Protein 5ZOV (pdb70)

B-factor: mean 89.58, std 38.2, range [5.89, 286.62]

Sequence (798 aa):
DTTTVIKGTIKTIVGFMIVQAGSGFLVANFKPIIEGLSKYHNLTGAVIDPYTSMQATIQTMADNYAWVGYAVILALFLNILLVVCRRITGIRTIMLTGHIMFQQAGLVAVFYMIIGASMWETVIYTAVLMALYWGISSNIMYKPTQAVTGGAGFSIGHQQQIASWIAVKLAPKLGDKIFHDSISATALVMTVFFGIILLSKTHWFMYIFEMGLKFAVAIQIIVTGVRMFVAELSEAFKGISERVIPNSVLAIDCAAIYAFSPNAMVFGFMWGAIGQFVAVGLLLGFSSPILIIPGFIPMFFSNATIGVFANQFGGWKSVMKICFIMGIIEVLGSAWVIHLLATQGTTFNGWMGMADWALFFPPILQGIVSIPGFFFVLLTLAIVYMVFASKQLRSEEAADTTTVIKGTIKTIVGFMIVQAGSGFLVANFKPIIEGLSKYHNLTGAVIDPYTSMQATIQTMADNYAWVGYAVILALFLNILLVVCRRITGIRTIMLTGHIMFQQAGLVAVFYMIIGASMWETVIYTAVLMALYWGISSNIMYKPTQAVTGGAGFSIGHQQQIASWIAVKLAPKLGDKIFHDSISATALVMTVFFGIILLSKTHWFMYIFEMGLKFAVAIQIIVTGVRMFVAELSEAFKGISERVIPNSVLAIDCAAIYAFSPNAMVFGFMWGAIGQFVAVGLLLGFSSPILIIPGFIPMFFSNATIGVFANQFGGWKSVMKICFIMGIIEVLGSAWVIHLLATQGTTFNGWMGMADWALFFPPILQGIVSIPGFFFVLLTLAIVYMVFASKQLRSEEAA

Radius of gyration: 30.79 Å; Cα contacts (8 Å, |Δi|>4): 1381; chains: 2; bounding box: 61×62×89 Å

Solvent-accessible surface area: 34191 Å² total; per-residue (Å²): 141,104,71,71,92,111,112,6,69,49,67,8,53,0,0,47,12,5,1,81,1,0,18,37,18,9,42,73,45,21,117,84,64,44,106,32,41,59,180,154,126,91,73,18,1,0,14,0,1,4,8,7,0,6,7,11,1,17,91,38,1,64,140,51,12,54,43,0,15,123,0,0,95,60,0,12,105,45,1,13,80,25,6,75,53,96,101,118,13,6,0,85,0,0,4,22,26,6,24,4,0,10,5,0,0,2,2,1,0,0,0,8,62,18,64,61,28,61,80,179,90,0,12,68,59,0,0,31,10,0,1,26,14,3,0,28,4,1,18,30,0,32,122,15,0,46,52,12,6,69,44,51,41,27,0,1,0,14,2,0,2,27,0,1,102,62,0,3,124,83,0,67,173,46,16,108,177,152,104,37,104,20,1,56,18,5,2,114,22,3,27,82,6,27,27,40,66,87,147,108,195,99,149,187,109,102,141,21,54,48,38,0,1,41,9,0,0,0,1,11,12,0,19,36,0,0,106,36,24,7,50,51,69,18,108,50,19,92,28,87,4,116,217,74,16,97,151,23,13,59,2,51,50,0,42,45,0,16,86,95,16,77,128,4,43,81,115,0,46,72,70,0,30,64,0,2,108,52,0,4,32,68,19,72,62,152,82,29,92,10,46,0,22,13,5,37,30,0,8,39,53,0,0,0,0,0,0,1,0,0,58,76,53,0,12,161,75,0,4,61,110,5,0,57,92,8,0,32,55,0,0,66,6,0,7,113,0,2,86,12,0,52,96,38,63,49,89,3,41,0,0,0,0,1,1,0,0,3,38,59,2,2,61,8,4,58,9,15,57,81,99,98,29,64,6,108,68,26,49,81,92,6,90,82,60,22,77,141,16,4,143,101,11,99,54,93,82,104,105,143,97,76,63,90,95,104,9,64,45,70,11,61,0,0,44,8,10,1,80,2,0,24,37,22,15,38,81,43,24,109,86,67,43,92,30,44,56,175,166,139,76,79,27,4,2,23,0,1,5,11,9,1,6,15,8,2,22,103,43,0,69,139,55,14,47,36,0,19,123,0,0,109,52,0,10,120,46,0,17,86,22,6,83,44,85,103,123,13,4,0,67,0,0,4,24,28,5,17,5,0,11,5,0,0,2,2,1,0,0,0,6,60,13,70,58,30,64,79,182,94,0,15,72,51,0,0,34,10,0,2,24,11,5,0,29,2,1,16,40,0,40,122,12,0,46,48,9,8,71,49,57,38,26,0,0,3,12,1,0,2,35,0,1,97,57,0,10,119,81,0,68,165,54,24,114,179,156,88,50,106,23,0,58,22,6,1,107,25,2,19,83,5,35,24,40,60,93,154,99,203,98,147,200,105,97,136,23,59,44,37,0,2,36,9,0,0,0,4,5,10,0,20,57,0,0,104,43,23,6,48,64,72,22,103,50,20,111,28,92,5,107,202,76,14,98,147,24,13,66,1,56,40,0,42,45,0,21,88,93,21,89,118,1,22,81,123,0,43,76,73,0,26,57,0,1,108,47,0,1,36,88,21,59,59,175,85,35,85,14,41,0,26,11,8,35,28,0,13,42,55,0,0,0,0,0,0,0,0,0,50,70,54,0,8,163,104,0,3,57,105,5,0,55,90,7,0,34,57,1,0,64,4,0,8,104,0,6,90,11,0,60,93,40,63,40,105,6,46,2,1,0,0,2,1,0,0,1,34,64,0,1,60,6,2,58,7,20,64,83,90,108,31,50,6,116,72,23,46,80,102,5,95,75,56,19,65,131,13,2,123,90,6,96,64,87,83,99,112

InterPro domains:
  IPR003501 Phosphotransferase system, EIIB component, type 2/3 [PF02302] (530-605)
  IPR004703 Phosphotransferase system, sugar-specific permease component [PF03611] (44-444)
  IPR013011 Phosphotransferase system, EIIB component, type 2 [PS51099] (529-622)
  IPR017180 Phosphotransferase system component IIBC, sugar-specific, predicted [NF007094] (30-623)
  IPR017180 Phosphotransferase system component IIBC, sugar-specific, predicted [PIRSF037343] (17-622)
  IPR036095 PTS system IIB component-like superfamily [SSF52794] (528-620)
  IPR051562 Ascorbate-specific PTS system EIIC component [PTHR33843] (30-491)

Structure (mmCIF, N/CA/C/O backbone):
data_5ZOV
#
_entry.id   5ZOV
#
_cell.length_a   107.336
_cell.length_b   107.336
_cell.length_c   113.288
_cell.angle_alpha   90.00
_cell.angle_beta   90.00
_cell.angle_gamma   120.00
#
_symmetry.space_group_name_H-M   'P 32'
#
loop_
_entity.id
_entity.type
_entity.pdbx_description
1 polymer 'PTS ascorbate-specific subunit IIBC'
2 non-polymer 'ASCORBIC ACID'
3 non-polymer 'CALCIUM ION'
#
loop_
_atom_site.group_PDB
_atom_site.id
_atom_site.type_symbol
_atom_site.label_atom_id
_atom_site.label_alt_id
_atom_site.label_comp_id
_atom_site.label_asym_id
_atom_site.label_entity_id
_atom_site.label_seq_id
_atom_site.pdbx_PDB_ins_code
_atom_site.Cartn_x
_atom_site.Cartn_y
_atom_site.Cartn_z
_atom_site.occupancy
_atom_site.B_iso_or_equiv
_atom_site.auth_seq_id
_atom_site.auth_comp_id
_atom_site.auth_asym_id
_atom_site.auth_atom_id
_atom_site.pdbx_PDB_model_num
ATOM 1 N N . ASP A 1 37 ? 19.662 -25.157 -10.380 1.00 86.21 37 ASP A N 1
ATOM 2 C CA . ASP A 1 37 ? 20.654 -24.166 -9.981 1.00 92.10 37 ASP A CA 1
ATOM 3 C C . ASP A 1 37 ? 20.024 -23.116 -9.070 1.00 96.21 37 ASP A C 1
ATOM 4 O O . ASP A 1 37 ? 20.514 -22.872 -7.969 1.00 99.12 37 ASP A O 1
ATOM 9 N N . THR A 1 38 ? 18.922 -22.526 -9.547 1.00 102.40 38 THR A N 1
ATOM 10 C CA . THR A 1 38 ? 18.131 -21.475 -8.899 1.00 107.23 38 THR A CA 1
ATOM 11 C C . THR A 1 38 ? 18.911 -20.544 -7.966 1.00 107.14 38 THR A C 1
ATOM 12 O O . THR A 1 38 ? 18.857 -19.321 -8.135 1.00 105.99 38 THR A O 1
ATOM 16 N N . THR A 1 39 ? 19.624 -21.092 -6.979 1.00 105.90 39 THR A N 1
ATOM 17 C CA . THR A 1 39 ? 20.362 -20.254 -6.037 1.00 99.85 39 THR A CA 1
ATOM 18 C C . THR A 1 39 ? 21.511 -19.528 -6.727 1.00 93.45 39 THR A C 1
ATOM 19 O O . THR A 1 39 ? 21.679 -18.312 -6.568 1.00 95.19 39 THR A O 1
ATOM 23 N N . THR A 1 40 ? 22.314 -20.260 -7.504 1.00 84.41 40 THR A N 1
ATOM 24 C CA . THR A 1 40 ? 23.422 -19.643 -8.224 1.00 70.45 40 THR A CA 1
ATOM 25 C C . THR A 1 40 ? 22.945 -18.606 -9.233 1.00 62.50 40 THR A C 1
ATOM 26 O O . THR A 1 40 ? 23.743 -17.771 -9.673 1.00 60.31 40 THR A O 1
ATOM 30 N N . VAL A 1 41 ? 21.664 -18.635 -9.604 1.00 63.90 41 VAL A N 1
ATOM 31 C CA . VAL A 1 41 ? 21.129 -17.625 -10.510 1.00 70.73 41 VAL A CA 1
ATOM 32 C C . VAL A 1 41 ? 21.027 -16.278 -9.802 1.00 98.47 41 VAL A C 1
ATOM 33 O O . VAL A 1 41 ? 21.524 -15.260 -10.299 1.00 103.45 41 VAL A O 1
ATOM 37 N N . ILE A 1 42 ? 20.388 -16.251 -8.628 1.00 113.17 42 ILE A N 1
ATOM 38 C CA . ILE A 1 42 ? 20.303 -14.999 -7.881 1.00 111.28 42 ILE A CA 1
ATOM 39 C C . ILE A 1 42 ? 21.680 -14.582 -7.382 1.00 114.89 42 ILE A C 1
ATOM 40 O O . ILE A 1 42 ? 21.974 -13.382 -7.281 1.00 124.06 42 ILE A O 1
ATOM 45 N N . LYS A 1 43 ? 22.550 -15.550 -7.077 1.00 103.33 43 LYS A N 1
ATOM 46 C CA . LYS A 1 43 ? 23.931 -15.220 -6.741 1.00 87.61 43 LYS A CA 1
ATOM 47 C C . LYS A 1 43 ? 24.604 -14.481 -7.890 1.00 89.98 43 LYS A C 1
ATOM 48 O O . LYS A 1 43 ? 25.169 -13.396 -7.702 1.00 91.17 43 LYS A O 1
ATOM 54 N N . GLY A 1 44 ? 24.532 -15.047 -9.097 1.00 87.58 44 GLY A N 1
ATOM 55 C CA . GLY A 1 44 ? 25.149 -14.406 -10.247 1.00 81.17 44 GLY A CA 1
ATOM 56 C C . GLY A 1 44 ? 24.541 -13.054 -10.565 1.00 78.98 44 GLY A C 1
ATOM 57 O O . GLY A 1 44 ? 25.240 -12.138 -11.008 1.00 84.55 44 GLY A O 1
ATOM 58 N N . THR A 1 45 ? 23.231 -12.908 -10.348 1.00 60.34 45 THR A N 1
ATOM 59 C CA . THR A 1 45 ? 22.600 -11.608 -10.555 1.00 54.05 45 THR A CA 1
ATOM 60 C C . THR A 1 45 ? 23.152 -10.577 -9.581 1.00 52.23 45 THR A C 1
ATOM 61 O O . THR A 1 45 ? 23.463 -9.444 -9.972 1.00 44.51 45 THR A O 1
ATOM 65 N N . ILE A 1 46 ? 23.284 -10.955 -8.307 1.00 58.81 46 ILE A N 1
ATOM 66 C CA . ILE A 1 46 ? 23.917 -10.070 -7.333 1.00 61.14 46 ILE A CA 1
ATOM 67 C C . ILE A 1 46 ? 25.334 -9.722 -7.774 1.00 69.94 46 ILE A C 1
ATOM 68 O O . ILE A 1 46 ? 25.784 -8.579 -7.623 1.00 69.09 46 ILE A O 1
ATOM 73 N N . LYS A 1 47 ? 26.050 -10.695 -8.349 1.00 74.44 47 LYS A N 1
ATOM 74 C CA . LYS A 1 47 ? 27.414 -10.445 -8.807 1.00 70.15 47 LYS A CA 1
ATOM 75 C C . LYS A 1 47 ? 27.444 -9.395 -9.911 1.00 67.75 47 LYS A C 1
ATOM 76 O O . LYS A 1 47 ? 28.224 -8.436 -9.852 1.00 71.29 47 LYS A O 1
ATOM 82 N N . THR A 1 48 ? 26.601 -9.563 -10.933 1.00 65.21 48 THR A N 1
ATOM 83 C CA . THR A 1 48 ? 26.579 -8.601 -12.030 1.00 73.75 48 THR A CA 1
ATOM 84 C C . THR A 1 48 ? 26.168 -7.217 -11.542 1.00 80.22 48 THR A C 1
ATOM 85 O O . THR A 1 48 ? 26.747 -6.205 -11.962 1.00 88.00 48 THR A O 1
ATOM 89 N N . ILE A 1 49 ? 25.177 -7.151 -10.648 1.00 73.65 49 ILE A N 1
ATOM 90 C CA . ILE A 1 49 ? 24.765 -5.862 -10.094 1.00 59.70 49 ILE A CA 1
ATOM 91 C C . ILE A 1 49 ? 25.936 -5.192 -9.389 1.00 47.95 49 ILE A C 1
ATOM 92 O O . ILE A 1 49 ? 26.261 -4.028 -9.658 1.00 44.27 49 ILE A O 1
ATOM 97 N N . VAL A 1 50 ? 26.592 -5.925 -8.483 1.00 40.25 50 VAL A N 1
ATOM 98 C CA . VAL 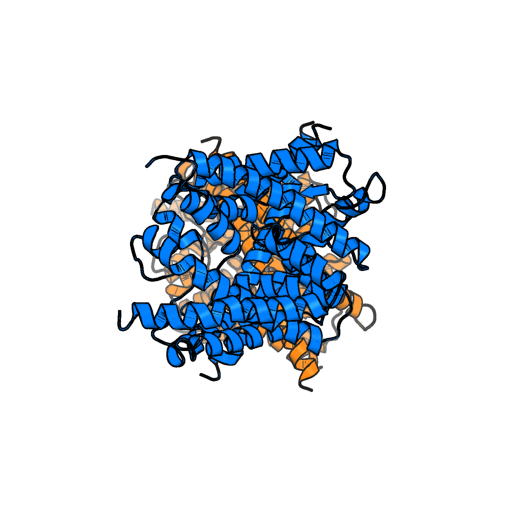A 1 50 ? 27.747 -5.389 -7.762 1.00 39.67 50 VAL A CA 1
ATOM 99 C C . VAL A 1 50 ? 28.787 -4.861 -8.742 1.00 35.62 50 VAL A C 1
ATOM 100 O O . VAL A 1 50 ? 29.300 -3.743 -8.594 1.00 23.89 50 VAL A O 1
ATOM 104 N N . GLY A 1 51 ? 29.107 -5.660 -9.763 1.00 23.40 51 GLY A N 1
ATOM 105 C CA . GLY A 1 51 ? 30.043 -5.205 -10.776 1.00 23.40 51 GLY A CA 1
ATOM 106 C C . GLY A 1 51 ? 29.607 -3.905 -11.418 1.00 32.95 51 GLY A C 1
ATOM 107 O O . GLY A 1 51 ? 30.432 -3.033 -11.708 1.00 31.48 51 GLY A O 1
ATOM 108 N N . PHE A 1 52 ? 28.296 -3.741 -11.615 1.00 39.23 52 PHE A N 1
ATOM 109 C CA . PHE A 1 52 ? 27.798 -2.511 -12.219 1.00 38.97 52 PHE A CA 1
ATOM 110 C C . PHE A 1 52 ? 27.956 -1.319 -11.278 1.00 39.80 52 PHE A C 1
ATOM 111 O O . PHE A 1 52 ? 28.256 -0.207 -11.731 1.00 29.84 52 PHE A O 1
ATOM 119 N N . MET A 1 53 ? 27.762 -1.519 -9.968 1.00 39.36 53 MET A N 1
ATOM 120 C CA . MET A 1 53 ? 28.001 -0.410 -9.046 1.00 38.06 53 MET A CA 1
ATOM 121 C C . MET A 1 53 ? 29.480 -0.070 -8.949 1.00 32.98 53 MET A C 1
ATOM 122 O O . MET A 1 53 ? 29.830 1.088 -8.694 1.00 42.39 53 MET A O 1
ATOM 127 N N . ILE A 1 54 ? 30.362 -1.053 -9.128 1.00 25.86 54 ILE A N 1
ATOM 128 C CA . ILE A 1 54 ? 31.783 -0.731 -9.209 1.00 29.34 54 ILE A CA 1
ATOM 129 C C . ILE A 1 54 ? 32.064 0.087 -10.465 1.00 33.34 54 ILE A C 1
ATOM 130 O O . ILE A 1 54 ? 32.847 1.049 -10.436 1.00 29.80 54 ILE A O 1
ATOM 135 N N . VAL A 1 55 ? 31.410 -0.264 -11.579 1.00 37.98 55 VAL A N 1
ATOM 136 C CA . VAL A 1 55 ? 31.512 0.549 -12.790 1.00 37.94 55 VAL A CA 1
ATOM 137 C C . VAL A 1 55 ? 31.074 1.979 -12.512 1.00 47.33 55 VAL A C 1
ATOM 138 O O . VAL A 1 55 ? 31.725 2.939 -12.942 1.00 55.58 55 VAL A O 1
ATOM 142 N N . GLN A 1 56 ? 29.960 2.146 -11.796 1.00 44.95 56 GLN A N 1
ATOM 143 C CA . GLN A 1 56 ? 29.495 3.488 -11.466 1.00 45.75 56 GLN A CA 1
ATOM 144 C C . GLN A 1 56 ? 30.466 4.207 -10.540 1.00 36.36 56 GLN A C 1
ATOM 145 O O . GLN A 1 56 ? 30.595 5.432 -10.619 1.00 32.22 56 GLN A O 1
ATOM 151 N N . ALA A 1 57 ? 31.156 3.473 -9.665 1.00 39.48 57 ALA A N 1
ATOM 152 C CA . ALA A 1 57 ? 32.142 4.097 -8.790 1.00 35.98 57 ALA A CA 1
ATOM 153 C C . ALA A 1 57 ? 33.316 4.647 -9.592 1.00 40.47 57 ALA A C 1
ATOM 154 O O . ALA A 1 57 ? 33.684 5.822 -9.452 1.00 44.64 57 ALA A O 1
ATOM 156 N N . GLY A 1 58 ? 33.917 3.809 -10.442 1.00 42.13 58 GLY A N 1
ATOM 157 C CA . GLY A 1 58 ? 34.992 4.291 -11.294 1.00 37.37 58 GLY A CA 1
ATOM 158 C C . GLY A 1 58 ? 34.550 5.397 -12.231 1.00 36.99 58 GLY A C 1
ATOM 159 O O . GLY A 1 58 ? 35.331 6.299 -12.548 1.00 35.00 58 GLY A O 1
ATOM 160 N N . SER A 1 59 ? 33.292 5.350 -12.676 1.00 25.84 59 SER A N 1
ATOM 161 C CA . SER A 1 59 ? 32.765 6.391 -13.552 1.00 26.12 59 SER A CA 1
ATOM 162 C C . SER A 1 59 ? 32.635 7.716 -12.811 1.00 47.63 59 SER A C 1
ATOM 163 O O . SER A 1 59 ? 33.052 8.767 -13.315 1.00 45.98 59 SER A O 1
ATOM 166 N N . GLY A 1 60 ? 32.053 7.683 -11.612 1.00 36.41 60 GLY A N 1
ATOM 167 C CA . GLY A 1 60 ? 31.946 8.894 -10.816 1.00 34.01 60 GLY A CA 1
ATOM 168 C C . GLY A 1 60 ? 33.298 9.489 -10.479 1.00 38.19 60 GLY A C 1
ATOM 169 O O . GLY A 1 60 ? 33.487 10.704 -10.557 1.00 48.60 60 GLY A O 1
ATOM 170 N N . PHE A 1 61 ? 34.259 8.642 -10.104 1.00 31.04 61 PHE A N 1
ATOM 171 C CA . PHE A 1 61 ? 35.611 9.133 -9.854 1.00 34.32 61 PHE A CA 1
ATOM 172 C C . PHE A 1 61 ? 36.208 9.756 -11.112 1.00 36.17 61 PHE A C 1
ATOM 173 O O . PHE A 1 61 ? 36.863 10.806 -11.049 1.00 45.41 61 PHE A O 1
ATOM 181 N N . LEU A 1 62 ? 35.962 9.139 -12.270 1.00 38.36 62 LEU A N 1
ATOM 182 C CA . LEU A 1 62 ? 36.543 9.623 -13.518 1.00 46.40 62 LEU A CA 1
ATOM 183 C C . LEU A 1 62 ? 35.974 10.982 -13.906 1.00 43.69 62 LEU A C 1
ATOM 184 O O . LEU A 1 62 ? 36.713 11.965 -14.038 1.00 41.68 62 LEU A O 1
ATOM 189 N N . VAL A 1 63 ? 34.655 11.052 -14.103 1.00 46.93 63 VAL A N 1
ATOM 190 C CA . VAL A 1 63 ? 34.033 12.301 -14.532 1.00 52.55 63 VAL A CA 1
ATOM 191 C C . VAL A 1 63 ? 34.187 13.378 -13.467 1.00 54.79 63 VAL A C 1
ATOM 192 O O . VAL A 1 63 ? 34.371 14.559 -13.788 1.00 38.07 63 VAL A O 1
ATOM 196 N N . ALA A 1 64 ? 34.142 12.994 -12.189 1.00 72.08 64 ALA A N 1
ATOM 197 C CA . ALA A 1 64 ? 34.312 13.973 -11.122 1.00 74.81 64 ALA A CA 1
ATOM 198 C C . ALA A 1 64 ? 35.735 14.510 -11.075 1.00 85.65 64 ALA A C 1
ATOM 199 O O . ALA A 1 64 ? 35.951 15.644 -10.634 1.00 96.65 64 ALA A O 1
ATOM 201 N N . ASN A 1 65 ? 36.713 13.722 -11.522 1.00 82.89 65 ASN A N 1
ATOM 202 C CA . ASN A 1 65 ? 38.099 14.167 -11.495 1.00 77.63 65 ASN A CA 1
ATOM 203 C C . ASN A 1 65 ? 38.550 14.843 -12.783 1.00 79.55 65 ASN A C 1
ATOM 204 O O . ASN A 1 65 ? 39.564 15.551 -12.767 1.00 77.94 65 ASN A O 1
ATOM 209 N N . PHE A 1 66 ? 37.834 14.650 -13.894 1.00 81.55 66 PHE A N 1
ATOM 210 C CA . PHE A 1 66 ? 38.261 15.195 -15.178 1.00 76.86 66 PHE A CA 1
ATOM 211 C C . PHE A 1 66 ? 37.204 16.066 -15.848 1.00 85.23 66 PHE A C 1
ATOM 212 O O . PHE A 1 66 ? 37.364 16.413 -17.024 1.00 84.16 66 PHE A O 1
ATOM 220 N N . LYS A 1 67 ? 36.129 16.426 -15.140 1.00 98.23 67 LYS A N 1
ATOM 221 C CA . LYS A 1 67 ? 35.170 17.374 -15.706 1.00 107.01 67 LYS A CA 1
ATOM 222 C C . LYS A 1 67 ? 35.775 18.763 -15.893 1.00 115.02 67 LYS A C 1
ATOM 223 O O . LYS A 1 67 ? 35.601 19.346 -16.978 1.00 117.43 67 LYS A O 1
ATOM 229 N N . PRO A 1 68 ? 36.484 19.350 -14.917 1.00 116.57 68 PRO A N 1
ATOM 230 C CA . PRO A 1 68 ? 37.010 20.711 -15.121 1.00 117.55 68 PRO A CA 1
ATOM 231 C C . PRO A 1 68 ? 38.131 20.806 -16.145 1.00 117.47 68 PRO A C 1
ATOM 232 O O . PRO A 1 68 ? 38.536 21.928 -16.475 1.00 120.57 68 PRO A O 1
ATOM 236 N N . ILE A 1 69 ? 38.654 19.689 -16.650 1.00 116.37 69 ILE A N 1
ATOM 237 C CA . ILE A 1 69 ? 39.683 19.765 -17.683 1.00 115.65 69 ILE A CA 1
ATOM 238 C C . ILE A 1 69 ? 39.054 20.004 -19.048 1.00 117.19 69 ILE A C 1
ATOM 239 O O . ILE A 1 69 ? 39.500 20.868 -19.811 1.00 119.22 69 ILE A O 1
ATOM 244 N N . ILE A 1 70 ? 38.007 19.246 -19.378 1.00 118.68 70 ILE A N 1
ATOM 245 C CA . ILE A 1 70 ? 37.301 19.474 -20.634 1.00 116.72 70 ILE A CA 1
ATOM 246 C C . ILE A 1 70 ? 36.464 20.744 -20.545 1.00 127.09 70 ILE A C 1
ATOM 247 O O . ILE A 1 70 ? 36.408 21.539 -21.494 1.00 125.26 70 ILE A O 1
ATOM 252 N N . GLU A 1 71 ? 35.804 20.960 -19.403 1.00 139.43 71 GLU A N 1
ATOM 253 C CA . GLU A 1 71 ? 35.145 22.241 -19.173 1.00 153.63 71 GLU A CA 1
ATOM 254 C C . GLU A 1 71 ? 36.145 23.387 -19.232 1.00 155.34 71 GLU A C 1
ATOM 255 O O . GLU A 1 71 ? 35.791 24.504 -19.626 1.00 159.11 71 GLU A O 1
ATOM 261 N N . GLY A 1 72 ? 37.396 23.130 -18.844 1.00 151.49 72 GLY A N 1
ATOM 262 C CA . GLY A 1 72 ? 38.449 24.100 -19.080 1.00 143.31 72 GLY A CA 1
ATOM 263 C C . GLY A 1 72 ? 38.781 24.250 -20.550 1.00 136.99 72 GLY A C 1
ATOM 264 O O . GLY A 1 72 ? 39.174 25.333 -20.992 1.00 139.05 72 GLY A O 1
ATOM 265 N N . LEU A 1 73 ? 38.630 23.173 -21.327 1.00 132.88 73 LEU A N 1
ATOM 266 C CA . LEU A 1 73 ? 38.778 23.283 -22.772 1.00 133.22 73 LEU A CA 1
ATOM 267 C C . LEU A 1 73 ? 37.628 24.057 -23.400 1.00 136.71 73 LEU A C 1
ATOM 268 O O . LEU A 1 73 ? 37.741 24.482 -24.555 1.00 140.26 73 LEU A O 1
ATOM 273 N N . SER A 1 74 ? 36.525 24.242 -22.671 1.00 136.08 74 SER A N 1
ATOM 274 C CA . SER A 1 74 ? 35.480 25.151 -23.132 1.00 131.82 74 SER A CA 1
ATOM 275 C C . SER A 1 74 ? 35.889 26.609 -22.939 1.00 126.77 74 SER A C 1
ATOM 276 O O . SER A 1 74 ? 35.812 27.412 -23.875 1.00 121.29 74 SER A O 1
ATOM 279 N N . LYS A 1 75 ? 36.334 26.963 -21.736 1.00 144.14 75 LYS A N 1
ATOM 280 C CA . LYS A 1 75 ? 36.726 28.336 -21.409 1.00 142.25 75 LYS A CA 1
ATOM 281 C C . LYS A 1 75 ? 38.185 28.609 -21.765 1.00 143.24 75 LYS A C 1
ATOM 282 O O . LYS A 1 75 ? 38.956 29.129 -20.957 1.00 140.10 75 LYS A O 1
ATOM 288 N N . TYR A 1 76 ? 38.573 28.259 -22.991 1.00 147.17 76 TYR A N 1
ATOM 289 C CA . TYR A 1 76 ? 39.927 28.514 -23.465 1.00 154.26 76 TYR A CA 1
ATOM 290 C C . TYR A 1 76 ? 39.985 28.480 -24.987 1.00 160.72 76 TYR A C 1
ATOM 291 O O . TYR A 1 76 ? 39.933 29.527 -25.640 1.00 159.95 76 TYR A O 1
ATOM 300 N N . HIS A 1 77 ? 40.097 27.282 -25.561 1.00 170.14 77 HIS A N 1
ATOM 301 C CA . HIS A 1 77 ? 40.162 27.133 -27.009 1.00 182.36 77 HIS A CA 1
ATOM 302 C C . HIS A 1 77 ? 39.064 26.203 -27.508 1.00 198.43 77 HIS A C 1
ATOM 303 O O . HIS A 1 77 ? 37.955 26.194 -26.963 1.00 199.11 77 HIS A O 1
ATOM 310 N N . ASN A 1 78 ? 39.364 25.420 -28.540 1.00 214.36 78 ASN A N 1
ATOM 311 C CA . ASN A 1 78 ? 38.372 24.518 -29.107 1.00 224.38 78 ASN A CA 1
ATOM 312 C C . ASN A 1 78 ? 38.087 23.362 -28.155 1.00 232.07 78 ASN A C 1
ATOM 313 O O . ASN A 1 78 ? 38.998 22.788 -27.554 1.00 233.62 78 ASN A O 1
ATOM 318 N N . LEU A 1 79 ? 36.807 23.024 -28.026 1.00 233.69 79 LEU A N 1
ATOM 319 C CA . LEU A 1 79 ? 36.381 21.980 -27.109 1.00 232.43 79 LEU A CA 1
ATOM 320 C C . LEU A 1 79 ? 36.749 20.600 -27.654 1.00 221.29 79 LEU A C 1
ATOM 321 O O . LEU A 1 79 ? 37.029 20.427 -28.844 1.00 227.53 79 LEU A O 1
ATOM 326 N N . THR A 1 80 ? 36.752 19.617 -26.753 1.00 187.43 80 THR A N 1
ATOM 327 C CA . THR A 1 80 ? 37.042 18.209 -27.048 1.00 152.81 80 THR A CA 1
ATOM 328 C C . THR A 1 80 ? 38.480 17.990 -27.517 1.00 140.71 80 THR A C 1
ATOM 329 O O . THR A 1 80 ? 38.886 18.489 -28.565 1.00 144.11 80 THR A O 1
ATOM 333 N N . GLY A 1 81 ? 39.250 17.238 -26.734 1.00 121.58 81 GLY A N 1
ATOM 334 C CA . GLY A 1 81 ? 38.770 16.674 -25.484 1.00 109.70 81 GLY A CA 1
ATOM 335 C C . GLY A 1 81 ? 38.079 15.331 -25.630 1.00 99.46 81 GLY A C 1
ATOM 336 O O . GLY A 1 81 ? 36.900 15.194 -25.308 1.00 98.54 81 GLY A O 1
ATOM 337 N N . ALA A 1 82 ? 38.815 14.337 -26.119 1.00 91.50 82 ALA A N 1
ATOM 338 C CA . ALA A 1 82 ? 38.282 12.997 -26.299 1.00 84.33 82 ALA A CA 1
ATOM 339 C C . ALA A 1 82 ? 39.368 11.980 -25.988 1.00 87.39 82 ALA A C 1
ATOM 340 O O . ALA A 1 82 ? 40.556 12.232 -26.203 1.00 86.65 82 ALA A O 1
ATOM 342 N N . VAL A 1 83 ? 38.948 10.823 -25.485 1.00 91.35 83 VAL A N 1
ATOM 343 C CA . VAL A 1 83 ? 39.858 9.795 -24.994 1.00 88.12 83 VAL A CA 1
ATOM 344 C C . VAL A 1 83 ? 39.683 8.552 -25.854 1.00 91.53 83 VAL A C 1
ATOM 345 O O . VAL A 1 83 ? 38.651 7.874 -25.778 1.00 86.09 83 VAL A O 1
ATOM 349 N N . ILE A 1 84 ? 40.693 8.246 -26.668 1.00 99.60 84 ILE A N 1
ATOM 350 C CA . ILE A 1 84 ? 40.730 6.992 -27.412 1.00 101.40 84 ILE A CA 1
ATOM 351 C C . ILE A 1 84 ? 41.030 5.862 -26.433 1.00 103.16 84 ILE A C 1
ATOM 352 O O . ILE A 1 84 ? 42.178 5.674 -26.012 1.00 109.20 84 ILE A O 1
ATOM 357 N N . ASP A 1 85 ? 39.989 5.114 -26.054 1.00 88.49 85 ASP A N 1
ATOM 358 C CA . ASP A 1 85 ? 40.063 4.066 -25.041 1.00 70.69 85 ASP A CA 1
ATOM 359 C C . ASP A 1 85 ? 38.716 3.358 -24.940 1.00 69.58 85 ASP A C 1
ATOM 360 O O . ASP A 1 85 ? 37.670 4.018 -24.899 1.00 76.14 85 ASP A O 1
ATOM 365 N N . PRO A 1 86 ? 38.696 2.022 -24.895 1.00 49.69 86 PRO A N 1
ATOM 366 C CA . PRO A 1 86 ? 37.401 1.319 -24.889 1.00 49.84 86 PRO A CA 1
ATOM 367 C C . PRO A 1 86 ? 36.611 1.502 -23.605 1.00 49.81 86 PRO A C 1
ATOM 368 O O . PRO A 1 86 ? 35.389 1.697 -23.658 1.00 49.96 86 PRO A O 1
ATOM 372 N N . TYR A 1 87 ? 37.270 1.443 -22.447 1.00 49.63 87 TYR A N 1
ATOM 373 C CA . TYR A 1 87 ? 36.542 1.545 -21.186 1.00 53.24 87 TYR A CA 1
ATOM 374 C C . TYR A 1 87 ? 36.024 2.955 -20.937 1.00 57.67 87 TYR A C 1
ATOM 375 O O . TYR A 1 87 ? 34.949 3.121 -20.349 1.00 57.48 87 TYR A O 1
ATOM 384 N N . THR A 1 88 ? 36.765 3.980 -21.366 1.00 62.60 88 THR A N 1
ATOM 385 C CA . THR A 1 88 ? 36.264 5.344 -21.228 1.00 61.48 88 THR A CA 1
ATOM 386 C C . THR A 1 88 ? 35.067 5.578 -22.139 1.00 60.05 88 THR A C 1
ATOM 387 O O . THR A 1 88 ? 34.116 6.270 -21.759 1.00 61.67 88 THR A O 1
ATOM 391 N N . SER A 1 89 ? 35.098 5.009 -23.347 1.00 49.98 89 SER A N 1
ATOM 392 C CA . SER A 1 89 ? 33.940 5.090 -24.229 1.00 50.20 89 SER A CA 1
ATOM 393 C C . SER A 1 89 ? 32.762 4.304 -23.672 1.00 50.28 89 SER A C 1
ATOM 394 O O . SER A 1 89 ? 31.605 4.652 -23.935 1.00 50.44 89 SER A O 1
ATOM 397 N N . MET A 1 90 ? 33.029 3.247 -22.903 1.00 50.17 90 MET A N 1
ATOM 398 C CA . MET A 1 90 ? 31.940 2.533 -22.246 1.00 50.24 90 MET A CA 1
ATOM 399 C C . MET A 1 90 ? 31.362 3.355 -21.101 1.00 50.21 90 MET A C 1
ATOM 400 O O . MET A 1 90 ? 30.148 3.338 -20.864 1.00 50.33 90 MET A O 1
ATOM 405 N N . GLN A 1 91 ? 32.220 4.085 -20.384 1.00 56.62 91 GLN A N 1
ATOM 406 C CA . GLN A 1 91 ? 31.747 4.968 -19.322 1.00 58.11 91 GLN A CA 1
ATOM 407 C C . GLN A 1 91 ? 30.893 6.094 -19.893 1.00 57.09 91 GLN A C 1
ATOM 408 O O . GLN A 1 91 ? 29.809 6.393 -19.377 1.00 54.96 91 GLN A O 1
ATOM 414 N N . ALA A 1 92 ? 31.369 6.729 -20.967 1.00 57.73 92 ALA A N 1
ATOM 415 C CA . ALA A 1 92 ? 30.584 7.766 -21.626 1.00 57.23 92 ALA A CA 1
ATOM 416 C C . ALA A 1 92 ? 29.307 7.200 -22.232 1.00 63.08 92 ALA A C 1
ATOM 417 O O . ALA A 1 92 ? 28.299 7.910 -22.323 1.00 62.48 92 ALA A O 1
ATOM 419 N N . THR A 1 93 ? 29.329 5.934 -22.655 1.00 67.74 93 THR A N 1
ATOM 420 C CA . THR A 1 93 ? 28.112 5.291 -23.141 1.00 65.60 93 THR A CA 1
ATOM 421 C C . THR A 1 93 ? 27.089 5.147 -22.021 1.00 67.87 93 THR A C 1
ATOM 422 O O . THR A 1 93 ? 25.912 5.492 -22.190 1.00 76.76 93 THR A O 1
ATOM 426 N N . ILE A 1 94 ? 27.524 4.640 -20.864 1.00 67.55 94 ILE A N 1
ATOM 427 C CA . ILE A 1 94 ? 26.636 4.540 -19.710 1.00 60.60 94 ILE A CA 1
ATOM 428 C C . ILE A 1 94 ? 26.144 5.917 -19.287 1.00 66.10 94 ILE A C 1
ATOM 429 O O . ILE A 1 94 ? 25.019 6.060 -18.789 1.00 67.77 94 ILE A O 1
ATOM 434 N N . GLN A 1 95 ? 26.959 6.953 -19.494 1.00 71.04 95 GLN A N 1
ATOM 435 C CA . GLN A 1 95 ? 26.539 8.308 -19.151 1.00 70.57 95 GLN A CA 1
ATOM 436 C C . GLN A 1 95 ? 25.439 8.791 -20.091 1.00 65.07 95 GLN A C 1
ATOM 437 O O . GLN A 1 95 ? 24.315 9.076 -19.659 1.00 52.30 95 GLN A O 1
ATOM 443 N N . THR A 1 96 ? 25.738 8.867 -21.392 1.00 74.41 96 THR A N 1
ATOM 444 C CA . THR A 1 96 ? 24.775 9.316 -22.399 1.00 83.34 96 THR A CA 1
ATOM 445 C C . THR A 1 96 ? 23.693 8.295 -22.686 1.00 78.10 96 THR A C 1
ATOM 446 O O . THR A 1 96 ? 22.945 8.469 -23.654 1.00 83.01 96 THR A O 1
ATOM 450 N N . MET A 1 97 ? 23.577 7.226 -21.900 1.00 76.06 97 MET A N 1
ATOM 451 C CA . MET A 1 97 ? 22.450 6.315 -22.009 1.00 81.86 97 MET A CA 1
ATOM 452 C C . MET A 1 97 ? 21.650 6.184 -20.723 1.00 90.98 97 MET A C 1
ATOM 453 O O . MET A 1 97 ? 20.473 5.812 -20.790 1.00 89.40 97 MET A O 1
ATOM 458 N N . ALA A 1 98 ? 22.251 6.477 -19.566 1.00 96.51 98 ALA A N 1
ATOM 459 C CA . ALA A 1 98 ? 21.569 6.516 -18.275 1.00 102.69 98 ALA A CA 1
ATOM 460 C C . ALA A 1 98 ? 20.806 5.231 -17.978 1.00 102.77 98 ALA A C 1
ATOM 461 O O . ALA A 1 98 ? 21.400 4.152 -17.884 1.00 106.30 98 ALA A O 1
ATOM 463 N N . ASP A 1 99 ? 19.490 5.346 -17.819 1.00 97.17 99 ASP A N 1
ATOM 464 C CA . ASP A 1 99 ? 18.640 4.200 -17.526 1.00 93.33 99 ASP A CA 1
ATOM 465 C C . ASP A 1 99 ? 18.255 3.413 -18.770 1.00 101.26 99 ASP A C 1
ATOM 466 O O . ASP A 1 99 ? 17.480 2.457 -18.662 1.00 101.62 99 ASP A O 1
ATOM 471 N N . ASN A 1 100 ? 18.770 3.788 -19.940 1.00 107.54 100 ASN A N 1
ATOM 472 C CA . ASN A 1 100 ? 18.507 3.068 -21.177 1.00 110.79 100 ASN A CA 1
ATOM 473 C C . ASN A 1 100 ? 19.679 2.200 -21.611 1.00 107.41 100 ASN A C 1
ATOM 474 O O . ASN A 1 100 ? 19.716 1.760 -22.764 1.00 106.97 100 ASN A O 1
ATOM 479 N N . TYR A 1 101 ? 20.636 1.942 -20.716 1.00 102.58 101 TYR A N 1
ATOM 480 C CA . TYR A 1 101 ? 21.737 1.045 -21.036 1.00 87.19 101 TYR A CA 1
ATOM 481 C C . TYR A 1 101 ? 21.301 -0.412 -21.091 1.00 87.57 101 TYR A C 1
ATOM 482 O O . TYR A 1 101 ? 22.055 -1.249 -21.598 1.00 91.40 101 TYR A O 1
ATOM 491 N N . ALA A 1 102 ? 20.106 -0.734 -20.588 1.00 86.39 102 ALA A N 1
ATOM 492 C CA . ALA A 1 102 ? 19.595 -2.094 -20.714 1.00 93.32 102 ALA A CA 1
ATOM 493 C C . ALA A 1 102 ? 19.381 -2.473 -22.173 1.00 99.06 102 ALA A C 1
ATOM 494 O O . ALA A 1 102 ? 19.413 -3.661 -22.518 1.00 103.67 102 ALA A O 1
ATOM 496 N N . TRP A 1 103 ? 19.162 -1.479 -23.040 1.00 97.98 103 TRP A N 1
ATOM 497 C CA . TRP A 1 103 ? 19.067 -1.747 -24.470 1.00 95.82 103 TRP A CA 1
ATOM 498 C C . TRP A 1 103 ? 20.343 -2.392 -24.996 1.00 88.25 103 TRP A C 1
ATOM 499 O O . TRP A 1 103 ? 20.289 -3.211 -25.922 1.00 88.98 103 TRP A O 1
ATOM 510 N N . VAL A 1 104 ? 21.494 -2.039 -24.418 1.00 81.15 104 VAL A N 1
ATOM 511 C CA . VAL A 1 104 ? 22.749 -2.682 -24.799 1.00 68.44 104 VAL A CA 1
ATOM 512 C C . VAL A 1 104 ? 22.715 -4.162 -24.441 1.00 59.03 104 VAL A C 1
ATOM 513 O O . VAL A 1 104 ? 23.192 -5.009 -25.204 1.00 60.66 104 VAL A O 1
ATOM 517 N N . GLY A 1 105 ? 22.150 -4.497 -23.279 1.00 54.69 105 GLY A N 1
ATOM 518 C CA . GLY A 1 105 ? 22.016 -5.899 -22.915 1.00 55.93 105 GLY A CA 1
ATOM 519 C C . GLY A 1 105 ? 21.061 -6.646 -23.826 1.00 62.34 105 GLY A C 1
ATOM 520 O O . GLY A 1 105 ? 21.336 -7.779 -24.236 1.00 58.28 105 GLY A O 1
ATOM 521 N N . TYR A 1 106 ? 19.927 -6.022 -24.158 1.00 75.36 106 TYR A N 1
ATOM 522 C CA . TYR A 1 106 ? 18.989 -6.631 -25.095 1.00 81.77 106 TYR A CA 1
ATOM 523 C C . TYR A 1 106 ? 19.657 -6.903 -26.437 1.00 76.21 106 TYR A C 1
ATOM 524 O O . TYR A 1 106 ? 19.529 -7.997 -27.000 1.00 81.18 106 TYR A O 1
ATOM 533 N N . ALA A 1 107 ? 20.387 -5.916 -26.962 1.00 67.44 107 ALA A N 1
ATOM 534 C CA . ALA A 1 107 ? 21.047 -6.096 -28.250 1.00 64.14 107 ALA A CA 1
ATOM 535 C C . ALA A 1 107 ? 22.176 -7.116 -28.170 1.00 63.89 107 ALA A C 1
ATOM 536 O O . ALA A 1 107 ? 22.453 -7.805 -29.157 1.00 59.97 107 ALA A O 1
ATOM 538 N N . VAL A 1 108 ? 22.836 -7.227 -27.015 1.00 70.20 108 VAL A N 1
ATOM 539 C CA . VAL A 1 108 ? 23.885 -8.231 -26.852 1.00 70.41 108 VAL A CA 1
ATOM 540 C C . VAL A 1 108 ? 23.286 -9.631 -26.886 1.00 75.13 108 VAL A C 1
ATOM 541 O O . VAL A 1 108 ? 23.795 -10.525 -27.573 1.00 74.07 108 VAL A O 1
ATOM 545 N N . ILE A 1 109 ? 22.191 -9.840 -26.152 1.00 81.29 109 ILE A N 1
ATOM 546 C CA . ILE A 1 109 ? 21.575 -11.163 -26.116 1.00 79.40 109 ILE A CA 1
ATOM 547 C C . ILE A 1 109 ? 20.985 -11.518 -27.477 1.00 72.78 109 ILE A C 1
ATOM 548 O O . ILE A 1 109 ? 21.147 -12.645 -27.964 1.00 69.56 109 ILE A O 1
ATOM 553 N N . LEU A 1 110 ? 20.304 -10.566 -28.118 1.00 67.81 110 LEU A N 1
ATOM 554 C CA . LEU A 1 110 ? 19.704 -10.844 -29.419 1.00 74.63 110 LEU A CA 1
ATOM 555 C C . LEU A 1 110 ? 20.771 -11.099 -30.478 1.00 81.26 110 LEU A C 1
ATOM 556 O O . LEU A 1 110 ? 20.634 -12.018 -31.294 1.00 90.88 110 LEU A O 1
ATOM 561 N N . ALA A 1 111 ? 21.841 -10.300 -30.478 1.00 81.50 111 ALA A N 1
ATOM 562 C CA . ALA A 1 111 ? 22.943 -10.539 -31.404 1.00 79.24 111 ALA A CA 1
ATOM 563 C C . ALA A 1 111 ? 23.581 -11.899 -31.154 1.00 69.32 111 ALA A C 1
ATOM 564 O O . ALA A 1 111 ? 23.958 -12.601 -32.100 1.00 53.78 111 ALA A O 1
ATOM 566 N N . LEU A 1 112 ? 23.712 -12.284 -29.883 1.00 78.80 112 LEU A N 1
ATOM 567 C CA . LEU A 1 112 ? 24.205 -13.617 -29.557 1.00 78.24 112 LEU A CA 1
ATOM 568 C C . LEU A 1 112 ? 23.316 -14.689 -30.171 1.00 85.57 112 LEU A C 1
ATOM 569 O O . LEU A 1 112 ? 23.806 -15.650 -30.775 1.00 91.21 112 LEU A O 1
ATOM 574 N N . PHE A 1 113 ? 21.998 -14.536 -30.025 1.00 89.07 113 PHE A N 1
ATOM 575 C CA . PHE A 1 113 ? 21.067 -15.497 -30.609 1.00 88.34 113 PHE A CA 1
ATOM 576 C C . PHE A 1 113 ? 21.214 -15.562 -32.125 1.00 79.96 113 PHE A C 1
ATOM 577 O O . PHE A 1 113 ? 21.161 -16.647 -32.716 1.00 77.16 113 PHE A O 1
ATOM 585 N N . LEU A 1 114 ? 21.408 -14.409 -32.772 1.00 74.35 114 LEU A N 1
ATOM 586 C CA . LEU A 1 114 ? 21.572 -14.402 -34.222 1.00 66.05 114 LEU A CA 1
ATOM 587 C C . LEU A 1 114 ? 22.858 -15.108 -34.637 1.00 63.72 114 LEU A C 1
ATOM 588 O O . LEU A 1 114 ? 22.872 -15.849 -35.627 1.00 62.68 114 LEU A O 1
ATOM 593 N N . ASN A 1 115 ? 23.949 -14.893 -33.897 1.00 68.71 115 ASN A N 1
ATOM 594 C CA . ASN A 1 115 ? 25.186 -15.610 -34.190 1.00 71.31 115 ASN A CA 1
ATOM 595 C C . ASN A 1 115 ? 25.002 -17.110 -33.995 1.00 76.86 115 ASN A C 1
ATOM 596 O O . ASN A 1 115 ? 25.511 -17.915 -34.785 1.00 89.57 115 ASN A O 1
ATOM 601 N N . ILE A 1 116 ? 24.266 -17.502 -32.953 1.00 74.63 116 ILE A N 1
ATOM 602 C CA . ILE A 1 116 ? 23.975 -18.916 -32.734 1.00 71.57 116 ILE A CA 1
ATOM 603 C C . ILE A 1 116 ? 23.191 -19.485 -33.910 1.00 84.13 116 ILE A C 1
ATOM 604 O O . ILE A 1 116 ? 23.421 -20.624 -34.333 1.00 88.67 116 ILE A O 1
ATOM 609 N N . LEU A 1 117 ? 22.260 -18.702 -34.463 1.00 91.33 117 LEU A N 1
ATOM 610 C CA . LEU A 1 117 ? 21.542 -19.150 -35.652 1.00 94.26 117 LEU A CA 1
ATOM 611 C C . LEU A 1 117 ? 22.483 -19.297 -36.841 1.00 87.06 117 LEU A C 1
ATOM 612 O O . LEU A 1 117 ? 22.392 -20.271 -37.598 1.00 88.10 117 LEU A O 1
ATOM 617 N N . LEU A 1 118 ? 23.394 -18.338 -37.020 1.00 75.98 118 LEU A N 1
ATOM 618 C CA . LEU A 1 118 ? 24.322 -18.392 -38.143 1.00 70.01 118 LEU A CA 1
ATOM 619 C C . LEU A 1 118 ? 25.260 -19.588 -38.048 1.00 65.91 118 LEU A C 1
ATOM 620 O O . LEU A 1 118 ? 25.668 -20.136 -39.078 1.00 55.92 118 LEU A O 1
ATOM 625 N N . VAL A 1 119 ? 25.616 -20.008 -36.833 1.00 76.25 119 VAL A N 1
ATOM 626 C CA . VAL A 1 119 ? 26.466 -21.187 -36.704 1.00 85.70 119 VAL A CA 1
ATOM 627 C C . VAL A 1 119 ? 25.642 -22.465 -36.824 1.00 91.68 119 VAL A C 1
ATOM 628 O O . VAL A 1 119 ? 26.127 -23.471 -37.354 1.00 98.70 119 VAL A O 1
ATOM 632 N N . VAL A 1 120 ? 24.396 -22.453 -36.344 1.00 88.84 120 VAL A N 1
ATOM 633 C CA . VAL A 1 120 ? 23.523 -23.610 -36.521 1.00 82.26 120 VAL A CA 1
ATOM 634 C C . VAL A 1 120 ? 23.287 -23.870 -38.002 1.00 93.56 120 VAL A C 1
ATOM 635 O O . VAL A 1 120 ? 23.313 -25.019 -38.461 1.00 100.69 120 VAL A O 1
ATOM 639 N N . CYS A 1 121 ? 23.073 -22.812 -38.774 1.00 100.31 121 CYS A N 1
ATOM 640 C CA . CYS A 1 121 ? 22.951 -22.906 -40.230 1.00 107.60 121 CYS A CA 1
ATOM 641 C C . CYS A 1 121 ? 24.286 -22.631 -40.910 1.00 119.26 121 CYS A C 1
ATOM 642 O O . CYS A 1 121 ? 24.379 -21.837 -41.845 1.00 118.72 121 CYS A O 1
ATOM 645 N N . ARG A 1 122 ? 25.344 -23.294 -40.436 1.00 130.93 122 ARG A N 1
ATOM 646 C CA . ARG A 1 122 ? 26.675 -23.082 -40.994 1.00 133.80 122 ARG A CA 1
ATOM 647 C C . ARG A 1 122 ? 26.799 -23.613 -42.416 1.00 130.47 122 ARG A C 1
ATOM 648 O O . ARG A 1 122 ? 27.698 -23.184 -43.147 1.00 134.81 122 ARG A O 1
ATOM 656 N N . ARG A 1 123 ? 25.920 -24.532 -42.822 1.00 120.96 123 ARG A N 1
ATOM 657 C CA . ARG A 1 123 ? 26.018 -25.110 -44.157 1.00 110.16 123 ARG A CA 1
ATOM 658 C C . ARG A 1 123 ? 25.573 -24.128 -45.233 1.00 108.22 123 ARG A C 1
ATOM 659 O O . ARG A 1 123 ? 26.133 -24.123 -46.334 1.00 116.25 123 ARG A O 1
ATOM 667 N N . ILE A 1 124 ? 24.580 -23.288 -44.936 1.00 101.26 124 ILE A N 1
ATOM 668 C CA . ILE A 1 124 ? 24.053 -22.336 -45.906 1.00 88.47 124 ILE A CA 1
ATOM 669 C C . ILE A 1 124 ? 24.541 -20.916 -45.638 1.00 82.46 124 ILE A C 1
ATOM 670 O O . ILE A 1 124 ? 24.083 -19.975 -46.293 1.00 84.05 124 ILE A O 1
ATOM 675 N N . THR A 1 125 ? 25.462 -20.736 -44.692 1.00 78.27 125 THR A N 1
ATOM 676 C CA . THR A 1 125 ? 26.000 -19.413 -44.396 1.00 74.61 125 THR A CA 1
ATOM 677 C C . THR A 1 125 ? 27.523 -19.426 -44.430 1.00 62.68 125 THR A C 1
ATOM 678 O O . THR A 1 125 ? 28.154 -18.396 -44.690 1.00 47.16 125 THR A O 1
ATOM 682 N N . GLY A 1 126 ? 28.118 -20.584 -44.169 1.00 71.38 126 GLY A N 1
ATOM 683 C CA . GLY A 1 126 ? 29.565 -20.679 -44.106 1.00 74.74 126 GLY A CA 1
ATOM 684 C C . GLY A 1 126 ? 30.160 -19.961 -42.915 1.00 76.42 126 GLY A C 1
ATOM 685 O O . GLY A 1 126 ? 31.253 -19.390 -43.022 1.00 79.33 126 GLY A O 1
ATOM 686 N N . ILE A 1 127 ? 29.466 -19.972 -41.782 1.00 78.06 127 ILE A N 1
ATOM 687 C CA . ILE A 1 127 ? 29.903 -19.278 -40.577 1.00 80.99 127 ILE A CA 1
ATOM 688 C C . ILE A 1 127 ? 30.227 -20.332 -39.528 1.00 75.65 127 ILE A C 1
ATOM 689 O O . ILE A 1 127 ? 29.326 -20.989 -38.990 1.00 71.39 127 ILE A O 1
ATOM 694 N N . ARG A 1 128 ? 31.518 -20.499 -39.241 1.00 72.11 128 ARG A N 1
ATOM 695 C CA . ARG A 1 128 ? 31.999 -21.436 -38.233 1.00 71.14 128 ARG A CA 1
ATOM 696 C C . ARG A 1 128 ? 32.243 -20.783 -36.881 1.00 70.67 128 ARG A C 1
ATOM 697 O O . ARG A 1 128 ? 31.991 -21.403 -35.844 1.00 72.02 128 ARG A O 1
ATOM 705 N N . THR A 1 129 ? 32.723 -19.543 -36.871 1.00 70.33 129 THR A N 1
ATOM 706 C CA . THR A 1 129 ? 33.144 -18.897 -35.639 1.00 62.69 129 THR A CA 1
ATOM 707 C C . THR A 1 129 ? 31.952 -18.356 -34.859 1.00 57.62 129 THR A C 1
ATOM 708 O O . THR A 1 129 ? 30.896 -18.050 -35.420 1.00 48.78 129 THR A O 1
ATOM 712 N N . ILE A 1 130 ? 32.138 -18.240 -33.545 1.00 54.57 130 ILE A N 1
ATOM 713 C CA . ILE A 1 130 ? 31.142 -17.661 -32.651 1.00 55.48 130 ILE A CA 1
ATOM 714 C C . ILE A 1 130 ? 31.862 -16.813 -31.611 1.00 60.55 130 ILE A C 1
ATOM 715 O O . ILE A 1 130 ? 32.781 -17.289 -30.937 1.00 38.70 130 ILE A O 1
ATOM 720 N N . MET A 1 131 ? 31.452 -15.552 -31.494 1.00 57.33 131 MET A N 1
ATOM 721 C CA . MET A 1 131 ? 32.016 -14.650 -30.501 1.00 44.99 131 MET A CA 1
ATOM 722 C C . MET A 1 131 ? 31.412 -14.938 -29.134 1.00 46.07 131 MET A C 1
ATOM 723 O O . MET A 1 131 ? 30.188 -15.001 -28.987 1.00 51.20 131 MET A O 1
ATOM 728 N N . LEU A 1 132 ? 32.274 -15.119 -28.132 1.00 56.58 132 LEU A N 1
ATOM 729 C CA . LEU A 1 132 ? 31.824 -15.333 -26.765 1.00 59.98 132 LEU A CA 1
ATOM 730 C C . LEU A 1 132 ? 32.477 -14.406 -25.751 1.00 53.25 132 LEU A C 1
ATOM 731 O O . LEU A 1 132 ? 32.062 -14.414 -24.586 1.00 59.00 132 LEU A O 1
ATOM 736 N N . THR A 1 133 ? 33.474 -13.616 -26.145 1.00 48.89 133 THR A N 1
ATOM 737 C CA . THR A 1 133 ? 34.084 -12.645 -25.246 1.00 50.09 133 THR A CA 1
ATOM 738 C C . THR A 1 133 ? 33.054 -11.587 -24.867 1.00 49.70 133 THR A C 1
ATOM 739 O O . THR A 1 133 ? 32.767 -10.683 -25.657 1.00 52.99 133 THR A O 1
ATOM 743 N N . GLY A 1 134 ? 32.505 -11.690 -23.656 1.00 55.36 134 GLY A N 1
ATOM 744 C CA . GLY A 1 134 ? 31.315 -10.922 -23.322 1.00 39.15 134 GLY A CA 1
ATOM 745 C C . GLY A 1 134 ? 31.551 -9.425 -23.232 1.00 39.46 134 GLY A C 1
ATOM 746 O O . GLY A 1 134 ? 30.698 -8.631 -23.641 1.00 39.73 134 GLY A O 1
ATOM 747 N N . HIS A 1 135 ? 32.696 -9.013 -22.678 1.00 39.44 135 HIS A N 1
ATOM 748 C CA . HIS A 1 135 ? 32.923 -7.585 -22.474 1.00 39.74 135 HIS A CA 1
ATOM 749 C C . HIS A 1 135 ? 33.162 -6.862 -23.793 1.00 51.11 135 HIS A C 1
ATOM 750 O O . HIS A 1 135 ? 32.785 -5.693 -23.935 1.00 60.35 135 HIS A O 1
ATOM 757 N N . ILE A 1 136 ? 33.765 -7.540 -24.773 1.00 39.99 136 ILE A N 1
ATOM 758 C CA . ILE A 1 136 ? 33.856 -6.977 -26.116 1.00 40.29 136 ILE A CA 1
ATOM 759 C C . ILE A 1 136 ? 32.464 -6.833 -26.719 1.00 56.61 136 ILE A C 1
ATOM 760 O O . ILE A 1 136 ? 32.162 -5.843 -27.397 1.00 52.72 136 ILE A O 1
ATOM 765 N N . MET A 1 137 ? 31.592 -7.811 -26.468 1.00 40.21 137 MET A N 1
ATOM 766 C CA . MET A 1 137 ? 30.216 -7.726 -26.946 1.00 40.35 137 MET A CA 1
ATOM 767 C C . MET A 1 137 ? 29.506 -6.513 -26.357 1.00 44.15 137 MET A C 1
ATOM 768 O O . MET A 1 137 ? 28.866 -5.740 -27.081 1.00 52.88 137 MET A O 1
ATOM 773 N N . PHE A 1 138 ? 29.621 -6.321 -25.040 1.00 45.66 138 PHE A N 1
ATOM 774 C CA . PHE A 1 138 ? 28.953 -5.194 -24.397 1.00 51.70 138 PHE A CA 1
ATOM 775 C C . PHE A 1 138 ? 29.543 -3.856 -24.827 1.00 56.82 138 PHE A C 1
ATOM 776 O O . PHE A 1 138 ? 28.812 -2.864 -24.922 1.00 74.24 138 PHE A O 1
ATOM 784 N N . GLN A 1 139 ? 30.852 -3.802 -25.083 1.00 51.16 139 GLN A N 1
ATOM 785 C CA . GLN A 1 139 ? 31.458 -2.557 -25.549 1.00 49.87 139 GLN A CA 1
ATOM 786 C C . GLN A 1 139 ? 31.002 -2.219 -26.965 1.00 54.07 139 GLN A C 1
ATOM 787 O O . GLN A 1 139 ? 30.583 -1.087 -27.242 1.00 59.84 139 GLN A O 1
ATOM 793 N N . GLN A 1 140 ? 31.075 -3.193 -27.874 1.00 56.26 140 GLN A N 1
ATOM 794 C CA . GLN A 1 140 ? 30.719 -2.946 -29.269 1.00 50.41 140 GLN A CA 1
ATOM 795 C C . GLN A 1 140 ? 29.235 -2.629 -29.411 1.00 50.08 140 GLN A C 1
ATOM 796 O O . GLN A 1 140 ? 28.861 -1.599 -29.989 1.00 55.13 140 GLN A O 1
ATOM 802 N N . ALA A 1 141 ? 28.371 -3.503 -28.885 1.00 51.10 141 ALA A N 1
ATOM 803 C CA . ALA A 1 141 ? 26.939 -3.227 -28.919 1.00 52.35 141 ALA A CA 1
ATOM 804 C C . ALA A 1 141 ? 26.597 -1.966 -28.137 1.00 59.48 141 ALA A C 1
ATOM 805 O O . ALA A 1 141 ? 25.594 -1.306 -28.430 1.00 69.55 141 ALA A O 1
ATOM 807 N N . GLY A 1 142 ? 27.418 -1.615 -27.147 1.00 47.11 142 GLY A N 1
ATOM 808 C CA . GLY A 1 142 ? 27.195 -0.378 -26.420 1.00 43.09 142 GLY A CA 1
ATOM 809 C C . GLY A 1 142 ? 27.439 0.855 -27.269 1.00 45.89 142 GLY A C 1
ATOM 810 O O . GLY A 1 142 ? 26.649 1.803 -27.243 1.00 52.45 142 GLY A O 1
ATOM 811 N N . LEU A 1 143 ? 28.531 0.863 -28.038 1.00 47.37 143 LEU A N 1
ATOM 812 C CA . LEU A 1 143 ? 28.823 2.033 -28.861 1.00 52.49 143 LEU A CA 1
ATOM 813 C C . LEU A 1 143 ? 27.899 2.111 -30.070 1.00 65.46 143 LEU A C 1
ATOM 814 O O . LEU A 1 143 ? 27.462 3.204 -30.452 1.00 67.68 143 LEU A O 1
ATOM 819 N N . VAL A 1 144 ? 27.594 0.968 -30.689 1.00 74.53 144 VAL A N 1
ATOM 820 C CA . VAL A 1 144 ? 26.654 0.980 -31.807 1.00 79.00 144 VAL A CA 1
ATOM 821 C C . VAL A 1 144 ? 25.271 1.405 -31.332 1.00 84.66 144 VAL A C 1
ATOM 822 O O . VAL A 1 144 ? 24.599 2.223 -31.974 1.00 87.14 144 VAL A O 1
ATOM 826 N N . ALA A 1 145 ? 24.830 0.874 -30.189 1.00 66.64 145 ALA A N 1
ATOM 827 C CA . ALA A 1 145 ? 23.520 1.246 -29.666 1.00 62.17 145 ALA A CA 1
ATOM 828 C C . ALA A 1 145 ? 23.477 2.719 -29.279 1.00 58.63 145 ALA A C 1
ATOM 829 O O . ALA A 1 145 ? 22.477 3.402 -29.525 1.00 82.17 145 ALA A O 1
ATOM 831 N N . VAL A 1 146 ? 24.555 3.233 -28.678 1.00 65.71 146 VAL A N 1
ATOM 832 C CA . VAL A 1 146 ? 24.566 4.640 -28.294 1.00 68.88 146 VAL A CA 1
ATOM 833 C C . VAL A 1 146 ? 24.665 5.547 -29.514 1.00 77.94 146 VAL A C 1
ATOM 834 O O . VAL A 1 146 ? 24.248 6.709 -29.450 1.00 80.60 146 VAL A O 1
ATOM 838 N N . PHE A 1 147 ? 25.201 5.046 -30.633 1.00 84.43 147 PHE A N 1
ATOM 839 C CA . PHE A 1 147 ? 25.125 5.806 -31.877 1.00 88.26 147 PHE A CA 1
ATOM 840 C C . PHE A 1 147 ? 23.707 5.802 -32.431 1.00 87.78 147 PHE A C 1
ATOM 841 O O . PHE A 1 147 ? 23.220 6.831 -32.916 1.00 82.24 147 PHE A O 1
ATOM 849 N N . TYR A 1 148 ? 23.032 4.652 -32.374 1.00 87.02 148 TYR A N 1
ATOM 850 C CA . TYR A 1 148 ? 21.651 4.571 -32.832 1.00 82.80 148 TYR A CA 1
ATOM 851 C C . TYR A 1 148 ? 20.675 5.262 -31.889 1.00 82.57 148 TYR A C 1
ATOM 852 O O . TYR A 1 148 ? 19.502 5.407 -32.243 1.00 86.41 148 TYR A O 1
ATOM 861 N N . MET A 1 149 ? 21.122 5.682 -30.706 1.00 83.56 149 MET A N 1
ATOM 862 C CA . MET A 1 149 ? 20.323 6.534 -29.833 1.00 76.58 149 MET A CA 1
ATOM 863 C C . MET A 1 149 ? 20.639 8.011 -30.009 1.00 79.67 149 MET A C 1
ATOM 864 O O . MET A 1 149 ? 19.719 8.834 -30.065 1.00 80.58 149 MET A O 1
ATOM 869 N N . ILE A 1 150 ? 21.925 8.362 -30.097 1.00 84.42 150 ILE A N 1
ATOM 870 C CA . ILE A 1 150 ? 22.319 9.750 -30.324 1.00 86.11 150 ILE A CA 1
ATOM 871 C C . ILE A 1 150 ? 21.726 10.277 -31.624 1.00 97.72 150 ILE A C 1
ATOM 872 O O . ILE A 1 150 ? 21.366 11.458 -31.720 1.00 99.87 150 ILE A O 1
ATOM 877 N N . ILE A 1 151 ? 21.589 9.415 -32.634 1.00 107.52 151 ILE A N 1
ATOM 878 C CA . ILE A 1 151 ? 20.959 9.838 -33.876 1.00 112.24 151 ILE A CA 1
ATOM 879 C C . ILE A 1 151 ? 19.454 10.015 -33.707 1.00 116.62 151 ILE A C 1
ATOM 880 O O . ILE A 1 151 ? 18.828 10.737 -34.491 1.00 122.28 151 ILE A O 1
ATOM 885 N N . GLY A 1 152 ? 18.854 9.381 -32.701 1.00 106.01 152 GLY A N 1
ATOM 886 C CA . GLY A 1 152 ? 17.461 9.599 -32.373 1.00 104.52 152 GLY A CA 1
ATOM 887 C C . GLY A 1 152 ? 16.503 8.460 -32.667 1.00 102.77 152 GLY A C 1
ATOM 888 O O . GLY A 1 152 ? 15.287 8.676 -32.609 1.00 114.21 152 GLY A O 1
ATOM 889 N N . ALA A 1 153 ? 16.996 7.262 -32.973 1.00 106.54 153 ALA A N 1
ATOM 890 C CA . ALA A 1 153 ? 16.097 6.153 -33.253 1.00 103.14 153 ALA A CA 1
ATOM 891 C C . ALA A 1 153 ? 15.419 5.675 -31.968 1.00 106.35 153 ALA A C 1
ATOM 892 O O . ALA A 1 153 ? 15.783 6.061 -30.853 1.00 96.99 153 ALA A O 1
ATOM 894 N N . SER A 1 154 ? 14.418 4.818 -32.139 1.00 115.33 154 SER A N 1
ATOM 895 C CA . SER A 1 154 ? 13.622 4.332 -31.020 1.00 124.93 154 SER A CA 1
ATOM 896 C C . SER A 1 154 ? 14.366 3.209 -30.300 1.00 125.90 154 SER A C 1
ATOM 897 O O . SER A 1 154 ? 15.533 2.919 -30.577 1.00 129.34 154 SER A O 1
ATOM 900 N N . MET A 1 155 ? 13.683 2.559 -29.357 1.00 120.85 155 MET A N 1
ATOM 901 C CA . MET A 1 155 ? 14.285 1.437 -28.645 1.00 110.72 155 MET A CA 1
ATOM 902 C C . MET A 1 155 ? 14.400 0.216 -29.548 1.00 105.40 155 MET A C 1
ATOM 903 O O . MET A 1 155 ? 15.477 -0.381 -29.668 1.00 113.04 155 MET A O 1
ATOM 908 N N . TRP A 1 156 ? 13.299 -0.168 -30.198 1.00 90.35 156 TRP A N 1
ATOM 909 C CA . TRP A 1 156 ? 13.310 -1.380 -31.009 1.00 93.60 156 TRP A CA 1
ATOM 910 C C . TRP A 1 156 ? 14.206 -1.230 -32.233 1.00 93.66 156 TRP A C 1
ATOM 911 O O . TRP A 1 156 ? 14.847 -2.198 -32.658 1.00 96.23 156 TRP A O 1
ATOM 922 N N . GLU A 1 157 ? 14.268 -0.029 -32.812 1.00 89.71 157 GLU A N 1
ATOM 923 C CA . GLU A 1 157 ? 15.143 0.176 -33.963 1.00 96.84 157 GLU A CA 1
ATOM 924 C C . GLU A 1 157 ? 16.610 0.059 -33.566 1.00 100.59 157 GLU A C 1
ATOM 925 O O . GLU A 1 157 ? 17.400 -0.588 -34.265 1.00 102.21 157 GLU A O 1
ATOM 931 N N . THR A 1 158 ? 16.986 0.671 -32.441 1.00 98.59 158 THR A N 1
ATOM 932 C CA . THR A 1 158 ? 18.363 0.586 -31.967 1.00 87.97 158 THR A CA 1
ATOM 933 C C . THR A 1 158 ? 18.732 -0.844 -31.590 1.00 84.64 158 THR A C 1
ATOM 934 O O . THR A 1 158 ? 19.824 -1.319 -31.925 1.00 85.61 158 THR A O 1
ATOM 938 N N . VAL A 1 159 ? 17.831 -1.552 -30.906 1.00 86.37 159 VAL A N 1
ATOM 939 C CA . VAL A 1 159 ? 18.120 -2.921 -30.489 1.00 94.15 159 VAL A CA 1
ATOM 940 C C . VAL A 1 159 ? 18.249 -3.836 -31.702 1.00 108.17 159 VAL A C 1
ATOM 941 O O . VAL A 1 159 ? 19.181 -4.645 -31.794 1.00 111.44 159 VAL A O 1
ATOM 945 N N . ILE A 1 160 ? 17.324 -3.715 -32.657 1.00 115.47 160 ILE A N 1
ATOM 946 C CA . ILE A 1 160 ? 17.340 -4.592 -33.825 1.00 119.29 160 ILE A CA 1
ATOM 947 C C . ILE A 1 160 ? 18.564 -4.313 -34.690 1.00 125.04 160 ILE A C 1
ATOM 948 O O . ILE A 1 160 ? 19.315 -5.230 -35.044 1.00 122.15 160 ILE A O 1
ATOM 953 N N . TYR A 1 161 ? 18.787 -3.042 -35.041 1.00 134.70 161 TYR A N 1
ATOM 954 C CA . TYR A 1 161 ? 19.910 -2.709 -35.914 1.00 139.94 161 TYR A CA 1
ATOM 955 C C . TYR A 1 161 ? 21.245 -3.015 -35.243 1.00 133.26 161 TYR A C 1
ATOM 956 O O . TYR A 1 161 ? 22.176 -3.508 -35.894 1.00 134.91 161 TYR A O 1
ATOM 965 N N . THR A 1 162 ? 21.356 -2.736 -33.941 1.00 124.22 162 THR A N 1
ATOM 966 C CA . THR A 1 162 ? 22.591 -3.039 -33.222 1.00 108.30 162 THR A CA 1
ATOM 967 C C . THR A 1 162 ? 22.838 -4.542 -33.156 1.00 95.02 162 THR A C 1
ATOM 968 O O . THR A 1 162 ? 23.972 -4.997 -33.349 1.00 94.58 162 THR A O 1
ATOM 972 N N . ALA A 1 163 ? 21.791 -5.328 -32.893 1.00 90.04 163 ALA A N 1
ATOM 973 C CA . ALA A 1 163 ? 21.955 -6.777 -32.830 1.00 82.71 163 ALA A CA 1
ATOM 974 C C . ALA A 1 163 ? 22.331 -7.354 -34.190 1.00 84.96 163 ALA A C 1
ATOM 975 O O . ALA A 1 163 ? 23.143 -8.284 -34.274 1.00 77.85 163 ALA A O 1
ATOM 977 N N . VAL A 1 164 ? 21.756 -6.815 -35.267 1.00 89.47 164 VAL A N 1
ATOM 978 C CA . VAL A 1 164 ? 22.075 -7.313 -36.602 1.00 89.16 164 VAL A CA 1
ATOM 979 C C . VAL A 1 164 ? 23.512 -6.963 -36.972 1.00 88.66 164 VAL A C 1
ATOM 980 O O . VAL A 1 164 ? 24.288 -7.829 -37.396 1.00 89.24 164 VAL A O 1
ATOM 984 N N . LEU A 1 165 ? 23.892 -5.692 -36.809 1.00 83.45 165 LEU A N 1
ATOM 985 C CA . LEU A 1 165 ? 25.249 -5.279 -37.158 1.00 77.18 165 LEU A CA 1
ATOM 986 C C . LEU A 1 165 ? 26.290 -5.997 -36.306 1.00 75.45 165 LEU A C 1
ATOM 987 O O . LEU A 1 165 ? 27.370 -6.348 -36.798 1.00 80.40 165 LEU A O 1
ATOM 992 N N . MET A 1 166 ? 25.988 -6.223 -35.026 1.00 65.34 166 MET A N 1
ATOM 993 C CA . MET A 1 166 ? 26.929 -6.933 -34.166 1.00 57.20 166 MET A CA 1
ATOM 994 C C . MET A 1 166 ? 27.024 -8.405 -34.543 1.00 64.65 166 MET A C 1
ATOM 995 O O . MET A 1 166 ? 28.118 -8.981 -34.537 1.00 64.27 166 MET A O 1
ATOM 1000 N N . ALA A 1 167 ? 25.895 -9.030 -34.880 1.00 70.92 167 ALA A N 1
ATOM 1001 C CA . ALA A 1 167 ? 25.919 -10.435 -35.274 1.00 74.34 167 ALA A CA 1
ATOM 1002 C C . ALA A 1 167 ? 26.702 -10.629 -36.566 1.00 71.05 167 ALA A C 1
ATOM 1003 O O . ALA A 1 167 ? 27.526 -11.546 -36.679 1.00 56.71 167 ALA A O 1
ATOM 1005 N N . LEU A 1 168 ? 26.459 -9.765 -37.555 1.00 85.69 168 LEU A N 1
ATOM 1006 C CA . LEU A 1 168 ? 27.154 -9.888 -38.832 1.00 89.12 168 LEU A CA 1
ATOM 1007 C C . LEU A 1 168 ? 28.629 -9.529 -38.698 1.00 86.84 168 LEU A C 1
ATOM 1008 O O . LEU A 1 168 ? 29.483 -10.142 -39.351 1.00 94.18 168 LEU A O 1
ATOM 1013 N N . TYR A 1 169 ? 28.953 -8.543 -37.858 1.00 70.07 169 TYR A N 1
ATOM 1014 C CA . TYR A 1 169 ? 30.352 -8.168 -37.679 1.00 47.87 169 TYR A CA 1
ATOM 1015 C C . TYR A 1 169 ? 31.127 -9.249 -36.939 1.00 44.67 169 TYR A C 1
ATOM 1016 O O . TYR A 1 169 ? 32.263 -9.566 -37.306 1.00 41.13 169 TYR A O 1
ATOM 1025 N N . TRP A 1 170 ? 30.537 -9.819 -35.888 1.00 56.56 170 TRP A N 1
ATOM 1026 C CA . TRP A 1 170 ? 31.222 -10.870 -35.144 1.00 67.44 170 TRP A CA 1
ATOM 1027 C C . TRP A 1 170 ? 31.365 -12.132 -35.984 1.00 68.72 170 TRP A C 1
ATOM 1028 O O . TRP A 1 170 ? 32.466 -12.675 -36.123 1.00 69.00 170 TRP A O 1
ATOM 1039 N N . GLY A 1 171 ? 30.259 -12.608 -36.562 1.00 75.94 171 GLY A N 1
ATOM 1040 C CA . GLY A 1 171 ? 30.313 -13.848 -37.319 1.00 74.35 171 GLY A CA 1
ATOM 1041 C C . GLY A 1 171 ? 31.132 -13.733 -38.590 1.00 71.12 171 GLY A C 1
ATOM 1042 O O . GLY A 1 171 ? 31.932 -14.620 -38.907 1.00 73.40 171 GLY A O 1
ATOM 1043 N N . ILE A 1 172 ? 30.951 -12.643 -39.335 1.00 60.66 172 ILE A N 1
ATOM 1044 C CA . ILE A 1 172 ? 31.656 -12.484 -40.602 1.00 52.79 172 ILE A CA 1
ATOM 1045 C C . ILE A 1 172 ? 33.110 -12.096 -40.367 1.00 50.86 172 ILE A C 1
ATOM 1046 O O . ILE A 1 172 ? 34.022 -12.660 -40.979 1.00 58.45 172 ILE A O 1
ATOM 1051 N N . SER A 1 173 ? 33.352 -11.132 -39.477 1.00 52.01 173 SER A N 1
ATOM 1052 C CA . SER A 1 173 ? 34.722 -10.689 -39.240 1.00 57.74 173 SER A CA 1
ATOM 1053 C C . SER A 1 173 ? 35.547 -11.777 -38.561 1.00 66.40 173 SER A C 1
ATOM 1054 O O . SER A 1 173 ? 36.728 -11.956 -38.879 1.00 57.48 173 SER A O 1
ATOM 1057 N N . SER A 1 174 ? 34.947 -12.513 -37.622 1.00 83.76 174 SER A N 1
ATOM 1058 C CA . SER A 1 174 ? 35.684 -13.593 -36.975 1.00 88.45 174 SER A CA 1
ATOM 1059 C C . SER A 1 174 ? 35.817 -14.800 -37.893 1.00 94.77 174 SER A C 1
ATOM 1060 O O . SER A 1 174 ? 36.835 -15.500 -37.851 1.00 99.49 174 SER A O 1
ATOM 1063 N N . ASN A 1 175 ? 34.807 -15.055 -38.730 1.00 91.69 175 ASN A N 1
ATOM 1064 C CA . ASN A 1 175 ? 34.895 -16.140 -39.700 1.00 91.48 175 ASN A CA 1
ATOM 1065 C C . ASN A 1 175 ? 35.908 -15.847 -40.800 1.00 85.87 175 ASN A C 1
ATOM 1066 O O . ASN A 1 175 ? 36.432 -16.784 -41.412 1.00 85.01 175 ASN A O 1
ATOM 1071 N N . ILE A 1 176 ? 36.195 -14.570 -41.060 1.00 85.77 176 ILE A N 1
ATOM 1072 C CA . ILE A 1 176 ? 37.197 -14.217 -42.060 1.00 89.21 176 ILE A CA 1
ATOM 1073 C C . ILE A 1 176 ? 38.596 -14.566 -41.565 1.00 99.40 176 ILE A C 1
ATOM 1074 O O . ILE A 1 176 ? 39.420 -15.102 -42.317 1.00 103.45 176 ILE A O 1
ATOM 1079 N N . MET A 1 177 ? 38.882 -14.288 -40.292 1.00 97.47 177 MET A N 1
ATOM 1080 C CA . MET A 1 177 ? 40.213 -14.457 -39.727 1.00 89.07 177 MET A CA 1
ATOM 1081 C C . MET A 1 177 ? 40.456 -15.855 -39.170 1.00 84.11 177 MET A C 1
ATOM 1082 O O . MET A 1 177 ? 41.378 -16.032 -38.367 1.00 88.73 177 MET A O 1
ATOM 1087 N N . TYR A 1 178 ? 39.660 -16.847 -39.569 1.00 78.35 178 TYR A N 1
ATOM 1088 C CA . TYR A 1 178 ? 39.854 -18.199 -39.053 1.00 76.10 178 TYR A CA 1
ATOM 1089 C C . TYR A 1 178 ? 41.134 -18.817 -39.607 1.00 78.70 178 TYR A C 1
ATOM 1090 O O . TYR A 1 178 ? 42.056 -19.150 -38.852 1.00 80.07 178 TYR A O 1
ATOM 1099 N N . LYS A 1 179 ? 41.205 -18.982 -40.929 1.00 77.34 179 LYS A N 1
ATOM 1100 C CA . LYS A 1 179 ? 42.368 -19.629 -41.534 1.00 79.50 179 LYS A CA 1
ATOM 1101 C C . LYS A 1 179 ? 43.672 -18.891 -41.255 1.00 73.30 179 LYS A C 1
ATOM 1102 O O . LYS A 1 179 ? 44.655 -19.551 -40.873 1.00 72.34 179 LYS A O 1
ATOM 1108 N N . PRO A 1 180 ? 43.770 -17.564 -41.416 1.00 68.38 180 PRO A N 1
ATOM 1109 C CA . PRO A 1 180 ? 45.032 -16.897 -41.054 1.00 71.89 180 PRO A CA 1
ATOM 1110 C C . PRO A 1 180 ? 45.398 -17.060 -39.589 1.00 79.69 180 PRO A C 1
ATOM 1111 O O . PRO A 1 180 ? 46.591 -17.108 -39.261 1.00 80.31 180 PRO A O 1
ATOM 1115 N N . THR A 1 181 ? 44.411 -17.155 -38.695 1.00 82.01 181 THR A N 1
ATOM 1116 C CA . THR A 1 181 ? 44.716 -17.454 -37.300 1.00 82.38 181 THR A CA 1
ATOM 1117 C C . THR A 1 181 ? 45.274 -18.864 -37.157 1.00 88.66 181 THR A C 1
ATOM 1118 O O . THR A 1 181 ? 46.180 -19.101 -36.350 1.00 95.72 181 THR A O 1
ATOM 1122 N N . GLN A 1 182 ? 44.749 -19.811 -37.939 1.00 82.50 182 GLN A N 1
ATOM 1123 C CA . GLN A 1 182 ? 45.306 -21.159 -37.934 1.00 71.81 182 GLN A CA 1
ATOM 1124 C C . GLN A 1 182 ? 46.732 -21.176 -38.468 1.00 76.92 182 GLN A C 1
ATOM 1125 O O . GLN A 1 182 ? 47.544 -22.008 -38.046 1.00 70.93 182 GLN A O 1
ATOM 1131 N N . ALA A 1 183 ? 47.060 -20.265 -39.388 1.00 88.33 183 ALA A N 1
ATOM 1132 C CA . ALA A 1 183 ? 48.430 -20.186 -39.887 1.00 90.05 183 ALA A CA 1
ATOM 1133 C C . ALA A 1 183 ? 49.355 -19.542 -38.862 1.00 90.50 183 ALA A C 1
ATOM 1134 O O . ALA A 1 183 ? 50.514 -19.949 -38.722 1.00 86.54 183 ALA A O 1
ATOM 1136 N N . VAL A 1 184 ? 48.861 -18.538 -38.134 1.00 97.89 184 VAL A N 1
ATOM 1137 C CA . VAL A 1 184 ? 49.682 -17.876 -37.124 1.00 100.05 184 VAL A CA 1
ATOM 1138 C C . VAL A 1 184 ? 49.881 -18.785 -35.917 1.00 103.87 184 VAL A C 1
ATOM 1139 O O . VAL A 1 184 ? 51.000 -18.946 -35.416 1.00 100.44 184 VAL A O 1
ATOM 1143 N N . THR A 1 185 ? 48.799 -19.387 -35.428 1.00 108.99 185 THR A N 1
ATOM 1144 C CA . THR A 1 185 ? 48.843 -20.244 -34.251 1.00 109.91 185 THR A CA 1
ATOM 1145 C C . THR A 1 185 ? 49.215 -21.683 -34.577 1.00 113.05 185 THR A C 1
ATOM 1146 O O . THR A 1 185 ? 49.138 -22.544 -33.694 1.00 116.41 185 THR A O 1
ATOM 1150 N N . GLY A 1 186 ? 49.612 -21.964 -35.814 1.00 108.32 186 GLY A N 1
ATOM 1151 C CA . GLY A 1 186 ? 49.942 -23.324 -36.196 1.00 106.29 186 GLY A CA 1
ATOM 1152 C C . GLY A 1 186 ? 48.778 -24.287 -36.136 1.00 102.29 186 GLY A C 1
ATOM 1153 O O . GLY A 1 186 ? 48.976 -25.465 -35.828 1.00 99.89 186 GLY A O 1
ATOM 1154 N N . GLY A 1 187 ? 47.567 -23.815 -36.413 1.00 93.70 187 GLY A N 1
ATOM 1155 C CA . GLY A 1 187 ? 46.397 -24.673 -36.372 1.00 94.19 187 GLY A CA 1
ATOM 1156 C C . GLY A 1 187 ? 45.923 -25.000 -34.973 1.00 90.84 187 GLY A C 1
ATOM 1157 O O . GLY A 1 187 ? 45.561 -26.151 -34.698 1.00 97.98 187 GLY A O 1
ATOM 1158 N N . ALA A 1 188 ? 45.907 -24.010 -34.078 1.00 88.04 188 ALA A N 1
ATOM 1159 C CA . ALA A 1 188 ? 45.495 -24.248 -32.701 1.00 71.78 188 ALA A CA 1
ATOM 1160 C C . ALA A 1 188 ? 43.993 -24.447 -32.561 1.00 74.43 188 ALA A C 1
ATOM 1161 O O . ALA A 1 188 ? 43.529 -24.777 -31.465 1.00 78.83 188 ALA A O 1
ATOM 1163 N N . GLY A 1 189 ? 43.229 -24.250 -33.632 1.00 68.07 189 GLY A N 1
ATOM 1164 C CA . GLY A 1 189 ? 41.819 -24.571 -33.627 1.00 65.37 189 GLY A CA 1
ATOM 1165 C C . GLY A 1 189 ? 40.894 -23.473 -33.160 1.00 63.67 189 GLY A C 1
ATOM 1166 O O . GLY A 1 189 ? 39.770 -23.773 -32.742 1.00 70.87 189 GLY A O 1
ATOM 1167 N N . PHE A 1 190 ? 41.320 -22.214 -33.216 1.00 58.06 190 PHE A N 1
ATOM 1168 C CA . PHE A 1 190 ? 40.471 -21.104 -32.814 1.00 58.84 190 PHE A CA 1
ATOM 1169 C C . PHE A 1 190 ? 40.682 -19.936 -33.764 1.00 59.67 190 PHE A C 1
ATOM 1170 O O . PHE A 1 190 ? 41.650 -19.891 -34.529 1.00 66.26 190 PHE A O 1
ATOM 1178 N N . SER A 1 191 ? 39.756 -18.984 -33.708 1.00 52.18 191 SER A N 1
ATOM 1179 C CA . SER A 1 191 ? 39.845 -17.735 -34.444 1.00 46.04 191 SER A CA 1
ATOM 1180 C C . SER A 1 191 ? 39.996 -16.580 -33.457 1.00 40.48 191 SER A C 1
ATOM 1181 O O . SER A 1 191 ? 40.206 -16.782 -32.256 1.00 51.04 191 SER A O 1
ATOM 1184 N N . ILE A 1 192 ? 39.879 -15.359 -33.966 1.00 37.13 192 ILE A N 1
ATOM 1185 C CA . ILE A 1 192 ? 40.044 -14.153 -33.167 1.00 41.12 192 ILE A CA 1
ATOM 1186 C C . ILE A 1 192 ? 38.717 -13.412 -33.126 1.00 48.22 192 ILE A C 1
ATOM 1187 O O . ILE A 1 192 ? 38.111 -13.149 -34.171 1.00 57.20 192 ILE A O 1
ATOM 1192 N N . GLY A 1 193 ? 38.262 -13.094 -31.920 1.00 47.65 193 GLY A N 1
ATOM 1193 C CA . GLY A 1 193 ? 37.079 -12.280 -31.739 1.00 49.00 193 GLY A CA 1
ATOM 1194 C C . GLY A 1 193 ? 37.383 -11.084 -30.865 1.00 47.84 193 GLY A C 1
ATOM 1195 O O . GLY A 1 193 ? 37.258 -11.154 -29.638 1.00 39.63 193 GLY A O 1
ATOM 1196 N N . HIS A 1 194 ? 37.796 -9.981 -31.484 1.00 48.14 194 HIS A N 1
ATOM 1197 C CA . HIS A 1 194 ? 38.195 -8.807 -30.721 1.00 42.82 194 HIS A CA 1
ATOM 1198 C C . HIS A 1 194 ? 37.748 -7.521 -31.406 1.00 38.42 194 HIS A C 1
ATOM 1199 O O . HIS A 1 194 ? 36.552 -7.327 -31.644 1.00 33.29 194 HIS A O 1
ATOM 1206 N N . GLN A 1 195 ? 38.695 -6.632 -31.725 1.00 33.05 195 GLN A N 1
ATOM 1207 C CA . GLN A 1 195 ? 38.357 -5.300 -32.214 1.00 41.74 195 GLN A CA 1
ATOM 1208 C C . GLN A 1 195 ? 39.122 -4.898 -33.471 1.00 61.35 195 GLN A C 1
ATOM 1209 O O . GLN A 1 195 ? 39.124 -3.712 -33.821 1.00 73.90 195 GLN A O 1
ATOM 1215 N N . GLN A 1 196 ? 39.779 -5.841 -34.160 1.00 63.95 196 GLN A N 1
ATOM 1216 C CA . GLN A 1 196 ? 40.575 -5.479 -35.329 1.00 59.03 196 GLN A CA 1
ATOM 1217 C C . GLN A 1 196 ? 40.561 -6.569 -36.396 1.00 66.25 196 GLN A C 1
ATOM 1218 O O . GLN A 1 196 ? 41.523 -6.693 -37.162 1.00 68.50 196 GLN A O 1
ATOM 1224 N N . GLN A 1 197 ? 39.481 -7.353 -36.470 1.00 65.99 197 GLN A N 1
ATOM 1225 C CA . GLN A 1 197 ? 39.424 -8.455 -37.426 1.00 62.37 197 GLN A CA 1
ATOM 1226 C C . GLN A 1 197 ? 39.510 -7.955 -38.862 1.00 60.71 197 GLN A C 1
ATOM 1227 O O . GLN A 1 197 ? 40.205 -8.550 -39.694 1.00 57.59 197 GLN A O 1
ATOM 1233 N N . ILE A 1 198 ? 38.805 -6.867 -39.173 1.00 61.94 198 ILE A N 1
ATOM 1234 C CA . ILE A 1 198 ? 38.833 -6.339 -40.532 1.00 51.71 198 ILE A CA 1
ATOM 1235 C C . ILE A 1 198 ? 40.199 -5.744 -40.843 1.00 56.46 198 ILE A C 1
ATOM 1236 O O . ILE A 1 198 ? 40.770 -5.991 -41.912 1.00 60.98 198 ILE A O 1
ATOM 1241 N N . ALA A 1 199 ? 40.754 -4.967 -39.909 1.00 56.64 199 ALA A N 1
ATOM 1242 C CA . ALA A 1 199 ? 42.112 -4.469 -40.092 1.00 67.07 199 ALA A CA 1
ATOM 1243 C C . ALA A 1 199 ? 43.117 -5.611 -40.149 1.00 80.96 199 ALA A C 1
ATOM 1244 O O . ALA A 1 199 ? 44.149 -5.499 -40.823 1.00 81.15 199 ALA A O 1
ATOM 1246 N N . SER A 1 200 ? 42.833 -6.717 -39.456 1.00 89.82 200 SER A N 1
ATOM 1247 C CA . SER A 1 200 ? 43.687 -7.895 -39.569 1.00 81.15 200 SER A CA 1
ATOM 1248 C C . SER A 1 200 ? 43.553 -8.552 -40.936 1.00 79.70 200 SER A C 1
ATOM 1249 O O . SER A 1 200 ? 44.498 -9.192 -41.406 1.00 87.82 200 SER A O 1
ATOM 1252 N N . TRP A 1 201 ? 42.393 -8.414 -41.584 1.00 67.39 201 TRP A N 1
ATOM 1253 C CA . TRP A 1 201 ? 42.234 -8.945 -42.934 1.00 60.78 201 TRP A CA 1
ATOM 1254 C C . TRP A 1 201 ? 42.972 -8.079 -43.947 1.00 63.15 201 TRP A C 1
ATOM 1255 O O . TRP A 1 201 ? 43.675 -8.591 -44.828 1.00 67.86 201 TRP A O 1
ATOM 1266 N N . ILE A 1 202 ? 42.825 -6.756 -43.832 1.00 59.00 202 ILE A N 1
ATOM 1267 C CA . ILE A 1 202 ? 43.559 -5.841 -44.701 1.00 51.61 202 ILE A CA 1
ATOM 1268 C C . ILE A 1 202 ? 45.057 -5.978 -44.475 1.00 59.06 202 ILE A C 1
ATOM 1269 O O . ILE A 1 202 ? 45.857 -5.739 -45.387 1.00 69.26 202 ILE A O 1
ATOM 1274 N N . ALA A 1 203 ? 45.465 -6.363 -43.264 1.00 60.51 203 ALA A N 1
ATOM 1275 C CA . ALA A 1 203 ? 46.878 -6.612 -43.006 1.00 67.07 203 ALA A CA 1
ATOM 1276 C C . ALA A 1 203 ? 47.322 -7.951 -43.583 1.00 62.81 203 ALA A C 1
ATOM 1277 O O . ALA A 1 203 ? 48.438 -8.067 -44.104 1.00 56.52 203 ALA A O 1
ATOM 1279 N N . VAL A 1 204 ? 46.459 -8.966 -43.504 1.00 65.29 204 VAL A N 1
ATOM 1280 C CA . VAL A 1 204 ? 46.797 -10.285 -44.032 1.00 62.64 204 VAL A CA 1
ATOM 1281 C C . VAL A 1 204 ? 46.958 -10.233 -45.546 1.00 70.84 204 VAL A C 1
ATOM 1282 O O . VAL A 1 204 ? 47.883 -10.834 -46.104 1.00 76.53 204 VAL A O 1
ATOM 1286 N N . LYS A 1 205 ? 46.072 -9.509 -46.235 1.00 65.26 205 LYS A N 1
ATOM 1287 C CA . LYS A 1 205 ? 46.170 -9.425 -47.688 1.00 56.94 205 LYS A CA 1
ATOM 1288 C C . LYS A 1 205 ? 47.144 -8.344 -48.140 1.00 60.89 205 LYS A C 1
ATOM 1289 O O . LYS A 1 205 ? 47.747 -8.467 -49.212 1.00 62.28 205 LYS A O 1
ATOM 1295 N N . LEU A 1 206 ? 47.313 -7.288 -47.346 1.00 63.57 206 LEU A N 1
ATOM 1296 C CA . LEU A 1 206 ? 48.236 -6.211 -47.675 1.00 68.90 206 LEU A CA 1
ATOM 1297 C C . LEU A 1 206 ? 49.679 -6.542 -47.321 1.00 79.46 206 LEU A C 1
ATOM 1298 O O . LEU A 1 206 ? 50.587 -5.824 -47.752 1.00 78.97 206 LEU A O 1
ATOM 1303 N N . ALA A 1 207 ? 49.911 -7.609 -46.565 1.00 94.72 207 ALA A N 1
ATOM 1304 C CA . ALA A 1 207 ? 51.227 -7.911 -46.015 1.00 110.36 207 ALA A CA 1
ATOM 1305 C C . ALA A 1 207 ? 52.173 -8.629 -46.980 1.00 123.55 207 ALA A C 1
ATOM 1306 O O . ALA A 1 207 ? 53.349 -8.251 -47.051 1.00 120.65 207 ALA A O 1
ATOM 1308 N N . PRO A 1 208 ? 51.739 -9.662 -47.720 1.00 140.40 208 PRO A N 1
ATOM 1309 C CA . PRO A 1 208 ? 52.702 -10.405 -48.554 1.00 145.06 208 PRO A CA 1
ATOM 1310 C C . PRO A 1 208 ? 53.398 -9.556 -49.601 1.00 151.29 208 PRO A C 1
ATOM 1311 O O . PRO A 1 208 ? 54.471 -9.944 -50.077 1.00 152.33 208 PRO A O 1
ATOM 1315 N N . LYS A 1 209 ? 52.824 -8.411 -49.975 1.00 139.30 209 LYS A N 1
ATOM 1316 C CA . LYS A 1 209 ? 53.434 -7.505 -50.939 1.00 127.41 209 LYS A CA 1
ATOM 1317 C C . LYS A 1 209 ? 54.339 -6.471 -50.278 1.00 132.86 209 LYS A C 1
ATOM 1318 O O . LYS A 1 209 ? 54.489 -5.360 -50.803 1.00 135.59 209 LYS A O 1
ATOM 1324 N N . LEU A 1 210 ? 54.948 -6.803 -49.137 1.00 138.72 210 LEU A N 1
ATOM 1325 C CA . LEU A 1 210 ? 55.739 -5.815 -48.413 1.00 143.11 210 LEU A CA 1
ATOM 1326 C C . LEU A 1 210 ? 56.929 -6.385 -47.653 1.00 144.26 210 LEU A C 1
ATOM 1327 O O . LEU A 1 210 ? 57.689 -5.598 -47.083 1.00 146.53 210 LEU A O 1
ATOM 1332 N N . GLY A 1 211 ? 57.130 -7.700 -47.614 1.00 144.11 211 GLY A N 1
ATOM 1333 C CA . GLY A 1 211 ? 58.231 -8.240 -46.839 1.00 140.03 211 GLY A CA 1
ATOM 1334 C C . GLY A 1 211 ? 58.566 -9.662 -47.219 1.00 135.29 211 GLY A C 1
ATOM 1335 O O . GLY A 1 211 ? 57.784 -10.358 -47.873 1.00 131.60 211 GLY A O 1
ATOM 1336 N N . ASP A 1 212 ? 59.753 -10.087 -46.793 1.00 134.91 212 ASP A N 1
ATOM 1337 C CA . ASP A 1 212 ? 60.248 -11.437 -47.003 1.00 141.91 212 ASP A CA 1
ATOM 1338 C C . ASP A 1 212 ? 60.226 -12.203 -45.685 1.00 146.30 212 ASP A C 1
ATOM 1339 O O . ASP A 1 212 ? 60.155 -11.619 -44.600 1.00 146.10 212 ASP A O 1
ATOM 1344 N N . LYS A 1 213 ? 60.290 -13.526 -45.794 1.00 149.38 213 LYS A N 1
ATOM 1345 C CA . LYS A 1 213 ? 60.196 -14.398 -44.629 1.00 145.94 213 LYS A CA 1
ATOM 1346 C C . LYS A 1 213 ? 61.559 -14.594 -43.972 1.00 136.46 213 LYS A C 1
ATOM 1347 O O . LYS A 1 213 ? 62.413 -13.709 -44.015 1.00 130.24 213 LYS A O 1
ATOM 1353 N N . ILE A 1 228 ? 46.826 -7.456 -13.251 1.00 126.22 228 ILE A N 1
ATOM 1354 C CA . ILE A 1 228 ? 47.155 -6.385 -14.182 1.00 127.29 228 ILE A CA 1
ATOM 1355 C C . ILE A 1 228 ? 46.784 -5.035 -13.571 1.00 128.47 228 ILE A C 1
ATOM 1356 O O . ILE A 1 228 ? 46.320 -4.132 -14.267 1.00 124.05 228 ILE A O 1
ATOM 1361 N N . PHE A 1 229 ? 46.990 -4.903 -12.260 1.00 132.40 229 PHE A N 1
ATOM 1362 C CA . PHE A 1 229 ? 46.686 -3.659 -11.562 1.00 133.09 229 PHE A CA 1
ATOM 1363 C C . PHE A 1 229 ? 47.691 -2.569 -11.915 1.00 138.71 229 PHE A C 1
ATOM 1364 O O . PHE A 1 229 ? 47.363 -1.631 -12.649 1.00 141.76 229 PHE A O 1
ATOM 1372 N N . HIS A 1 230 ? 48.918 -2.681 -11.403 1.00 141.15 230 HIS A N 1
ATOM 1373 C CA . HIS A 1 230 ? 49.927 -1.658 -11.648 1.00 136.46 230 HIS A CA 1
ATOM 1374 C C . HIS A 1 230 ? 50.664 -1.840 -12.967 1.00 134.52 230 HIS A C 1
ATOM 1375 O O . HIS A 1 230 ? 51.457 -0.967 -13.337 1.00 138.53 230 HIS A O 1
ATOM 1382 N N . ASP A 1 231 ? 50.434 -2.942 -13.680 1.00 129.19 231 ASP A N 1
ATOM 1383 C CA . ASP A 1 231 ? 50.926 -3.035 -15.048 1.00 124.45 231 ASP A CA 1
ATOM 1384 C C . ASP A 1 231 ? 50.090 -2.156 -15.972 1.00 133.91 231 ASP A C 1
ATOM 1385 O O . ASP A 1 231 ? 50.631 -1.361 -16.751 1.00 142.83 231 ASP A O 1
ATOM 1390 N N . SER A 1 232 ? 48.762 -2.271 -15.878 1.00 131.75 232 SER A N 1
ATOM 1391 C CA . SER A 1 232 ? 47.881 -1.397 -16.647 1.00 122.40 232 SER A CA 1
ATOM 1392 C C . SER A 1 232 ? 47.933 0.035 -16.130 1.00 105.61 232 SER A C 1
ATOM 1393 O O . SER A 1 232 ? 47.957 0.983 -16.922 1.00 107.32 232 SER A O 1
ATOM 1396 N N . ILE A 1 233 ? 47.942 0.213 -14.807 1.00 88.26 233 ILE A N 1
ATOM 1397 C CA . ILE A 1 233 ? 48.014 1.558 -14.239 1.00 77.58 233 ILE A CA 1
ATOM 1398 C C . ILE A 1 233 ? 49.334 2.221 -14.606 1.00 82.10 233 ILE A C 1
ATOM 1399 O O . ILE A 1 233 ? 49.377 3.409 -14.950 1.00 89.18 233 ILE A O 1
ATOM 1404 N N . SER A 1 234 ? 50.431 1.465 -14.545 1.00 79.71 234 SER A N 1
ATOM 1405 C CA . SER A 1 234 ? 51.723 2.013 -14.941 1.00 84.08 234 SER A CA 1
ATOM 1406 C C . SER A 1 234 ? 51.747 2.345 -16.428 1.00 88.50 234 SER A C 1
ATOM 1407 O O . SER A 1 234 ? 52.245 3.406 -16.825 1.00 100.06 234 SER A O 1
ATOM 1410 N N . ALA A 1 235 ? 51.204 1.456 -17.263 1.00 80.22 235 ALA A N 1
ATOM 1411 C CA . ALA A 1 235 ? 51.195 1.698 -18.703 1.00 70.24 235 ALA A CA 1
ATOM 1412 C C . ALA A 1 235 ? 50.388 2.944 -19.046 1.00 63.83 235 ALA A C 1
ATOM 1413 O O . ALA A 1 235 ? 50.919 3.909 -19.608 1.00 67.46 235 ALA A O 1
ATOM 1415 N N . THR A 1 236 ? 49.096 2.944 -18.707 1.00 59.19 236 THR A N 1
ATOM 1416 C CA . THR A 1 236 ? 48.240 4.075 -19.053 1.00 68.14 236 THR A CA 1
ATOM 1417 C C . THR A 1 236 ? 48.705 5.363 -18.383 1.00 81.28 236 THR A C 1
ATOM 1418 O O . THR A 1 236 ? 48.539 6.449 -18.950 1.00 92.04 236 THR A O 1
ATOM 1422 N N . ALA A 1 237 ? 49.294 5.267 -17.188 1.00 77.27 237 ALA A N 1
ATOM 1423 C CA . ALA A 1 237 ? 49.835 6.456 -16.535 1.00 73.37 237 ALA A CA 1
ATOM 1424 C C . ALA A 1 237 ? 51.010 7.020 -17.323 1.00 61.69 237 ALA A C 1
ATOM 1425 O O . ALA A 1 237 ? 51.104 8.235 -17.544 1.00 60.86 237 ALA A O 1
ATOM 1427 N N . LEU A 1 238 ? 51.917 6.144 -17.759 1.00 61.57 238 LEU A N 1
ATOM 1428 C CA . LEU A 1 238 ? 53.028 6.588 -18.592 1.00 67.12 238 LEU A CA 1
ATOM 1429 C C . LEU A 1 238 ? 52.526 7.204 -19.892 1.00 69.00 238 LEU A C 1
ATOM 1430 O O . LEU A 1 238 ? 53.057 8.222 -20.351 1.00 70.63 238 LEU A O 1
ATOM 1435 N N . VAL A 1 239 ? 51.488 6.612 -20.488 1.00 70.44 239 VAL A N 1
ATOM 1436 C CA . VAL A 1 239 ? 50.955 7.134 -21.743 1.00 73.85 239 VAL A CA 1
ATOM 1437 C C . VAL A 1 239 ? 50.334 8.510 -21.535 1.00 76.38 239 VAL A C 1
ATOM 1438 O O . VAL A 1 239 ? 50.489 9.409 -22.371 1.00 81.13 239 VAL A O 1
ATOM 1442 N N . MET A 1 240 ? 49.627 8.704 -20.419 1.00 82.71 240 MET A N 1
ATOM 1443 C CA . MET A 1 240 ? 49.049 10.015 -20.140 1.00 95.88 240 MET A CA 1
ATOM 1444 C C . MET A 1 240 ? 50.133 11.052 -19.880 1.00 111.25 240 MET A C 1
ATOM 1445 O O . MET A 1 240 ? 49.994 12.215 -20.278 1.00 114.55 240 MET A O 1
ATOM 1450 N N . THR A 1 241 ? 51.222 10.654 -19.215 1.00 120.79 241 THR A N 1
ATOM 1451 C CA . THR A 1 241 ? 52.324 11.588 -19.012 1.00 122.90 241 THR A CA 1
ATOM 1452 C C . THR A 1 241 ? 53.013 11.938 -20.324 1.00 109.62 241 THR A C 1
ATOM 1453 O O . THR A 1 241 ? 53.473 13.073 -20.497 1.00 112.95 241 THR A O 1
ATOM 1457 N N . VAL A 1 242 ? 53.094 10.987 -21.257 1.00 95.83 242 VAL A N 1
ATOM 1458 C CA . VAL A 1 242 ? 53.713 11.268 -22.549 1.00 82.35 242 VAL A CA 1
ATOM 1459 C C . VAL A 1 242 ? 52.830 12.199 -23.371 1.00 85.14 242 VAL A C 1
ATOM 1460 O O . VAL A 1 242 ? 53.304 13.193 -23.933 1.00 92.23 242 VAL A O 1
ATOM 1464 N N . PHE A 1 243 ? 51.533 11.890 -23.456 1.00 80.44 243 PHE A N 1
ATOM 1465 C CA . PHE A 1 243 ? 50.612 12.748 -24.196 1.00 85.89 243 PHE A CA 1
ATOM 1466 C C . PHE A 1 243 ? 50.573 14.153 -23.608 1.00 90.09 243 PHE A C 1
ATOM 1467 O O . PHE A 1 243 ? 50.551 15.145 -24.349 1.00 91.32 243 PHE A O 1
ATOM 1475 N N . PHE A 1 244 ? 50.559 14.258 -22.277 1.00 92.89 244 PHE A N 1
ATOM 1476 C CA . PHE A 1 244 ? 50.634 15.571 -21.647 1.00 95.96 244 PHE A CA 1
ATOM 1477 C C . PHE A 1 244 ? 51.963 16.253 -21.941 1.00 104.83 244 PHE A C 1
ATOM 1478 O O . PHE A 1 244 ? 52.017 17.483 -22.054 1.00 108.96 244 PHE A O 1
ATOM 1486 N N . GLY A 1 245 ? 53.042 15.477 -22.069 1.00 112.52 245 GLY A N 1
ATOM 1487 C CA . GLY A 1 245 ? 54.314 16.053 -22.467 1.00 116.10 245 GLY A CA 1
ATOM 1488 C C . GLY A 1 245 ? 54.304 16.581 -23.887 1.00 120.13 245 GLY A C 1
ATOM 1489 O O . GLY A 1 245 ? 55.010 17.544 -24.200 1.00 116.75 245 GLY A O 1
ATOM 1490 N N . ILE A 1 246 ? 53.511 15.962 -24.763 1.00 126.47 246 ILE A N 1
ATOM 1491 C CA . ILE A 1 246 ? 53.366 16.470 -26.122 1.00 132.97 246 ILE A CA 1
ATOM 1492 C C . ILE A 1 246 ? 52.457 17.695 -26.144 1.00 139.78 246 ILE A C 1
ATOM 1493 O O . ILE A 1 246 ? 52.628 18.582 -26.989 1.00 142.65 246 ILE A O 1
ATOM 1498 N N . ILE A 1 247 ? 51.486 17.771 -25.229 1.00 143.63 247 ILE A N 1
ATOM 1499 C CA . ILE A 1 247 ? 50.700 18.995 -25.085 1.00 143.96 247 ILE A CA 1
ATOM 1500 C C . ILE A 1 247 ? 51.599 20.153 -24.668 1.00 154.00 247 ILE A C 1
ATOM 1501 O O . ILE A 1 247 ? 51.444 21.285 -25.143 1.00 152.46 247 ILE A O 1
ATOM 1506 N N . LEU A 1 248 ? 52.567 19.884 -23.786 1.00 162.46 248 LEU A N 1
ATOM 1507 C CA . LEU A 1 248 ? 53.535 20.906 -23.404 1.00 165.94 248 LEU A CA 1
ATOM 1508 C C . LEU A 1 248 ? 54.415 21.329 -24.573 1.00 164.53 248 LEU A C 1
ATOM 1509 O O . LEU A 1 248 ? 55.049 22.387 -24.506 1.00 164.87 248 LEU A O 1
ATOM 1514 N N . LEU A 1 249 ? 54.467 20.529 -25.638 1.00 163.25 249 LEU A N 1
ATOM 1515 C CA . LEU A 1 249 ? 55.214 20.886 -26.838 1.00 158.75 249 LEU A CA 1
ATOM 1516 C C . LEU A 1 249 ? 54.369 21.784 -27.733 1.00 153.69 249 LEU A C 1
ATOM 1517 O O . LEU A 1 249 ? 54.307 21.579 -28.950 1.00 150.55 249 LEU A O 1
ATOM 1522 N N . SER A 1 250 ? 53.712 22.775 -27.139 1.00 152.05 250 SER A N 1
ATOM 1523 C CA . SER A 1 250 ? 52.851 23.685 -27.883 1.00 147.93 250 SER A CA 1
ATOM 1524 C C . SER A 1 250 ? 52.822 25.061 -27.227 1.00 146.65 250 SER A C 1
ATOM 1525 O O . SER A 1 250 ? 53.734 25.866 -27.414 1.00 146.75 250 SER A O 1
ATOM 1528 N N . LYS A 1 262 ? 58.524 24.005 -12.251 1.00 164.02 262 LYS A N 1
ATOM 1529 C CA . LYS A 1 262 ? 58.212 23.013 -13.273 1.00 163.69 262 LYS A CA 1
ATOM 1530 C C . LYS A 1 262 ? 57.901 21.654 -12.655 1.00 170.35 262 LYS A C 1
ATOM 1531 O O . LYS A 1 262 ? 57.084 20.899 -13.182 1.00 172.37 262 LYS A O 1
ATOM 1537 N N . THR A 1 263 ? 58.561 21.349 -11.534 1.00 164.83 263 THR A N 1
ATOM 1538 C CA . THR A 1 263 ? 58.361 20.055 -10.888 1.00 164.40 263 THR A CA 1
ATOM 1539 C C . THR A 1 263 ? 56.926 19.879 -10.412 1.00 163.35 263 THR A C 1
ATOM 1540 O O . THR A 1 263 ? 56.409 18.756 -10.408 1.00 170.71 263 THR A O 1
ATOM 1544 N N . HIS A 1 264 ? 56.268 20.967 -10.007 1.00 161.26 264 HIS A N 1
ATOM 1545 C CA . HIS A 1 264 ? 54.863 20.873 -9.624 1.00 156.17 264 HIS A CA 1
ATOM 1546 C C . HIS A 1 264 ? 53.988 20.546 -10.828 1.00 164.82 264 HIS A C 1
ATOM 1547 O O . HIS A 1 264 ? 53.032 19.769 -10.716 1.00 169.97 264 HIS A O 1
ATOM 1554 N N . TRP A 1 265 ? 54.309 21.119 -11.990 1.00 168.59 265 TRP A N 1
ATOM 1555 C CA . TRP A 1 265 ? 53.512 20.869 -13.187 1.00 174.29 265 TRP A CA 1
ATOM 1556 C C . TRP A 1 265 ? 53.648 19.423 -13.653 1.00 179.21 265 TRP A C 1
ATOM 1557 O O . TRP A 1 265 ? 52.650 18.775 -13.985 1.00 182.29 265 TRP A O 1
ATOM 1568 N N . PHE A 1 266 ? 54.876 18.898 -13.683 1.00 181.78 266 PHE A N 1
ATOM 1569 C CA . PHE A 1 266 ? 55.071 17.516 -14.109 1.00 171.51 266 PHE A CA 1
ATOM 1570 C C . PHE A 1 266 ? 54.570 16.527 -13.065 1.00 160.72 266 PHE A C 1
ATOM 1571 O O . PHE A 1 266 ? 54.065 15.456 -13.421 1.00 159.25 266 PHE A O 1
ATOM 1579 N N . MET A 1 267 ? 54.698 16.861 -11.778 1.00 157.39 267 MET A N 1
ATOM 1580 C CA . MET A 1 267 ? 54.150 15.994 -10.742 1.00 154.53 267 MET A CA 1
ATOM 1581 C C . MET A 1 267 ? 52.628 15.963 -10.785 1.00 163.27 267 MET A C 1
ATOM 1582 O O . MET A 1 267 ? 52.025 14.928 -10.484 1.00 165.31 267 MET A O 1
ATOM 1587 N N . TYR A 1 268 ? 51.990 17.077 -11.153 1.00 168.91 268 TYR A N 1
ATOM 1588 C CA . TYR A 1 268 ? 50.545 17.057 -11.347 1.00 172.38 268 TYR A CA 1
ATOM 1589 C C . TYR A 1 268 ? 50.146 16.406 -12.663 1.00 162.24 268 TYR A C 1
ATOM 1590 O O . TYR A 1 268 ? 49.021 15.912 -12.775 1.00 162.59 268 TYR A O 1
ATOM 1599 N N . ILE A 1 269 ? 51.034 16.399 -13.658 1.00 147.62 269 ILE A N 1
ATOM 1600 C CA . ILE A 1 269 ? 50.810 15.576 -14.844 1.00 133.93 269 ILE A CA 1
ATOM 1601 C C . ILE A 1 269 ? 50.778 14.105 -14.454 1.00 125.69 269 ILE A C 1
ATOM 1602 O O . ILE A 1 269 ? 49.864 13.358 -14.827 1.00 130.82 269 ILE A O 1
ATOM 1607 N N . PHE A 1 270 ? 51.776 13.674 -13.678 1.00 112.48 270 PHE A N 1
ATOM 1608 C CA . PHE A 1 270 ? 51.830 12.289 -13.225 1.00 91.52 270 PHE A CA 1
ATOM 1609 C C . PHE A 1 270 ? 50.659 11.954 -12.309 1.00 79.49 270 PHE A C 1
ATOM 1610 O O . PHE A 1 270 ? 50.154 10.825 -12.337 1.00 78.39 270 PHE A O 1
ATOM 1618 N N . GLU A 1 271 ? 50.204 12.920 -11.506 1.00 77.03 271 GLU A N 1
ATOM 1619 C CA . GLU A 1 271 ? 49.090 12.657 -10.600 1.00 84.24 271 GLU A CA 1
ATOM 1620 C C . GLU A 1 271 ? 47.762 12.592 -11.343 1.00 81.82 271 GLU A C 1
ATOM 1621 O O . GLU A 1 271 ? 46.912 11.758 -11.018 1.00 77.24 271 GLU A O 1
ATOM 1627 N N . MET A 1 272 ? 47.553 13.463 -12.333 1.00 85.81 272 MET A N 1
ATOM 1628 C CA . MET A 1 272 ? 46.331 13.369 -13.126 1.00 87.19 272 MET A CA 1
ATOM 1629 C C . MET A 1 272 ? 46.317 12.090 -13.952 1.00 86.88 272 MET A C 1
ATOM 1630 O O . MET A 1 272 ? 45.270 11.442 -14.086 1.00 92.20 272 MET A O 1
ATOM 1635 N N . GLY A 1 273 ? 47.471 11.704 -14.500 1.00 83.74 273 GLY A N 1
ATOM 1636 C CA . GLY A 1 273 ? 47.551 10.438 -15.209 1.00 81.87 273 GLY A CA 1
ATOM 1637 C C . GLY A 1 273 ? 47.300 9.247 -14.303 1.00 80.85 273 GLY A C 1
ATOM 1638 O O . GLY A 1 273 ? 46.703 8.251 -14.720 1.00 81.94 273 GLY A O 1
ATOM 1639 N N . LEU A 1 274 ? 47.748 9.334 -13.047 1.00 71.45 274 LEU A N 1
ATOM 1640 C CA . LEU A 1 274 ? 47.502 8.246 -12.106 1.00 58.37 274 LEU A CA 1
ATOM 1641 C C . LEU A 1 274 ? 46.039 8.193 -11.684 1.00 59.23 274 LEU A C 1
ATOM 1642 O O . LEU A 1 274 ? 45.486 7.106 -11.495 1.00 67.16 274 LEU A O 1
ATOM 1647 N N . LYS A 1 275 ? 45.399 9.353 -11.514 1.00 51.08 275 LYS A N 1
ATOM 1648 C CA . LYS A 1 275 ? 43.978 9.371 -11.183 1.00 41.60 275 LYS A CA 1
ATOM 1649 C C . LYS A 1 275 ? 43.152 8.792 -12.323 1.00 39.57 275 LYS A C 1
ATOM 1650 O O . LYS A 1 275 ? 42.271 7.950 -12.104 1.00 52.05 275 LYS A O 1
ATOM 1656 N N . PHE A 1 276 ? 43.427 9.237 -13.551 1.00 37.15 276 PHE A N 1
ATOM 1657 C CA . PHE A 1 276 ? 42.756 8.675 -14.718 1.00 43.18 276 PHE A CA 1
ATOM 1658 C C . PHE A 1 276 ? 43.002 7.174 -14.824 1.00 48.12 276 PHE A C 1
ATOM 1659 O O . PHE A 1 276 ? 42.089 6.408 -15.161 1.00 53.27 276 PHE A O 1
ATOM 1667 N N . ALA A 1 277 ? 44.227 6.734 -14.525 1.00 51.49 277 ALA A N 1
ATOM 1668 C CA . ALA A 1 277 ? 44.538 5.309 -14.583 1.00 50.32 277 ALA A CA 1
ATOM 1669 C C . ALA A 1 277 ? 43.757 4.527 -13.534 1.00 45.05 277 ALA A C 1
ATOM 1670 O O . ALA A 1 277 ? 43.264 3.427 -13.812 1.00 50.43 277 ALA A O 1
ATOM 1672 N N . VAL A 1 278 ? 43.636 5.080 -12.326 1.00 36.18 278 VAL A N 1
ATOM 1673 C CA . VAL A 1 278 ? 42.900 4.411 -11.257 1.00 32.89 278 VAL A CA 1
ATOM 1674 C C . VAL A 1 278 ? 41.425 4.298 -11.618 1.00 36.54 278 VAL A C 1
ATOM 1675 O O . VAL A 1 278 ? 40.815 3.229 -11.484 1.00 39.90 278 VAL A O 1
ATOM 1679 N N . ALA A 1 279 ? 40.829 5.402 -12.074 1.00 32.51 279 ALA A N 1
ATOM 1680 C CA . ALA A 1 279 ? 39.438 5.360 -12.510 1.00 31.68 279 ALA A CA 1
ATOM 1681 C C . ALA A 1 279 ? 39.243 4.313 -13.597 1.00 41.24 279 ALA A C 1
ATOM 1682 O O . ALA A 1 279 ? 38.328 3.483 -13.524 1.00 49.25 279 ALA A O 1
ATOM 1684 N N . ILE A 1 280 ? 40.118 4.322 -14.606 1.00 38.16 280 ILE A N 1
ATOM 1685 C CA . ILE A 1 280 ? 39.991 3.367 -15.700 1.00 33.14 280 ILE A CA 1
ATOM 1686 C C . ILE A 1 280 ? 40.137 1.938 -15.194 1.00 29.92 280 ILE A C 1
ATOM 1687 O O . ILE A 1 280 ? 39.489 1.023 -15.714 1.00 29.51 280 ILE A O 1
ATOM 1692 N N . GLN A 1 281 ? 40.953 1.723 -14.157 1.00 20.05 281 GLN A N 1
ATOM 1693 C CA . GLN A 1 281 ? 41.169 0.366 -13.662 1.00 15.63 281 GLN A CA 1
ATOM 1694 C C . GLN A 1 281 ? 39.977 -0.128 -12.853 1.00 16.38 281 GLN A C 1
ATOM 1695 O O . GLN A 1 281 ? 39.612 -1.310 -12.929 1.00 7.27 281 GLN A O 1
ATOM 1701 N N . ILE A 1 282 ? 39.371 0.758 -12.061 1.00 16.76 282 ILE A N 1
ATOM 1702 C CA . ILE A 1 282 ? 38.128 0.405 -11.384 1.00 26.56 282 ILE A CA 1
ATOM 1703 C C . ILE A 1 282 ? 37.046 0.089 -12.408 1.00 37.34 282 ILE A C 1
ATOM 1704 O O . ILE A 1 282 ? 36.273 -0.865 -12.246 1.00 41.18 282 ILE A O 1
ATOM 1709 N N . ILE A 1 283 ? 36.984 0.875 -13.488 1.00 30.51 283 ILE A N 1
ATOM 1710 C CA . ILE A 1 283 ? 36.039 0.580 -14.561 1.00 32.39 283 ILE A CA 1
ATOM 1711 C C . ILE A 1 283 ? 36.337 -0.784 -15.171 1.00 28.30 283 ILE A C 1
ATOM 1712 O O . ILE A 1 283 ? 35.420 -1.549 -15.494 1.00 34.78 283 ILE A O 1
ATOM 1717 N N . VAL A 1 284 ? 37.621 -1.122 -15.317 1.00 23.07 284 VAL A N 1
ATOM 1718 C CA . VAL A 1 284 ? 37.993 -2.412 -15.895 1.00 24.77 284 VAL A CA 1
ATOM 1719 C C . VAL A 1 284 ? 37.492 -3.554 -15.018 1.00 20.15 284 VAL A C 1
ATOM 1720 O O . VAL A 1 284 ? 36.802 -4.466 -15.491 1.00 17.80 284 VAL A O 1
ATOM 1724 N N . THR A 1 285 ? 37.825 -3.517 -13.724 1.00 20.03 285 THR A N 1
ATOM 1725 C CA . THR A 1 285 ? 37.381 -4.583 -12.828 1.00 24.22 285 THR A CA 1
ATOM 1726 C C . THR A 1 285 ? 35.860 -4.678 -12.795 1.00 28.80 285 THR A C 1
ATOM 1727 O O . THR A 1 285 ? 35.297 -5.781 -12.811 1.00 29.20 285 THR A O 1
ATOM 1731 N N . GLY A 1 286 ? 35.179 -3.530 -12.771 1.00 35.19 286 GLY A N 1
ATOM 1732 C CA . GLY A 1 286 ? 33.725 -3.547 -12.737 1.00 28.35 286 GLY A CA 1
ATOM 1733 C C . GLY A 1 286 ? 33.118 -4.155 -13.986 1.00 20.63 286 GLY A C 1
ATOM 1734 O O . GLY A 1 286 ? 32.126 -4.884 -13.914 1.00 24.68 286 GLY A O 1
ATOM 1735 N N . VAL A 1 287 ? 33.699 -3.855 -15.148 1.00 19.92 287 VAL A N 1
ATOM 1736 C CA . VAL A 1 287 ? 33.221 -4.441 -16.398 1.00 22.21 287 VAL A CA 1
ATOM 1737 C C . VAL A 1 287 ? 33.449 -5.948 -16.407 1.00 19.37 287 VAL A C 1
ATOM 1738 O O . VAL A 1 287 ? 32.551 -6.722 -16.755 1.00 14.61 287 VAL A O 1
ATOM 1742 N N . ARG A 1 288 ? 34.656 -6.388 -16.037 1.00 17.36 288 ARG A N 1
ATOM 1743 C CA . ARG A 1 288 ? 34.951 -7.816 -16.082 1.00 16.58 288 ARG A CA 1
ATOM 1744 C C . ARG A 1 288 ? 34.039 -8.593 -15.143 1.00 15.04 288 ARG A C 1
ATOM 1745 O O . ARG A 1 288 ? 33.523 -9.658 -15.504 1.00 24.45 288 ARG A O 1
ATOM 1753 N N . MET A 1 289 ? 33.830 -8.078 -13.931 1.00 15.00 289 MET A N 1
ATOM 1754 C CA . MET A 1 289 ? 32.938 -8.750 -12.992 1.00 25.22 289 MET A CA 1
ATOM 1755 C C . MET A 1 289 ? 31.495 -8.716 -13.480 1.00 22.43 289 MET A C 1
ATOM 1756 O O . MET A 1 289 ? 30.789 -9.729 -13.424 1.00 8.25 289 MET A O 1
ATOM 1761 N N . PHE A 1 290 ? 31.043 -7.559 -13.965 1.00 32.30 290 PHE A N 1
ATOM 1762 C CA . PHE A 1 290 ? 29.659 -7.425 -14.407 1.00 36.07 290 PHE A CA 1
ATOM 1763 C C . PHE A 1 290 ? 29.363 -8.330 -15.592 1.00 33.49 290 PHE A C 1
ATOM 1764 O O . PHE A 1 290 ? 28.239 -8.823 -15.731 1.00 41.61 290 PHE A O 1
ATOM 1772 N N . VAL A 1 291 ? 30.357 -8.578 -16.437 1.00 38.93 291 VAL A N 1
ATOM 1773 C CA . VAL A 1 291 ? 30.141 -9.383 -17.631 1.00 35.17 291 VAL A CA 1
ATOM 1774 C C . VAL A 1 291 ? 30.362 -10.876 -17.375 1.00 29.47 291 VAL A C 1
ATOM 1775 O O . VAL A 1 291 ? 29.695 -11.708 -17.999 1.00 18.33 291 VAL A O 1
ATOM 1779 N N . ALA A 1 292 ? 31.244 -11.226 -16.431 1.00 37.26 292 ALA A N 1
ATOM 1780 C CA . ALA A 1 292 ? 31.718 -12.604 -16.288 1.00 48.67 292 ALA A CA 1
ATOM 1781 C C . ALA A 1 292 ? 30.575 -13.615 -16.227 1.00 62.11 292 ALA A C 1
ATOM 1782 O O . ALA A 1 292 ? 30.606 -14.646 -16.909 1.00 64.98 292 ALA A O 1
ATOM 1784 N N . GLU A 1 293 ? 29.549 -13.333 -15.421 1.00 73.56 293 GLU A N 1
ATOM 1785 C CA . GLU A 1 293 ? 28.493 -14.320 -15.205 1.00 77.06 293 GLU A CA 1
ATOM 1786 C C . GLU A 1 293 ? 27.626 -14.497 -16.447 1.00 76.45 293 GLU A C 1
ATOM 1787 O O . GLU A 1 293 ? 27.423 -15.622 -16.919 1.00 76.76 293 GLU A O 1
ATOM 1793 N N . LEU A 1 294 ? 27.100 -13.395 -16.987 1.00 77.96 294 LEU A N 1
ATOM 1794 C CA . LEU A 1 294 ? 26.222 -13.493 -18.150 1.00 78.39 294 LEU A CA 1
ATOM 1795 C C . LEU A 1 294 ? 26.960 -14.069 -19.352 1.00 78.03 294 LEU A C 1
ATOM 1796 O O . LEU A 1 294 ? 26.401 -14.876 -20.106 1.00 88.69 294 LEU A O 1
ATOM 1801 N N . SER A 1 295 ? 28.219 -13.670 -19.548 1.00 70.19 295 SER A N 1
ATOM 1802 C CA . SER A 1 295 ? 29.010 -14.261 -20.622 1.00 56.00 295 SER A CA 1
ATOM 1803 C C . SER A 1 295 ? 29.234 -15.746 -20.376 1.00 51.48 295 SER A C 1
ATOM 1804 O O . SER A 1 295 ? 29.258 -16.544 -21.322 1.00 44.17 295 SER A O 1
ATOM 1807 N N . GLU A 1 296 ? 29.396 -16.138 -19.109 1.00 49.65 296 GLU A N 1
ATOM 1808 C CA . GLU A 1 296 ? 29.500 -17.556 -18.786 1.00 49.35 296 GLU A CA 1
ATOM 1809 C C . GLU A 1 296 ? 28.214 -18.295 -19.127 1.00 41.20 296 GLU A C 1
ATOM 1810 O O . GLU A 1 296 ? 28.252 -19.479 -19.483 1.00 39.17 296 GLU A O 1
ATOM 1816 N N . ALA A 1 297 ? 27.069 -17.615 -19.025 1.00 39.43 297 ALA A N 1
ATOM 1817 C CA . ALA A 1 297 ? 25.810 -18.215 -19.455 1.00 36.78 297 ALA A CA 1
ATOM 1818 C C . ALA A 1 297 ? 25.754 -18.346 -20.971 1.00 38.62 297 ALA A C 1
ATOM 1819 O O . ALA A 1 297 ? 25.261 -19.352 -21.496 1.00 43.15 297 ALA A O 1
ATOM 1821 N N . PHE A 1 298 ? 26.246 -17.332 -21.690 1.00 43.98 298 PHE A N 1
ATOM 1822 C CA . PHE A 1 298 ? 26.351 -17.436 -23.142 1.00 45.53 298 PHE A CA 1
ATOM 1823 C C . PHE A 1 298 ? 27.182 -18.651 -23.535 1.00 50.64 298 PHE A C 1
ATOM 1824 O O . PHE A 1 298 ? 26.775 -19.453 -24.383 1.00 48.70 298 PHE A O 1
ATOM 1832 N N . LYS A 1 299 ? 28.354 -18.802 -22.913 1.00 57.26 299 LYS A N 1
ATOM 1833 C CA . LYS A 1 299 ? 29.187 -19.975 -23.152 1.00 54.88 299 LYS A CA 1
ATOM 1834 C C . LYS A 1 299 ? 28.455 -21.259 -22.785 1.00 57.30 299 LYS A C 1
ATOM 1835 O O . LYS A 1 299 ? 28.621 -22.283 -23.457 1.00 57.05 299 LYS A O 1
ATOM 1841 N N . GLY A 1 300 ? 27.637 -21.221 -21.731 1.00 63.35 300 GLY A N 1
ATOM 1842 C CA . GLY A 1 300 ? 26.867 -22.396 -21.358 1.00 61.13 300 GLY A CA 1
ATOM 1843 C C . GLY A 1 300 ? 25.842 -22.789 -22.403 1.00 54.81 300 GLY A C 1
ATOM 1844 O O . GLY A 1 300 ? 25.581 -23.977 -22.608 1.00 54.76 300 GLY A O 1
ATOM 1845 N N . ILE A 1 301 ? 25.244 -21.804 -23.077 1.00 48.38 301 ILE A N 1
ATOM 1846 C CA . ILE A 1 301 ? 24.294 -22.117 -24.140 1.00 46.18 301 ILE A CA 1
ATOM 1847 C C . ILE A 1 301 ? 25.028 -22.609 -25.382 1.00 57.68 301 ILE A C 1
ATOM 1848 O O . ILE A 1 301 ? 24.621 -23.594 -26.013 1.00 61.94 301 ILE A O 1
ATOM 1853 N N . SER A 1 302 ? 26.128 -21.944 -25.744 1.00 64.75 302 SER A N 1
ATOM 1854 C CA . SER A 1 302 ? 26.905 -22.369 -26.901 1.00 63.06 302 SER A CA 1
ATOM 1855 C C . SER A 1 302 ? 27.533 -23.740 -26.701 1.00 65.54 302 SER A C 1
ATOM 1856 O O . SER A 1 302 ? 27.877 -24.402 -27.686 1.00 57.02 302 SER A O 1
ATOM 1859 N N . GLU A 1 303 ? 27.697 -24.174 -25.449 1.00 79.03 303 GLU A N 1
ATOM 1860 C CA . GLU A 1 303 ? 28.216 -25.513 -25.189 1.00 86.74 303 GLU A CA 1
ATOM 1861 C C . GLU A 1 303 ? 27.261 -26.585 -25.696 1.00 83.11 303 GLU A C 1
ATOM 1862 O O . GLU A 1 303 ? 27.695 -27.611 -26.234 1.00 83.97 303 GLU A O 1
ATOM 1868 N N . ARG A 1 304 ? 25.957 -26.370 -25.534 1.00 70.29 304 ARG A N 1
ATOM 1869 C CA . ARG A 1 304 ? 24.972 -27.389 -25.868 1.00 65.19 304 ARG A CA 1
ATOM 1870 C C . ARG A 1 304 ? 24.323 -27.189 -27.228 1.00 74.59 304 ARG A C 1
ATOM 1871 O O . ARG A 1 304 ? 23.937 -28.174 -27.864 1.00 84.19 304 ARG A O 1
ATOM 1879 N N . VAL A 1 305 ? 24.190 -25.948 -27.696 1.00 71.40 305 VAL A N 1
ATOM 1880 C CA . VAL A 1 305 ? 23.559 -25.736 -28.995 1.00 73.69 305 VAL A CA 1
ATOM 1881 C C . VAL A 1 305 ? 24.530 -26.046 -30.128 1.00 71.17 305 VAL A C 1
ATOM 1882 O O . VAL A 1 305 ? 24.158 -26.679 -31.122 1.00 70.52 305 VAL A O 1
ATOM 1886 N N . ILE A 1 306 ? 25.780 -25.612 -30.001 1.00 69.80 306 ILE A N 1
ATOM 1887 C CA . ILE A 1 306 ? 26.785 -25.831 -31.038 1.00 61.37 306 ILE A CA 1
ATOM 1888 C C . ILE A 1 306 ? 28.093 -26.264 -30.388 1.00 65.05 306 ILE A C 1
ATOM 1889 O O . ILE A 1 306 ? 29.022 -25.454 -30.255 1.00 67.84 306 ILE A O 1
ATOM 1894 N N . PRO A 1 307 ? 28.216 -27.528 -29.978 1.00 67.91 307 PRO A N 1
ATOM 1895 C CA . PRO A 1 307 ? 29.448 -27.950 -29.293 1.00 70.55 307 PRO A CA 1
ATOM 1896 C C . PRO A 1 307 ? 30.663 -27.994 -30.202 1.00 65.53 307 PRO A C 1
ATOM 1897 O O . PRO A 1 307 ? 31.771 -27.689 -29.744 1.00 68.53 307 PRO A O 1
ATOM 1901 N N . ASN A 1 308 ? 30.494 -28.359 -31.472 1.00 70.13 308 ASN A N 1
ATOM 1902 C CA . ASN A 1 308 ? 31.603 -28.485 -32.406 1.00 72.71 308 ASN A CA 1
ATOM 1903 C C . ASN A 1 308 ? 31.903 -27.186 -33.149 1.00 78.64 308 ASN A C 1
ATOM 1904 O O . ASN A 1 308 ? 32.470 -27.228 -34.246 1.00 77.53 308 ASN A O 1
ATOM 1909 N N . SER A 1 309 ? 31.544 -26.042 -32.575 1.00 90.72 309 SER A N 1
ATOM 1910 C CA . SER A 1 309 ? 31.762 -24.767 -33.238 1.00 93.80 309 SER A CA 1
ATOM 1911 C C . SER A 1 309 ? 33.200 -24.293 -33.040 1.00 88.13 309 SER A C 1
ATOM 1912 O O . SER A 1 309 ? 33.963 -24.836 -32.236 1.00 93.02 309 SER A O 1
ATOM 1915 N N . VAL A 1 310 ? 33.567 -23.261 -33.796 1.00 76.48 310 VAL A N 1
ATOM 1916 C CA . VAL A 1 310 ? 34.877 -22.627 -33.695 1.00 63.49 310 VAL A CA 1
ATOM 1917 C C . VAL A 1 310 ? 34.746 -21.400 -32.807 1.00 59.26 310 VAL A C 1
ATOM 1918 O O . VAL A 1 310 ? 33.880 -20.547 -33.035 1.00 56.33 310 VAL A O 1
ATOM 1922 N N . LEU A 1 311 ? 35.605 -21.305 -31.797 1.00 55.63 311 LEU A N 1
ATOM 1923 C CA . LEU A 1 311 ? 35.538 -20.220 -30.829 1.00 60.76 311 LEU A CA 1
ATOM 1924 C C . LEU A 1 311 ? 36.392 -19.045 -31.288 1.00 66.08 311 LEU A C 1
ATOM 1925 O O . LEU A 1 311 ? 37.562 -19.219 -31.647 1.00 70.56 311 LEU A O 1
ATOM 1930 N N . ALA A 1 312 ? 35.801 -17.851 -31.280 1.00 58.18 312 ALA A N 1
ATOM 1931 C CA . ALA A 1 312 ? 36.518 -16.607 -31.550 1.00 50.27 312 ALA A CA 1
ATOM 1932 C C . ALA A 1 312 ? 36.883 -15.996 -30.202 1.00 53.31 312 ALA A C 1
ATOM 1933 O O . ALA A 1 312 ? 36.043 -15.388 -29.535 1.00 59.75 312 ALA A O 1
ATOM 1935 N N . ILE A 1 313 ? 38.145 -16.158 -29.805 1.00 51.25 313 ILE A N 1
ATOM 1936 C CA . ILE A 1 313 ? 38.585 -15.781 -28.466 1.00 49.29 313 ILE A CA 1
ATOM 1937 C C . ILE A 1 313 ? 39.360 -14.471 -28.500 1.00 44.44 313 ILE A C 1
ATOM 1938 O O . ILE A 1 313 ? 39.465 -13.822 -29.546 1.00 42.66 313 ILE A O 1
ATOM 1943 N N . ASP A 1 314 ? 39.908 -14.081 -27.351 1.00 45.03 314 ASP A N 1
ATOM 1944 C CA . ASP A 1 314 ? 40.622 -12.818 -27.246 1.00 49.96 314 ASP A CA 1
ATOM 1945 C C . ASP A 1 314 ? 41.880 -12.842 -28.105 1.00 48.97 314 ASP A C 1
ATOM 1946 O O . ASP A 1 314 ? 42.471 -13.896 -28.354 1.00 54.45 314 ASP A O 1
ATOM 1951 N N . CYS A 1 315 ? 42.283 -11.655 -28.564 1.00 48.24 315 CYS A N 1
ATOM 1952 C CA . CYS A 1 315 ? 43.413 -11.566 -29.483 1.00 50.14 315 CYS A CA 1
ATOM 1953 C C . CYS A 1 315 ? 44.724 -11.908 -28.787 1.00 51.63 315 CYS A C 1
ATOM 1954 O O . CYS A 1 315 ? 45.596 -12.555 -29.380 1.00 58.76 315 CYS A O 1
ATOM 1957 N N . ALA A 1 316 ? 44.873 -11.502 -27.523 1.00 52.73 316 ALA A N 1
ATOM 1958 C CA . ALA A 1 316 ? 46.123 -11.728 -26.806 1.00 46.73 316 ALA A CA 1
ATOM 1959 C C . ALA A 1 316 ? 46.512 -13.200 -26.760 1.00 67.53 316 ALA A C 1
ATOM 1960 O O . ALA A 1 316 ? 47.692 -13.512 -26.567 1.00 72.93 316 ALA A O 1
ATOM 1962 N N . ALA A 1 317 ? 45.555 -14.110 -26.957 1.00 67.88 317 ALA A N 1
ATOM 1963 C CA . ALA A 1 317 ? 45.844 -15.539 -26.947 1.00 70.36 317 ALA A CA 1
ATOM 1964 C C . ALA A 1 317 ? 46.710 -15.982 -28.119 1.00 76.33 317 ALA A C 1
ATOM 1965 O O . ALA A 1 317 ? 47.082 -17.159 -28.177 1.00 82.75 317 ALA A O 1
ATOM 1967 N N . ILE A 1 318 ? 47.029 -15.087 -29.054 1.00 69.74 318 ILE A N 1
ATOM 1968 C CA . ILE A 1 318 ? 47.999 -15.385 -30.102 1.00 63.44 318 ILE A CA 1
ATOM 1969 C C . ILE A 1 318 ? 49.330 -14.692 -29.877 1.00 69.77 318 ILE A C 1
ATOM 1970 O O . ILE A 1 318 ? 50.295 -14.992 -30.601 1.00 77.91 318 ILE A O 1
ATOM 1975 N N . TYR A 1 319 ? 49.423 -13.786 -28.899 1.00 70.03 319 TYR A N 1
ATOM 1976 C CA . TYR A 1 319 ? 50.684 -13.093 -28.655 1.00 77.41 319 TYR A CA 1
ATOM 1977 C C . TYR A 1 319 ? 51.789 -14.066 -28.268 1.00 93.07 319 TYR A C 1
ATOM 1978 O O . TYR A 1 319 ? 52.961 -13.832 -28.588 1.00 99.22 319 TYR A O 1
ATOM 1987 N N . ALA A 1 320 ? 51.437 -15.160 -27.587 1.00 96.75 320 ALA A N 1
ATOM 1988 C CA . ALA A 1 320 ? 52.433 -16.166 -27.238 1.00 96.30 320 ALA A CA 1
ATOM 1989 C C . ALA A 1 320 ? 53.039 -16.805 -28.480 1.00 92.55 320 ALA A C 1
ATOM 1990 O O . ALA A 1 320 ? 54.197 -17.236 -28.454 1.00 101.57 320 ALA A O 1
ATOM 1992 N N . PHE A 1 321 ? 52.279 -16.872 -29.575 1.00 81.87 321 PHE A N 1
ATOM 1993 C CA . PHE A 1 321 ? 52.811 -17.383 -30.831 1.00 78.46 321 PHE A CA 1
ATOM 1994 C C . PHE A 1 321 ? 53.729 -16.390 -31.530 1.00 84.63 321 PHE A C 1
ATOM 1995 O O . PHE A 1 321 ? 54.312 -16.735 -32.564 1.00 86.20 321 PHE A O 1
ATOM 2003 N N . SER A 1 322 ? 53.866 -15.176 -31.000 1.00 90.83 322 SER A N 1
ATOM 2004 C CA . SER A 1 322 ? 54.744 -14.164 -31.573 1.00 102.20 322 SER A CA 1
ATOM 2005 C C . SER A 1 322 ? 55.023 -13.058 -30.562 1.00 102.07 322 SER A C 1
ATOM 2006 O O . SER A 1 322 ? 54.513 -11.940 -30.713 1.00 99.74 322 SER A O 1
ATOM 2009 N N . PRO A 1 323 ? 55.823 -13.322 -29.523 1.00 99.38 323 PRO A N 1
ATOM 2010 C CA . PRO A 1 323 ? 56.127 -12.270 -28.536 1.00 94.63 323 PRO A CA 1
ATOM 2011 C C . PRO A 1 323 ? 57.028 -11.167 -29.066 1.00 91.37 323 PRO A C 1
ATOM 2012 O O . PRO A 1 323 ? 57.239 -10.174 -28.357 1.00 86.27 323 PRO A O 1
ATOM 2016 N N . ASN A 1 324 ? 57.566 -11.305 -30.276 1.00 94.93 324 ASN A N 1
ATOM 2017 C CA . ASN A 1 324 ? 58.452 -10.309 -30.870 1.00 107.43 324 ASN A CA 1
ATOM 2018 C C . ASN A 1 324 ? 57.691 -9.174 -31.546 1.00 112.58 324 ASN A C 1
ATOM 2019 O O . ASN A 1 324 ? 58.120 -8.018 -31.471 1.00 112.76 324 ASN A O 1
ATOM 2024 N N . ALA A 1 325 ? 56.571 -9.476 -32.204 1.00 122.39 325 ALA A N 1
ATOM 2025 C CA . ALA A 1 325 ? 55.795 -8.446 -32.884 1.00 126.42 325 ALA A CA 1
ATOM 2026 C C . ALA A 1 325 ? 55.006 -7.561 -31.928 1.00 132.20 325 ALA A C 1
ATOM 2027 O O . ALA A 1 325 ? 54.436 -6.558 -32.372 1.00 139.21 325 ALA A O 1
ATOM 2029 N N . MET A 1 326 ? 54.966 -7.897 -30.638 1.00 126.34 326 MET A N 1
ATOM 2030 C CA . MET A 1 326 ? 54.159 -7.131 -29.693 1.00 120.32 326 MET A CA 1
ATOM 2031 C C . MET A 1 326 ? 54.728 -5.732 -29.488 1.00 116.59 326 MET A C 1
ATOM 2032 O O . MET A 1 326 ? 54.060 -4.729 -29.761 1.00 107.14 326 MET A O 1
ATOM 2037 N N . VAL A 1 327 ? 55.968 -5.646 -29.002 1.00 122.39 327 VAL A N 1
ATOM 2038 C CA . VAL A 1 327 ? 56.547 -4.355 -28.658 1.00 130.73 327 VAL A CA 1
ATOM 2039 C C . VAL A 1 327 ? 56.908 -3.542 -29.895 1.00 134.75 327 VAL A C 1
ATOM 2040 O O . VAL A 1 327 ? 57.003 -2.312 -29.818 1.00 137.83 327 VAL A O 1
ATOM 2044 N N . PHE A 1 328 ? 57.117 -4.190 -31.039 1.00 134.48 328 PHE A N 1
ATOM 2045 C CA . PHE A 1 328 ? 57.433 -3.432 -32.243 1.00 132.88 328 PHE A CA 1
ATOM 2046 C C . PHE A 1 328 ? 56.168 -2.951 -32.940 1.00 120.98 328 PHE A C 1
ATOM 2047 O O . PHE A 1 328 ? 56.100 -1.798 -33.384 1.00 118.36 328 PHE A O 1
ATOM 2055 N N . GLY A 1 329 ? 55.156 -3.816 -33.044 1.00 112.85 329 GLY A N 1
ATOM 2056 C CA . GLY A 1 329 ? 53.874 -3.372 -33.566 1.00 104.56 329 GLY A CA 1
ATOM 2057 C C . GLY A 1 329 ? 53.251 -2.290 -32.706 1.00 96.91 329 GLY A C 1
ATOM 2058 O O . GLY A 1 329 ? 52.722 -1.302 -33.218 1.00 99.50 329 GLY A O 1
ATOM 2059 N N . PHE A 1 330 ? 53.313 -2.460 -31.384 1.00 87.18 330 PHE A N 1
ATOM 2060 C CA . PHE A 1 330 ? 52.885 -1.406 -30.473 1.00 74.40 330 PHE A CA 1
ATOM 2061 C C . PHE A 1 330 ? 53.807 -0.197 -30.551 1.00 79.87 330 PHE A C 1
ATOM 2062 O O . PHE A 1 330 ? 53.365 0.935 -30.320 1.00 86.41 330 PHE A O 1
ATOM 2070 N N . MET A 1 331 ? 55.081 -0.413 -30.888 1.00 85.28 3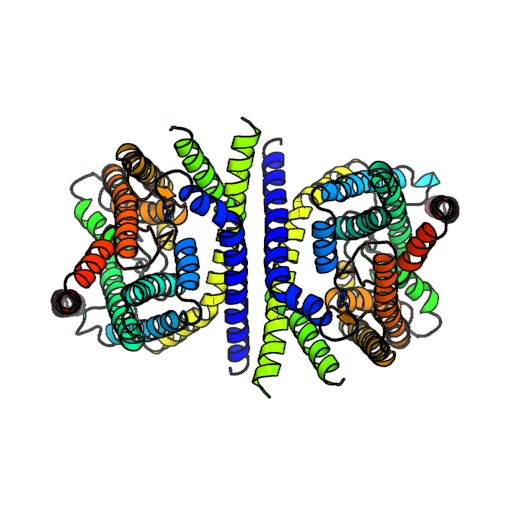31 MET A N 1
ATOM 2071 C CA . MET A 1 331 ? 56.016 0.696 -31.046 1.00 95.87 331 MET A CA 1
ATOM 2072 C C . MET A 1 331 ? 55.590 1.611 -32.189 1.00 101.31 331 MET A C 1
ATOM 2073 O O . MET A 1 331 ? 55.307 2.799 -31.986 1.00 96.92 331 MET A O 1
ATOM 2078 N N . TRP A 1 332 ? 55.527 1.065 -33.407 1.00 108.54 332 TRP A N 1
ATOM 2079 C CA . TRP A 1 332 ? 55.118 1.858 -34.561 1.00 117.53 332 TRP A CA 1
ATOM 2080 C C . TRP A 1 332 ? 53.651 2.259 -34.499 1.00 120.20 332 TRP A C 1
ATOM 2081 O O . TRP A 1 332 ? 53.253 3.215 -35.174 1.00 119.16 332 TRP A O 1
ATOM 2092 N N . GLY A 1 333 ? 52.840 1.554 -33.708 1.00 123.74 333 GLY A N 1
ATOM 2093 C CA . GLY A 1 333 ? 51.470 1.991 -33.502 1.00 122.57 333 GLY A CA 1
ATOM 2094 C C . GLY A 1 333 ? 51.393 3.246 -32.653 1.00 124.15 333 GLY A C 1
ATOM 2095 O O . GLY A 1 333 ? 50.664 4.188 -32.978 1.00 125.27 333 GLY A O 1
ATOM 2096 N N . ALA A 1 334 ? 52.145 3.274 -31.548 1.00 128.42 334 ALA A N 1
ATOM 2097 C CA . ALA A 1 334 ? 52.232 4.492 -30.751 1.00 125.69 334 ALA A CA 1
ATOM 2098 C C . ALA A 1 334 ? 52.895 5.616 -31.533 1.00 132.18 334 ALA A C 1
ATOM 2099 O O . ALA A 1 334 ? 52.576 6.793 -31.322 1.00 129.84 334 ALA A O 1
ATOM 2101 N N . ILE A 1 335 ? 53.816 5.275 -32.438 1.00 140.50 335 ILE A N 1
ATOM 2102 C CA . ILE A 1 335 ? 54.399 6.281 -33.322 1.00 146.04 335 ILE A CA 1
ATOM 2103 C C . ILE A 1 335 ? 53.328 6.861 -34.238 1.00 143.67 335 ILE A C 1
ATOM 2104 O O . ILE A 1 335 ? 53.235 8.081 -34.419 1.00 144.05 335 ILE A O 1
ATOM 2109 N N . GLY A 1 336 ? 52.498 5.993 -34.822 1.00 137.58 336 GLY A N 1
ATOM 2110 C CA . GLY A 1 336 ? 51.420 6.473 -35.672 1.00 133.91 336 GLY A CA 1
ATOM 2111 C C . GLY A 1 336 ? 50.424 7.336 -34.921 1.00 129.54 336 GLY A C 1
ATOM 2112 O O . GLY A 1 336 ? 49.946 8.347 -35.442 1.00 131.69 336 GLY A O 1
ATOM 2113 N N . GLN A 1 337 ? 50.098 6.949 -33.686 1.00 121.17 337 GLN A N 1
ATOM 2114 C CA . GLN A 1 337 ? 49.227 7.778 -32.860 1.00 110.82 337 GLN A CA 1
ATOM 2115 C C . GLN A 1 337 ? 49.868 9.129 -32.575 1.00 122.13 337 GLN A C 1
ATOM 2116 O O . GLN A 1 337 ? 49.188 10.162 -32.583 1.00 120.32 337 GLN A O 1
ATOM 2122 N N . PHE A 1 338 ? 51.179 9.141 -32.323 1.00 142.80 338 PHE A N 1
ATOM 2123 C CA . PHE A 1 338 ? 51.871 10.402 -32.076 1.00 159.64 338 PHE A CA 1
ATOM 2124 C C . PHE A 1 338 ? 51.846 11.296 -33.310 1.00 158.86 338 PHE A C 1
ATOM 2125 O O . PHE A 1 338 ? 51.665 12.515 -33.200 1.00 164.97 338 PHE A O 1
ATOM 2133 N N . VAL A 1 339 ? 52.012 10.706 -34.495 1.00 138.99 339 VAL A N 1
ATOM 2134 C CA . VAL A 1 339 ? 52.005 11.494 -35.723 1.00 123.68 339 VAL A CA 1
ATOM 2135 C C . VAL A 1 339 ? 50.611 12.041 -36.003 1.00 114.84 339 VAL A C 1
ATOM 2136 O O . VAL A 1 339 ? 50.451 13.217 -36.348 1.00 110.06 339 VAL A O 1
ATOM 2140 N N . ALA A 1 340 ? 49.582 11.203 -35.855 1.00 116.47 340 ALA A N 1
ATOM 2141 C CA . ALA A 1 340 ? 48.223 11.649 -36.152 1.00 114.44 340 ALA A CA 1
ATOM 2142 C C . ALA A 1 340 ? 47.750 12.701 -35.155 1.00 116.18 340 ALA A C 1
ATOM 2143 O O . ALA A 1 340 ? 47.100 13.680 -35.543 1.00 110.56 340 ALA A O 1
ATOM 2145 N N . VAL A 1 341 ? 48.058 12.516 -33.868 1.00 126.01 341 VAL A N 1
ATOM 2146 C CA . VAL A 1 341 ? 47.726 13.538 -32.878 1.00 131.05 341 VAL A CA 1
ATOM 2147 C C . VAL A 1 341 ? 48.500 14.818 -33.163 1.00 132.86 341 VAL A C 1
ATOM 2148 O O . VAL A 1 341 ? 47.969 15.929 -33.028 1.00 142.45 341 VAL A O 1
ATOM 2152 N N . GLY A 1 342 ? 49.764 14.684 -33.572 1.00 123.79 342 GLY A N 1
ATOM 2153 C CA . GLY A 1 342 ? 50.517 15.848 -34.006 1.00 122.51 342 GLY A CA 1
ATOM 2154 C C . GLY A 1 342 ? 49.876 16.555 -35.183 1.00 120.83 342 GLY A C 1
ATOM 2155 O O . GLY A 1 342 ? 49.993 17.777 -35.318 1.00 122.19 342 GLY A O 1
ATOM 2156 N N . LEU A 1 343 ? 49.188 15.804 -36.047 1.00 112.19 343 LEU A N 1
ATOM 2157 C CA . LEU A 1 343 ? 48.452 16.426 -37.142 1.00 96.61 343 LEU A CA 1
ATOM 2158 C C . LEU A 1 343 ? 47.207 17.139 -36.631 1.00 97.17 343 LEU A C 1
ATOM 2159 O O . LEU A 1 343 ? 46.892 18.246 -37.081 1.00 104.08 343 LEU A O 1
ATOM 2164 N N . LEU A 1 344 ? 46.486 16.522 -35.690 1.00 98.42 344 LEU A N 1
ATOM 2165 C CA . LEU A 1 344 ? 45.313 17.170 -35.115 1.00 104.33 344 LEU A CA 1
ATOM 2166 C C . LEU A 1 344 ? 45.674 18.416 -34.316 1.00 125.00 344 LEU A C 1
ATOM 2167 O O . LEU A 1 344 ? 44.811 19.277 -34.113 1.00 125.21 344 LEU A O 1
ATOM 2172 N N . LEU A 1 345 ? 46.919 18.529 -33.854 1.00 143.39 345 LEU A N 1
ATOM 2173 C CA . LEU A 1 345 ? 47.371 19.752 -33.203 1.00 151.12 345 LEU A CA 1
ATOM 2174 C C . LEU A 1 345 ? 47.921 20.765 -34.197 1.00 154.74 345 LEU A C 1
ATOM 2175 O O . LEU A 1 345 ? 47.759 21.974 -33.994 1.00 159.76 345 LEU A O 1
ATOM 2180 N N . GLY A 1 346 ? 48.560 20.299 -35.272 1.00 148.74 346 GLY A N 1
ATOM 2181 C CA . GLY A 1 346 ? 49.077 21.222 -36.270 1.00 147.16 346 GLY A CA 1
ATOM 2182 C C . GLY A 1 346 ? 47.987 21.820 -37.139 1.00 145.92 346 GLY A C 1
ATOM 2183 O O . GLY A 1 346 ? 48.050 22.997 -37.506 1.00 143.53 346 GLY A O 1
ATOM 2184 N N . PHE A 1 347 ? 46.977 21.022 -37.484 1.00 147.93 347 PHE A N 1
ATOM 2185 C CA . PHE A 1 347 ? 45.855 21.497 -38.285 1.00 156.53 347 PHE A CA 1
ATOM 2186 C C . PHE A 1 347 ? 44.839 22.290 -37.475 1.00 183.81 347 PHE A C 1
ATOM 2187 O O . PHE A 1 347 ? 43.864 22.782 -38.056 1.00 185.07 347 PHE A O 1
ATOM 2195 N N . SER A 1 348 ? 45.042 22.430 -36.165 1.00 212.90 348 SER A N 1
ATOM 2196 C CA . SER A 1 348 ? 44.071 23.062 -35.272 1.00 220.94 348 SER A CA 1
ATOM 2197 C C . SER A 1 348 ? 42.698 22.410 -35.427 1.00 208.50 348 SER A C 1
ATOM 2198 O O . SER A 1 348 ? 41.681 23.078 -35.624 1.00 211.09 348 SER A O 1
ATOM 2201 N N . SER A 1 349 ? 42.684 21.084 -35.345 1.00 173.80 349 SER A N 1
ATOM 2202 C CA . SER A 1 349 ? 41.448 20.341 -35.524 1.00 140.97 349 SER A CA 1
ATOM 2203 C C . SER A 1 349 ? 40.456 20.699 -34.419 1.00 119.57 349 SER A C 1
ATOM 2204 O O . SER A 1 349 ? 40.860 20.967 -33.281 1.00 120.55 349 SER A O 1
ATOM 2207 N N . PRO A 1 350 ? 39.152 20.722 -34.716 1.00 102.25 350 PRO A N 1
ATOM 2208 C CA . PRO A 1 350 ? 38.166 21.050 -33.677 1.00 100.23 350 PRO A CA 1
ATOM 2209 C C . PRO A 1 350 ? 38.027 19.987 -32.601 1.00 103.28 350 PRO A C 1
ATOM 2210 O O . PRO A 1 350 ? 37.197 20.154 -31.702 1.00 105.13 350 PRO A O 1
ATOM 2214 N N . ILE A 1 351 ? 38.804 18.905 -32.657 1.00 96.84 351 ILE A N 1
ATOM 2215 C CA . ILE A 1 351 ? 38.702 17.815 -31.692 1.00 86.44 351 ILE A CA 1
ATOM 2216 C C . ILE A 1 351 ? 40.107 17.380 -31.302 1.00 92.40 351 ILE A C 1
ATOM 2217 O O . ILE A 1 351 ? 40.875 16.921 -32.154 1.00 91.60 351 ILE A O 1
ATOM 2222 N N . LEU A 1 352 ? 40.442 17.525 -30.024 1.00 96.63 352 LEU A N 1
ATOM 2223 C CA . LEU A 1 352 ? 41.674 16.964 -29.494 1.00 86.65 352 LEU A CA 1
ATOM 2224 C C . LEU A 1 352 ? 41.469 15.493 -29.154 1.00 92.45 352 LEU A C 1
ATOM 2225 O O . LEU A 1 352 ? 40.376 15.068 -28.769 1.00 88.74 352 LEU A O 1
ATOM 2230 N N . ILE A 1 353 ? 42.536 14.712 -29.299 1.00 101.59 353 ILE A N 1
ATOM 2231 C CA . ILE A 1 353 ? 42.494 13.269 -29.097 1.00 106.12 353 ILE A CA 1
ATOM 2232 C C . ILE A 1 353 ? 43.523 12.890 -28.042 1.00 108.09 353 ILE A C 1
ATOM 2233 O O . ILE A 1 353 ? 44.693 13.275 -28.141 1.00 104.95 353 ILE A O 1
ATOM 2238 N N . ILE A 1 354 ? 43.082 12.139 -27.039 1.00 112.66 354 ILE A N 1
ATOM 2239 C CA . ILE A 1 354 ? 43.936 11.611 -25.980 1.00 113.97 354 ILE A CA 1
ATOM 2240 C C . ILE A 1 354 ? 44.083 10.110 -26.213 1.00 113.33 354 ILE A C 1
ATOM 2241 O O . ILE A 1 354 ? 43.099 9.365 -26.082 1.00 115.43 354 ILE A O 1
ATOM 2246 N N . PRO A 1 355 ? 45.269 9.620 -26.565 1.00 113.37 355 PRO A N 1
ATOM 2247 C CA . PRO A 1 355 ? 45.429 8.187 -26.831 1.00 110.65 355 PRO A CA 1
ATOM 2248 C C . PRO A 1 355 ? 45.318 7.356 -25.561 1.00 110.48 355 PRO A C 1
ATOM 2249 O O . PRO A 1 355 ? 45.473 7.847 -24.441 1.00 111.27 355 PRO A O 1
ATOM 2253 N N . GLY A 1 356 ? 45.046 6.069 -25.759 1.00 111.74 356 GLY A N 1
ATOM 2254 C CA . GLY A 1 356 ? 44.996 5.122 -24.662 1.00 111.72 356 GLY A CA 1
ATOM 2255 C C . GLY A 1 356 ? 45.935 3.953 -24.875 1.00 109.58 356 GLY A C 1
ATOM 2256 O O . GLY A 1 356 ? 46.292 3.642 -26.014 1.00 116.59 356 GLY A O 1
ATOM 2257 N N . PHE A 1 357 ? 46.341 3.293 -23.789 1.00 128.74 357 PHE A N 1
ATOM 2258 C CA . PHE A 1 357 ? 47.296 2.196 -23.914 1.00 106.00 357 PHE A CA 1
ATOM 2259 C C . PHE A 1 357 ? 46.654 0.963 -24.538 1.00 95.79 357 PHE A C 1
ATOM 2260 O O . PHE A 1 357 ? 47.284 0.272 -25.349 1.00 95.62 357 PHE A O 1
ATOM 2268 N N . ILE A 1 358 ? 45.401 0.674 -24.174 1.00 86.73 358 ILE A N 1
ATOM 2269 C CA . ILE A 1 358 ? 44.731 -0.518 -24.697 1.00 80.63 358 ILE A CA 1
ATOM 2270 C C . ILE A 1 358 ? 44.651 -0.506 -26.221 1.00 80.99 358 ILE A C 1
ATOM 2271 O O . ILE A 1 358 ? 45.099 -1.482 -26.848 1.00 88.63 358 ILE A O 1
ATOM 2276 N N . PRO A 1 359 ? 44.123 0.541 -26.878 1.00 71.06 359 PRO A N 1
ATOM 2277 C CA . PRO A 1 359 ? 44.021 0.483 -28.350 1.00 70.36 359 PRO A CA 1
ATOM 2278 C C . PRO A 1 359 ? 45.366 0.373 -29.047 1.00 69.21 359 PRO A C 1
ATOM 2279 O O . PRO A 1 359 ? 45.527 -0.462 -29.949 1.00 78.96 359 PRO A O 1
ATOM 2283 N N . MET A 1 360 ? 46.338 1.198 -28.651 1.00 63.69 360 MET A N 1
ATOM 2284 C CA . MET A 1 360 ? 47.672 1.125 -29.238 1.00 68.04 360 MET A CA 1
ATOM 2285 C C . MET A 1 360 ? 48.256 -0.272 -29.089 1.00 71.28 360 MET A C 1
ATOM 2286 O O . MET A 1 360 ? 48.492 -0.976 -30.080 1.00 70.53 360 MET A O 1
ATOM 2291 N N . PHE A 1 361 ? 48.472 -0.696 -27.841 1.00 70.51 361 PHE A N 1
ATOM 2292 C CA . PHE A 1 361 ? 49.206 -1.930 -27.589 1.00 65.35 361 PHE A CA 1
ATOM 2293 C C . PHE A 1 361 ? 48.492 -3.136 -28.184 1.00 72.02 361 PHE A C 1
ATOM 2294 O O . PHE A 1 361 ? 49.114 -3.972 -28.848 1.00 73.13 361 PHE A O 1
ATOM 2302 N N . PHE A 1 362 ? 47.181 -3.243 -27.963 1.00 77.79 362 PHE A N 1
ATOM 2303 C CA . PHE A 1 362 ? 46.497 -4.470 -28.355 1.00 77.66 362 PHE A CA 1
ATOM 2304 C C . PHE A 1 362 ? 46.133 -4.470 -29.836 1.00 70.65 362 PHE A C 1
ATOM 2305 O O . PHE A 1 362 ? 46.362 -5.465 -30.534 1.00 72.32 362 PHE A O 1
ATOM 2313 N N . SER A 1 363 ? 45.574 -3.367 -30.338 1.00 63.25 363 SER A N 1
ATOM 2314 C CA . SER A 1 363 ? 45.274 -3.291 -31.764 1.00 64.89 363 SER A CA 1
ATOM 2315 C C . SER A 1 363 ? 46.545 -3.439 -32.590 1.00 70.84 363 SER A C 1
ATOM 2316 O O . SER A 1 363 ? 46.671 -4.358 -33.409 1.00 72.97 363 SER A O 1
ATOM 2319 N N . ASN A 1 364 ? 47.515 -2.551 -32.364 1.00 78.26 364 ASN A N 1
ATOM 2320 C CA . ASN A 1 364 ? 48.749 -2.607 -33.134 1.00 94.45 364 ASN A CA 1
ATOM 2321 C C . ASN A 1 364 ? 49.568 -3.853 -32.820 1.00 93.73 364 ASN A C 1
ATOM 2322 O O . ASN A 1 364 ? 50.438 -4.224 -33.616 1.00 100.62 364 ASN A O 1
ATOM 2327 N N . ALA A 1 365 ? 49.302 -4.512 -31.690 1.00 94.01 365 ALA A N 1
ATOM 2328 C CA . ALA A 1 365 ? 49.987 -5.760 -31.376 1.00 84.72 365 ALA A CA 1
ATOM 2329 C C . ALA A 1 365 ? 49.436 -6.914 -32.204 1.00 74.70 365 ALA A C 1
ATOM 2330 O O . ALA A 1 365 ? 50.203 -7.696 -32.777 1.00 69.41 365 ALA A O 1
ATOM 2332 N N . THR A 1 366 ? 48.109 -7.037 -32.279 1.00 70.79 366 THR A N 1
ATOM 2333 C CA . THR A 1 366 ? 47.510 -8.079 -33.108 1.00 70.24 366 THR A CA 1
ATOM 2334 C C . THR A 1 366 ? 47.818 -7.845 -34.584 1.00 75.37 366 THR A C 1
ATOM 2335 O O . THR A 1 366 ? 48.221 -8.769 -35.306 1.00 74.17 366 THR A O 1
ATOM 2339 N N . ILE A 1 367 ? 47.636 -6.604 -35.046 1.00 81.47 367 ILE A N 1
ATOM 2340 C CA . ILE A 1 367 ? 47.976 -6.264 -36.424 1.00 79.53 367 ILE A CA 1
ATOM 2341 C C . ILE A 1 367 ? 49.458 -6.495 -36.683 1.00 87.47 367 ILE A C 1
ATOM 2342 O O . ILE A 1 367 ? 49.852 -6.883 -37.789 1.00 83.74 367 ILE A O 1
ATOM 2347 N N . GLY A 1 368 ? 50.301 -6.276 -35.671 1.00 96.73 368 GLY A N 1
ATOM 2348 C CA . GLY A 1 368 ? 51.714 -6.575 -35.820 1.00 98.82 368 GLY A CA 1
ATOM 2349 C C . GLY A 1 368 ? 52.007 -8.060 -35.897 1.00 96.64 368 GLY A C 1
ATOM 2350 O O . GLY A 1 368 ? 52.969 -8.472 -36.552 1.00 103.75 368 GLY A O 1
ATOM 2351 N N . VAL A 1 369 ? 51.192 -8.883 -35.235 1.00 87.40 369 VAL A N 1
ATOM 2352 C CA . VAL A 1 369 ? 51.405 -10.327 -35.273 1.00 78.16 369 VAL A CA 1
ATOM 2353 C C . VAL A 1 369 ? 50.994 -10.891 -36.627 1.00 82.81 369 VAL A C 1
ATOM 2354 O O . VAL A 1 369 ? 51.745 -11.647 -37.257 1.00 84.81 369 VAL A O 1
ATOM 2358 N N . PHE A 1 370 ? 49.793 -10.539 -37.096 1.00 85.35 370 PHE A N 1
ATOM 2359 C CA . PHE A 1 370 ? 49.347 -11.036 -38.395 1.00 81.85 370 PHE A CA 1
ATOM 2360 C C . PHE A 1 370 ? 50.191 -10.455 -39.525 1.00 87.00 370 PHE A C 1
ATOM 2361 O O . PHE A 1 370 ? 50.682 -11.192 -40.392 1.00 86.04 370 PHE A O 1
ATOM 2369 N N . ALA A 1 371 ? 50.378 -9.133 -39.526 1.00 85.89 371 ALA A N 1
ATOM 2370 C CA . ALA A 1 371 ? 51.222 -8.493 -40.527 1.00 83.77 371 ALA A CA 1
ATOM 2371 C C . ALA A 1 371 ? 52.673 -8.943 -40.425 1.00 79.05 371 ALA A C 1
ATOM 2372 O O . ALA A 1 371 ? 53.425 -8.795 -41.394 1.00 78.76 371 ALA A O 1
ATOM 2374 N N . ASN A 1 372 ? 53.085 -9.478 -39.275 1.00 82.17 372 ASN A N 1
ATOM 2375 C CA . ASN A 1 372 ? 54.412 -10.071 -39.162 1.00 83.90 372 ASN A CA 1
ATOM 2376 C C . ASN A 1 372 ? 54.454 -11.442 -39.823 1.00 89.33 372 ASN A C 1
ATOM 2377 O O . ASN A 1 372 ? 55.374 -11.743 -40.593 1.00 82.36 372 ASN A O 1
ATOM 2382 N N . GLN A 1 373 ? 53.454 -12.280 -39.534 1.00 98.89 373 GLN A N 1
ATOM 2383 C CA . GLN A 1 373 ? 53.390 -13.612 -40.128 1.00 98.90 373 GLN A CA 1
ATOM 2384 C C . GLN A 1 373 ? 53.300 -13.543 -41.646 1.00 99.86 373 GLN A C 1
ATOM 2385 O O . GLN A 1 373 ? 53.885 -14.376 -42.349 1.00 105.55 373 GLN A O 1
ATOM 2391 N N . PHE A 1 374 ? 52.573 -12.560 -42.174 1.00 96.00 374 PHE A N 1
ATOM 2392 C CA . PHE A 1 374 ? 52.339 -12.487 -43.609 1.00 94.68 374 PHE A CA 1
ATOM 2393 C C . PHE A 1 374 ? 53.234 -11.484 -44.328 1.00 99.79 374 PHE A C 1
ATOM 2394 O O . PHE A 1 374 ? 53.323 -11.538 -45.559 1.00 97.54 374 PHE A O 1
ATOM 2402 N N . GLY A 1 375 ? 53.907 -10.586 -43.609 1.00 107.33 375 GLY A N 1
ATOM 2403 C CA . GLY A 1 375 ? 54.691 -9.557 -44.269 1.00 113.06 375 GLY A CA 1
ATOM 2404 C C . GLY A 1 375 ? 55.851 -8.990 -43.473 1.00 117.21 375 GLY A C 1
ATOM 2405 O O . GLY A 1 375 ? 56.291 -7.862 -43.729 1.00 115.93 375 GLY A O 1
ATOM 2406 N N . GLY A 1 376 ? 56.345 -9.755 -42.500 1.00 123.75 376 GLY A N 1
ATOM 2407 C CA . GLY A 1 376 ? 57.547 -9.398 -41.766 1.00 128.80 376 GLY A CA 1
ATOM 2408 C C . GLY A 1 376 ? 57.503 -8.047 -41.055 1.00 135.26 376 GLY A C 1
ATOM 2409 O O . GLY A 1 376 ? 56.480 -7.367 -40.967 1.00 138.91 376 GLY A O 1
ATOM 2410 N N . TRP A 1 377 ? 58.681 -7.670 -40.549 1.00 139.19 377 TRP A N 1
ATOM 2411 C CA . TRP A 1 377 ? 58.804 -6.427 -39.795 1.00 147.30 377 TRP A CA 1
ATOM 2412 C C . TRP A 1 377 ? 58.523 -5.207 -40.663 1.00 155.95 377 TRP A C 1
ATOM 2413 O O . TRP A 1 377 ? 58.112 -4.162 -40.146 1.00 161.05 377 TRP A O 1
ATOM 2424 N N . LYS A 1 378 ? 58.740 -5.315 -41.975 1.00 158.83 378 LYS A N 1
ATOM 2425 C CA . LYS A 1 378 ? 58.432 -4.206 -42.872 1.00 159.38 378 LYS A CA 1
ATOM 2426 C C . LYS A 1 378 ? 56.932 -3.935 -42.905 1.00 164.17 378 LYS A C 1
ATOM 2427 O O . LYS A 1 378 ? 56.482 -2.806 -42.655 1.00 163.33 378 LYS A O 1
ATOM 2433 N N . SER A 1 379 ? 56.139 -4.969 -43.206 1.00 169.72 379 SER A N 1
ATOM 2434 C CA . SER A 1 379 ? 54.690 -4.812 -43.192 1.00 167.40 379 SER A CA 1
ATOM 2435 C C . SER A 1 379 ? 54.183 -4.467 -41.799 1.00 158.68 379 SER A C 1
ATOM 2436 O O . SER A 1 379 ? 53.151 -3.798 -41.662 1.00 163.80 379 SER A O 1
ATOM 2439 N N . VAL A 1 380 ? 54.891 -4.911 -40.756 1.00 135.10 380 VAL A N 1
ATOM 2440 C CA . VAL A 1 380 ? 54.552 -4.494 -39.397 1.00 120.24 380 VAL A CA 1
ATOM 2441 C C . VAL A 1 380 ? 54.686 -2.983 -39.259 1.00 119.81 380 VAL A C 1
ATOM 2442 O O . VAL A 1 380 ? 53.775 -2.301 -38.773 1.00 123.00 380 VAL A O 1
ATOM 2446 N N . MET A 1 381 ? 55.827 -2.438 -39.688 1.00 116.59 381 MET A N 1
ATOM 2447 C CA . MET A 1 381 ? 56.059 -1.001 -39.588 1.00 120.00 381 MET A CA 1
ATOM 2448 C C . MET A 1 381 ? 55.005 -0.220 -40.363 1.00 121.23 381 MET A C 1
ATOM 2449 O O . MET A 1 381 ? 54.326 0.656 -39.810 1.00 123.88 381 MET A O 1
ATOM 2454 N N . LYS A 1 382 ? 54.849 -0.533 -41.651 1.00 119.42 382 LYS A N 1
ATOM 2455 C CA . LYS A 1 382 ? 53.948 0.248 -42.493 1.00 117.42 382 LYS A CA 1
ATOM 2456 C C . LYS A 1 382 ? 52.498 0.101 -42.041 1.00 105.88 382 LYS A C 1
ATOM 2457 O O . LYS A 1 382 ? 51.826 1.093 -41.729 1.00 107.55 382 LYS A O 1
ATOM 2463 N N . ILE A 1 383 ? 52.003 -1.139 -41.983 1.00 96.72 383 ILE A N 1
ATOM 2464 C CA . ILE A 1 383 ? 50.592 -1.358 -41.677 1.00 89.71 383 ILE A CA 1
ATOM 2465 C C . ILE A 1 383 ? 50.259 -0.915 -40.258 1.00 94.58 383 ILE A C 1
ATOM 2466 O O . ILE A 1 383 ? 49.159 -0.412 -40.001 1.00 89.77 383 ILE A O 1
ATOM 2471 N N . CYS A 1 384 ? 51.190 -1.075 -39.316 1.00 104.73 384 CYS A N 1
ATOM 2472 C CA . CYS A 1 384 ? 50.913 -0.648 -37.948 1.00 109.38 384 CYS A CA 1
ATOM 2473 C C . CYS A 1 384 ? 50.918 0.870 -37.827 1.00 114.94 384 CYS A C 1
ATOM 2474 O O . CYS A 1 384 ? 50.074 1.443 -37.128 1.00 119.22 384 CYS A O 1
ATOM 2477 N N . PHE A 1 385 ? 51.857 1.540 -38.498 1.00 116.92 385 PHE A N 1
ATOM 2478 C CA . PHE A 1 385 ? 51.896 2.999 -38.464 1.00 109.86 385 PHE A CA 1
ATOM 2479 C C . PHE A 1 385 ? 50.634 3.593 -39.081 1.00 100.84 385 PHE A C 1
ATOM 2480 O O . PHE A 1 385 ? 49.918 4.383 -38.445 1.00 104.50 385 PHE A O 1
ATOM 2488 N N . ILE A 1 386 ? 50.343 3.210 -40.329 1.00 93.87 386 ILE A N 1
ATOM 2489 C CA . ILE A 1 386 ? 49.132 3.682 -40.995 1.00 88.23 386 ILE A CA 1
ATOM 2490 C C . ILE A 1 386 ? 47.899 3.318 -40.178 1.00 93.16 386 ILE A C 1
ATOM 2491 O O . ILE A 1 386 ? 46.933 4.087 -40.105 1.00 93.77 386 ILE A O 1
ATOM 2496 N N . MET A 1 387 ? 47.922 2.149 -39.533 1.00 87.83 387 MET A N 1
ATOM 2497 C CA . MET A 1 387 ? 46.787 1.732 -38.717 1.00 79.42 387 MET A CA 1
ATOM 2498 C C . MET A 1 387 ? 46.601 2.645 -37.513 1.00 82.39 387 MET A C 1
ATOM 2499 O O . MET A 1 387 ? 45.467 2.959 -37.141 1.00 87.79 387 MET A O 1
ATOM 2504 N N . GLY A 1 388 ? 47.698 3.083 -36.892 1.00 88.91 388 GLY A N 1
ATOM 2505 C CA . GLY A 1 388 ? 47.580 4.012 -35.780 1.00 91.02 388 GLY A CA 1
ATOM 2506 C C . GLY A 1 388 ? 47.059 5.370 -36.210 1.00 92.70 388 GLY A C 1
ATOM 2507 O O . GLY A 1 388 ? 46.184 5.951 -35.550 1.00 93.26 388 GLY A O 1
ATOM 2508 N N . ILE A 1 389 ? 47.581 5.895 -37.324 1.00 94.49 389 ILE A N 1
ATOM 2509 C CA . ILE A 1 389 ? 47.078 7.167 -37.840 1.00 96.95 389 ILE A CA 1
ATOM 2510 C C . ILE A 1 389 ? 45.585 7.066 -38.138 1.00 95.76 389 ILE A C 1
ATOM 2511 O O . ILE A 1 389 ? 44.798 7.952 -37.777 1.00 95.58 389 ILE A O 1
ATOM 2516 N N . ILE A 1 390 ? 45.171 5.973 -38.784 1.00 91.55 390 ILE A N 1
ATOM 2517 C CA . ILE A 1 390 ? 43.753 5.764 -39.065 1.00 92.14 390 ILE A CA 1
ATOM 2518 C C . ILE A 1 390 ? 42.961 5.621 -37.771 1.00 90.78 390 ILE A C 1
ATOM 2519 O O . ILE A 1 390 ? 41.783 5.994 -37.709 1.00 95.99 390 ILE A O 1
ATOM 2524 N N . GLU A 1 391 ? 43.591 5.101 -36.716 1.00 86.17 391 GLU A N 1
ATOM 2525 C CA . GLU A 1 391 ? 42.921 5.004 -35.423 1.00 80.54 391 GLU A CA 1
ATOM 2526 C C . GLU A 1 391 ? 42.584 6.389 -34.883 1.00 79.12 391 GLU A C 1
ATOM 2527 O O . GLU A 1 391 ? 41.420 6.689 -34.582 1.00 84.83 391 GLU A O 1
ATOM 2533 N N . VAL A 1 392 ? 43.593 7.258 -34.774 1.00 78.04 392 VAL A N 1
ATOM 2534 C CA . VAL A 1 392 ? 43.355 8.587 -34.209 1.00 78.45 392 VAL A CA 1
ATOM 2535 C C . VAL A 1 392 ? 42.409 9.390 -35.099 1.00 89.33 392 VAL A C 1
ATOM 2536 O O . VAL A 1 392 ? 41.376 9.898 -34.639 1.00 92.71 392 VAL A O 1
ATOM 2540 N N . LEU A 1 393 ? 42.743 9.508 -36.388 1.00 89.43 393 LEU A N 1
ATOM 2541 C CA . LEU A 1 393 ? 41.954 10.356 -37.278 1.00 73.80 393 LEU A CA 1
ATOM 2542 C C . LEU A 1 393 ? 40.530 9.834 -37.431 1.00 54.56 393 LEU A C 1
ATOM 2543 O O . LEU A 1 393 ? 39.574 10.617 -37.447 1.00 54.65 393 LEU A O 1
ATOM 2548 N N . GLY A 1 394 ? 40.366 8.514 -37.536 1.00 59.04 394 GLY A N 1
ATOM 2549 C CA . GLY A 1 394 ? 39.033 7.951 -37.685 1.00 54.03 394 GLY A CA 1
ATOM 2550 C C . GLY A 1 394 ? 38.188 8.088 -36.432 1.00 69.97 394 GLY A C 1
ATOM 2551 O O . GLY A 1 394 ? 36.987 8.374 -36.509 1.00 53.85 394 GLY A O 1
ATOM 2552 N N . SER A 1 395 ? 38.794 7.882 -35.260 1.00 67.43 395 SER A N 1
ATOM 2553 C CA . SER A 1 395 ? 38.050 8.069 -34.018 1.00 67.85 395 SER A CA 1
ATOM 2554 C C . SER A 1 395 ? 37.609 9.520 -33.862 1.00 69.48 395 SER A C 1
ATOM 2555 O O . SER A 1 395 ? 36.447 9.797 -33.537 1.00 64.96 395 SER A O 1
ATOM 2558 N N . ALA A 1 396 ? 38.525 10.466 -34.108 1.00 70.88 396 ALA A N 1
ATOM 2559 C CA . ALA A 1 396 ? 38.156 11.880 -34.067 1.00 72.62 396 ALA A CA 1
ATOM 2560 C C . ALA A 1 396 ? 37.072 12.201 -35.090 1.00 81.20 396 ALA A C 1
ATOM 2561 O O . ALA A 1 396 ? 36.212 13.057 -34.845 1.00 86.34 396 ALA A O 1
ATOM 2563 N N . TRP A 1 397 ? 37.106 11.528 -36.241 1.00 81.25 397 TRP A N 1
ATOM 2564 C CA . TRP A 1 397 ? 36.036 11.638 -37.229 1.00 75.38 397 TRP A CA 1
ATOM 2565 C C . TRP A 1 397 ? 34.696 11.245 -36.620 1.00 71.10 397 TRP A C 1
ATOM 2566 O O . TRP A 1 397 ? 33.705 11.981 -36.735 1.00 64.73 397 TRP A O 1
ATOM 2577 N N . VAL A 1 398 ? 34.644 10.084 -35.962 1.00 78.03 398 VAL A N 1
ATOM 2578 C CA . VAL A 1 398 ? 33.395 9.651 -35.338 1.00 78.47 398 VAL A CA 1
ATOM 2579 C C . VAL A 1 398 ? 32.949 10.651 -34.282 1.00 72.72 398 VAL A C 1
ATOM 2580 O O . VAL A 1 398 ? 31.749 10.884 -34.097 1.00 63.95 398 VAL A O 1
ATOM 2584 N N . ILE A 1 399 ? 33.902 11.260 -33.574 1.00 81.29 399 ILE A N 1
ATOM 2585 C CA . ILE A 1 399 ? 33.542 12.256 -32.571 1.00 80.33 399 ILE A CA 1
ATOM 2586 C C . ILE A 1 399 ? 32.969 13.506 -33.231 1.00 84.42 399 ILE A C 1
ATOM 2587 O O . ILE A 1 399 ? 32.076 14.158 -32.674 1.00 88.01 399 ILE A O 1
ATOM 2592 N N . HIS A 1 400 ? 33.448 13.850 -34.428 1.00 86.08 400 HIS A N 1
ATOM 2593 C CA . HIS A 1 400 ? 32.876 14.976 -35.161 1.00 87.60 400 HIS A CA 1
ATOM 2594 C C . HIS A 1 400 ? 31.448 14.677 -35.599 1.00 80.05 400 HIS A C 1
ATOM 2595 O O . HIS A 1 400 ? 30.543 15.498 -35.402 1.00 74.24 400 HIS A O 1
ATOM 2602 N N . LEU A 1 401 ? 31.227 13.505 -36.199 1.00 83.80 401 LEU A N 1
ATOM 2603 C CA . LEU A 1 401 ? 29.881 13.150 -36.639 1.00 84.52 401 LEU A CA 1
ATOM 2604 C C . LEU A 1 401 ? 28.918 13.086 -35.460 1.00 82.53 401 LEU A C 1
ATOM 2605 O O . LEU A 1 401 ? 27.820 13.651 -35.509 1.00 76.76 401 LEU A O 1
ATOM 2610 N N . LEU A 1 402 ? 29.318 12.406 -34.382 1.00 99.60 402 LEU A N 1
ATOM 2611 C CA . LEU A 1 402 ? 28.480 12.358 -33.188 1.00 103.79 402 LEU A CA 1
ATOM 2612 C C . LEU A 1 402 ? 28.273 13.744 -32.595 1.00 102.38 402 LEU A C 1
ATOM 2613 O O . LEU A 1 402 ? 27.260 13.990 -31.930 1.00 101.22 402 LEU A O 1
ATOM 2618 N N . ALA A 1 403 ? 29.216 14.660 -32.824 1.00 101.33 403 ALA A N 1
ATOM 2619 C CA . ALA A 1 403 ? 29.036 16.031 -32.361 1.00 99.49 403 ALA A CA 1
ATOM 2620 C C . ALA A 1 403 ? 27.962 16.748 -33.168 1.00 91.29 403 ALA A C 1
ATOM 2621 O O . ALA A 1 403 ? 27.108 17.438 -32.599 1.00 89.55 403 ALA A O 1
ATOM 2623 N N . THR A 1 404 ? 27.982 16.593 -34.495 1.00 91.03 404 THR A N 1
ATOM 2624 C CA . THR A 1 404 ? 26.978 17.257 -35.322 1.00 87.72 404 THR A CA 1
ATOM 2625 C C . THR A 1 404 ? 25.611 16.597 -35.193 1.00 93.18 404 THR A C 1
ATOM 2626 O O . THR A 1 404 ? 24.586 17.256 -35.400 1.00 96.60 404 THR A O 1
ATOM 2630 N N . GLN A 1 405 ? 25.570 15.308 -34.850 1.00 84.89 405 GLN A N 1
ATOM 2631 C CA . GLN A 1 405 ? 24.297 14.604 -34.749 1.00 101.14 405 GLN A CA 1
ATOM 2632 C C . GLN A 1 405 ? 23.457 15.058 -33.562 1.00 109.22 405 GLN A C 1
ATOM 2633 O O . GLN A 1 405 ? 22.261 14.749 -33.521 1.00 113.36 405 GLN A O 1
ATOM 2639 N N . GLY A 1 406 ? 24.039 15.777 -32.603 1.00 113.07 406 GLY A N 1
ATOM 2640 C CA . GLY A 1 406 ? 23.246 16.382 -31.550 1.00 120.24 406 GLY A CA 1
ATOM 2641 C C . GLY A 1 406 ? 23.639 16.027 -30.130 1.00 129.87 406 GLY A C 1
ATOM 2642 O O . GLY A 1 406 ? 22.824 16.164 -29.213 1.00 131.25 406 GLY A O 1
ATOM 2643 N N . THR A 1 407 ? 24.872 15.570 -29.925 1.00 138.01 407 THR A N 1
ATOM 2644 C CA . THR A 1 407 ? 25.343 15.243 -28.586 1.00 145.17 407 THR A CA 1
ATOM 2645 C C . THR A 1 407 ? 26.854 15.424 -28.533 1.00 151.07 407 THR A C 1
ATOM 2646 O O . THR A 1 407 ? 27.514 15.637 -29.552 1.00 148.71 407 THR A O 1
ATOM 2650 N N . THR A 1 408 ? 27.397 15.342 -27.320 1.00 161.83 408 THR A N 1
ATOM 2651 C CA . THR A 1 408 ? 28.832 15.397 -27.084 1.00 164.36 408 THR A CA 1
ATOM 2652 C C . THR A 1 408 ? 29.317 14.038 -26.598 1.00 162.75 408 THR A C 1
ATOM 2653 O O . THR A 1 408 ? 28.680 13.411 -25.744 1.00 170.33 408 THR A O 1
ATOM 2657 N N . PHE A 1 409 ? 30.445 13.583 -27.144 1.00 138.57 409 PHE A N 1
ATOM 2658 C CA . PHE A 1 409 ? 30.996 12.266 -26.820 1.00 111.47 409 PHE A CA 1
ATOM 2659 C C . PHE A 1 409 ? 32.512 12.410 -26.702 1.00 104.53 409 PHE A C 1
ATOM 2660 O O . PHE A 1 409 ? 33.213 12.506 -27.714 1.00 105.04 409 PHE A O 1
ATOM 2668 N N . ASN A 1 410 ? 33.010 12.417 -25.468 1.00 92.18 410 ASN A N 1
ATOM 2669 C CA . ASN A 1 410 ? 34.424 12.680 -25.190 1.00 78.52 410 ASN A CA 1
ATOM 2670 C C . ASN A 1 410 ? 35.236 11.393 -25.083 1.00 71.50 410 ASN A C 1
ATOM 2671 O O . ASN A 1 410 ? 35.951 11.167 -24.108 1.00 72.80 410 ASN A O 1
ATOM 2676 N N . GLY A 1 411 ? 35.141 10.539 -26.097 1.00 64.38 411 GLY A N 1
ATOM 2677 C CA . GLY A 1 411 ? 35.878 9.292 -26.082 1.00 64.97 411 GLY A CA 1
ATOM 2678 C C . GLY A 1 411 ? 35.295 8.244 -27.003 1.00 68.62 411 GLY A C 1
ATOM 2679 O O . GLY A 1 411 ? 34.073 8.111 -27.108 1.00 76.26 411 GLY A O 1
ATOM 2680 N N . TRP A 1 412 ? 36.158 7.488 -27.675 1.00 63.72 412 TRP A N 1
ATOM 2681 C CA . TRP A 1 412 ? 35.724 6.485 -28.632 1.00 66.91 412 TRP A CA 1
ATOM 2682 C C . TRP A 1 412 ? 36.487 5.188 -28.393 1.00 66.92 412 TRP A C 1
ATOM 2683 O O . TRP A 1 412 ? 37.508 5.163 -27.701 1.00 72.57 412 TRP A O 1
ATOM 2694 N N . MET A 1 413 ? 35.955 4.103 -28.966 1.00 59.96 413 MET A N 1
ATOM 2695 C CA . MET A 1 413 ? 36.593 2.793 -28.866 1.00 50.51 413 MET A CA 1
ATOM 2696 C C . MET A 1 413 ? 38.051 2.849 -29.299 1.00 52.16 413 MET A C 1
ATOM 2697 O O . MET A 1 413 ? 38.915 2.205 -28.692 1.00 51.65 413 MET A O 1
ATOM 2702 N N . GLY A 1 414 ? 38.340 3.603 -30.356 1.00 62.74 414 GLY A N 1
ATOM 2703 C CA . GLY A 1 414 ? 39.701 3.866 -30.770 1.00 67.74 414 GLY A CA 1
ATOM 2704 C C . GLY A 1 414 ? 40.497 2.668 -31.230 1.00 68.45 414 GLY A C 1
ATOM 2705 O O . GLY A 1 414 ? 41.694 2.814 -31.504 1.00 73.65 414 GLY A O 1
ATOM 2706 N N . MET A 1 415 ? 39.888 1.494 -31.326 1.00 68.36 415 MET A N 1
ATOM 2707 C CA . MET A 1 415 ? 40.592 0.332 -31.845 1.00 69.39 415 MET A CA 1
ATOM 2708 C C . MET A 1 415 ? 40.744 0.472 -33.360 1.00 70.53 415 MET A C 1
ATOM 2709 O O . MET A 1 415 ? 40.408 1.496 -33.961 1.00 77.69 415 MET A O 1
ATOM 2714 N N . ALA A 1 416 ? 41.260 -0.578 -33.997 1.00 69.51 416 ALA A N 1
ATOM 2715 C CA . ALA A 1 416 ? 41.509 -0.515 -35.432 1.00 76.03 416 ALA A CA 1
ATOM 2716 C C . ALA A 1 416 ? 40.204 -0.486 -36.219 1.00 81.50 416 ALA A C 1
ATOM 2717 O O . ALA A 1 416 ? 39.973 0.425 -37.023 1.00 93.37 416 ALA A O 1
ATOM 2719 N N . ASP A 1 417 ? 39.332 -1.473 -35.998 1.00 76.78 417 ASP A N 1
ATOM 2720 C CA . ASP A 1 417 ? 38.072 -1.534 -36.730 1.00 69.14 417 ASP A CA 1
ATOM 2721 C C . ASP A 1 417 ? 37.105 -0.430 -36.326 1.00 62.46 417 ASP A C 1
ATOM 2722 O O . ASP A 1 417 ? 36.157 -0.154 -37.069 1.00 55.41 417 ASP A O 1
ATOM 2727 N N . TRP A 1 418 ? 37.313 0.200 -35.172 1.00 63.21 418 TRP A N 1
ATOM 2728 C CA . TRP A 1 418 ? 36.455 1.284 -34.699 1.00 62.47 418 TRP A CA 1
ATOM 2729 C C . TRP A 1 418 ? 37.053 2.648 -34.999 1.00 90.53 418 TRP A C 1
ATOM 2730 O O . TRP A 1 418 ? 36.924 3.588 -34.210 1.00 86.43 418 TRP A O 1
ATOM 2741 N N . ALA A 1 419 ? 37.715 2.769 -36.147 1.00 126.41 419 ALA A N 1
ATOM 2742 C CA . ALA A 1 419 ? 38.298 4.025 -36.596 1.00 134.17 419 ALA A CA 1
ATOM 2743 C C . ALA A 1 419 ? 38.689 3.904 -38.062 1.00 136.13 419 ALA A C 1
ATOM 2744 O O . ALA A 1 419 ? 39.236 4.841 -38.652 1.00 146.29 419 ALA A O 1
ATOM 2746 N N . LEU A 1 420 ? 38.410 2.752 -38.645 1.00 105.22 420 LEU A N 1
ATOM 2747 C CA . LEU A 1 420 ? 38.693 2.436 -40.039 1.00 78.61 420 LEU A CA 1
ATOM 2748 C C . LEU A 1 420 ? 37.477 1.899 -40.774 1.00 66.64 420 LEU A C 1
ATOM 2749 O O . LEU A 1 420 ? 37.276 2.231 -41.944 1.00 73.00 420 LEU A O 1
ATOM 2754 N N . PHE A 1 421 ? 36.657 1.085 -40.113 1.00 50.76 421 PHE A N 1
ATOM 2755 C CA . PHE A 1 421 ? 35.511 0.433 -40.733 1.00 45.72 421 PHE A CA 1
ATOM 2756 C C . PHE A 1 421 ? 34.172 0.960 -40.243 1.00 45.72 421 PHE A C 1
ATOM 2757 O O . PHE A 1 421 ? 33.223 1.021 -41.026 1.00 53.09 421 PHE A O 1
ATOM 2765 N N . PHE A 1 422 ? 34.074 1.346 -38.977 1.00 48.18 422 PHE A N 1
ATOM 2766 C CA . PHE A 1 422 ? 32.824 1.842 -38.413 1.00 63.84 422 PHE A CA 1
ATOM 2767 C C . PHE A 1 422 ? 32.575 3.331 -38.659 1.00 72.92 422 PHE A C 1
ATOM 2768 O O . PHE A 1 422 ? 31.408 3.735 -38.704 1.00 80.59 422 PHE A O 1
ATOM 2776 N N . PRO A 1 423 ? 33.594 4.183 -38.788 1.00 76.62 423 PRO A N 1
ATOM 2777 C CA . PRO A 1 423 ? 33.334 5.575 -39.202 1.00 84.01 423 PRO A CA 1
ATOM 2778 C C . PRO A 1 423 ? 32.569 5.649 -40.515 1.00 85.35 423 PRO A C 1
ATOM 2779 O O . PRO A 1 423 ? 31.569 6.382 -40.600 1.00 84.06 423 PRO A O 1
ATOM 2783 N N . PRO A 1 424 ? 32.977 4.916 -41.566 1.00 73.63 424 PRO A N 1
ATOM 2784 C CA . PRO A 1 424 ? 32.176 4.958 -42.801 1.00 57.15 424 PRO A CA 1
ATOM 2785 C C . PRO A 1 424 ? 30.808 4.319 -42.653 1.00 55.43 424 PRO A C 1
ATOM 2786 O O . PRO A 1 424 ? 29.883 4.697 -43.382 1.00 66.94 424 PRO A O 1
ATOM 2790 N N . ILE A 1 425 ? 30.649 3.356 -41.744 1.00 50.65 425 ILE A N 1
ATOM 2791 C CA . ILE A 1 425 ? 29.332 2.772 -41.512 1.00 61.42 425 ILE A CA 1
ATOM 2792 C C . ILE A 1 425 ? 28.403 3.798 -40.874 1.00 55.68 425 ILE A C 1
ATOM 2793 O O . ILE A 1 425 ? 27.256 3.971 -41.302 1.00 49.43 425 ILE A O 1
ATOM 2798 N N . LEU A 1 426 ? 28.884 4.497 -39.844 1.00 58.52 426 LEU A N 1
ATOM 2799 C CA . LEU A 1 426 ? 28.049 5.494 -39.185 1.00 60.75 426 LEU A CA 1
ATOM 2800 C C . LEU A 1 426 ? 27.763 6.663 -40.117 1.00 59.39 426 LEU A C 1
ATOM 2801 O O . LEU A 1 426 ? 26.660 7.223 -40.100 1.00 64.66 426 LEU A O 1
ATOM 2806 N N . GLN A 1 427 ? 28.740 7.036 -40.946 1.00 58.14 427 GLN A N 1
ATOM 2807 C CA . GLN A 1 427 ? 28.510 8.088 -41.931 1.00 62.73 427 GLN A CA 1
ATOM 2808 C C . GLN A 1 427 ? 27.468 7.660 -42.959 1.00 72.59 427 GLN A C 1
ATOM 2809 O O . GLN A 1 427 ? 26.588 8.448 -43.330 1.00 75.74 427 GLN A O 1
ATOM 2815 N N . GLY A 1 428 ? 27.551 6.413 -43.427 1.00 77.05 428 GLY A N 1
ATOM 2816 C CA . GLY A 1 428 ? 26.584 5.930 -44.398 1.00 82.28 428 GLY A CA 1
ATOM 2817 C C . GLY A 1 428 ? 25.184 5.822 -43.825 1.00 89.01 428 GLY A C 1
ATOM 2818 O O . GLY A 1 428 ? 24.201 6.127 -44.504 1.00 95.74 428 GLY A O 1
ATOM 2819 N N . ILE A 1 429 ? 25.074 5.383 -42.570 1.00 96.30 429 ILE A N 1
ATOM 2820 C CA . ILE A 1 429 ? 23.773 5.345 -41.911 1.00 98.53 429 ILE A CA 1
ATOM 2821 C C . ILE A 1 429 ? 23.234 6.759 -41.715 1.00 102.87 429 ILE A C 1
ATOM 2822 O O . ILE A 1 429 ? 22.024 6.996 -41.817 1.00 101.22 429 ILE A O 1
ATOM 2827 N N . VAL A 1 430 ? 24.121 7.724 -41.459 1.00 110.95 430 VAL A N 1
ATOM 2828 C CA . VAL A 1 430 ? 23.691 9.114 -41.316 1.00 118.50 430 VAL A CA 1
ATOM 2829 C C . VAL A 1 430 ? 23.133 9.637 -42.635 1.00 125.14 430 VAL A C 1
ATOM 2830 O O . VAL A 1 430 ? 22.074 10.276 -42.673 1.00 121.72 430 VAL A O 1
ATOM 2834 N N . SER A 1 431 ? 23.837 9.371 -43.736 1.00 135.63 431 SER A N 1
ATOM 2835 C CA . SER A 1 431 ? 23.407 9.828 -45.053 1.00 146.18 431 SER A CA 1
ATOM 2836 C C . SER A 1 431 ? 22.055 9.236 -45.438 1.00 155.93 431 SER A C 1
ATOM 2837 O O . SER A 1 431 ? 21.062 9.965 -45.546 1.00 151.30 431 SER A O 1
ATOM 2840 N N . ILE A 1 432 ? 22.004 7.924 -45.653 1.00 173.82 432 ILE A N 1
ATOM 2841 C CA . ILE A 1 432 ? 20.755 7.243 -45.988 1.00 191.05 432 ILE A CA 1
ATOM 2842 C C . ILE A 1 432 ? 20.583 6.028 -45.083 1.00 239.40 432 ILE A C 1
ATOM 2843 O O . ILE A 1 432 ? 21.559 5.314 -44.809 1.00 238.51 432 ILE A O 1
ATOM 2848 N N . PRO A 1 433 ? 19.372 5.758 -44.588 1.00 275.53 433 PRO A N 1
ATOM 2849 C CA . PRO A 1 433 ? 19.174 4.540 -43.788 1.00 277.76 433 PRO A CA 1
ATOM 2850 C C . PRO A 1 433 ? 19.235 3.270 -44.616 1.00 268.41 433 PRO A C 1
ATOM 2851 O O . PRO A 1 433 ? 19.664 2.231 -44.098 1.00 269.22 433 PRO A O 1
ATOM 2855 N N . GLY A 1 434 ? 18.825 3.328 -45.887 1.00 236.89 434 GLY A N 1
ATOM 2856 C CA . GLY A 1 434 ? 18.940 2.188 -46.781 1.00 204.29 434 GLY A CA 1
ATOM 2857 C C . GLY A 1 434 ? 20.341 1.625 -46.884 1.00 173.78 434 GLY A C 1
ATOM 2858 O O . GLY A 1 434 ? 20.495 0.438 -47.197 1.00 168.24 434 GLY A O 1
ATOM 2859 N N . PHE A 1 435 ? 21.365 2.452 -46.632 1.00 150.65 435 PHE A N 1
ATOM 2860 C CA . PHE A 1 435 ? 22.737 1.956 -46.550 1.00 131.33 435 PHE A CA 1
ATOM 2861 C C . PHE A 1 435 ? 22.824 0.726 -45.658 1.00 124.10 435 PHE A C 1
ATOM 2862 O O . PHE A 1 435 ? 23.514 -0.245 -45.992 1.00 124.80 435 PHE A O 1
ATOM 2870 N N . PHE A 1 436 ? 22.128 0.753 -44.517 1.00 115.87 436 PHE A N 1
ATOM 2871 C CA . PHE A 1 436 ? 22.078 -0.410 -43.638 1.00 108.88 436 PHE A CA 1
ATOM 2872 C C . PHE A 1 436 ? 21.647 -1.652 -44.406 1.00 110.73 436 PHE A C 1
ATOM 2873 O O . PHE A 1 436 ? 22.349 -2.670 -44.412 1.00 110.51 436 PHE A O 1
ATOM 2881 N N . PHE A 1 437 ? 20.498 -1.571 -45.086 1.00 111.75 437 PHE A N 1
ATOM 2882 C CA . PHE A 1 437 ? 20.042 -2.685 -45.911 1.00 112.89 437 PHE A CA 1
ATOM 2883 C C . PHE A 1 437 ? 21.109 -3.092 -46.917 1.00 123.22 437 PHE A C 1
ATOM 2884 O O . PHE A 1 437 ? 21.304 -4.286 -47.177 1.00 124.76 437 PHE A O 1
ATOM 2892 N N . VAL A 1 438 ? 21.825 -2.109 -47.472 1.00 132.77 438 VAL A N 1
ATOM 2893 C CA . VAL A 1 438 ? 22.931 -2.402 -48.382 1.00 138.39 438 VAL A CA 1
ATOM 2894 C C . VAL A 1 438 ? 23.894 -3.389 -47.736 1.00 134.93 438 VAL A C 1
ATOM 2895 O O . VAL A 1 438 ? 24.193 -4.452 -48.298 1.00 140.27 438 VAL A O 1
ATOM 2899 N N . LEU A 1 439 ? 24.365 -3.063 -46.527 1.00 124.39 439 LEU A N 1
ATOM 2900 C CA . LEU A 1 439 ? 25.259 -3.966 -45.809 1.00 113.65 439 LEU A CA 1
ATOM 2901 C C . LEU A 1 439 ? 24.660 -5.360 -45.711 1.00 109.86 439 LEU A C 1
ATOM 2902 O O . LEU A 1 439 ? 25.353 -6.361 -45.933 1.00 107.84 439 LEU A O 1
ATOM 2907 N N . LEU A 1 440 ? 23.359 -5.439 -45.413 1.00 107.11 440 LEU A N 1
ATOM 2908 C CA . LEU A 1 440 ? 22.686 -6.731 -45.337 1.00 102.88 440 LEU A CA 1
ATOM 2909 C C . LEU A 1 440 ? 22.881 -7.516 -46.626 1.00 100.27 440 LEU A C 1
ATOM 2910 O O . LEU A 1 440 ? 23.320 -8.673 -46.604 1.00 97.17 440 LEU A O 1
ATOM 2915 N N . THR A 1 441 ? 22.595 -6.883 -47.769 1.00 96.60 441 THR A N 1
ATOM 2916 C CA . THR A 1 441 ? 22.814 -7.549 -49.047 1.00 90.73 441 THR A CA 1
ATOM 2917 C C . THR A 1 441 ? 24.271 -7.960 -49.197 1.00 86.61 441 THR A C 1
ATOM 2918 O O . THR A 1 441 ? 24.566 -9.073 -49.653 1.00 87.79 441 THR A O 1
ATOM 2922 N N . LEU A 1 442 ? 25.194 -7.085 -48.786 1.00 84.90 442 LEU A N 1
ATOM 2923 C CA . LEU A 1 442 ? 26.611 -7.426 -48.830 1.00 77.17 442 LEU A CA 1
ATOM 2924 C C . LEU A 1 442 ? 26.884 -8.713 -48.066 1.00 75.18 442 LEU A C 1
ATOM 2925 O O . LEU A 1 442 ? 27.647 -9.571 -48.531 1.00 67.09 442 LEU A O 1
ATOM 2930 N N . ALA A 1 443 ? 26.239 -8.880 -46.906 1.00 78.21 443 ALA A N 1
ATOM 2931 C CA . ALA A 1 443 ? 26.405 -10.107 -46.136 1.00 82.74 443 ALA A CA 1
ATOM 2932 C C . ALA A 1 443 ? 26.059 -11.327 -46.976 1.00 89.74 443 ALA A C 1
ATOM 2933 O O . ALA A 1 443 ? 26.797 -12.322 -46.973 1.00 95.96 443 ALA A O 1
ATOM 2935 N N . ILE A 1 444 ? 24.955 -11.260 -47.724 1.00 86.82 444 ILE A N 1
ATOM 2936 C CA . ILE A 1 444 ? 24.595 -12.364 -48.609 1.00 80.54 444 ILE A CA 1
ATOM 2937 C C . ILE A 1 444 ? 25.710 -12.608 -49.616 1.00 86.12 444 ILE A C 1
ATOM 2938 O O . ILE A 1 444 ? 26.153 -13.748 -49.813 1.00 84.38 444 ILE A O 1
ATOM 2943 N N . VAL A 1 445 ? 26.222 -11.528 -50.223 1.00 91.06 445 VAL A N 1
ATOM 2944 C CA . VAL A 1 445 ? 27.317 -11.643 -51.184 1.00 96.42 445 VAL A CA 1
ATOM 2945 C C . VAL A 1 445 ? 28.476 -12.411 -50.572 1.00 99.29 445 VAL A C 1
ATOM 2946 O O . VAL A 1 445 ? 29.207 -13.122 -51.272 1.00 101.15 445 VAL A O 1
ATOM 2950 N N . TYR A 1 446 ? 28.649 -12.302 -49.255 1.00 99.63 446 TYR A N 1
ATOM 2951 C CA . TYR A 1 446 ? 29.583 -13.173 -48.555 1.00 91.09 446 TYR A CA 1
ATOM 2952 C C . TYR A 1 446 ? 28.947 -14.534 -48.295 1.00 86.57 446 TYR A C 1
ATOM 2953 O O . TYR A 1 446 ? 29.402 -15.556 -48.825 1.00 89.22 446 TYR A O 1
ATOM 2962 N N . MET A 1 447 ? 27.852 -14.544 -47.528 1.00 81.87 447 MET A N 1
ATOM 2963 C CA . MET A 1 447 ? 27.327 -15.779 -46.952 1.00 87.76 447 MET A CA 1
ATOM 2964 C C . MET A 1 447 ? 27.125 -16.851 -48.013 1.00 91.92 447 MET A C 1
ATOM 2965 O O . MET A 1 447 ? 27.738 -17.924 -47.951 1.00 96.73 447 MET A O 1
ATOM 2970 N N . VAL A 1 448 ? 26.282 -16.561 -49.006 1.00 91.49 448 VAL A N 1
ATOM 2971 C CA . VAL A 1 448 ? 26.036 -17.456 -50.133 1.00 92.11 448 VAL A CA 1
ATOM 2972 C C . VAL A 1 448 ? 27.360 -18.020 -50.625 1.00 97.73 448 VAL A C 1
ATOM 2973 O O . VAL A 1 448 ? 27.582 -19.237 -50.575 1.00 104.50 448 VAL A O 1
ATOM 2977 N N . PHE A 1 449 ? 28.263 -17.134 -51.057 1.00 93.95 449 PHE A N 1
ATOM 2978 C CA . PHE A 1 449 ? 29.572 -17.577 -51.521 1.00 92.33 449 PHE A CA 1
ATOM 2979 C C . PHE A 1 449 ? 30.236 -18.456 -50.471 1.00 86.87 449 PHE A C 1
ATOM 2980 O O . PHE A 1 449 ? 30.560 -19.624 -50.727 1.00 88.16 449 PHE A O 1
ATOM 2988 N N . ALA A 1 450 ? 30.385 -17.916 -49.255 1.00 82.05 450 ALA A N 1
ATOM 2989 C CA . ALA A 1 450 ? 31.016 -18.662 -48.173 1.00 80.01 450 ALA A CA 1
ATOM 2990 C C . ALA A 1 450 ? 30.364 -20.023 -47.996 1.00 82.45 450 ALA A C 1
ATOM 2991 O O . ALA A 1 450 ? 31.056 -21.029 -47.785 1.00 80.87 450 ALA A O 1
ATOM 2993 N N . SER A 1 451 ? 29.034 -20.078 -48.125 1.00 87.44 451 SER A N 1
ATOM 2994 C CA . SER A 1 451 ? 28.317 -21.344 -48.027 1.00 87.38 451 SER A CA 1
ATOM 2995 C C . SER A 1 451 ? 28.979 -22.402 -48.899 1.00 94.77 451 SER A C 1
ATOM 2996 O O . SER A 1 451 ? 29.473 -23.421 -48.398 1.00 90.34 451 SER A O 1
ATOM 2999 N N . LYS A 1 452 ? 29.051 -22.137 -50.208 1.00 102.84 452 LYS A N 1
ATOM 3000 C CA . LYS A 1 452 ? 29.651 -23.103 -51.122 1.00 105.24 452 LYS A CA 1
ATOM 3001 C C . LYS A 1 452 ? 31.054 -23.476 -50.673 1.00 106.70 452 LYS A C 1
ATOM 3002 O O . LYS A 1 452 ? 31.417 -24.660 -50.660 1.00 112.02 452 LYS A O 1
ATOM 3008 N N . GLN A 1 453 ? 31.840 -22.479 -50.253 1.00 105.71 453 GLN A N 1
ATOM 3009 C CA . GLN A 1 453 ? 33.211 -22.741 -49.836 1.00 105.66 453 GLN A CA 1
ATOM 3010 C C . GLN A 1 453 ? 33.247 -23.812 -48.755 1.00 101.85 453 GLN A C 1
ATOM 3011 O O . GLN A 1 453 ? 34.029 -24.769 -48.837 1.00 101.65 453 GLN A O 1
ATOM 3017 N N . LEU A 1 454 ? 32.361 -23.693 -47.760 1.00 99.79 454 LEU A N 1
ATOM 3018 C CA . LEU A 1 454 ? 32.318 -24.683 -46.689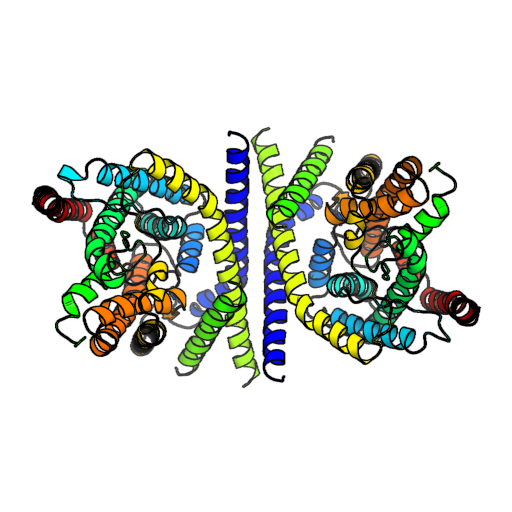 1.00 92.79 454 LEU A CA 1
ATOM 3019 C C . LEU A 1 454 ? 32.134 -26.081 -47.261 1.00 97.18 454 LEU A C 1
ATOM 3020 O O . LEU A 1 454 ? 32.886 -27.006 -46.930 1.00 96.95 454 LEU A O 1
ATOM 3025 N N . ARG A 1 455 ? 31.162 -26.242 -48.163 1.00 101.10 455 ARG A N 1
ATOM 3026 C CA . ARG A 1 455 ? 30.974 -27.534 -48.809 1.00 107.11 455 ARG A CA 1
ATOM 3027 C C . ARG A 1 455 ? 32.234 -27.945 -49.557 1.00 120.28 455 ARG A C 1
ATOM 3028 O O . ARG A 1 455 ? 32.733 -29.066 -49.390 1.00 123.09 455 ARG A O 1
ATOM 3036 N N . SER A 1 456 ? 32.806 -27.021 -50.334 1.00 132.66 456 SER A N 1
ATOM 3037 C CA . SER A 1 456 ? 34.013 -27.337 -51.088 1.00 131.14 456 SER A CA 1
ATOM 3038 C C . SER A 1 456 ? 35.213 -27.589 -50.191 1.00 126.01 456 SER A C 1
ATOM 3039 O O . SER A 1 456 ? 36.301 -27.868 -50.708 1.00 129.08 456 SER A O 1
ATOM 3042 N N . GLU A 1 457 ? 35.050 -27.498 -48.870 1.00 118.86 457 GLU A N 1
ATOM 3043 C CA . GLU A 1 457 ? 36.114 -27.837 -47.943 1.00 112.47 457 GLU A CA 1
ATOM 3044 C C . GLU A 1 457 ? 35.731 -28.956 -46.986 1.00 113.81 457 GLU A C 1
ATOM 3045 O O . GLU A 1 457 ? 36.564 -29.359 -46.167 1.00 114.30 457 GLU A O 1
ATOM 3051 N N . GLU A 1 458 ? 34.503 -29.472 -47.065 1.00 115.52 458 GLU A N 1
ATOM 3052 C CA . GLU A 1 458 ? 34.108 -30.633 -46.274 1.00 125.03 458 GLU A CA 1
ATOM 3053 C C . GLU A 1 458 ? 34.124 -31.916 -47.094 1.00 133.88 458 GLU A C 1
ATOM 3054 O O . GLU A 1 458 ? 34.765 -32.896 -46.703 1.00 134.19 458 GLU A O 1
ATOM 3060 N N . ALA A 1 459 ? 33.430 -31.929 -48.229 1.00 143.12 459 ALA A N 1
ATOM 3061 C CA . ALA A 1 459 ? 33.503 -33.033 -49.173 1.00 152.98 459 ALA A CA 1
ATOM 3062 C C . ALA A 1 459 ? 34.660 -32.886 -50.151 1.00 170.41 459 ALA A C 1
ATOM 3063 O O . ALA A 1 459 ? 34.894 -33.795 -50.954 1.00 173.14 459 ALA A O 1
ATOM 3065 N N . ALA A 1 460 ? 35.383 -31.771 -50.102 1.00 183.98 460 ALA A N 1
ATOM 3066 C CA . ALA A 1 460 ? 36.516 -31.537 -50.988 1.00 190.71 460 ALA A CA 1
ATOM 3067 C C . ALA A 1 460 ? 37.587 -30.708 -50.284 1.00 196.74 460 ALA A C 1
ATOM 3068 O O . ALA A 1 460 ? 38.644 -30.428 -50.851 1.00 199.80 460 ALA A O 1
ATOM 3070 N N . ASP B 1 37 ? 68.785 -0.103 -4.117 1.00 142.92 37 ASP B N 1
ATOM 3071 C CA . ASP B 1 37 ? 67.341 -0.274 -4.228 1.00 147.58 37 ASP B CA 1
ATOM 3072 C C . ASP B 1 37 ? 66.714 0.856 -5.039 1.00 141.06 37 ASP B C 1
ATOM 3073 O O . ASP B 1 37 ? 66.199 0.628 -6.133 1.00 144.32 37 ASP B O 1
ATOM 3078 N N . THR B 1 38 ? 66.794 2.073 -4.488 1.00 134.73 38 THR B N 1
ATOM 3079 C CA . THR B 1 38 ? 66.259 3.323 -5.037 1.00 126.24 38 THR B CA 1
ATOM 3080 C C . THR B 1 38 ? 65.017 3.178 -5.919 1.00 112.27 38 THR B C 1
ATOM 3081 O O . THR B 1 38 ? 63.985 3.792 -5.632 1.00 108.43 38 THR B O 1
ATOM 3085 N N . THR B 1 39 ? 65.100 2.388 -6.993 1.00 105.30 39 THR B N 1
ATOM 3086 C CA . THR B 1 39 ? 63.986 2.283 -7.933 1.00 100.82 39 THR B CA 1
ATOM 3087 C C . THR B 1 39 ? 62.756 1.669 -7.271 1.00 94.90 39 THR B C 1
ATOM 3088 O O . THR B 1 39 ? 61.637 2.175 -7.423 1.00 97.55 39 THR B O 1
ATOM 3092 N N . THR B 1 40 ? 62.946 0.574 -6.527 1.00 87.90 40 THR B N 1
ATOM 3093 C CA . THR B 1 40 ? 61.824 -0.060 -5.839 1.00 80.98 40 THR B CA 1
ATOM 3094 C C . THR B 1 40 ? 61.189 0.868 -4.810 1.00 74.08 40 THR B C 1
ATOM 3095 O O . THR B 1 40 ? 60.006 0.716 -4.489 1.00 70.74 40 THR B O 1
ATOM 3099 N N . VAL B 1 41 ? 61.955 1.823 -4.278 1.00 75.95 41 VAL B N 1
ATOM 3100 C CA . VAL B 1 41 ? 61.372 2.838 -3.408 1.00 84.50 41 VAL B CA 1
ATOM 3101 C C . VAL B 1 41 ? 60.402 3.712 -4.194 1.00 83.33 41 VAL B C 1
ATOM 3102 O O . VAL B 1 41 ? 59.302 4.026 -3.721 1.00 81.71 41 VAL B O 1
ATOM 3106 N N . ILE B 1 42 ? 60.795 4.120 -5.404 1.00 83.81 42 ILE B N 1
ATOM 3107 C CA . ILE B 1 42 ? 59.900 4.890 -6.263 1.00 79.89 42 ILE B CA 1
ATOM 3108 C C . ILE B 1 42 ? 58.650 4.081 -6.583 1.00 73.41 42 ILE B C 1
ATOM 3109 O O . ILE B 1 42 ? 57.525 4.600 -6.544 1.00 77.20 42 ILE B O 1
ATOM 3114 N N . LYS B 1 43 ? 58.829 2.795 -6.900 1.00 64.06 43 LYS B N 1
ATOM 3115 C CA . LYS B 1 43 ? 57.685 1.928 -7.161 1.00 57.02 43 LYS B CA 1
ATOM 3116 C C . LYS B 1 43 ? 56.748 1.887 -5.962 1.00 55.57 43 LYS B C 1
ATOM 3117 O O . LYS B 1 43 ? 55.525 1.996 -6.109 1.00 56.16 43 LYS B O 1
ATOM 3123 N N . GLY B 1 44 ? 57.310 1.749 -4.759 1.00 55.59 44 GLY B N 1
ATOM 3124 C CA . GLY B 1 44 ? 56.480 1.728 -3.565 1.00 55.73 44 GLY B CA 1
ATOM 3125 C C . GLY B 1 44 ? 55.723 3.025 -3.353 1.00 58.39 44 GLY B C 1
ATOM 3126 O O . GLY B 1 44 ? 54.546 3.013 -2.980 1.00 61.87 44 GLY B O 1
ATOM 3127 N N . THR B 1 45 ? 56.383 4.161 -3.593 1.00 61.18 45 THR B N 1
ATOM 3128 C CA . THR B 1 45 ? 55.716 5.450 -3.431 1.00 61.79 45 THR B CA 1
ATOM 3129 C C . THR B 1 45 ? 54.551 5.590 -4.402 1.00 66.57 45 THR B C 1
ATOM 3130 O O . THR B 1 45 ? 53.437 5.954 -4.006 1.00 59.89 45 THR B O 1
ATOM 3134 N N . ILE B 1 46 ? 54.790 5.299 -5.684 1.00 76.12 46 ILE B N 1
ATOM 3135 C CA . ILE B 1 46 ? 53.724 5.398 -6.679 1.00 77.20 46 ILE B CA 1
ATOM 3136 C C . ILE B 1 46 ? 52.573 4.463 -6.326 1.00 79.69 46 ILE B C 1
ATOM 3137 O O . ILE B 1 46 ? 51.397 4.831 -6.437 1.00 81.84 46 ILE B O 1
ATOM 3142 N N . LYS B 1 47 ? 52.893 3.243 -5.883 1.00 77.18 47 LYS B N 1
ATOM 3143 C CA . LYS B 1 47 ? 51.847 2.285 -5.536 1.00 68.91 47 LYS B CA 1
ATOM 3144 C C . LYS B 1 47 ? 51.023 2.765 -4.347 1.00 60.08 47 LYS B C 1
ATOM 3145 O O . LYS B 1 47 ? 49.796 2.612 -4.336 1.00 55.93 47 LYS B O 1
ATOM 3151 N N . THR B 1 48 ? 51.675 3.355 -3.341 1.00 54.52 48 THR B N 1
ATOM 3152 C CA . THR B 1 48 ? 50.936 3.880 -2.195 1.00 51.80 48 THR B CA 1
ATOM 3153 C C . THR B 1 48 ? 50.061 5.062 -2.596 1.00 37.79 48 THR B C 1
ATOM 3154 O O . THR B 1 48 ? 48.928 5.197 -2.114 1.00 29.41 48 THR B O 1
ATOM 3158 N N . ILE B 1 49 ? 50.569 5.927 -3.475 1.00 42.90 49 ILE B N 1
ATOM 3159 C CA . ILE B 1 49 ? 49.758 7.030 -3.981 1.00 45.16 49 ILE B CA 1
ATOM 3160 C C . ILE B 1 49 ? 48.526 6.495 -4.698 1.00 45.30 49 ILE B C 1
ATOM 3161 O O . ILE B 1 49 ? 47.411 6.999 -4.512 1.00 43.44 49 ILE B O 1
ATOM 3166 N N . VAL B 1 50 ? 48.706 5.459 -5.522 1.00 39.62 50 VAL B N 1
ATOM 3167 C CA . VAL B 1 50 ? 47.569 4.826 -6.184 1.00 27.01 50 VAL B CA 1
ATOM 3168 C C . VAL B 1 50 ? 46.596 4.272 -5.153 1.00 25.61 50 VAL B C 1
ATOM 3169 O O . VAL B 1 50 ? 45.372 4.365 -5.316 1.00 40.28 50 VAL B O 1
ATOM 3173 N N . GLY B 1 51 ? 47.124 3.702 -4.067 1.00 12.62 51 GLY B N 1
ATOM 3174 C CA . GLY B 1 51 ? 46.259 3.222 -3.001 1.00 21.40 51 GLY B CA 1
ATOM 3175 C C . GLY B 1 51 ? 45.387 4.320 -2.423 1.00 30.38 51 GLY B C 1
ATOM 3176 O O . GLY B 1 51 ? 44.165 4.174 -2.327 1.00 33.47 51 GLY B O 1
ATOM 3177 N N . PHE B 1 52 ? 46.003 5.444 -2.042 1.00 35.03 52 PHE B N 1
ATOM 3178 C CA . PHE B 1 52 ? 45.221 6.554 -1.506 1.00 33.32 52 PHE B CA 1
ATOM 3179 C C . PHE B 1 52 ? 44.240 7.097 -2.538 1.00 33.45 52 PHE B C 1
ATOM 3180 O O . PHE B 1 52 ? 43.173 7.610 -2.174 1.00 38.75 52 PHE B O 1
ATOM 3188 N N . MET B 1 53 ? 44.579 6.991 -3.825 1.00 36.39 53 MET B N 1
ATOM 3189 C CA . MET B 1 53 ? 43.647 7.401 -4.871 1.00 42.19 53 MET B CA 1
ATOM 3190 C C . MET B 1 53 ? 42.422 6.495 -4.909 1.00 38.67 53 MET B C 1
ATOM 3191 O O . MET B 1 53 ? 41.294 6.975 -5.075 1.00 39.91 53 MET B O 1
ATOM 3196 N N . ILE B 1 54 ? 42.623 5.183 -4.761 1.00 29.90 54 ILE B N 1
ATOM 3197 C CA . ILE B 1 54 ? 41.485 4.273 -4.683 1.00 20.80 54 ILE B CA 1
ATOM 3198 C C . ILE B 1 54 ? 40.660 4.558 -3.432 1.00 19.76 54 ILE B C 1
ATOM 3199 O O . ILE B 1 54 ? 39.423 4.523 -3.470 1.00 13.73 54 ILE B O 1
ATOM 3204 N N . VAL B 1 55 ? 41.325 4.857 -2.310 1.00 21.09 55 VAL B N 1
ATOM 3205 C CA . VAL B 1 55 ? 40.595 5.264 -1.110 1.00 23.82 55 VAL B CA 1
ATOM 3206 C C . VAL B 1 55 ? 39.706 6.462 -1.414 1.00 27.55 55 VAL B C 1
ATOM 3207 O O . VAL B 1 55 ? 38.539 6.509 -1.008 1.00 17.65 55 VAL B O 1
ATOM 3211 N N . GLN B 1 56 ? 40.240 7.442 -2.146 1.00 40.53 56 GLN B N 1
ATOM 3212 C CA . GLN B 1 56 ? 39.447 8.615 -2.501 1.00 50.81 56 GLN B CA 1
ATOM 3213 C C . GLN B 1 56 ? 38.295 8.263 -3.437 1.00 47.12 56 GLN B C 1
ATOM 3214 O O . GLN B 1 56 ? 37.214 8.853 -3.331 1.00 48.91 56 GLN B O 1
ATOM 3220 N N . ALA B 1 57 ? 38.496 7.312 -4.350 1.00 42.16 57 ALA B N 1
ATOM 3221 C CA . ALA B 1 57 ? 37.405 6.913 -5.236 1.00 33.56 57 ALA B CA 1
ATOM 3222 C C . ALA B 1 57 ? 36.279 6.251 -4.451 1.00 35.57 57 ALA B C 1
ATOM 3223 O O . ALA B 1 57 ? 35.099 6.577 -4.640 1.00 34.74 57 ALA B O 1
ATOM 3225 N N . GLY B 1 58 ? 36.624 5.317 -3.561 1.00 43.35 58 GLY B N 1
ATOM 3226 C CA . GLY B 1 58 ? 35.611 4.693 -2.728 1.00 45.37 58 GLY B CA 1
ATOM 3227 C C . GLY B 1 58 ? 34.929 5.678 -1.802 1.00 53.43 58 GLY B C 1
ATOM 3228 O O . GLY B 1 58 ? 33.739 5.538 -1.505 1.00 45.35 58 GLY B O 1
ATOM 3229 N N . SER B 1 59 ? 35.668 6.690 -1.343 1.00 74.09 59 SER B N 1
ATOM 3230 C CA . SER B 1 59 ? 35.076 7.731 -0.510 1.00 88.72 59 SER B CA 1
ATOM 3231 C C . SER B 1 59 ? 34.085 8.572 -1.303 1.00 90.41 59 SER B C 1
ATOM 3232 O O . SER B 1 59 ? 33.029 8.951 -0.785 1.00 95.44 59 SER B O 1
ATOM 3235 N N . GLY B 1 60 ? 34.412 8.883 -2.558 1.00 82.49 60 GLY B N 1
ATOM 3236 C CA . GLY B 1 60 ? 33.483 9.635 -3.385 1.00 75.39 60 GLY B CA 1
ATOM 3237 C C . GLY B 1 60 ? 32.225 8.848 -3.698 1.00 66.89 60 GLY B C 1
ATOM 3238 O O . GLY B 1 60 ? 31.108 9.348 -3.538 1.00 68.10 60 GLY B O 1
ATOM 3239 N N . PHE B 1 61 ? 32.390 7.599 -4.145 1.00 58.91 61 PHE B N 1
ATOM 3240 C CA . PHE B 1 61 ? 31.228 6.759 -4.421 1.00 50.62 61 PHE B CA 1
ATOM 3241 C C . PHE B 1 61 ? 30.399 6.525 -3.165 1.00 46.78 61 PHE B C 1
ATOM 3242 O O . PHE B 1 61 ? 29.181 6.327 -3.253 1.00 44.06 61 PHE B O 1
ATOM 3250 N N . LEU B 1 62 ? 31.034 6.552 -1.990 1.00 52.57 62 LEU B N 1
ATOM 3251 C CA . LEU B 1 62 ? 30.288 6.412 -0.743 1.00 54.36 62 LEU B CA 1
ATOM 3252 C C . LEU B 1 62 ? 29.520 7.685 -0.409 1.00 57.63 62 LEU B C 1
ATOM 3253 O O . LEU B 1 62 ? 28.364 7.625 0.028 1.00 58.02 62 LEU B O 1
ATOM 3258 N N . VAL B 1 63 ? 30.149 8.845 -0.609 1.00 56.99 63 VAL B N 1
ATOM 3259 C CA . VAL B 1 63 ? 29.522 10.114 -0.255 1.00 49.69 63 VAL B CA 1
ATOM 3260 C C . VAL B 1 63 ? 28.348 10.414 -1.179 1.00 55.12 63 VAL B C 1
ATOM 3261 O O . VAL B 1 63 ? 27.266 10.803 -0.722 1.00 54.36 63 VAL B O 1
ATOM 3265 N N . ALA B 1 64 ? 28.532 10.221 -2.488 1.00 54.52 64 ALA B N 1
ATOM 3266 C CA . ALA B 1 64 ? 27.498 10.569 -3.457 1.00 46.37 64 ALA B CA 1
ATOM 3267 C C . ALA B 1 64 ? 26.222 9.754 -3.291 1.00 46.53 64 ALA B C 1
ATOM 3268 O O . ALA B 1 64 ? 25.222 10.066 -3.946 1.00 51.54 64 ALA B O 1
ATOM 3270 N N . ASN B 1 65 ? 26.224 8.729 -2.443 1.00 50.99 65 ASN B N 1
ATOM 3271 C CA . ASN B 1 65 ? 25.050 7.897 -2.238 1.00 69.80 65 ASN B CA 1
ATOM 3272 C C . ASN B 1 65 ? 24.537 7.923 -0.806 1.00 83.06 65 ASN B C 1
ATOM 3273 O O . ASN B 1 65 ? 23.585 7.198 -0.494 1.00 87.64 65 ASN B O 1
ATOM 3278 N N . PHE B 1 66 ? 25.128 8.735 0.073 1.00 80.36 66 PHE B N 1
ATOM 3279 C CA . PHE B 1 66 ? 24.721 8.737 1.474 1.00 81.26 66 PHE B CA 1
ATOM 3280 C C . PHE B 1 66 ? 24.649 10.111 2.123 1.00 88.57 66 PHE B C 1
ATOM 3281 O O . PHE B 1 66 ? 24.136 10.200 3.243 1.00 92.89 66 PHE B O 1
ATOM 3289 N N . LYS B 1 67 ? 25.130 11.176 1.485 1.00 89.64 67 LYS B N 1
ATOM 3290 C CA . LYS B 1 67 ? 24.998 12.502 2.081 1.00 87.34 67 LYS B CA 1
ATOM 3291 C C . LYS B 1 67 ? 23.540 12.955 2.142 1.00 94.92 67 LYS B C 1
ATOM 3292 O O . LYS B 1 67 ? 23.129 13.513 3.168 1.00 96.98 67 LYS B O 1
ATOM 3298 N N . PRO B 1 68 ? 22.720 12.752 1.102 1.00 103.98 68 PRO B N 1
ATOM 3299 C CA . PRO B 1 68 ? 21.288 13.059 1.247 1.00 110.74 68 PRO B CA 1
ATOM 3300 C C . PRO B 1 68 ? 20.548 12.136 2.203 1.00 115.03 68 PRO B C 1
ATOM 3301 O O . PRO B 1 68 ? 19.350 12.345 2.429 1.00 123.81 68 PRO B O 1
ATOM 3305 N N . ILE B 1 69 ? 21.209 11.131 2.772 1.00 106.55 69 ILE B N 1
ATOM 3306 C CA . ILE B 1 69 ? 20.569 10.257 3.750 1.00 93.38 69 ILE B CA 1
ATOM 3307 C C . ILE B 1 69 ? 20.756 10.783 5.168 1.00 88.81 69 ILE B C 1
ATOM 3308 O O . ILE B 1 69 ? 19.826 10.746 5.976 1.00 79.31 69 ILE B O 1
ATOM 3313 N N . ILE B 1 70 ? 21.953 11.273 5.490 1.00 96.67 70 ILE B N 1
ATOM 3314 C CA . ILE B 1 70 ? 22.172 11.928 6.776 1.00 103.39 70 ILE B CA 1
ATOM 3315 C C . ILE B 1 70 ? 21.601 13.340 6.754 1.00 95.30 70 ILE B C 1
ATOM 3316 O O . ILE B 1 70 ? 20.799 13.723 7.615 1.00 94.03 70 ILE B O 1
ATOM 3321 N N . GLU B 1 71 ? 22.003 14.134 5.758 1.00 85.99 71 GLU B N 1
ATOM 3322 C CA . GLU B 1 71 ? 21.323 15.397 5.499 1.00 89.07 71 GLU B CA 1
ATOM 3323 C C . GLU B 1 71 ? 19.831 15.178 5.281 1.00 94.96 71 GLU B C 1
ATOM 3324 O O . GLU B 1 71 ? 19.026 16.085 5.522 1.00 100.28 71 GLU B O 1
ATOM 3330 N N . GLY B 1 72 ? 19.443 13.982 4.831 1.00 93.76 72 GLY B N 1
ATOM 3331 C CA . GLY B 1 72 ? 18.039 13.615 4.839 1.00 90.73 72 GLY B CA 1
ATOM 3332 C C . GLY B 1 72 ? 17.495 13.405 6.238 1.00 92.98 72 GLY B C 1
ATOM 3333 O O . GLY B 1 72 ? 16.312 13.654 6.490 1.00 100.13 72 GLY B O 1
ATOM 3334 N N . LEU B 1 73 ? 18.340 12.940 7.164 1.00 96.72 73 LEU B N 1
ATOM 3335 C CA . LEU B 1 73 ? 17.936 12.864 8.564 1.00 102.95 73 LEU B CA 1
ATOM 3336 C C . LEU B 1 73 ? 17.825 14.243 9.199 1.00 119.82 73 LEU B C 1
ATOM 3337 O O . LEU B 1 73 ? 17.141 14.388 10.218 1.00 121.56 73 LEU B O 1
ATOM 3342 N N . SER B 1 74 ? 18.487 15.253 8.628 1.00 128.81 74 SER B N 1
ATOM 3343 C CA . SER B 1 74 ? 18.299 16.621 9.105 1.00 135.22 74 SER B CA 1
ATOM 3344 C C . SER B 1 74 ? 16.856 17.076 8.912 1.00 133.43 74 SER B C 1
ATOM 3345 O O . SER B 1 74 ? 16.217 17.568 9.849 1.00 129.45 74 SER B O 1
ATOM 3348 N N . LYS B 1 75 ? 16.323 16.916 7.699 1.00 140.34 75 LYS B N 1
ATOM 3349 C CA . LYS B 1 75 ? 14.935 17.270 7.419 1.00 135.27 75 LYS B CA 1
ATOM 3350 C C . LYS B 1 75 ? 13.996 16.136 7.812 1.00 131.75 75 LYS B C 1
ATOM 3351 O O . LYS B 1 75 ? 13.129 15.739 7.027 1.00 127.88 75 LYS B O 1
ATOM 3357 N N . TYR B 1 76 ? 14.163 15.605 9.023 1.00 136.05 76 TYR B N 1
ATOM 3358 C CA . TYR B 1 76 ? 13.307 14.531 9.510 1.00 137.48 76 TYR B CA 1
ATOM 3359 C C . TYR B 1 76 ? 13.194 14.590 11.027 1.00 147.43 76 TYR B C 1
ATOM 3360 O O . TYR B 1 76 ? 12.206 15.104 11.562 1.00 149.40 76 TYR B O 1
ATOM 3369 N N . HIS B 1 77 ? 14.200 14.069 11.730 1.00 155.07 77 HIS B N 1
ATOM 3370 C CA . HIS B 1 77 ? 14.207 14.105 13.187 1.00 164.10 77 HIS B CA 1
ATOM 3371 C C . HIS B 1 77 ? 15.616 14.334 13.719 1.00 163.70 77 HIS B C 1
ATOM 3372 O O . HIS B 1 77 ? 16.322 15.235 13.254 1.00 164.91 77 HIS B O 1
ATOM 3379 N N . ASN B 1 78 ? 16.033 13.525 14.691 1.00 166.14 78 ASN B N 1
ATOM 3380 C CA . ASN B 1 78 ? 17.346 13.690 15.302 1.00 164.94 78 ASN B CA 1
ATOM 3381 C C . ASN B 1 78 ? 18.438 13.336 14.298 1.00 172.27 78 ASN B C 1
ATOM 3382 O O . ASN B 1 78 ? 18.484 12.212 13.785 1.00 165.98 78 ASN B O 1
ATOM 3387 N N . LEU B 1 79 ? 19.315 14.298 14.025 1.00 184.35 79 LEU B N 1
ATOM 3388 C CA . LEU B 1 79 ? 20.338 14.137 13.002 1.00 185.04 79 LEU B CA 1
ATOM 3389 C C . LEU B 1 79 ? 21.441 13.192 13.472 1.00 171.89 79 LEU B C 1
ATOM 3390 O O . LEU B 1 79 ? 21.788 13.147 14.655 1.00 177.55 79 LEU B O 1
ATOM 3395 N N . THR B 1 80 ? 21.988 12.436 12.519 1.00 152.51 80 THR B N 1
ATOM 3396 C CA . THR B 1 80 ? 23.081 11.478 12.728 1.00 132.86 80 THR B CA 1
ATOM 3397 C C . THR B 1 80 ? 22.691 10.320 13.647 1.00 120.71 80 THR B C 1
ATOM 3398 O O . THR B 1 80 ? 22.243 10.529 14.771 1.00 111.32 80 THR B O 1
ATOM 3402 N N . GLY B 1 81 ? 22.868 9.095 13.159 1.00 114.43 81 GLY B N 1
ATOM 3403 C CA . GLY B 1 81 ? 23.381 8.861 11.821 1.00 104.66 81 GLY B CA 1
ATOM 3404 C C . GLY B 1 81 ? 24.874 8.599 11.773 1.00 100.11 81 GLY B C 1
ATOM 3405 O O . GLY B 1 81 ? 25.656 9.475 11.405 1.00 98.42 81 GLY B O 1
ATOM 3406 N N . ALA B 1 82 ? 25.271 7.384 12.145 1.00 96.66 82 ALA B N 1
ATOM 3407 C CA . ALA B 1 82 ? 26.675 7.004 12.143 1.00 87.93 82 ALA B CA 1
ATOM 3408 C C . ALA B 1 82 ? 26.787 5.507 11.901 1.00 83.40 82 ALA B C 1
ATOM 3409 O O . ALA B 1 82 ? 25.883 4.739 12.243 1.00 85.72 82 ALA B O 1
ATOM 3411 N N . VAL B 1 83 ? 27.909 5.099 11.313 1.00 76.04 83 VAL B N 1
ATOM 3412 C CA . VAL B 1 83 ? 28.144 3.711 10.930 1.00 62.53 83 VAL B CA 1
ATOM 3413 C C . VAL B 1 83 ? 29.347 3.191 11.707 1.00 55.92 83 VAL B C 1
ATOM 3414 O O . VAL B 1 83 ? 30.448 3.746 11.601 1.00 52.51 83 VAL B O 1
ATOM 3418 N N . ILE B 1 84 ? 29.136 2.131 12.482 1.00 60.78 84 ILE B N 1
ATOM 3419 C CA . ILE B 1 84 ? 30.221 1.451 13.183 1.00 75.95 84 ILE B CA 1
ATOM 3420 C C . ILE B 1 84 ? 30.992 0.620 12.158 1.00 86.34 84 ILE B C 1
ATOM 3421 O O . ILE B 1 84 ? 30.484 -0.383 11.649 1.00 84.75 84 ILE B O 1
ATOM 3426 N N . ASP B 1 85 ? 32.219 1.047 11.848 1.00 89.40 85 ASP B N 1
ATOM 3427 C CA . ASP B 1 85 ? 33.077 0.399 10.862 1.00 86.74 85 ASP B CA 1
ATOM 3428 C C . ASP B 1 85 ? 34.437 1.086 10.838 1.00 77.83 85 ASP B C 1
ATOM 3429 O O . ASP B 1 85 ? 34.507 2.322 10.835 1.00 81.67 85 ASP B O 1
ATOM 3434 N N . PRO B 1 86 ? 35.538 0.328 10.820 1.00 61.94 86 PRO B N 1
ATOM 3435 C CA . PRO B 1 86 ? 36.860 0.978 10.824 1.00 55.11 86 PRO B CA 1
ATOM 3436 C C . PRO B 1 86 ? 37.180 1.709 9.532 1.00 56.61 86 PRO B C 1
ATOM 3437 O O . PRO B 1 86 ? 37.801 2.780 9.568 1.00 62.35 86 PRO B O 1
ATOM 3441 N N . TYR B 1 87 ? 36.772 1.165 8.385 1.00 55.99 87 TYR B N 1
ATOM 3442 C CA . TYR B 1 87 ? 37.103 1.803 7.115 1.00 56.53 87 TYR B CA 1
ATOM 3443 C C . TYR B 1 87 ? 36.284 3.069 6.897 1.00 54.37 87 TYR B C 1
AT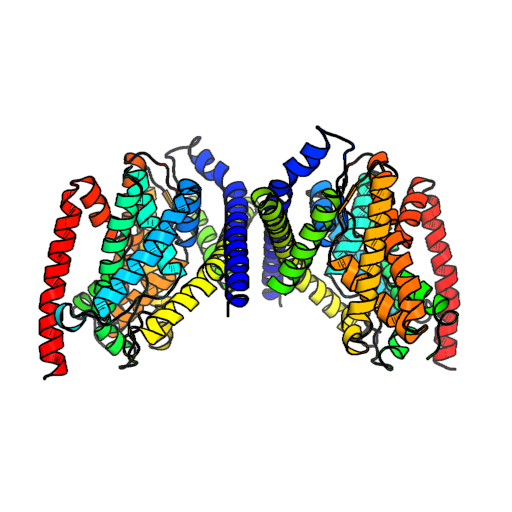OM 3444 O O . TYR B 1 87 ? 36.791 4.053 6.346 1.00 51.32 87 TYR B O 1
ATOM 3453 N N . THR B 1 88 ? 35.016 3.067 7.318 1.00 51.58 88 THR B N 1
ATOM 3454 C CA . THR B 1 88 ? 34.221 4.287 7.230 1.00 44.22 88 THR B CA 1
ATOM 3455 C C . THR B 1 88 ? 34.780 5.366 8.145 1.00 37.93 88 THR B C 1
ATOM 3456 O O . THR B 1 88 ? 34.792 6.548 7.786 1.00 39.17 88 THR B O 1
ATOM 3460 N N . SER B 1 89 ? 35.240 4.976 9.335 1.00 23.55 89 SER B N 1
ATOM 3461 C CA . SER B 1 89 ? 35.910 5.929 10.212 1.00 34.87 89 SER B CA 1
ATOM 3462 C C . SER B 1 89 ? 37.206 6.436 9.595 1.00 40.57 89 SER B C 1
ATOM 3463 O O . SER B 1 89 ? 37.598 7.583 9.838 1.00 53.31 89 SER B O 1
ATOM 3466 N N . MET B 1 90 ? 37.885 5.604 8.801 1.00 33.62 90 MET B N 1
ATOM 3467 C CA . MET B 1 90 ? 39.074 6.074 8.097 1.00 37.81 90 MET B CA 1
ATOM 3468 C C . MET B 1 90 ? 38.703 7.065 7.002 1.00 37.20 90 MET B C 1
ATOM 3469 O O . MET B 1 90 ? 39.433 8.034 6.755 1.00 37.90 90 MET B O 1
ATOM 3474 N N . GLN B 1 91 ? 37.565 6.840 6.343 1.00 44.18 91 GLN B N 1
ATOM 3475 C CA . GLN B 1 91 ? 37.092 7.772 5.326 1.00 44.88 91 GLN B CA 1
ATOM 3476 C C . GLN B 1 91 ? 36.732 9.115 5.946 1.00 53.72 91 GLN B C 1
ATOM 3477 O O . GLN B 1 91 ? 37.201 10.169 5.498 1.00 56.45 91 GLN B O 1
ATOM 3483 N N . ALA B 1 92 ? 35.891 9.093 6.984 1.00 50.41 92 ALA B N 1
ATOM 3484 C CA . ALA B 1 92 ? 35.534 10.320 7.684 1.00 39.72 92 ALA B CA 1
ATOM 3485 C C . ALA B 1 92 ? 36.762 11.017 8.254 1.00 42.75 92 ALA B C 1
ATOM 3486 O O . ALA B 1 92 ? 36.827 12.251 8.260 1.00 53.37 92 ALA B O 1
ATOM 3488 N N . THR B 1 93 ? 37.746 10.249 8.727 1.00 41.41 93 THR B N 1
ATOM 3489 C CA . THR B 1 93 ? 38.978 10.851 9.227 1.00 44.56 93 THR B CA 1
ATOM 3490 C C . THR B 1 93 ? 39.729 11.572 8.115 1.00 57.03 93 THR B C 1
ATOM 3491 O O . THR B 1 93 ? 40.223 12.689 8.312 1.00 75.42 93 THR B O 1
ATOM 3495 N N . ILE B 1 94 ? 39.826 10.952 6.937 1.00 53.83 94 ILE B N 1
ATOM 3496 C CA . ILE B 1 94 ? 40.515 11.600 5.824 1.00 57.29 94 ILE B CA 1
ATOM 3497 C C . ILE B 1 94 ? 39.782 12.873 5.416 1.00 61.16 94 ILE B C 1
ATOM 3498 O O . ILE B 1 94 ? 40.393 13.937 5.247 1.00 59.29 94 ILE B O 1
ATOM 3503 N N . GLN B 1 95 ? 38.456 12.786 5.269 1.00 70.54 95 GLN B N 1
ATOM 3504 C CA . GLN B 1 95 ? 37.693 13.932 4.780 1.00 79.91 95 GLN B CA 1
ATOM 3505 C C . GLN B 1 95 ? 37.717 15.084 5.779 1.00 79.76 95 GLN B C 1
ATOM 3506 O O . GLN B 1 95 ? 37.878 16.246 5.389 1.00 81.66 95 GLN B O 1
ATOM 3512 N N . THR B 1 96 ? 37.566 14.786 7.070 1.00 69.74 96 THR B N 1
ATOM 3513 C CA . THR B 1 96 ? 37.698 15.804 8.106 1.00 59.61 96 THR B CA 1
ATOM 3514 C C . THR B 1 96 ? 39.144 16.030 8.523 1.00 53.22 96 THR B C 1
ATOM 3515 O O . THR B 1 96 ? 39.385 16.639 9.570 1.00 59.30 96 THR B O 1
ATOM 3519 N N . MET B 1 97 ? 40.105 15.546 7.739 1.00 51.15 97 MET B N 1
ATOM 3520 C CA . MET B 1 97 ? 41.515 15.749 8.022 1.00 63.72 97 MET B CA 1
ATOM 3521 C C . MET B 1 97 ? 42.270 16.416 6.881 1.00 72.81 97 MET B C 1
ATOM 3522 O O . MET B 1 97 ? 43.434 16.790 7.073 1.00 74.73 97 MET B O 1
ATOM 3527 N N . ALA B 1 98 ? 41.652 16.550 5.702 1.00 79.93 98 ALA B N 1
ATOM 3528 C CA . ALA B 1 98 ? 42.195 17.300 4.572 1.00 86.50 98 ALA B CA 1
ATOM 3529 C C . ALA B 1 98 ? 43.643 16.940 4.266 1.00 93.69 98 ALA B C 1
ATOM 3530 O O . ALA B 1 98 ? 44.038 15.774 4.375 1.00 96.33 98 ALA B O 1
ATOM 3532 N N . ASP B 1 99 ? 44.441 17.937 3.875 1.00 99.95 99 ASP B N 1
ATOM 3533 C CA . ASP B 1 99 ? 45.871 17.730 3.692 1.00 110.70 99 ASP B CA 1
ATOM 3534 C C . ASP B 1 99 ? 46.608 17.565 5.012 1.00 118.81 99 ASP B C 1
ATOM 3535 O O . ASP B 1 99 ? 47.773 17.153 5.003 1.00 115.49 99 ASP B O 1
ATOM 3540 N N . ASN B 1 100 ? 45.963 17.878 6.137 1.00 133.45 100 ASN B N 1
ATOM 3541 C CA . ASN B 1 100 ? 46.521 17.584 7.451 1.00 134.53 100 ASN B CA 1
ATOM 3542 C C . ASN B 1 100 ? 46.437 16.105 7.803 1.00 126.59 100 ASN B C 1
ATOM 3543 O O . ASN B 1 100 ? 46.817 15.730 8.918 1.00 128.16 100 ASN B O 1
ATOM 3548 N N . TYR B 1 101 ? 45.942 15.263 6.892 1.00 113.55 101 TYR B N 1
ATOM 3549 C CA . TYR B 1 101 ? 45.959 13.821 7.113 1.00 96.40 101 TYR B CA 1
ATOM 3550 C C . TYR B 1 101 ? 47.374 13.255 7.160 1.00 94.33 101 TYR B C 1
ATOM 3551 O O . TYR B 1 101 ? 47.567 12.150 7.679 1.00 100.99 101 TYR B O 1
ATOM 3560 N N . ALA B 1 102 ? 48.365 13.983 6.635 1.00 86.60 102 ALA B N 1
ATOM 3561 C CA . ALA B 1 102 ? 49.751 13.541 6.744 1.00 86.57 102 ALA B CA 1
ATOM 3562 C C . ALA B 1 102 ? 50.205 13.437 8.194 1.00 91.03 102 ALA B C 1
ATOM 3563 O O . ALA B 1 102 ? 51.171 12.718 8.484 1.00 98.34 102 ALA B O 1
ATOM 3565 N N . TRP B 1 103 ? 49.529 14.138 9.108 1.00 84.15 103 TRP B N 1
ATOM 3566 C CA . TRP B 1 103 ? 49.830 13.995 10.527 1.00 81.27 103 TRP B CA 1
ATOM 3567 C C . TRP B 1 103 ? 49.627 12.559 10.990 1.00 74.79 103 TRP B C 1
ATOM 3568 O O . TRP B 1 103 ? 50.255 12.125 11.961 1.00 84.12 103 TRP B O 1
ATOM 3579 N N . VAL B 1 104 ? 48.755 11.809 10.313 1.00 64.50 104 VAL B N 1
ATOM 3580 C CA . VAL B 1 104 ? 48.570 10.404 10.656 1.00 64.61 104 VAL B CA 1
ATOM 3581 C C . VAL B 1 104 ? 49.792 9.591 10.244 1.00 60.93 104 VAL B C 1
ATOM 3582 O O . VAL B 1 104 ? 50.183 8.642 10.933 1.00 59.72 104 VAL B O 1
ATOM 3586 N N . GLY B 1 105 ? 50.416 9.950 9.122 1.00 60.74 105 GLY B N 1
ATOM 3587 C CA . GLY B 1 105 ? 51.646 9.278 8.732 1.00 64.44 105 GLY B CA 1
ATOM 3588 C C . GLY B 1 105 ? 52.800 9.620 9.655 1.00 68.22 105 GLY B C 1
ATOM 3589 O O . GLY B 1 105 ? 53.556 8.739 10.083 1.00 73.17 105 GLY B O 1
ATOM 3590 N N . TYR B 1 106 ? 52.948 10.908 9.978 1.00 70.21 106 TYR B N 1
ATOM 3591 C CA . TYR B 1 106 ? 53.961 11.316 10.946 1.00 81.03 106 TYR B CA 1
ATOM 3592 C C . TYR B 1 106 ? 53.767 10.599 12.277 1.00 74.75 106 TYR B C 1
ATOM 3593 O O . TYR B 1 106 ? 54.734 10.122 12.883 1.00 73.77 106 TYR B O 1
ATOM 3602 N N . ALA B 1 107 ? 52.519 10.503 12.741 1.00 62.69 107 ALA B N 1
ATOM 3603 C CA . ALA B 1 107 ? 52.256 9.881 14.033 1.00 56.02 107 ALA B CA 1
ATOM 3604 C C . ALA B 1 107 ? 52.431 8.370 13.980 1.00 60.15 107 ALA B C 1
ATOM 3605 O O . ALA B 1 107 ? 52.779 7.753 14.993 1.00 68.03 107 ALA B O 1
ATOM 3607 N N . VAL B 1 108 ? 52.191 7.756 12.821 1.00 52.77 108 VAL B N 1
ATOM 3608 C CA . VAL B 1 108 ? 52.404 6.318 12.685 1.00 44.50 108 VAL B CA 1
ATOM 3609 C C . VAL B 1 108 ? 53.893 5.999 12.716 1.00 47.62 108 VAL B C 1
ATOM 3610 O O . VAL B 1 108 ? 54.337 5.104 13.444 1.00 37.64 108 VAL B O 1
ATOM 3614 N N . ILE B 1 109 ? 54.688 6.732 11.930 1.00 51.58 109 ILE B N 1
ATOM 3615 C CA . ILE B 1 109 ? 56.130 6.501 11.925 1.00 54.65 109 ILE B CA 1
ATOM 3616 C C . ILE B 1 109 ? 56.727 6.803 13.296 1.00 61.40 109 ILE B C 1
ATOM 3617 O O . ILE B 1 109 ? 57.532 6.026 13.826 1.00 64.05 109 ILE B O 1
ATOM 3622 N N . LEU B 1 110 ? 56.327 7.924 13.902 1.00 67.48 110 LEU B N 1
ATOM 3623 C CA . LEU B 1 110 ? 56.890 8.302 15.194 1.00 71.50 110 LEU B CA 1
ATOM 3624 C C . LEU B 1 110 ? 56.476 7.327 16.290 1.00 71.39 110 LEU B C 1
ATOM 3625 O O . LEU B 1 110 ? 57.302 6.934 17.124 1.00 65.45 110 LEU B O 1
ATOM 3630 N N . ALA B 1 111 ? 55.203 6.923 16.304 1.00 71.81 111 ALA B N 1
ATOM 3631 C CA . ALA B 1 111 ? 54.739 5.961 17.299 1.00 77.29 111 ALA B CA 1
ATOM 3632 C C . ALA B 1 111 ? 55.421 4.611 17.121 1.00 78.97 111 ALA B C 1
ATOM 3633 O O . ALA B 1 111 ? 55.742 3.934 18.105 1.00 82.08 111 ALA B O 1
ATOM 3635 N N . LEU B 1 112 ? 55.642 4.200 15.869 1.00 71.64 112 LEU B N 1
ATOM 3636 C CA . LEU B 1 112 ? 56.394 2.977 15.612 1.00 58.92 112 LEU B CA 1
ATOM 3637 C C . LEU B 1 112 ? 57.815 3.087 16.148 1.00 60.59 112 LEU B C 1
ATOM 3638 O O . LEU B 1 112 ? 58.346 2.131 16.727 1.00 56.38 112 LEU B O 1
ATOM 3643 N N . PHE B 1 113 ? 58.444 4.251 15.964 1.00 64.59 113 PHE B N 1
ATOM 3644 C CA . PHE B 1 113 ? 59.776 4.475 16.515 1.00 64.19 113 PHE B CA 1
ATOM 3645 C C . PHE B 1 113 ? 59.769 4.375 18.035 1.00 56.40 113 PHE B C 1
ATOM 3646 O O . PHE B 1 113 ? 60.687 3.798 18.632 1.00 42.38 113 PHE B O 1
ATOM 3654 N N . LEU B 1 114 ? 58.743 4.937 18.681 1.00 65.62 114 LEU B N 1
ATOM 3655 C CA . LEU B 1 114 ? 58.645 4.845 20.134 1.00 61.39 114 LEU B CA 1
ATOM 3656 C C . LEU B 1 114 ? 58.427 3.411 20.592 1.00 58.80 114 LEU B C 1
ATOM 3657 O O . LEU B 1 114 ? 58.928 3.019 21.652 1.00 54.00 114 LEU B O 1
ATOM 3662 N N . ASN B 1 115 ? 57.684 2.618 19.817 1.00 66.46 115 ASN B N 1
ATOM 3663 C CA . ASN B 1 115 ? 57.501 1.214 20.167 1.00 61.71 115 ASN B CA 1
ATOM 3664 C C . ASN B 1 115 ? 58.808 0.441 20.027 1.00 63.01 115 ASN B C 1
ATOM 3665 O O . ASN B 1 115 ? 59.149 -0.377 20.892 1.00 73.16 115 ASN B O 1
ATOM 3670 N N . ILE B 1 116 ? 59.554 0.690 18.947 1.00 61.01 116 ILE B N 1
ATOM 3671 C CA . ILE B 1 116 ? 60.884 0.101 18.816 1.00 58.45 116 ILE B CA 1
ATOM 3672 C C . ILE B 1 116 ? 61.756 0.504 19.997 1.00 65.80 116 ILE B C 1
ATOM 3673 O O . ILE B 1 116 ? 62.545 -0.299 20.510 1.00 66.52 116 ILE B O 1
ATOM 3678 N N . LEU B 1 117 ? 61.612 1.748 20.461 1.00 63.72 117 LEU B N 1
ATOM 3679 C CA . LEU B 1 117 ? 62.321 2.175 21.662 1.00 61.18 117 LEU B CA 1
ATOM 3680 C C . LEU B 1 117 ? 61.885 1.364 22.875 1.00 65.71 117 LEU B C 1
ATOM 3681 O O . LEU B 1 117 ? 62.709 1.016 23.728 1.00 73.98 117 LEU B O 1
ATOM 3686 N N . LEU B 1 118 ? 60.591 1.048 22.967 1.00 68.56 118 LEU B N 1
ATOM 3687 C CA . LEU B 1 118 ? 60.092 0.254 24.082 1.00 64.48 118 LEU B CA 1
ATOM 3688 C C . LEU B 1 118 ? 60.534 -1.201 24.005 1.00 72.07 118 LEU B C 1
ATOM 3689 O O . LEU B 1 118 ? 60.499 -1.898 25.024 1.00 78.71 118 LEU B O 1
ATOM 3694 N N . VAL B 1 119 ? 60.942 -1.678 22.831 1.00 79.05 119 VAL B N 1
ATOM 3695 C CA . VAL B 1 119 ? 61.407 -3.058 22.711 1.00 80.35 119 VAL B CA 1
ATOM 3696 C C . VAL B 1 119 ? 62.917 -3.159 22.899 1.00 70.11 119 VAL B C 1
ATOM 3697 O O . VAL B 1 119 ? 63.408 -4.116 23.501 1.00 68.60 119 VAL B O 1
ATOM 3701 N N . VAL B 1 120 ? 63.675 -2.185 22.389 1.00 67.01 120 VAL B N 1
ATOM 3702 C CA . VAL B 1 120 ? 65.125 -2.201 22.574 1.00 60.71 120 VAL B CA 1
ATOM 3703 C C . VAL B 1 120 ? 65.470 -2.100 24.055 1.00 64.95 120 VAL B C 1
ATOM 3704 O O . VAL B 1 120 ? 66.420 -2.733 24.534 1.00 72.11 120 VAL B O 1
ATOM 3708 N N . CYS B 1 121 ? 64.699 -1.323 24.804 1.00 61.66 121 CYS B N 1
ATOM 3709 C CA . CYS B 1 121 ? 64.859 -1.222 26.255 1.00 62.10 121 CYS B CA 1
ATOM 3710 C C . CYS B 1 121 ? 63.873 -2.130 26.977 1.00 61.58 121 CYS B C 1
ATOM 3711 O O . CYS B 1 121 ? 63.201 -1.724 27.923 1.00 65.73 121 CYS B O 1
ATOM 3714 N N . ARG B 1 122 ? 63.780 -3.384 26.528 1.00 65.89 122 ARG B N 1
ATOM 3715 C CA . ARG B 1 122 ? 62.832 -4.321 27.118 1.00 71.74 122 ARG B CA 1
ATOM 3716 C C . ARG B 1 122 ? 63.208 -4.705 28.542 1.00 73.54 122 ARG B C 1
ATOM 3717 O O . ARG B 1 122 ? 62.343 -5.166 29.294 1.00 73.54 122 ARG B O 1
ATOM 3725 N N . ARG B 1 123 ? 64.473 -4.525 28.928 1.00 77.24 123 ARG B N 1
ATOM 3726 C CA . ARG B 1 123 ? 64.900 -4.895 30.273 1.00 79.47 123 ARG B CA 1
ATOM 3727 C C . ARG B 1 123 ? 64.268 -3.986 31.319 1.00 83.14 123 ARG B C 1
ATOM 3728 O O . ARG B 1 123 ? 63.747 -4.460 32.336 1.00 83.92 123 ARG B O 1
ATOM 3736 N N . ILE B 1 124 ? 64.301 -2.669 31.085 1.00 80.01 124 ILE B N 1
ATOM 3737 C CA . ILE B 1 124 ? 63.751 -1.712 32.039 1.00 77.36 124 ILE B CA 1
ATOM 3738 C C . ILE B 1 124 ? 62.311 -1.333 31.727 1.00 84.87 124 ILE B C 1
ATOM 3739 O O . ILE B 1 124 ? 61.697 -0.587 32.502 1.00 82.34 124 ILE B O 1
ATOM 3744 N N . THR B 1 125 ? 61.747 -1.827 30.622 1.00 84.65 125 THR B N 1
ATOM 3745 C CA . THR B 1 125 ? 60.363 -1.549 30.268 1.00 84.85 125 THR B CA 1
ATOM 3746 C C . THR B 1 125 ? 59.470 -2.779 30.248 1.00 82.93 125 THR B C 1
ATOM 3747 O O . THR B 1 125 ? 58.249 -2.630 30.369 1.00 70.78 125 THR B O 1
ATOM 3751 N N . GLY B 1 126 ? 60.030 -3.977 30.097 1.00 94.20 126 GLY B N 1
ATOM 3752 C CA . GLY B 1 126 ? 59.224 -5.181 30.082 1.00 103.40 126 GLY B CA 1
ATOM 3753 C C . GLY B 1 126 ? 58.336 -5.344 28.872 1.00 110.36 126 GLY B C 1
ATOM 3754 O O . GLY B 1 126 ? 57.429 -6.181 28.898 1.00 111.18 126 GLY B O 1
ATOM 3755 N N . ILE B 1 127 ? 58.566 -4.573 27.813 1.00 103.77 127 ILE B N 1
ATOM 3756 C CA . ILE B 1 127 ? 57.761 -4.632 26.599 1.00 103.31 127 ILE B CA 1
ATOM 3757 C C . ILE B 1 127 ? 58.552 -5.382 25.537 1.00 100.12 127 ILE B C 1
ATOM 3758 O O . ILE B 1 127 ? 59.640 -4.948 25.137 1.00 98.31 127 ILE B O 1
ATOM 3763 N N . ARG B 1 128 ? 58.005 -6.505 25.079 1.00 104.92 128 ARG B N 1
ATOM 3764 C CA . ARG B 1 128 ? 58.632 -7.347 24.067 1.00 109.96 128 ARG B CA 1
ATOM 3765 C C . ARG B 1 128 ? 57.981 -7.236 22.699 1.00 103.81 128 ARG B C 1
ATOM 3766 O O . ARG B 1 128 ? 58.685 -7.186 21.688 1.00 107.92 128 ARG B O 1
ATOM 3774 N N . THR B 1 129 ? 56.652 -7.200 22.642 1.00 90.55 129 THR B N 1
ATOM 3775 C CA . THR B 1 129 ? 55.945 -7.219 21.372 1.00 81.00 129 THR B CA 1
ATOM 3776 C C . THR B 1 129 ? 56.142 -5.908 20.616 1.00 86.78 129 THR B C 1
ATOM 3777 O O . THR B 1 129 ? 56.482 -4.869 21.189 1.00 89.57 129 THR B O 1
ATOM 3781 N N . ILE B 1 130 ? 55.921 -5.970 19.304 1.00 86.93 130 ILE B N 1
ATOM 3782 C CA . ILE B 1 130 ? 55.969 -4.793 18.445 1.00 84.84 130 ILE B CA 1
ATOM 3783 C C . ILE B 1 130 ? 54.789 -4.837 17.484 1.00 77.02 130 ILE B C 1
ATOM 3784 O O . ILE B 1 130 ? 54.447 -5.896 16.946 1.00 70.69 130 ILE B O 1
ATOM 3789 N N . MET B 1 131 ? 54.162 -3.681 17.281 1.00 70.09 131 MET B N 1
ATOM 3790 C CA . MET B 1 131 ? 53.047 -3.540 16.356 1.00 59.98 131 MET B CA 1
ATOM 3791 C C . MET B 1 131 ? 53.578 -3.282 14.952 1.00 52.06 131 MET B C 1
ATOM 3792 O O . MET B 1 131 ? 54.470 -2.449 14.763 1.00 51.04 131 MET B O 1
ATOM 3797 N N . LEU B 1 132 ? 53.029 -3.999 13.971 1.00 46.40 132 LEU B N 1
ATOM 3798 C CA . LEU B 1 132 ? 53.494 -3.865 12.595 1.00 47.70 132 LEU B CA 1
ATOM 3799 C C . LEU B 1 132 ? 52.391 -3.873 11.547 1.00 43.28 132 LEU B C 1
ATOM 3800 O O . LEU B 1 132 ? 52.694 -3.611 10.379 1.00 43.36 132 LEU B O 1
ATOM 3805 N N . THR B 1 133 ? 51.141 -4.160 11.901 1.00 43.70 133 THR B N 1
ATOM 3806 C CA . THR B 1 133 ? 50.073 -4.206 10.909 1.00 51.53 133 THR B CA 1
ATOM 3807 C C . THR B 1 133 ? 49.713 -2.788 10.476 1.00 58.07 133 THR B C 1
ATOM 38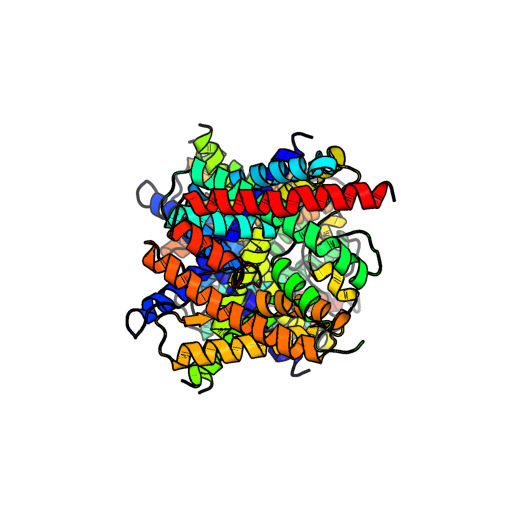08 O O . THR B 1 133 ? 49.221 -1.993 11.282 1.00 67.37 133 THR B O 1
ATOM 3812 N N . GLY B 1 134 ? 49.938 -2.485 9.196 1.00 50.83 134 GLY B N 1
ATOM 3813 C CA . GLY B 1 134 ? 49.891 -1.101 8.747 1.00 38.61 134 GLY B CA 1
ATOM 3814 C C . GLY B 1 134 ? 48.514 -0.470 8.850 1.00 28.79 134 GLY B C 1
ATOM 3815 O O . GLY B 1 134 ? 48.362 0.622 9.404 1.00 35.71 134 GLY B O 1
ATOM 3816 N N . HIS B 1 135 ? 47.492 -1.140 8.307 1.00 19.45 135 HIS B N 1
ATOM 3817 C CA . HIS B 1 135 ? 46.173 -0.515 8.232 1.00 25.53 135 HIS B CA 1
ATOM 3818 C C . HIS B 1 135 ? 45.556 -0.322 9.611 1.00 29.90 135 HIS B C 1
ATOM 3819 O O . HIS B 1 135 ? 44.804 0.637 9.821 1.00 39.41 135 HIS B O 1
ATOM 3826 N N . ILE B 1 136 ? 45.863 -1.206 10.561 1.00 19.09 136 ILE B N 1
ATOM 3827 C CA . ILE B 1 136 ? 45.378 -1.014 11.923 1.00 24.97 136 ILE B CA 1
ATOM 3828 C C . ILE B 1 136 ? 46.049 0.197 12.557 1.00 49.39 136 ILE B C 1
ATOM 3829 O O . ILE B 1 136 ? 45.402 0.993 13.250 1.00 105.16 136 ILE B O 1
ATOM 3834 N N . MET B 1 137 ? 47.353 0.360 12.323 1.00 46.82 137 MET B N 1
ATOM 3835 C CA . MET B 1 137 ? 48.060 1.533 12.824 1.00 41.47 137 MET B CA 1
ATOM 3836 C C . MET B 1 137 ? 47.488 2.817 12.236 1.00 43.34 137 MET B C 1
ATOM 3837 O O . MET B 1 137 ? 47.274 3.797 12.958 1.00 48.66 137 MET B O 1
ATOM 3842 N N . PHE B 1 138 ? 47.225 2.830 10.926 1.00 40.33 138 PHE B N 1
ATOM 3843 C CA . PHE B 1 138 ? 46.700 4.040 10.301 1.00 38.18 138 PHE B CA 1
ATOM 3844 C C . PHE B 1 138 ? 45.270 4.328 10.732 1.00 45.36 138 PHE B C 1
ATOM 3845 O O . PHE B 1 138 ? 44.883 5.497 10.839 1.00 55.63 138 PHE B O 1
ATOM 3853 N N . GLN B 1 139 ? 44.472 3.289 10.979 1.00 49.61 139 GLN B N 1
ATOM 3854 C CA . GLN B 1 139 ? 43.118 3.509 11.477 1.00 60.44 139 GLN B CA 1
ATOM 3855 C C . GLN B 1 139 ? 43.142 4.074 12.893 1.00 71.27 139 GLN B C 1
ATOM 3856 O O . GLN B 1 139 ? 42.498 5.093 13.180 1.00 79.21 139 GLN B O 1
ATOM 3862 N N . GLN B 1 140 ? 43.890 3.427 13.789 1.00 62.45 140 GLN B N 1
ATOM 3863 C CA . GLN B 1 140 ? 43.938 3.861 15.182 1.00 50.61 140 GLN B CA 1
ATOM 3864 C C . GLN B 1 140 ? 44.536 5.259 15.304 1.00 52.52 140 GLN B C 1
ATOM 3865 O O . GLN B 1 140 ? 43.910 6.176 15.852 1.00 59.18 140 GLN B O 1
ATOM 3871 N N . ALA B 1 141 ? 45.758 5.439 14.792 1.00 49.55 141 ALA B N 1
ATOM 3872 C CA . ALA B 1 141 ? 46.397 6.749 14.842 1.00 44.02 141 ALA B CA 1
ATOM 3873 C C . ALA B 1 141 ? 45.585 7.794 14.091 1.00 46.92 141 ALA B C 1
ATOM 3874 O O . ALA B 1 141 ? 45.612 8.977 14.450 1.00 54.70 141 ALA B O 1
ATOM 3876 N N . GLY B 1 142 ? 44.857 7.379 13.053 1.00 47.75 142 GLY B N 1
ATOM 3877 C CA . GLY B 1 142 ? 43.977 8.306 12.364 1.00 49.00 142 GLY B CA 1
ATOM 3878 C C . GLY B 1 142 ? 42.849 8.808 13.246 1.00 44.51 142 GLY B C 1
ATOM 3879 O O . GLY B 1 142 ? 42.552 10.006 13.264 1.00 39.02 142 GLY B O 1
ATOM 3880 N N . LEU B 1 143 ? 42.207 7.906 13.993 1.00 45.56 143 LEU B N 1
ATOM 3881 C CA . LEU B 1 143 ? 41.102 8.334 14.849 1.00 48.15 143 LEU B CA 1
ATOM 3882 C C . LEU B 1 143 ? 41.598 9.143 16.041 1.00 62.81 143 LEU B C 1
ATOM 3883 O O . LEU B 1 143 ? 40.937 10.100 16.465 1.00 57.88 143 LEU B O 1
ATOM 3888 N N . VAL B 1 144 ? 42.756 8.781 16.600 1.00 88.69 144 VAL B N 1
ATOM 3889 C CA . VAL B 1 144 ? 43.317 9.578 17.690 1.00 92.59 144 VAL B CA 1
ATOM 3890 C C . VAL B 1 144 ? 43.680 10.972 17.191 1.00 88.18 144 VAL B C 1
ATOM 3891 O O . VAL B 1 144 ? 43.368 11.984 17.832 1.00 99.20 144 VAL B O 1
ATOM 3895 N N . ALA B 1 145 ? 44.330 11.046 16.027 1.00 63.35 145 ALA B N 1
ATOM 3896 C CA . ALA B 1 145 ? 44.729 12.343 15.493 1.00 54.91 145 ALA B CA 1
ATOM 3897 C C . ALA B 1 145 ? 43.515 13.200 15.154 1.00 58.76 145 ALA B C 1
ATOM 3898 O O . ALA B 1 145 ? 43.519 14.412 15.397 1.00 60.28 145 ALA B O 1
ATOM 3900 N N . VAL B 1 146 ? 42.462 12.593 14.601 1.00 64.25 146 VAL B N 1
ATOM 3901 C CA . VAL B 1 146 ? 41.264 13.371 14.297 1.00 63.09 146 VAL B CA 1
ATOM 3902 C C . VAL B 1 146 ? 40.550 13.775 15.580 1.00 72.12 146 VAL B C 1
ATOM 3903 O O . VAL B 1 146 ? 39.829 14.778 15.604 1.00 70.51 146 VAL B O 1
ATOM 3907 N N . PHE B 1 147 ? 40.738 13.019 16.666 1.00 92.00 147 PHE B N 1
ATOM 3908 C CA . PHE B 1 147 ? 40.218 13.456 17.958 1.00 101.98 147 PHE B CA 1
ATOM 3909 C C . PHE B 1 147 ? 40.962 14.688 18.453 1.00 105.05 147 PHE B C 1
ATOM 3910 O O . PHE B 1 147 ? 40.345 15.678 18.865 1.00 110.22 147 PHE B O 1
ATOM 3918 N N . TYR B 1 148 ? 42.295 14.639 18.429 1.00 97.88 148 TYR B N 1
ATOM 3919 C CA . TYR B 1 148 ? 43.098 15.783 18.841 1.00 91.03 148 TYR B CA 1
ATOM 3920 C C . TYR B 1 148 ? 42.970 16.965 17.890 1.00 80.23 148 TYR B C 1
ATOM 3921 O O . TYR B 1 148 ? 43.377 18.074 18.254 1.00 78.43 148 TYR B O 1
ATOM 3930 N N . MET B 1 149 ? 42.419 16.764 16.693 1.00 73.12 149 MET B N 1
ATOM 3931 C CA . MET B 1 149 ? 42.140 17.875 15.793 1.00 74.20 149 MET B CA 1
ATOM 3932 C C . MET B 1 149 ? 40.749 18.455 16.013 1.00 79.21 149 MET B C 1
ATOM 3933 O O . MET B 1 149 ? 40.569 19.675 15.927 1.00 80.25 149 MET B O 1
ATOM 3938 N N . ILE B 1 150 ? 39.760 17.602 16.291 1.00 84.70 150 ILE B N 1
ATOM 3939 C CA . ILE B 1 150 ? 38.418 18.093 16.594 1.00 89.67 150 ILE B CA 1
ATOM 3940 C C . ILE B 1 150 ? 38.439 18.949 17.854 1.00 90.29 150 ILE B C 1
ATOM 3941 O O . ILE B 1 150 ? 37.745 19.970 17.943 1.00 87.38 150 ILE B O 1
ATOM 3946 N N . ILE B 1 151 ? 39.240 18.554 18.846 1.00 95.73 151 ILE B N 1
ATOM 3947 C CA . ILE B 1 151 ? 39.409 19.384 20.035 1.00 98.33 151 ILE B CA 1
ATOM 3948 C C . ILE B 1 151 ? 40.076 20.703 19.667 1.00 111.41 151 ILE B C 1
ATOM 3949 O O . ILE B 1 151 ? 39.711 21.768 20.182 1.00 116.81 151 ILE B O 1
ATOM 3954 N N . GLY B 1 152 ? 41.046 20.658 18.767 1.00 118.45 152 GLY B N 1
ATOM 3955 C CA . GLY B 1 152 ? 41.676 21.846 18.248 1.00 120.56 152 GLY B CA 1
ATOM 3956 C C . GLY B 1 152 ? 43.128 22.064 18.632 1.00 124.32 152 GLY B C 1
ATOM 3957 O O . GLY B 1 152 ? 43.585 23.213 18.601 1.00 129.94 152 GLY B O 1
ATOM 3958 N N . ALA B 1 153 ? 43.860 21.013 18.991 1.00 119.88 153 ALA B N 1
ATOM 3959 C CA . ALA B 1 153 ? 45.263 21.170 19.335 1.00 114.36 153 ALA B CA 1
ATOM 3960 C C . ALA B 1 153 ? 46.087 21.469 18.084 1.00 109.26 153 ALA B C 1
ATOM 3961 O O . ALA B 1 153 ? 45.621 21.344 16.948 1.00 105.88 153 ALA B O 1
ATOM 3963 N N . SER B 1 154 ? 47.335 21.875 18.307 1.00 106.09 154 SER B N 1
ATOM 3964 C CA . SER B 1 154 ? 48.237 22.179 17.207 1.00 105.89 154 SER B CA 1
ATOM 3965 C C . SER B 1 154 ? 48.684 20.889 16.521 1.00 106.37 154 SER B C 1
ATOM 3966 O O . SER B 1 154 ? 48.252 19.784 16.860 1.00 115.72 154 SER B O 1
ATOM 3969 N N . MET B 1 155 ? 49.573 21.034 15.537 1.00 108.15 155 MET B N 1
ATOM 3970 C CA . MET B 1 155 ? 50.057 19.868 14.804 1.00 110.25 155 MET B CA 1
ATOM 3971 C C . MET B 1 155 ? 50.988 19.022 15.664 1.00 116.45 155 MET B C 1
ATOM 3972 O O . MET B 1 155 ? 50.791 17.809 15.801 1.00 119.62 155 MET B O 1
ATOM 3977 N N . TRP B 1 156 ? 52.011 19.646 16.251 1.00 115.54 156 TRP B N 1
ATOM 3978 C CA . TRP B 1 156 ? 52.998 18.890 17.015 1.00 118.23 156 TRP B CA 1
ATOM 3979 C C . TRP B 1 156 ? 52.399 18.276 18.273 1.00 122.21 156 TRP B C 1
ATOM 3980 O O . TRP B 1 156 ? 52.844 17.208 18.707 1.00 127.31 156 TRP B O 1
ATOM 3991 N N . GLU B 1 157 ? 51.399 18.926 18.873 1.00 125.21 157 GLU B N 1
ATOM 3992 C CA . GLU B 1 157 ? 50.713 18.317 20.009 1.00 124.93 157 GLU B CA 1
ATOM 3993 C C . GLU B 1 157 ? 49.963 17.061 19.582 1.00 117.41 157 GLU B C 1
ATOM 3994 O O . GLU B 1 157 ? 49.957 16.055 20.304 1.00 118.27 157 GLU B O 1
ATOM 4000 N N . THR B 1 158 ? 49.337 17.098 18.403 1.00 104.95 158 THR B N 1
ATOM 4001 C CA . THR B 1 158 ? 48.631 15.927 17.893 1.00 86.37 158 THR B CA 1
ATOM 4002 C C . THR B 1 158 ? 49.599 14.800 17.552 1.00 88.24 158 THR B C 1
ATOM 4003 O O . THR B 1 158 ? 49.332 13.632 17.858 1.00 102.13 158 THR B O 1
ATOM 4007 N N . VAL B 1 159 ? 50.733 15.129 16.931 1.00 79.27 159 VAL B N 1
ATOM 4008 C CA . VAL B 1 159 ? 51.678 14.092 16.525 1.00 69.82 159 VAL B CA 1
ATOM 4009 C C . VAL B 1 159 ? 52.369 13.482 17.740 1.00 72.75 159 VAL B C 1
ATOM 4010 O O . VAL B 1 159 ? 52.561 12.262 17.812 1.00 74.06 159 VAL B O 1
ATOM 4014 N N . ILE B 1 160 ? 52.749 14.310 18.715 1.00 73.18 160 ILE B N 1
ATOM 4015 C CA . ILE B 1 160 ? 53.461 13.796 19.882 1.00 77.51 160 ILE B CA 1
ATOM 4016 C C . ILE B 1 160 ? 52.510 13.033 20.798 1.00 84.92 160 ILE B C 1
ATOM 4017 O O . ILE B 1 160 ? 52.804 11.909 21.224 1.00 96.12 160 ILE B O 1
ATOM 4022 N N . TYR B 1 161 ? 51.357 13.629 21.118 1.00 86.10 161 TYR B N 1
ATOM 4023 C CA . TYR B 1 161 ? 50.390 12.943 21.972 1.00 91.75 161 TYR B CA 1
ATOM 4024 C C . TYR B 1 161 ? 49.888 11.663 21.317 1.00 91.76 161 TYR B C 1
ATOM 4025 O O . TYR B 1 161 ? 49.766 10.622 21.977 1.00 93.78 161 TYR B O 1
ATOM 4034 N N . THR B 1 162 ? 49.591 11.722 20.017 1.00 90.45 162 THR B N 1
ATOM 4035 C CA . THR B 1 162 ? 49.151 10.531 19.298 1.00 88.40 162 THR B CA 1
ATOM 4036 C C . THR B 1 162 ? 50.243 9.469 19.275 1.00 82.93 162 THR B C 1
ATOM 4037 O O . THR B 1 162 ? 49.963 8.276 19.436 1.00 89.20 162 THR B O 1
ATOM 4041 N N . ALA B 1 163 ? 51.497 9.885 19.086 1.00 81.45 163 ALA B N 1
ATOM 4042 C CA . ALA B 1 163 ? 52.596 8.926 19.034 1.00 83.06 163 ALA B CA 1
ATOM 4043 C C . ALA B 1 163 ? 52.786 8.229 20.375 1.00 90.98 163 ALA B C 1
ATOM 4044 O O . ALA B 1 163 ? 52.934 7.002 20.433 1.00 94.50 163 ALA B O 1
ATOM 4046 N N . VAL B 1 164 ? 52.782 8.994 21.469 1.00 91.91 164 VAL B N 1
ATOM 4047 C CA . VAL B 1 164 ? 52.996 8.400 22.786 1.00 91.53 164 VAL B CA 1
ATOM 4048 C C . VAL B 1 164 ? 51.819 7.510 23.168 1.00 84.16 164 VAL B C 1
ATOM 4049 O O . VAL B 1 164 ? 52.000 6.356 23.576 1.00 89.01 164 VAL B O 1
ATOM 4053 N N . LEU B 1 165 ? 50.595 8.032 23.041 1.00 70.17 165 LEU B N 1
ATOM 4054 C CA . LEU B 1 165 ? 49.418 7.251 23.412 1.00 61.47 165 LEU B CA 1
ATOM 4055 C C . LEU B 1 165 ? 49.316 5.978 22.580 1.00 64.92 165 LEU B C 1
ATOM 4056 O O . LEU B 1 165 ? 49.018 4.900 23.110 1.00 63.66 165 LEU B O 1
ATOM 4061 N N . MET B 1 166 ? 49.578 6.080 21.276 1.00 64.83 166 MET B N 1
ATOM 4062 C CA . MET B 1 166 ? 49.464 4.914 20.409 1.00 58.84 166 MET B CA 1
ATOM 4063 C C . MET B 1 166 ? 50.564 3.900 20.695 1.00 52.27 166 MET B C 1
ATOM 4064 O O . MET B 1 166 ? 50.304 2.692 20.733 1.00 43.53 166 MET B O 1
ATOM 4069 N N . ALA B 1 167 ? 51.797 4.370 20.903 1.00 56.66 167 ALA B N 1
ATOM 4070 C CA . ALA B 1 167 ? 52.901 3.458 21.193 1.00 55.67 167 ALA B CA 1
ATOM 4071 C C . ALA B 1 167 ? 52.676 2.721 22.507 1.00 50.21 167 ALA B C 1
ATOM 4072 O O . ALA B 1 167 ? 52.873 1.502 22.594 1.00 49.41 167 ALA B O 1
ATOM 4074 N N . LEU B 1 168 ? 52.266 3.450 23.548 1.00 49.63 168 LEU B N 1
ATOM 4075 C CA . LEU B 1 168 ? 51.975 2.807 24.824 1.00 49.28 168 LEU B CA 1
ATOM 4076 C C . LEU B 1 168 ? 50.811 1.835 24.692 1.00 59.25 168 LEU B C 1
ATOM 4077 O O . LEU B 1 168 ? 50.825 0.754 25.292 1.00 63.95 168 LEU B O 1
ATOM 4082 N N . TYR B 1 169 ? 49.797 2.198 23.902 1.00 64.91 169 TYR B N 1
ATOM 4083 C CA . TYR B 1 169 ? 48.662 1.301 23.703 1.00 66.16 169 TYR B CA 1
ATOM 4084 C C . TYR B 1 169 ? 49.084 0.020 22.994 1.00 60.16 169 TYR B C 1
ATOM 4085 O O . TYR B 1 169 ? 48.609 -1.071 23.332 1.00 59.80 169 TYR B O 1
ATOM 4094 N N . TRP B 1 170 ? 49.976 0.131 22.009 1.00 55.12 170 TRP B N 1
ATOM 4095 C CA . TRP B 1 170 ? 50.411 -1.041 21.257 1.00 49.86 170 TRP B CA 1
ATOM 4096 C C . TRP B 1 170 ? 51.295 -1.944 22.106 1.00 51.95 170 TRP B C 1
ATOM 4097 O O . TRP B 1 170 ? 51.004 -3.133 22.282 1.00 63.14 170 TRP B O 1
ATOM 4108 N N . GLY B 1 171 ? 52.389 -1.395 22.639 1.00 47.64 171 GLY B N 1
ATOM 4109 C CA . GLY B 1 171 ? 53.303 -2.212 23.422 1.00 48.85 171 GLY B CA 1
ATOM 4110 C C . GLY B 1 171 ? 52.661 -2.777 24.674 1.00 53.83 171 GLY B C 1
ATOM 4111 O O . GLY B 1 171 ? 52.857 -3.948 25.011 1.00 59.06 171 GLY B O 1
ATOM 4112 N N . ILE B 1 172 ? 51.876 -1.958 25.376 1.00 47.99 172 ILE B N 1
ATOM 4113 C CA . ILE B 1 172 ? 51.257 -2.413 26.615 1.00 40.27 172 ILE B CA 1
ATOM 4114 C C . ILE B 1 172 ? 50.102 -3.363 26.323 1.00 41.09 172 ILE B C 1
ATOM 4115 O O . ILE B 1 172 ? 49.889 -4.340 27.049 1.00 51.22 172 ILE B O 1
ATOM 4120 N N . SER B 1 173 ? 49.348 -3.108 25.254 1.00 39.13 173 SER B N 1
ATOM 4121 C CA . SER B 1 173 ? 48.218 -3.973 24.928 1.00 49.43 173 SER B CA 1
ATOM 4122 C C . SER B 1 173 ? 48.697 -5.345 24.465 1.00 51.07 173 SER B C 1
ATOM 4123 O O . SER B 1 173 ? 48.313 -6.376 25.032 1.00 51.52 173 SER B O 1
ATOM 4126 N N . SER B 1 174 ? 49.547 -5.378 23.437 1.00 52.56 174 SER B N 1
ATOM 4127 C CA . SER B 1 174 ? 50.030 -6.656 22.923 1.00 55.94 174 SER B CA 1
ATOM 4128 C C . SER B 1 174 ? 50.907 -7.370 23.945 1.00 62.86 174 SER B C 1
ATOM 4129 O O . SER B 1 174 ? 50.771 -8.584 24.147 1.00 72.23 174 SER B O 1
ATOM 4132 N N . ASN B 1 175 ? 51.806 -6.634 24.606 1.00 64.45 175 ASN B N 1
ATOM 4133 C CA . ASN B 1 175 ? 52.638 -7.242 25.640 1.00 72.09 175 ASN B CA 1
ATOM 4134 C C . ASN B 1 175 ? 51.797 -7.745 26.805 1.00 69.93 175 ASN B C 1
ATOM 4135 O O . ASN B 1 175 ? 52.196 -8.687 27.502 1.00 61.86 175 ASN B O 1
ATOM 4140 N N . ILE B 1 176 ? 50.635 -7.130 27.031 1.00 72.53 176 ILE B N 1
ATOM 4141 C CA . ILE B 1 176 ? 49.701 -7.627 28.035 1.00 74.48 176 ILE B CA 1
ATOM 4142 C C . ILE B 1 176 ? 49.041 -8.915 27.557 1.00 77.69 176 ILE B C 1
ATOM 4143 O O . ILE B 1 176 ? 48.825 -9.847 28.342 1.00 79.43 176 ILE B O 1
ATOM 4148 N N . MET B 1 177 ? 48.730 -9.001 26.265 1.00 75.70 177 MET B N 1
ATOM 4149 C CA . MET B 1 177 ? 48.028 -10.155 25.723 1.00 70.15 177 MET B CA 1
ATOM 4150 C C . MET B 1 177 ? 48.963 -11.248 25.222 1.00 74.11 177 MET B C 1
ATOM 4151 O O . MET B 1 177 ? 48.490 -12.202 24.598 1.00 74.08 177 MET B O 1
ATOM 4156 N N . TYR B 1 178 ? 50.268 -11.142 25.483 1.00 79.52 178 TYR B N 1
ATOM 4157 C CA . TYR B 1 178 ? 51.200 -12.151 24.984 1.00 86.95 178 TYR B CA 1
ATOM 4158 C C . TYR B 1 178 ? 50.943 -13.512 25.626 1.00 91.61 178 TYR B C 1
ATOM 4159 O O . TYR B 1 178 ? 50.784 -14.519 24.926 1.00 94.48 178 TYR B O 1
ATOM 4168 N N . LYS B 1 179 ? 50.906 -13.563 26.959 1.00 88.89 179 LYS B N 1
ATOM 4169 C CA . LYS B 1 179 ? 50.743 -14.845 27.645 1.00 84.35 179 LYS B CA 1
ATOM 4170 C C . LYS B 1 179 ? 49.438 -15.550 27.288 1.00 75.62 179 LYS B C 1
ATOM 4171 O O . LYS B 1 179 ? 49.493 -16.730 26.896 1.00 72.63 179 LYS B O 1
ATOM 4177 N N . PRO B 1 180 ? 48.257 -14.925 27.387 1.00 72.36 180 PRO B N 1
ATOM 4178 C CA . PRO B 1 180 ? 47.036 -15.650 26.995 1.00 73.14 180 PRO B CA 1
ATOM 4179 C C . PRO B 1 180 ? 47.002 -16.004 25.521 1.00 81.19 180 PRO B C 1
ATOM 4180 O O . PRO B 1 180 ? 46.375 -17.003 25.147 1.00 87.29 180 PRO B O 1
ATOM 4184 N N . THR B 1 181 ? 47.657 -15.213 24.667 1.00 79.17 181 THR B N 1
ATOM 4185 C CA . THR B 1 181 ? 47.801 -15.609 23.271 1.00 72.83 181 THR B CA 1
ATOM 4186 C C . THR B 1 181 ? 48.650 -16.868 23.153 1.00 73.50 181 THR B C 1
ATOM 4187 O O . THR B 1 181 ? 48.374 -17.735 22.316 1.00 78.57 181 THR B O 1
ATOM 4191 N N . GLN B 1 182 ? 49.683 -16.991 23.990 1.00 62.15 182 GLN B N 1
ATOM 4192 C CA . GLN B 1 182 ? 50.441 -18.235 24.034 1.00 56.77 182 GLN B CA 1
ATOM 4193 C C . GLN B 1 182 ? 49.583 -19.388 24.534 1.00 62.94 182 GLN B C 1
ATOM 4194 O O . GLN B 1 182 ? 49.773 -20.532 24.105 1.00 66.84 182 GLN B O 1
ATOM 4200 N N . ALA B 1 183 ? 48.629 -19.109 25.427 1.00 71.76 183 ALA B N 1
ATOM 4201 C CA . ALA B 1 183 ? 47.736 -20.162 25.902 1.00 78.56 183 ALA B CA 1
ATOM 4202 C C . ALA B 1 183 ? 46.773 -20.611 24.808 1.00 83.12 183 ALA B C 1
ATOM 4203 O O . ALA B 1 183 ? 46.474 -21.804 24.688 1.00 81.01 183 ALA B O 1
ATOM 4205 N N . VAL B 1 184 ? 46.278 -19.671 24.000 1.00 91.81 184 VAL B N 1
ATOM 4206 C CA . VAL B 1 184 ? 45.332 -20.025 22.946 1.00 93.77 184 VAL B CA 1
ATOM 4207 C C . VAL B 1 184 ? 46.046 -20.724 21.795 1.00 95.21 184 VAL B C 1
ATOM 4208 O O . VAL B 1 184 ? 45.562 -21.733 21.267 1.00 96.18 184 VAL B O 1
ATOM 4212 N N . THR B 1 185 ? 47.202 -20.207 21.391 1.00 98.62 185 THR B N 1
ATOM 4213 C CA . THR B 1 185 ? 47.948 -20.751 20.265 1.00 101.05 185 THR B CA 1
ATOM 4214 C C . THR B 1 185 ? 48.851 -21.915 20.649 1.00 99.60 185 THR B C 1
ATOM 4215 O O . THR B 1 185 ? 49.546 -22.453 19.780 1.00 102.32 185 THR B O 1
ATOM 4219 N N . GLY B 1 186 ? 48.855 -22.320 21.916 1.00 104.33 186 GLY B N 1
ATOM 4220 C CA . GLY B 1 186 ? 49.717 -23.406 22.347 1.00 102.48 186 GLY B CA 1
ATOM 4221 C C . GLY B 1 186 ? 51.192 -23.081 22.308 1.00 99.34 186 GLY B C 1
ATOM 4222 O O . GLY B 1 186 ? 52.004 -23.959 22.003 1.00 100.59 186 GLY B O 1
ATOM 4223 N N . GLY B 1 187 ? 51.561 -21.838 22.602 1.00 88.54 187 GLY B N 1
ATOM 4224 C CA . GLY B 1 187 ? 52.959 -21.452 22.614 1.00 97.53 187 GLY B CA 1
ATOM 4225 C C . GLY B 1 187 ? 53.553 -21.191 21.249 1.00 103.53 187 GLY B C 1
ATOM 4226 O O . GLY B 1 187 ? 54.720 -21.527 21.010 1.00 100.66 187 GLY B O 1
ATOM 4227 N N . ALA B 1 188 ? 52.784 -20.589 20.339 1.00 115.09 188 ALA B N 1
ATOM 4228 C CA . ALA B 1 188 ? 53.280 -20.349 18.990 1.00 116.85 188 ALA B CA 1
ATOM 4229 C C . ALA B 1 188 ? 54.342 -19.260 18.944 1.00 120.23 188 ALA B C 1
ATOM 4230 O O . ALA B 1 188 ? 55.111 -19.203 17.979 1.00 129.19 188 ALA B O 1
ATOM 4232 N N . GLY B 1 189 ? 54.403 -18.398 19.955 1.00 104.02 189 GLY B N 1
ATOM 4233 C CA . GLY B 1 189 ? 55.438 -17.388 20.017 1.00 95.75 189 GLY B CA 1
ATOM 4234 C C . GLY B 1 189 ? 55.080 -16.049 19.415 1.00 90.86 189 GLY B C 1
ATOM 4235 O O . GLY B 1 189 ? 55.980 -15.318 18.985 1.00 95.66 189 GLY B O 1
ATOM 4236 N N . PHE B 1 190 ? 53.797 -15.701 19.364 1.00 80.09 190 PHE B N 1
ATOM 4237 C CA . PHE B 1 190 ? 53.377 -14.399 18.868 1.00 69.06 190 PHE B CA 1
ATOM 4238 C C . PHE B 1 190 ? 52.226 -13.885 19.720 1.00 64.27 190 PHE B C 1
ATOM 4239 O O . PHE B 1 190 ? 51.592 -14.636 20.465 1.00 58.72 190 PHE B O 1
ATOM 4247 N N . SER B 1 191 ? 51.963 -12.590 19.596 1.00 66.78 191 SER B N 1
ATOM 4248 C CA . SER B 1 191 ? 50.931 -11.913 20.364 1.00 64.72 191 SER B CA 1
ATOM 4249 C C . SER B 1 191 ? 49.887 -11.329 19.416 1.00 63.21 191 SER B C 1
ATOM 4250 O O . SER B 1 191 ? 50.022 -11.386 18.192 1.00 64.63 191 SER B O 1
ATOM 4253 N N . ILE B 1 192 ? 48.834 -10.766 20.001 1.00 59.18 192 ILE B N 1
ATOM 4254 C CA . ILE B 1 192 ? 47.721 -10.197 19.252 1.00 49.30 192 ILE B CA 1
ATOM 4255 C C . ILE B 1 192 ? 47.930 -8.693 19.153 1.00 44.40 192 ILE B C 1
ATOM 4256 O O . ILE B 1 192 ? 48.106 -8.012 20.170 1.00 48.68 192 ILE B O 1
ATOM 4261 N N . GLY B 1 193 ? 47.919 -8.178 17.928 1.00 46.79 193 GLY B N 1
ATOM 4262 C CA . GLY B 1 193 ? 48.020 -6.751 17.703 1.00 49.25 193 GLY B CA 1
ATOM 4263 C C . GLY B 1 193 ? 46.882 -6.239 16.847 1.00 48.19 193 GLY B C 1
ATOM 4264 O O . GLY B 1 193 ? 47.039 -6.056 15.635 1.00 36.24 193 GLY B O 1
ATOM 4265 N N . HIS B 1 194 ? 45.725 -6.014 17.467 1.00 54.03 194 HIS B N 1
ATOM 4266 C CA . HIS B 1 194 ? 44.550 -5.570 16.730 1.00 50.70 194 HIS B CA 1
ATOM 4267 C C . HIS B 1 194 ? 43.843 -4.434 17.458 1.00 45.82 194 HIS B C 1
ATOM 4268 O O . HIS B 1 194 ? 44.467 -3.419 17.783 1.00 51.49 194 HIS B O 1
ATOM 4275 N N . GLN B 1 195 ? 42.539 -4.584 17.712 1.00 39.56 195 GLN B N 1
ATOM 4276 C CA . GLN B 1 195 ? 41.753 -3.505 18.302 1.00 46.07 195 GLN B CA 1
ATOM 4277 C C . GLN B 1 195 ? 40.856 -4.005 19.431 1.00 57.16 195 GLN B C 1
ATOM 4278 O O . GLN B 1 195 ? 39.770 -3.461 19.651 1.00 62.56 195 GLN B O 1
ATOM 4284 N N . GLN B 1 196 ? 41.295 -5.036 20.165 1.00 53.41 196 GLN B N 1
ATOM 4285 C CA . GLN B 1 196 ? 40.505 -5.535 21.287 1.00 43.66 196 GLN B CA 1
ATOM 4286 C C . GLN B 1 196 ? 41.375 -6.193 22.353 1.00 43.69 196 GLN B C 1
ATOM 4287 O O . GLN B 1 196 ? 40.910 -7.098 23.055 1.00 47.30 196 GLN B O 1
ATOM 4293 N N . GLN B 1 197 ? 42.625 -5.746 22.499 1.00 44.18 197 GLN B N 1
ATOM 4294 C CA . GLN B 1 197 ? 43.539 -6.390 23.439 1.00 51.91 197 GLN B CA 1
ATOM 4295 C C . GLN B 1 197 ? 43.092 -6.189 24.881 1.00 56.66 197 GLN B C 1
ATOM 4296 O O . GLN B 1 197 ? 43.194 -7.106 25.704 1.00 43.27 197 GLN B O 1
ATOM 4302 N N . ILE B 1 198 ? 42.603 -4.994 25.207 1.00 77.76 198 ILE B N 1
ATOM 4303 C CA . ILE B 1 198 ? 42.158 -4.717 26.567 1.00 83.02 198 ILE B CA 1
ATOM 4304 C C . ILE B 1 198 ? 40.827 -5.403 26.851 1.00 77.69 198 ILE B C 1
ATOM 4305 O O . ILE B 1 198 ? 40.610 -5.933 27.948 1.00 75.00 198 ILE B O 1
ATOM 4310 N N . ALA B 1 199 ? 39.921 -5.421 25.871 1.00 65.13 199 ALA B N 1
ATOM 4311 C CA . ALA B 1 199 ? 38.674 -6.157 26.044 1.00 49.68 199 ALA B CA 1
ATOM 4312 C C . ALA B 1 199 ? 38.933 -7.652 26.155 1.00 48.32 199 ALA B C 1
ATOM 4313 O O . ALA B 1 199 ? 38.306 -8.339 26.971 1.00 56.02 199 ALA B O 1
ATOM 4315 N N . SER B 1 200 ? 39.856 -8.174 25.347 1.00 48.08 200 SER B N 1
ATOM 4316 C CA . SER B 1 200 ? 40.239 -9.572 25.482 1.00 56.34 200 SER B CA 1
ATOM 4317 C C . SER B 1 200 ? 40.949 -9.846 26.800 1.00 66.18 200 SER B C 1
ATOM 4318 O O . SER B 1 200 ? 40.918 -10.983 27.279 1.00 67.42 200 SER B O 1
ATOM 4321 N N . TRP B 1 201 ? 41.582 -8.833 27.399 1.00 74.42 201 TRP B N 1
ATOM 4322 C CA . TRP B 1 201 ? 42.160 -9.004 28.727 1.00 78.91 201 TRP B CA 1
ATOM 4323 C C . TRP B 1 201 ? 41.088 -9.003 29.808 1.00 74.32 201 TRP B C 1
ATOM 4324 O O . TRP B 1 201 ? 41.238 -9.687 30.826 1.00 79.40 201 TRP B O 1
ATOM 4335 N N . ILE B 1 202 ? 40.012 -8.238 29.607 1.00 73.94 202 ILE B N 1
ATOM 4336 C CA . ILE B 1 202 ? 38.845 -8.357 30.473 1.00 70.57 202 ILE B CA 1
ATOM 4337 C C . ILE B 1 202 ? 38.219 -9.736 30.326 1.00 76.46 202 ILE B C 1
ATOM 4338 O O . ILE B 1 202 ? 37.710 -10.304 31.300 1.00 73.19 202 ILE B O 1
ATOM 4343 N N . ALA B 1 203 ? 38.256 -10.304 29.118 1.00 83.64 203 ALA B N 1
ATOM 4344 C CA . ALA B 1 203 ? 37.755 -11.661 28.928 1.00 83.99 203 ALA B CA 1
ATOM 4345 C C . ALA B 1 203 ? 38.674 -12.694 29.570 1.00 84.51 203 ALA B C 1
ATOM 4346 O O . ALA B 1 203 ? 38.200 -13.731 30.048 1.00 86.77 203 ALA B O 1
ATOM 4348 N N . VAL B 1 204 ? 39.982 -12.430 29.595 1.00 79.98 204 VAL B N 1
ATOM 4349 C CA . VAL B 1 204 ? 40.925 -13.377 30.181 1.00 75.53 204 VAL B CA 1
ATOM 4350 C C . VAL B 1 204 ? 40.847 -13.341 31.701 1.00 86.76 204 VAL B C 1
ATOM 4351 O O . VAL B 1 204 ? 40.916 -14.382 32.365 1.00 92.27 204 VAL B O 1
ATOM 4355 N N . LYS B 1 205 ? 40.699 -12.149 32.279 1.00 92.10 205 LYS B N 1
ATOM 4356 C CA . LYS B 1 205 ? 40.635 -12.027 33.729 1.00 98.00 205 LYS B CA 1
ATOM 4357 C C . LYS B 1 205 ? 39.233 -12.250 34.282 1.00 107.94 205 LYS B C 1
ATOM 4358 O O . LYS B 1 205 ? 39.089 -12.501 35.483 1.00 110.28 205 LYS B O 1
ATOM 4364 N N . LEU B 1 206 ? 38.205 -12.174 33.438 1.00 117.58 206 LEU B N 1
ATOM 4365 C CA . LEU B 1 206 ? 36.823 -12.333 33.871 1.00 129.52 206 LEU B CA 1
ATOM 4366 C C . LEU B 1 206 ? 36.231 -13.687 33.507 1.00 139.80 206 LEU B C 1
ATOM 4367 O O . LEU B 1 206 ? 35.264 -14.116 34.146 1.00 141.46 206 LEU B O 1
ATOM 4372 N N . ALA B 1 207 ? 36.789 -14.366 32.510 1.00 149.28 207 ALA B N 1
ATOM 4373 C CA . ALA B 1 207 ? 36.245 -15.616 31.989 1.00 159.01 207 ALA B CA 1
ATOM 4374 C C . ALA B 1 207 ? 36.353 -16.800 32.953 1.00 165.44 207 ALA B C 1
ATOM 4375 O O . ALA B 1 207 ? 35.396 -17.579 33.050 1.00 167.44 207 ALA B O 1
ATOM 4377 N N . PRO B 1 208 ? 37.471 -16.998 33.668 1.00 171.75 208 PRO B N 1
ATOM 4378 C CA . PRO B 1 208 ? 37.555 -18.158 34.577 1.00 170.77 208 PRO B CA 1
ATOM 4379 C C . PRO B 1 208 ? 36.491 -18.181 35.664 1.00 169.09 208 PRO B C 1
ATOM 4380 O O . PRO B 1 208 ? 36.317 -19.225 36.307 1.00 170.20 208 PRO B O 1
ATOM 4384 N N . LYS B 1 209 ? 35.778 -17.078 35.891 1.00 164.09 209 LYS B N 1
ATOM 4385 C CA . LYS B 1 209 ? 34.722 -17.010 36.892 1.00 154.97 209 LYS B CA 1
ATOM 4386 C C . LYS B 1 209 ? 33.330 -17.098 36.271 1.00 165.74 209 LYS B C 1
ATOM 4387 O O . LYS B 1 209 ? 32.378 -16.518 36.803 1.00 166.55 209 LYS B O 1
ATOM 4393 N N . LEU B 1 210 ? 33.191 -17.817 35.154 1.00 173.47 210 LEU B N 1
ATOM 4394 C CA . LEU B 1 210 ? 31.910 -17.881 34.458 1.00 173.27 210 LEU B CA 1
ATOM 4395 C C . LEU B 1 210 ? 31.745 -19.143 33.616 1.00 175.20 210 LEU B C 1
ATOM 4396 O O . LEU B 1 210 ? 30.659 -19.385 33.077 1.00 177.19 210 LEU B O 1
ATOM 4401 N N . GLY B 1 211 ? 32.794 -19.955 33.488 1.00 161.03 211 GLY B N 1
ATOM 4402 C CA . GLY B 1 211 ? 32.704 -21.102 32.610 1.00 144.15 211 GLY B CA 1
ATOM 4403 C C . GLY B 1 211 ? 33.626 -22.235 33.007 1.00 127.17 211 GLY B C 1
ATOM 4404 O O . GLY B 1 211 ? 34.413 -22.134 33.951 1.00 121.57 211 GLY B O 1
ATOM 4405 N N . ASP B 1 212 ? 33.511 -23.330 32.256 1.00 118.10 212 ASP B N 1
ATOM 4406 C CA . ASP B 1 212 ? 34.310 -24.528 32.450 1.00 110.72 212 ASP B CA 1
ATOM 4407 C C . ASP B 1 212 ? 34.919 -24.942 31.117 1.00 110.21 212 ASP B C 1
ATOM 4408 O O . ASP B 1 212 ? 34.354 -24.682 30.051 1.00 108.19 212 ASP B O 1
ATOM 4413 N N . LYS B 1 213 ? 36.080 -25.586 31.189 1.00 110.91 213 LYS B N 1
ATOM 4414 C CA . LYS B 1 213 ? 36.813 -25.997 29.997 1.00 109.86 213 LYS B CA 1
ATOM 4415 C C . LYS B 1 213 ? 36.039 -27.048 29.207 1.00 101.50 213 LYS B C 1
ATOM 4416 O O . LYS B 1 213 ? 35.553 -28.028 29.771 1.00 92.46 213 LYS B O 1
ATOM 4422 N N . ILE B 1 228 ? 39.191 -10.809 -1.265 1.00 131.49 228 ILE B N 1
ATOM 4423 C CA . ILE B 1 228 ? 37.910 -10.887 -0.576 1.00 128.87 228 ILE B CA 1
ATOM 4424 C C . ILE B 1 228 ? 36.932 -9.887 -1.185 1.00 131.77 228 ILE B C 1
ATOM 4425 O O . ILE B 1 228 ? 36.817 -8.754 -0.717 1.00 134.12 228 ILE B O 1
ATOM 4430 N N . PHE B 1 229 ? 36.229 -10.313 -2.235 1.00 133.91 229 PHE B N 1
ATOM 4431 C CA . PHE B 1 229 ? 35.267 -9.448 -2.908 1.00 130.96 229 PHE B CA 1
ATOM 4432 C C . PHE B 1 229 ? 33.848 -9.705 -2.417 1.00 135.85 229 PHE B C 1
ATOM 4433 O O . PHE B 1 229 ? 33.309 -8.920 -1.632 1.00 141.07 229 PHE B O 1
ATOM 4441 N N . HIS B 1 230 ? 33.235 -10.803 -2.866 1.00 138.79 230 HIS B N 1
ATOM 4442 C CA . HIS B 1 230 ? 31.833 -11.066 -2.561 1.00 129.47 230 HIS B CA 1
ATOM 4443 C C . HIS B 1 230 ? 31.603 -11.595 -1.153 1.00 115.78 230 HIS B C 1
ATOM 4444 O O . HIS B 1 230 ? 30.456 -11.599 -0.694 1.00 116.59 230 HIS B O 1
ATOM 4451 N N . ASP B 1 231 ? 32.647 -12.048 -0.461 1.00 104.04 231 ASP B N 1
ATOM 4452 C CA . ASP B 1 231 ? 32.477 -12.489 0.918 1.00 92.05 231 ASP B CA 1
ATOM 4453 C C . ASP B 1 231 ? 32.147 -11.309 1.824 1.00 83.18 231 ASP B C 1
ATOM 4454 O O . ASP B 1 231 ? 31.102 -11.286 2.487 1.00 83.10 231 ASP B O 1
ATOM 4459 N N . SER B 1 232 ? 33.027 -10.305 1.850 1.00 74.41 232 SER B N 1
ATOM 4460 C CA . SER B 1 232 ? 32.776 -9.122 2.663 1.00 72.54 232 SER B CA 1
ATOM 4461 C C . SER B 1 232 ? 31.611 -8.303 2.122 1.00 66.72 232 SER B C 1
ATOM 4462 O O . SER B 1 232 ? 30.889 -7.672 2.902 1.00 77.13 232 SER B O 1
ATOM 4465 N N . ILE B 1 233 ? 31.412 -8.294 0.802 1.00 57.53 233 ILE B N 1
ATOM 4466 C CA . ILE B 1 233 ? 30.292 -7.553 0.227 1.00 47.42 233 ILE B CA 1
ATOM 4467 C C . ILE B 1 233 ? 28.970 -8.187 0.637 1.00 48.93 233 ILE B C 1
ATOM 4468 O O . ILE B 1 233 ? 28.025 -7.494 1.031 1.00 56.70 233 ILE B O 1
ATOM 4473 N N . SER B 1 234 ? 28.883 -9.515 0.550 1.00 54.47 234 SER B N 1
ATOM 4474 C CA . SER B 1 234 ? 27.670 -10.201 0.978 1.00 59.93 234 SER B CA 1
ATOM 4475 C C . SER B 1 234 ? 27.452 -10.046 2.478 1.00 63.80 234 SER B C 1
ATOM 4476 O O . SER B 1 234 ? 26.317 -9.847 2.928 1.00 59.73 234 SER B O 1
ATOM 4479 N N . ALA B 1 235 ? 28.527 -10.119 3.265 1.00 68.14 235 ALA B N 1
ATOM 4480 C CA . ALA B 1 235 ? 28.419 -9.986 4.713 1.00 60.31 235 ALA B CA 1
ATOM 4481 C C . ALA B 1 235 ? 27.934 -8.597 5.109 1.00 65.06 235 ALA B C 1
ATOM 4482 O O . ALA B 1 235 ? 26.842 -8.453 5.671 1.00 69.12 235 ALA B O 1
ATOM 4484 N N . THR B 1 236 ? 28.739 -7.572 4.822 1.00 68.31 236 THR B N 1
ATOM 4485 C CA . THR B 1 236 ? 28.380 -6.214 5.219 1.00 71.76 236 THR B CA 1
ATOM 4486 C C . THR B 1 236 ? 27.074 -5.770 4.574 1.00 73.01 236 THR B C 1
ATOM 4487 O O . THR B 1 236 ? 26.286 -5.044 5.191 1.00 79.08 236 THR B O 1
ATOM 4491 N N . ALA B 1 237 ? 26.826 -6.200 3.335 1.00 66.19 237 ALA B N 1
ATOM 4492 C CA . ALA B 1 237 ? 25.566 -5.875 2.672 1.00 63.35 237 ALA B CA 1
ATOM 4493 C C . ALA B 1 237 ? 24.385 -6.475 3.425 1.00 64.11 237 ALA B C 1
ATOM 4494 O O . ALA B 1 237 ? 23.389 -5.790 3.691 1.00 66.81 237 ALA B O 1
ATOM 4496 N N . LEU B 1 238 ? 24.486 -7.758 3.786 1.00 66.45 238 LEU B N 1
ATOM 4497 C CA . LEU B 1 238 ? 23.435 -8.389 4.577 1.00 70.05 238 LEU B CA 1
ATOM 4498 C C . LEU B 1 238 ? 23.265 -7.706 5.928 1.00 75.25 238 LEU B C 1
ATOM 4499 O O . LEU B 1 238 ? 22.146 -7.630 6.448 1.00 69.04 238 LEU B O 1
ATOM 4504 N N . VAL B 1 239 ? 24.356 -7.198 6.506 1.00 87.24 239 VAL B N 1
ATOM 4505 C CA . VAL B 1 239 ? 24.258 -6.467 7.766 1.00 95.34 239 VAL B CA 1
ATOM 4506 C C . VAL B 1 239 ? 23.464 -5.180 7.574 1.00 100.22 239 VAL B C 1
ATOM 4507 O O . VAL B 1 239 ? 22.576 -4.855 8.371 1.00 101.55 239 VAL B O 1
ATOM 4511 N N . MET B 1 240 ? 23.767 -4.432 6.508 1.00 94.19 240 MET B N 1
ATOM 4512 C CA . MET B 1 240 ? 23.040 -3.194 6.241 1.00 94.15 240 MET B CA 1
ATOM 4513 C C . MET B 1 240 ? 21.563 -3.461 5.984 1.00 96.65 240 MET B C 1
ATOM 4514 O O . MET B 1 240 ? 20.699 -2.699 6.437 1.00 104.12 240 MET B O 1
ATOM 4519 N N . THR B 1 241 ? 21.252 -4.535 5.256 1.00 93.79 241 THR B N 1
ATOM 4520 C CA . THR B 1 241 ? 19.853 -4.851 4.988 1.00 92.39 241 THR B CA 1
ATOM 4521 C C . THR B 1 241 ? 19.129 -5.279 6.257 1.00 89.55 241 THR B C 1
ATOM 4522 O O . THR B 1 241 ? 17.966 -4.913 6.467 1.00 84.30 241 THR B O 1
ATOM 4526 N N . VAL B 1 242 ? 19.797 -6.053 7.115 1.00 96.08 242 VAL B N 1
ATOM 4527 C CA . VAL B 1 242 ? 19.172 -6.494 8.358 1.00 105.87 242 VAL B CA 1
ATOM 4528 C C . VAL B 1 242 ? 18.915 -5.305 9.275 1.00 121.58 242 VAL B C 1
ATOM 4529 O O . VAL B 1 242 ? 17.820 -5.156 9.832 1.00 123.41 242 VAL B O 1
ATOM 4533 N N . PHE B 1 243 ? 19.915 -4.436 9.441 1.00 136.58 243 PHE B N 1
ATOM 4534 C CA . PHE B 1 243 ? 19.735 -3.260 10.288 1.00 141.14 243 PHE B CA 1
ATOM 4535 C C . PHE B 1 243 ? 18.662 -2.335 9.729 1.00 134.84 243 PHE B C 1
ATOM 4536 O O . PHE B 1 243 ? 17.887 -1.742 10.489 1.00 138.99 243 PHE B O 1
ATOM 4544 N N . PHE B 1 244 ? 18.608 -2.186 8.402 1.00 123.95 244 PHE B N 1
ATOM 4545 C CA . PHE B 1 244 ? 17.532 -1.407 7.798 1.00 115.10 244 PHE B CA 1
ATOM 4546 C C . PHE B 1 244 ? 16.175 -2.035 8.088 1.00 111.88 244 PHE B C 1
ATOM 4547 O O . PHE B 1 244 ? 15.191 -1.324 8.332 1.00 114.10 244 PHE B O 1
ATOM 4555 N N . GLY B 1 245 ? 16.103 -3.368 8.075 1.00 123.70 245 GLY B N 1
ATOM 4556 C CA . GLY B 1 245 ? 14.881 -4.036 8.486 1.00 133.93 245 GLY B CA 1
ATOM 4557 C C . GLY B 1 245 ? 14.541 -3.792 9.942 1.00 146.44 245 GLY B C 1
ATOM 4558 O O . GLY B 1 245 ? 13.365 -3.775 10.315 1.00 142.31 245 GLY B O 1
ATOM 4559 N N . ILE B 1 246 ? 15.560 -3.599 10.784 1.00 158.86 246 ILE B N 1
ATOM 4560 C CA . ILE B 1 246 ? 15.316 -3.249 12.179 1.00 163.47 246 ILE B CA 1
ATOM 4561 C C . ILE B 1 246 ? 14.764 -1.832 12.281 1.00 160.77 246 ILE B C 1
ATOM 4562 O O . ILE B 1 246 ? 13.887 -1.550 13.107 1.00 163.72 246 ILE B O 1
ATOM 4567 N N . ILE B 1 247 ? 15.267 -0.917 11.446 1.00 145.65 247 ILE B N 1
ATOM 4568 C CA . ILE B 1 247 ? 14.695 0.425 11.379 1.00 132.59 247 ILE B CA 1
ATOM 4569 C C . ILE B 1 247 ? 13.247 0.366 10.913 1.00 143.81 247 ILE B C 1
ATOM 4570 O O . ILE B 1 247 ? 12.406 1.153 11.367 1.00 146.37 247 ILE B O 1
ATOM 4575 N N . LEU B 1 248 ? 12.923 -0.574 10.018 1.00 150.35 248 LEU B N 1
ATOM 4576 C CA . LEU B 1 248 ? 11.533 -0.741 9.603 1.00 155.39 248 LEU B CA 1
ATOM 4577 C C . LEU B 1 248 ? 10.638 -1.118 10.777 1.00 151.91 248 LEU B C 1
ATOM 4578 O O . LEU B 1 248 ? 9.436 -0.828 10.759 1.00 154.20 248 LEU B O 1
ATOM 4583 N N . LEU B 1 249 ? 11.199 -1.758 11.803 1.00 147.81 249 LEU B N 1
ATOM 4584 C CA . LEU B 1 249 ? 10.452 -2.124 12.999 1.00 140.34 249 LEU B CA 1
ATOM 4585 C C . LEU B 1 249 ? 10.291 -0.962 13.976 1.00 145.80 249 LEU B C 1
ATOM 4586 O O . LEU B 1 249 ? 10.057 -1.197 15.168 1.00 146.09 249 LEU B O 1
ATOM 4591 N N . SER B 1 250 ? 10.411 0.275 13.503 1.00 146.17 250 SER B N 1
ATOM 4592 C CA . SER B 1 250 ? 10.255 1.447 14.356 1.00 144.42 250 SER B CA 1
ATOM 4593 C C . SER B 1 250 ? 9.501 2.553 13.625 1.00 142.90 250 SER B C 1
ATOM 4594 O O . SER B 1 250 ? 8.667 2.281 12.762 1.00 143.66 250 SER B O 1
ATOM 4597 N N . LYS B 1 262 ? 5.428 -4.200 -1.713 1.00 142.02 262 LYS B N 1
ATOM 4598 C CA . LYS B 1 262 ? 6.452 -3.865 -0.731 1.00 140.92 262 LYS B CA 1
ATOM 4599 C C . LYS B 1 262 ? 7.846 -4.242 -1.224 1.00 142.43 262 LYS B C 1
ATOM 4600 O O . LYS B 1 262 ? 8.849 -3.790 -0.673 1.00 140.89 262 LYS B O 1
ATOM 4606 N N . THR B 1 263 ? 7.901 -5.068 -2.272 1.00 135.38 263 THR B N 1
ATOM 4607 C CA . THR B 1 263 ? 9.177 -5.580 -2.757 1.00 140.54 263 THR B CA 1
ATOM 4608 C C . THR B 1 263 ? 10.089 -4.486 -3.296 1.00 152.23 263 THR B C 1
ATOM 4609 O O . THR B 1 263 ? 11.306 -4.687 -3.348 1.00 156.07 263 THR B O 1
ATOM 4613 N N . HIS B 1 264 ? 9.538 -3.338 -3.695 1.00 157.64 264 HIS B N 1
ATOM 4614 C CA . HIS B 1 264 ? 10.372 -2.278 -4.255 1.00 160.13 264 HIS B CA 1
ATOM 4615 C C . HIS B 1 264 ? 11.224 -1.619 -3.177 1.00 161.31 264 HIS B C 1
ATOM 4616 O O . HIS B 1 264 ? 12.433 -1.426 -3.358 1.00 160.91 264 HIS B O 1
ATOM 4623 N N . TRP B 1 265 ? 10.610 -1.267 -2.044 1.00 163.81 265 TRP B N 1
ATOM 4624 C CA . TRP B 1 265 ? 11.363 -0.641 -0.963 1.00 167.74 265 TRP B CA 1
ATOM 4625 C C . TRP B 1 265 ? 12.415 -1.591 -0.400 1.00 166.71 265 TRP B C 1
ATOM 4626 O O . TRP B 1 265 ? 13.528 -1.168 -0.068 1.00 170.82 265 TRP B O 1
ATOM 4637 N N . PHE B 1 266 ? 12.084 -2.881 -0.294 1.00 161.35 266 PHE B N 1
ATOM 4638 C CA . PHE B 1 266 ? 13.065 -3.853 0.179 1.00 157.74 266 PHE B CA 1
ATOM 4639 C C . PHE B 1 266 ? 14.179 -4.057 -0.841 1.00 152.64 266 PHE B C 1
ATOM 4640 O O . PHE B 1 266 ? 15.341 -4.262 -0.469 1.00 154.42 266 PHE B O 1
ATOM 4648 N N . MET B 1 267 ? 13.845 -4.009 -2.134 1.00 147.00 267 MET B N 1
ATOM 4649 C CA . MET B 1 267 ? 14.884 -4.065 -3.154 1.00 143.52 267 MET B CA 1
ATOM 4650 C C . MET B 1 267 ? 15.801 -2.855 -3.076 1.00 148.82 267 MET B C 1
ATOM 4651 O O . MET B 1 267 ? 17.000 -2.968 -3.352 1.00 151.52 267 MET B O 1
ATOM 4656 N N . TYR B 1 268 ? 15.265 -1.691 -2.700 1.00 153.01 268 TYR B N 1
ATOM 4657 C CA . TYR B 1 268 ? 16.128 -0.544 -2.454 1.00 152.12 268 TYR B CA 1
ATOM 4658 C C . TYR B 1 268 ? 16.909 -0.684 -1.156 1.00 141.71 268 TYR B C 1
ATOM 4659 O O . TYR B 1 268 ? 17.973 -0.076 -1.022 1.00 142.02 268 TYR B O 1
ATOM 4668 N N . ILE B 1 269 ? 16.409 -1.470 -0.201 1.00 127.59 269 ILE B N 1
ATOM 4669 C CA . ILE B 1 269 ? 17.198 -1.784 0.986 1.00 116.54 269 ILE B CA 1
ATOM 4670 C C . ILE B 1 269 ? 18.415 -2.616 0.604 1.00 114.29 269 ILE B C 1
ATOM 4671 O O . ILE B 1 269 ? 19.553 -2.294 0.970 1.00 116.61 269 ILE B O 1
ATOM 4676 N N . PHE B 1 270 ? 18.191 -3.699 -0.145 1.00 110.23 270 PHE B N 1
ATOM 4677 C CA . PHE B 1 270 ? 19.299 -4.546 -0.569 1.00 104.22 270 PHE B CA 1
ATOM 4678 C C . PHE B 1 270 ? 20.246 -3.789 -1.490 1.00 108.19 270 PHE B C 1
ATOM 4679 O O . PHE B 1 270 ? 21.468 -3.978 -1.430 1.00 106.24 270 PHE B O 1
ATOM 4687 N N . GLU B 1 271 ? 19.703 -2.914 -2.341 1.00 115.07 271 GLU B N 1
ATOM 4688 C CA . GLU B 1 271 ? 20.559 -2.151 -3.242 1.00 112.23 271 GLU B CA 1
ATOM 4689 C C . GLU B 1 271 ? 21.374 -1.110 -2.486 1.00 109.69 271 GLU B C 1
ATOM 4690 O O . GLU B 1 271 ? 22.528 -0.851 -2.840 1.00 116.90 271 GLU B O 1
ATOM 4696 N N . MET B 1 272 ? 20.799 -0.505 -1.441 1.00 103.15 272 MET B N 1
ATOM 4697 C CA . MET B 1 272 ? 21.585 0.392 -0.600 1.00 91.62 272 MET B CA 1
ATOM 4698 C C . MET B 1 272 ? 22.679 -0.370 0.135 1.00 82.97 272 MET B C 1
ATOM 4699 O O . MET B 1 272 ? 23.804 0.128 0.276 1.00 81.90 272 MET B O 1
ATOM 4704 N N . GLY B 1 273 ? 22.371 -1.581 0.606 1.00 77.59 273 GLY B N 1
ATOM 4705 C CA . GLY B 1 273 ? 23.399 -2.407 1.213 1.00 74.51 273 GLY B CA 1
ATOM 4706 C C . GLY B 1 273 ? 24.507 -2.775 0.247 1.00 72.06 273 GLY B C 1
ATOM 4707 O O . GLY B 1 273 ? 25.667 -2.902 0.647 1.00 69.52 273 GLY B O 1
ATOM 4708 N N . LEU B 1 274 ? 24.172 -2.940 -1.036 1.00 66.96 274 LEU B N 1
ATOM 4709 C CA . LEU B 1 274 ? 25.183 -3.295 -2.026 1.00 56.95 274 LEU B CA 1
ATOM 4710 C C . LEU B 1 274 ? 26.019 -2.092 -2.444 1.00 52.48 274 LEU B C 1
ATOM 4711 O O . LEU B 1 274 ? 27.220 -2.231 -2.689 1.00 59.16 274 LEU B O 1
ATOM 4716 N N . LYS B 1 275 ? 25.408 -0.912 -2.555 1.00 46.97 275 LYS B N 1
ATOM 4717 C CA . LYS B 1 275 ? 26.184 0.289 -2.850 1.00 52.76 275 LYS B CA 1
ATOM 4718 C C . LYS B 1 275 ? 27.116 0.624 -1.694 1.00 55.18 275 LYS B C 1
ATOM 4719 O O . LYS B 1 275 ? 28.304 0.909 -1.897 1.00 63.94 275 LYS B O 1
ATOM 4725 N N . PHE B 1 276 ? 26.589 0.585 -0.469 1.00 52.67 276 PHE B N 1
ATOM 4726 C CA . PHE B 1 276 ? 27.417 0.819 0.708 1.00 56.79 276 PHE B CA 1
ATOM 4727 C C . PHE B 1 276 ? 28.534 -0.212 0.804 1.00 66.55 276 PHE B C 1
ATOM 4728 O O . PHE B 1 276 ? 29.695 0.132 1.058 1.00 70.18 276 PHE B O 1
ATOM 4736 N N . ALA B 1 277 ? 28.200 -1.488 0.596 1.00 65.11 277 ALA B N 1
ATOM 4737 C CA . ALA B 1 277 ? 29.205 -2.541 0.697 1.00 59.24 277 ALA B CA 1
ATOM 4738 C C . ALA B 1 277 ? 30.264 -2.404 -0.390 1.00 51.73 277 ALA B C 1
ATOM 4739 O O . ALA B 1 277 ? 31.450 -2.650 -0.142 1.00 51.25 277 ALA B O 1
ATOM 4741 N N . VAL B 1 278 ? 29.857 -2.015 -1.598 1.00 29.57 278 VAL B N 1
ATOM 4742 C CA . VAL B 1 278 ? 30.815 -1.822 -2.682 1.00 28.10 278 VAL B CA 1
ATOM 4743 C C . VAL B 1 278 ? 31.763 -0.679 -2.349 1.00 43.04 278 VAL B C 1
ATOM 4744 O O . VAL B 1 278 ? 32.988 -0.804 -2.482 1.00 58.91 278 VAL B O 1
ATOM 4748 N N . ALA B 1 279 ? 31.212 0.451 -1.895 1.00 37.02 279 ALA B N 1
ATOM 4749 C CA . ALA B 1 279 ? 32.056 1.570 -1.487 1.00 35.33 279 ALA B CA 1
ATOM 4750 C C . ALA B 1 279 ? 33.043 1.142 -0.407 1.00 46.90 279 ALA B C 1
ATOM 4751 O O . ALA B 1 279 ? 34.249 1.408 -0.505 1.00 54.43 279 ALA B O 1
ATOM 4753 N N . ILE B 1 280 ? 32.547 0.452 0.623 1.00 44.76 280 ILE B N 1
ATOM 4754 C CA . ILE B 1 280 ? 33.414 -0.004 1.703 1.00 42.76 280 ILE B CA 1
ATOM 4755 C C . ILE B 1 280 ? 34.493 -0.941 1.176 1.00 39.34 280 ILE B C 1
ATOM 4756 O O . ILE B 1 280 ? 35.623 -0.935 1.675 1.00 35.83 280 ILE B O 1
ATOM 4761 N N . GLN B 1 281 ? 34.182 -1.737 0.149 1.00 42.03 281 GLN B N 1
ATOM 4762 C CA . GLN B 1 281 ? 35.167 -2.682 -0.369 1.00 40.27 281 GLN B CA 1
ATOM 4763 C C . GLN B 1 281 ? 36.257 -1.969 -1.157 1.00 30.96 281 GLN B C 1
ATOM 4764 O O . GLN B 1 281 ? 37.447 -2.282 -1.007 1.00 31.30 281 GLN B O 1
ATOM 4770 N N . ILE B 1 282 ? 35.872 -1.016 -2.009 1.00 31.59 282 ILE B N 1
ATOM 4771 C CA . ILE B 1 282 ? 36.869 -0.196 -2.691 1.00 41.40 282 ILE B CA 1
ATOM 4772 C C . ILE B 1 282 ? 37.758 0.500 -1.670 1.00 38.85 282 ILE B C 1
ATOM 4773 O O . ILE B 1 282 ? 38.980 0.600 -1.850 1.00 30.20 282 ILE B O 1
ATOM 4778 N N . ILE B 1 283 ? 37.162 0.971 -0.571 1.00 30.82 283 ILE B N 1
ATOM 4779 C CA . ILE B 1 283 ? 37.960 1.553 0.503 1.00 30.82 283 ILE B CA 1
ATOM 4780 C C . ILE B 1 283 ? 38.910 0.511 1.083 1.00 24.56 283 ILE B C 1
ATOM 4781 O O . ILE B 1 283 ? 40.069 0.811 1.383 1.00 26.51 283 ILE B O 1
ATOM 4786 N N . VAL B 1 284 ? 38.447 -0.735 1.221 1.00 24.70 284 VAL B N 1
ATOM 4787 C CA . VAL B 1 284 ? 39.277 -1.774 1.834 1.00 27.76 284 VAL B CA 1
ATOM 4788 C C . VAL B 1 284 ? 40.512 -2.039 0.986 1.00 24.74 284 VAL B C 1
ATOM 4789 O O . VAL B 1 284 ? 41.648 -1.990 1.476 1.00 24.76 284 VAL B O 1
ATOM 4793 N N . THR B 1 285 ? 40.311 -2.331 -0.302 1.00 41.88 285 THR B N 1
ATOM 4794 C CA . THR B 1 285 ? 41.451 -2.591 -1.175 1.00 36.61 285 THR B CA 1
ATOM 4795 C C . THR B 1 285 ? 42.359 -1.371 -1.274 1.00 39.48 285 THR B C 1
ATOM 4796 O O . THR B 1 285 ? 43.591 -1.499 -1.253 1.00 43.74 285 THR B O 1
ATOM 4800 N N . GLY B 1 286 ? 41.768 -0.176 -1.360 1.00 36.70 286 GLY B N 1
ATOM 4801 C CA . GLY B 1 286 ? 42.577 1.031 -1.433 1.00 29.63 286 GLY B CA 1
ATOM 4802 C C . GLY B 1 286 ? 43.469 1.210 -0.220 1.00 25.28 286 GLY B C 1
ATOM 4803 O O . GLY B 1 286 ? 44.656 1.516 -0.346 1.00 24.40 286 GLY B O 1
ATOM 4804 N N . VAL B 1 287 ? 42.905 1.026 0.974 1.00 26.57 287 VAL B N 1
ATOM 4805 C CA . VAL B 1 287 ? 43.680 1.168 2.202 1.00 27.39 287 VAL B CA 1
ATOM 4806 C C . VAL B 1 287 ? 44.763 0.101 2.277 1.00 24.62 287 VAL B C 1
ATOM 4807 O O . VAL B 1 287 ? 45.913 0.388 2.635 1.00 34.04 287 VAL B O 1
ATOM 4811 N N . ARG B 1 288 ? 44.414 -1.143 1.936 1.00 24.69 288 ARG B N 1
ATOM 4812 C CA . ARG B 1 288 ? 45.382 -2.233 1.996 1.00 27.12 288 ARG B CA 1
ATOM 4813 C C . ARG B 1 288 ? 46.579 -1.953 1.099 1.00 24.64 288 ARG B C 1
ATOM 4814 O O . ARG B 1 288 ? 47.733 -2.075 1.527 1.00 43.21 288 ARG B O 1
ATOM 4822 N N . MET B 1 289 ? 46.325 -1.567 -0.153 1.00 27.11 289 MET B N 1
ATOM 4823 C CA . MET B 1 289 ? 47.429 -1.207 -1.032 1.00 40.49 289 MET B CA 1
ATOM 4824 C C . MET B 1 289 ? 48.121 0.075 -0.582 1.00 39.42 289 MET B C 1
ATOM 4825 O O . MET B 1 289 ? 49.299 0.278 -0.895 1.00 34.40 289 MET B O 1
ATOM 4830 N N . PHE B 1 290 ? 47.423 0.928 0.169 1.00 50.66 290 PHE B N 1
ATOM 4831 C CA . PHE B 1 290 ? 48.011 2.185 0.620 1.00 53.01 290 PHE B CA 1
ATOM 4832 C C . PHE B 1 290 ? 49.032 1.959 1.727 1.00 60.07 290 PHE B C 1
ATOM 4833 O O . PHE B 1 290 ? 50.051 2.655 1.782 1.00 70.35 290 PHE B O 1
ATOM 4841 N N . VAL B 1 291 ? 48.785 0.992 2.615 1.00 57.94 291 VAL B N 1
ATOM 4842 C CA . VAL B 1 291 ? 49.695 0.723 3.723 1.00 51.94 291 VAL B CA 1
ATOM 4843 C C . VAL B 1 291 ? 50.563 -0.506 3.488 1.00 52.64 291 VAL B C 1
ATOM 4844 O O . VAL B 1 291 ? 51.395 -0.836 4.346 1.00 52.07 291 VAL B O 1
ATOM 4848 N N . ALA B 1 292 ? 50.408 -1.186 2.349 1.00 53.21 292 ALA B N 1
ATOM 4849 C CA . ALA B 1 292 ? 51.097 -2.456 2.129 1.00 55.74 292 ALA B CA 1
ATOM 4850 C C . ALA B 1 292 ? 52.614 -2.284 2.126 1.00 51.55 292 ALA B C 1
ATOM 4851 O O . ALA B 1 292 ? 53.323 -2.884 2.942 1.00 45.75 292 ALA B O 1
ATOM 4853 N N . GLU B 1 293 ? 53.132 -1.473 1.200 1.00 56.73 293 GLU B N 1
ATOM 4854 C CA . GLU B 1 293 ? 54.581 -1.336 1.072 1.00 62.38 293 GLU B CA 1
ATOM 4855 C C . GLU B 1 293 ? 55.190 -0.647 2.287 1.00 71.08 293 GLU B C 1
ATOM 4856 O O . GLU B 1 293 ? 56.289 -1.009 2.724 1.00 65.16 293 GLU B O 1
ATOM 4862 N N . LEU B 1 294 ? 54.493 0.343 2.849 1.00 84.52 294 LEU B N 1
ATOM 4863 C CA . LEU B 1 294 ? 55.021 1.042 4.017 1.00 85.25 294 LEU B CA 1
ATOM 4864 C C . LEU B 1 294 ? 55.120 0.111 5.219 1.00 77.15 294 LEU B C 1
ATOM 4865 O O . LEU B 1 294 ? 56.134 0.108 5.929 1.00 77.44 294 LEU B O 1
ATOM 4870 N N . SER B 1 295 ? 54.079 -0.689 5.463 1.00 63.94 295 SER B N 1
ATOM 4871 C CA . SER B 1 295 ? 54.155 -1.681 6.529 1.00 59.61 295 SER B CA 1
ATOM 4872 C C . SER B 1 295 ? 55.216 -2.733 6.233 1.00 64.71 295 SER B C 1
ATOM 4873 O O . SER B 1 295 ? 55.848 -3.257 7.160 1.00 66.54 295 SER B O 1
ATOM 4876 N N . GLU B 1 296 ? 55.427 -3.053 4.953 1.00 64.13 296 GLU B N 1
ATOM 4877 C CA . GLU B 1 296 ? 56.508 -3.962 4.585 1.00 59.92 296 GLU B CA 1
ATOM 4878 C C . GLU B 1 296 ? 57.863 -3.368 4.947 1.00 63.24 296 GLU B C 1
ATOM 4879 O O . GLU B 1 296 ? 58.784 -4.092 5.345 1.00 75.05 296 GLU B O 1
ATOM 4885 N N . ALA B 1 297 ? 58.002 -2.047 4.821 1.00 59.90 297 ALA B N 1
ATOM 4886 C CA . ALA B 1 297 ? 59.213 -1.393 5.299 1.00 55.96 297 ALA B CA 1
ATOM 4887 C C . ALA B 1 297 ? 59.289 -1.410 6.820 1.00 54.50 297 ALA B C 1
ATOM 4888 O O . ALA B 1 297 ? 60.388 -1.502 7.380 1.00 52.35 297 ALA B O 1
ATOM 4890 N N . PHE B 1 298 ? 58.142 -1.322 7.503 1.00 54.56 298 PHE B N 1
ATOM 4891 C CA . PHE B 1 298 ? 58.133 -1.467 8.957 1.00 51.08 298 PHE B CA 1
ATOM 4892 C C . PHE B 1 298 ? 58.706 -2.817 9.363 1.00 49.80 298 PHE B C 1
ATOM 4893 O O . PHE B 1 298 ? 59.534 -2.910 10.278 1.00 46.98 298 PHE B O 1
ATOM 4901 N N . LYS B 1 299 ? 58.266 -3.882 8.688 1.00 64.08 299 LYS B N 1
ATOM 4902 C CA . LYS B 1 299 ? 58.886 -5.188 8.874 1.00 74.32 299 LYS B CA 1
ATOM 4903 C C . LYS B 1 299 ? 60.359 -5.162 8.484 1.00 78.66 299 LYS B C 1
ATOM 4904 O O . LYS B 1 299 ? 61.168 -5.897 9.061 1.00 85.97 299 LYS B O 1
ATOM 4910 N N . GLY B 1 300 ? 60.727 -4.317 7.518 1.00 77.68 300 GLY B N 1
ATOM 4911 C CA . GLY B 1 300 ? 62.118 -4.232 7.107 1.00 78.59 300 GLY B CA 1
ATOM 4912 C C . GLY B 1 300 ? 63.029 -3.636 8.162 1.00 75.17 300 GLY B C 1
ATOM 4913 O O . GLY B 1 300 ? 64.196 -4.023 8.267 1.00 75.11 300 GLY B O 1
ATOM 4914 N N . ILE B 1 301 ? 62.521 -2.693 8.949 1.00 69.17 301 ILE B N 1
ATOM 4915 C CA . ILE B 1 301 ? 63.320 -2.061 9.997 1.00 67.44 301 ILE B CA 1
ATOM 4916 C C . ILE B 1 301 ? 63.269 -2.866 11.290 1.00 77.49 301 ILE B C 1
ATOM 4917 O O . ILE B 1 301 ? 64.302 -3.120 11.919 1.00 79.08 301 ILE B O 1
ATOM 4922 N N . SER B 1 302 ? 62.069 -3.292 11.701 1.00 82.04 302 SER B N 1
ATOM 4923 C CA . SER B 1 302 ? 61.955 -4.174 12.858 1.00 80.00 302 SER B CA 1
ATOM 4924 C C . SER B 1 302 ? 62.681 -5.492 12.640 1.00 82.92 302 SER B C 1
ATOM 4925 O O . SER B 1 302 ? 63.042 -6.163 13.614 1.00 78.94 302 SER B O 1
ATOM 4928 N N . GLU B 1 303 ? 62.900 -5.871 11.381 1.00 92.41 303 GLU B N 1
ATOM 4929 C CA . GLU B 1 303 ? 63.616 -7.099 11.066 1.00 97.19 303 GLU B CA 1
ATOM 4930 C C . GLU B 1 303 ? 65.073 -7.034 11.509 1.00 94.84 303 GLU B C 1
ATOM 4931 O O . GLU B 1 303 ? 65.670 -8.069 11.824 1.00 99.21 303 GLU B O 1
ATOM 4937 N N . ARG B 1 304 ? 65.658 -5.836 11.548 1.00 86.69 304 ARG B N 1
ATOM 4938 C CA . ARG B 1 304 ? 67.076 -5.679 11.838 1.00 71.07 304 ARG B CA 1
ATOM 4939 C C . ARG B 1 304 ? 67.367 -4.986 13.159 1.00 68.10 304 ARG B C 1
ATOM 4940 O O . ARG B 1 304 ? 68.392 -5.280 13.777 1.00 63.13 304 ARG B O 1
ATOM 4948 N N . VAL B 1 305 ? 66.501 -4.076 13.610 1.00 67.69 305 VAL B N 1
ATOM 4949 C CA . VAL B 1 305 ? 66.745 -3.407 14.885 1.00 63.35 305 VAL B CA 1
ATOM 4950 C C . VAL B 1 305 ? 66.483 -4.360 16.045 1.00 67.49 305 VAL B C 1
ATOM 4951 O O . VAL B 1 305 ? 67.306 -4.494 16.958 1.00 68.16 305 VAL B O 1
ATOM 4955 N N . ILE B 1 306 ? 65.340 -5.038 16.025 1.00 64.47 306 ILE B N 1
ATOM 4956 C CA . ILE B 1 306 ? 64.988 -5.997 17.068 1.00 55.47 306 ILE B CA 1
ATOM 4957 C C . ILE B 1 306 ? 64.742 -7.357 16.426 1.00 54.42 306 ILE B C 1
ATOM 4958 O O . ILE B 1 306 ? 63.584 -7.773 16.271 1.00 59.51 306 ILE B O 1
ATOM 4963 N N . PRO B 1 307 ? 65.793 -8.087 16.045 1.00 50.47 307 PRO B N 1
ATOM 4964 C CA . PRO B 1 307 ? 65.584 -9.342 15.307 1.00 53.02 307 PRO B CA 1
ATOM 4965 C C . PRO B 1 307 ? 64.943 -10.445 16.133 1.00 52.84 307 PRO B C 1
ATOM 4966 O O . PRO B 1 307 ? 64.356 -11.365 15.549 1.00 40.65 307 PRO B O 1
ATOM 4970 N N . ASN B 1 308 ? 65.029 -10.384 17.460 1.00 67.42 308 ASN B N 1
ATOM 4971 C CA . ASN B 1 308 ? 64.464 -11.396 18.346 1.00 81.34 308 ASN B CA 1
ATOM 4972 C C . ASN B 1 308 ? 63.275 -10.847 19.130 1.00 77.67 308 ASN B C 1
ATOM 4973 O O . ASN B 1 308 ? 63.109 -11.126 20.319 1.00 78.23 308 ASN B O 1
ATOM 4978 N N . SER B 1 309 ? 62.434 -10.060 18.465 1.00 77.22 309 SER B N 1
ATOM 4979 C CA . SER B 1 309 ? 61.262 -9.455 19.079 1.00 72.08 309 SER B CA 1
ATOM 4980 C C . SER B 1 309 ? 60.020 -10.307 18.832 1.00 71.92 309 SER B C 1
ATOM 4981 O O . SER B 1 309 ? 60.006 -11.208 17.991 1.00 73.08 309 SER B O 1
ATOM 4984 N N . VAL B 1 310 ? 58.962 -9.998 19.579 1.00 73.84 310 VAL B N 1
ATOM 4985 C CA . VAL B 1 310 ? 57.670 -10.661 19.440 1.00 71.73 310 VAL B CA 1
ATOM 4986 C C . VAL B 1 310 ? 56.797 -9.831 18.512 1.00 70.70 310 VAL B C 1
ATOM 4987 O O . VAL B 1 310 ? 56.748 -8.599 18.621 1.00 77.41 310 VAL B O 1
ATOM 4991 N N . LEU B 1 311 ? 56.104 -10.500 17.597 1.00 59.14 311 LEU B N 1
ATOM 4992 C CA . LEU B 1 311 ? 55.288 -9.832 16.593 1.00 47.63 311 LEU B CA 1
ATOM 4993 C C . LEU B 1 311 ? 53.836 -9.778 17.047 1.00 54.83 311 LEU B C 1
ATOM 4994 O O . LEU B 1 311 ? 53.243 -10.812 17.376 1.00 64.26 311 LEU B O 1
ATOM 4999 N N . ALA B 1 312 ? 53.269 -8.573 17.065 1.00 49.87 312 ALA B N 1
ATOM 5000 C CA . ALA B 1 312 ? 51.849 -8.383 17.355 1.00 47.85 312 ALA B CA 1
ATOM 5001 C C . ALA B 1 312 ? 51.110 -8.383 16.023 1.00 58.68 312 ALA B C 1
ATOM 5002 O O . ALA B 1 312 ? 50.905 -7.340 15.399 1.00 58.01 312 ALA B O 1
ATOM 5004 N N . ILE B 1 313 ? 50.706 -9.572 15.581 1.00 67.08 313 ILE B N 1
ATOM 5005 C CA . ILE B 1 313 ? 50.117 -9.738 14.257 1.00 66.51 313 ILE B CA 1
ATOM 5006 C C . ILE B 1 313 ? 48.597 -9.689 14.345 1.00 59.68 313 ILE B C 1
ATOM 5007 O O . ILE B 1 313 ? 48.033 -9.378 15.400 1.00 66.45 313 ILE B O 1
ATOM 5012 N N . ASP B 1 314 ? 47.928 -9.995 13.237 1.00 53.10 314 ASP B N 1
ATOM 5013 C CA . ASP B 1 314 ? 46.480 -9.867 13.165 1.00 46.70 314 ASP B CA 1
ATOM 5014 C C . ASP B 1 314 ? 45.798 -10.852 14.109 1.00 52.18 314 ASP B C 1
ATOM 5015 O O . ASP B 1 314 ? 46.336 -11.914 14.432 1.00 57.32 314 ASP B O 1
ATOM 5020 N N . CYS B 1 315 ? 44.597 -10.477 14.558 1.00 58.74 315 CYS B N 1
ATOM 5021 C CA . CYS B 1 315 ? 43.819 -11.354 15.427 1.00 56.61 315 CYS B CA 1
ATOM 5022 C C . CYS B 1 315 ? 43.365 -12.608 14.689 1.00 60.38 315 CYS B C 1
ATOM 5023 O O . CYS B 1 315 ? 43.303 -13.694 15.283 1.00 70.57 315 CYS B O 1
ATOM 5026 N N . ALA B 1 316 ? 43.053 -12.485 13.393 1.00 52.96 316 ALA B N 1
ATOM 5027 C CA . ALA B 1 316 ? 42.559 -13.637 12.648 1.00 52.59 316 ALA B CA 1
ATOM 5028 C C . ALA B 1 316 ? 43.546 -14.789 12.694 1.00 59.03 316 ALA B C 1
ATOM 5029 O O . ALA B 1 316 ? 43.162 -15.950 12.513 1.00 60.27 316 ALA B O 1
ATOM 5031 N N . ALA B 1 317 ? 44.820 -14.491 12.947 1.00 59.08 317 ALA B N 1
ATOM 5032 C CA . ALA B 1 317 ? 45.850 -15.521 12.937 1.00 65.75 317 ALA B CA 1
ATOM 5033 C C . ALA B 1 317 ? 45.687 -16.517 14.075 1.00 78.08 317 ALA B C 1
ATOM 5034 O O . ALA B 1 317 ? 46.422 -17.511 14.116 1.00 86.43 317 ALA B O 1
ATOM 5036 N N . ILE B 1 318 ? 44.743 -16.283 14.987 1.00 80.76 318 ILE B N 1
ATOM 5037 C CA . ILE B 1 318 ? 44.433 -17.248 16.034 1.00 78.56 318 ILE B CA 1
ATOM 5038 C C . ILE B 1 318 ? 43.076 -17.905 15.844 1.00 73.25 318 ILE B C 1
ATOM 5039 O O . ILE B 1 318 ? 42.752 -18.839 16.597 1.00 78.03 318 ILE B O 1
ATOM 5044 N N . TYR B 1 319 ? 42.278 -17.470 14.862 1.00 71.14 319 TYR B N 1
ATOM 5045 C CA . TYR B 1 319 ? 40.957 -18.067 14.677 1.00 77.52 319 TYR B CA 1
ATOM 5046 C C . TYR B 1 319 ? 41.061 -19.565 14.418 1.00 79.31 319 TYR B C 1
ATOM 5047 O O . TYR B 1 319 ? 40.272 -20.352 14.953 1.00 81.94 319 TYR B O 1
ATOM 5056 N N . ALA B 1 320 ? 42.048 -19.978 13.617 1.00 74.06 320 ALA B N 1
ATOM 5057 C CA . ALA B 1 320 ? 42.238 -21.394 13.328 1.00 65.16 320 ALA B CA 1
ATOM 5058 C C . ALA B 1 320 ? 42.560 -22.204 14.577 1.00 54.88 320 ALA B C 1
ATOM 5059 O O . ALA B 1 320 ? 42.325 -23.417 14.591 1.00 49.41 320 ALA B O 1
ATOM 5061 N N . PHE B 1 321 ? 43.091 -21.568 15.623 1.00 55.86 321 PHE B N 1
ATOM 5062 C CA . PHE B 1 321 ? 43.355 -22.279 16.868 1.00 59.80 321 PHE B CA 1
ATOM 5063 C C . PHE B 1 321 ? 42.083 -22.600 17.644 1.00 67.32 321 PHE B C 1
ATOM 5064 O O . PHE B 1 321 ? 42.153 -23.345 18.628 1.00 71.47 321 PHE B O 1
ATOM 5072 N N . SER B 1 322 ? 40.934 -22.061 17.233 1.00 68.17 322 SER B N 1
ATOM 5073 C CA . SER B 1 322 ? 39.653 -22.397 17.842 1.00 64.95 322 SER B CA 1
ATOM 5074 C C . SER B 1 322 ? 38.524 -21.953 16.921 1.00 68.05 322 SER B C 1
ATOM 5075 O O . SER B 1 322 ? 37.879 -20.928 17.177 1.00 76.29 322 SER B O 1
ATOM 5078 N N . PRO B 1 323 ? 38.255 -22.690 15.846 1.00 64.73 323 PRO B N 1
ATOM 5079 C CA . PRO B 1 323 ? 37.232 -22.251 14.888 1.00 70.67 323 PRO B CA 1
ATOM 5080 C C . PRO B 1 323 ? 35.813 -22.431 15.405 1.00 78.16 323 PRO B C 1
ATOM 5081 O O . PRO B 1 323 ? 34.849 -22.210 14.666 1.00 75.73 323 PRO B O 1
ATOM 5085 N N . ASN B 1 324 ? 35.670 -22.831 16.668 1.00 85.32 324 ASN B N 1
ATOM 5086 C CA . ASN B 1 324 ? 34.350 -23.042 17.250 1.00 94.97 324 ASN B CA 1
ATOM 5087 C C . ASN B 1 324 ? 33.781 -21.775 17.876 1.00 98.00 324 ASN B C 1
ATOM 5088 O O . ASN B 1 324 ? 32.575 -21.526 17.775 1.00 99.65 324 ASN B O 1
ATOM 5093 N N . ALA B 1 325 ? 34.622 -20.963 18.516 1.00 124.84 325 ALA B N 1
ATOM 5094 C CA . ALA B 1 325 ? 34.163 -19.714 19.113 1.00 122.03 325 ALA B CA 1
ATOM 5095 C C . ALA B 1 325 ? 33.848 -18.641 18.080 1.00 123.22 325 ALA B C 1
ATOM 5096 O O . ALA B 1 325 ? 33.434 -17.540 18.462 1.00 123.49 325 ALA B O 1
ATOM 5098 N N . MET B 1 326 ? 34.023 -18.938 16.793 1.00 123.69 326 MET B N 1
ATOM 5099 C CA . MET B 1 326 ? 33.844 -17.965 15.723 1.00 126.09 326 MET B CA 1
ATOM 5100 C C . MET B 1 326 ? 32.393 -17.527 15.580 1.00 120.46 326 MET B C 1
ATOM 5101 O O . MET B 1 326 ? 32.016 -16.444 16.039 1.00 119.27 326 MET B O 1
ATOM 5106 N N . VAL B 1 327 ? 31.575 -18.366 14.938 1.00 123.50 327 VAL B N 1
ATOM 5107 C CA . VAL B 1 327 ? 30.204 -17.982 14.612 1.00 128.71 327 VAL B CA 1
ATOM 5108 C C . VAL B 1 327 ? 29.383 -17.756 15.873 1.00 138.65 327 VAL B C 1
ATOM 5109 O O . VAL B 1 327 ? 28.406 -16.996 15.861 1.00 141.45 327 VAL B O 1
ATOM 5113 N N . PHE B 1 328 ? 29.763 -18.395 16.980 1.00 149.15 328 PHE B N 1
ATOM 5114 C CA . PHE B 1 328 ? 29.018 -18.219 18.221 1.00 161.26 328 PHE B CA 1
ATOM 5115 C C . PHE B 1 328 ? 29.417 -16.933 18.936 1.00 161.53 328 PHE B C 1
ATOM 5116 O O . PHE B 1 328 ? 28.549 -16.188 19.408 1.00 168.19 328 PHE B O 1
ATOM 5124 N N . GLY B 1 329 ? 30.720 -16.651 19.019 1.00 158.99 329 GLY B N 1
ATOM 5125 C CA . GLY B 1 329 ? 31.157 -15.399 19.619 1.00 150.85 329 GLY B CA 1
ATOM 5126 C C . GLY B 1 329 ? 30.684 -14.190 18.836 1.00 142.41 329 GLY B C 1
ATOM 5127 O O . GLY B 1 329 ? 30.110 -13.252 19.398 1.00 145.90 329 GLY B O 1
ATOM 5128 N N . PHE B 1 330 ? 30.919 -14.196 17.521 1.00 127.59 330 PHE B N 1
ATOM 5129 C CA . PHE B 1 330 ? 30.387 -13.139 16.668 1.00 110.44 330 PHE B CA 1
ATOM 5130 C C . PHE B 1 330 ? 28.865 -13.129 16.683 1.00 107.81 330 PHE B C 1
ATOM 5131 O O . PHE B 1 330 ? 28.248 -12.072 16.505 1.00 107.29 330 PHE B O 1
ATOM 5139 N N . MET B 1 331 ? 28.245 -14.290 16.899 1.00 110.30 331 MET B N 1
ATOM 5140 C CA . MET B 1 331 ? 26.789 -14.356 16.960 1.00 121.82 331 MET B CA 1
ATOM 5141 C C . MET B 1 331 ? 26.257 -13.575 18.155 1.00 124.63 331 MET B C 1
ATOM 5142 O O . MET B 1 331 ? 25.388 -12.707 18.008 1.00 121.24 331 MET B O 1
ATOM 5147 N N . TRP B 1 332 ? 26.775 -13.864 19.351 1.00 132.70 332 TRP B N 1
ATOM 5148 C CA . TRP B 1 332 ? 26.306 -13.163 20.540 1.00 141.67 332 TRP B CA 1
ATOM 5149 C C . TRP B 1 332 ? 26.809 -11.728 20.608 1.00 140.16 332 TRP B C 1
ATOM 5150 O O . TRP B 1 332 ? 26.188 -10.899 21.282 1.00 143.73 332 TRP B O 1
ATOM 5161 N N . GLY B 1 333 ? 27.914 -11.414 19.930 1.00 137.91 333 GLY B N 1
ATOM 5162 C CA . GLY B 1 333 ? 28.288 -10.019 19.772 1.00 138.34 333 GLY B CA 1
ATOM 5163 C C . GLY B 1 333 ? 27.299 -9.262 18.907 1.00 139.19 333 GLY B C 1
ATOM 5164 O O . GLY B 1 333 ? 26.919 -8.130 19.223 1.00 141.16 333 GLY B O 1
ATOM 5165 N N . ALA B 1 334 ? 26.861 -9.881 17.806 1.00 135.26 334 ALA B N 1
ATOM 5166 C CA . ALA B 1 334 ? 25.830 -9.275 16.971 1.00 130.98 334 ALA B CA 1
ATOM 5167 C C . ALA B 1 334 ? 24.507 -9.161 17.716 1.00 132.01 334 ALA B C 1
ATOM 5168 O O . ALA B 1 334 ? 23.742 -8.219 17.481 1.00 134.90 334 ALA B O 1
ATOM 5170 N N . ILE B 1 335 ? 24.219 -10.109 18.610 1.00 129.70 335 ILE B N 1
ATOM 5171 C CA . ILE B 1 335 ? 23.027 -9.998 19.445 1.00 127.77 335 ILE B CA 1
ATOM 5172 C C . ILE B 1 335 ? 23.164 -8.828 20.410 1.00 128.06 335 ILE B C 1
ATOM 5173 O O . ILE B 1 335 ? 22.214 -8.062 20.619 1.00 130.71 335 ILE B O 1
ATOM 5178 N N . GLY B 1 336 ? 24.349 -8.662 21.003 1.00 127.16 336 GLY B N 1
ATOM 5179 C CA . GLY B 1 336 ? 24.572 -7.530 21.889 1.00 127.13 336 GLY B CA 1
ATOM 5180 C C . GLY B 1 336 ? 24.413 -6.196 21.185 1.00 127.13 336 GLY B C 1
ATOM 5181 O O . GLY B 1 336 ? 23.775 -5.278 21.708 1.00 131.23 336 GLY B O 1
ATOM 5182 N N . GLN B 1 337 ? 24.988 -6.070 19.987 1.00 123.45 337 GLN B N 1
ATOM 5183 C CA . GLN B 1 337 ? 24.821 -4.837 19.224 1.00 121.47 337 GLN B CA 1
ATOM 5184 C C . GLN B 1 337 ? 23.376 -4.643 18.780 1.00 122.49 337 GLN B C 1
ATOM 5185 O O . GLN B 1 337 ? 22.908 -3.503 18.677 1.00 131.55 337 GLN B O 1
ATOM 5191 N N . PHE B 1 338 ? 22.658 -5.737 18.516 1.00 110.56 338 PHE B N 1
ATOM 5192 C CA . PHE B 1 338 ? 21.242 -5.634 18.181 1.00 101.25 338 PHE B CA 1
ATOM 5193 C C . PHE B 1 338 ? 20.445 -5.063 19.348 1.00 86.05 338 PHE B C 1
ATOM 5194 O O . PHE B 1 338 ? 19.635 -4.143 19.175 1.00 85.63 338 PHE B O 1
ATOM 5202 N N . VAL B 1 339 ? 20.670 -5.597 20.551 1.00 73.74 339 VAL B N 1
ATOM 5203 C CA . VAL B 1 339 ? 19.979 -5.090 21.734 1.00 67.63 339 VAL B CA 1
ATOM 5204 C C . VAL B 1 339 ? 20.350 -3.635 21.986 1.00 65.92 339 VAL B C 1
ATOM 5205 O O . VAL B 1 339 ? 19.492 -2.808 22.318 1.00 66.33 339 VAL B O 1
ATOM 5209 N N . ALA B 1 340 ? 21.632 -3.297 21.825 1.00 65.02 340 ALA B N 1
ATOM 5210 C CA . ALA B 1 340 ? 22.072 -1.930 22.084 1.00 66.23 340 ALA B CA 1
ATOM 5211 C C . ALA B 1 340 ? 21.440 -0.947 21.106 1.00 79.39 340 ALA B C 1
ATOM 5212 O O . ALA B 1 340 ? 21.010 0.144 21.503 1.00 93.11 340 ALA B O 1
ATOM 5214 N N . VAL B 1 341 ? 21.373 -1.310 19.822 1.00 83.25 341 VAL B N 1
ATOM 5215 C CA . VAL B 1 341 ? 20.719 -0.434 18.856 1.00 89.84 341 VAL B CA 1
ATOM 5216 C C . VAL B 1 341 ? 19.226 -0.343 19.144 1.00 98.74 341 VAL B C 1
ATOM 5217 O O . VAL B 1 341 ? 18.613 0.715 18.949 1.00 100.18 341 VAL B O 1
ATOM 5221 N N . GLY B 1 342 ? 18.619 -1.431 19.623 1.00 104.25 342 GLY B N 1
ATOM 5222 C CA . GLY B 1 342 ? 17.236 -1.352 20.066 1.00 108.12 342 GLY B CA 1
ATOM 5223 C C . GLY B 1 342 ? 17.043 -0.344 21.184 1.00 114.30 342 GLY B C 1
ATOM 5224 O O . GLY B 1 342 ? 16.083 0.432 21.176 1.00 116.39 342 GLY B O 1
ATOM 5225 N N . LEU B 1 343 ? 17.958 -0.336 22.156 1.00 118.26 343 LEU B N 1
ATOM 5226 C CA . LEU B 1 343 ? 17.881 0.645 23.235 1.00 112.23 343 LEU B CA 1
ATOM 5227 C C . LEU B 1 343 ? 18.080 2.061 22.710 1.00 107.46 343 LEU B C 1
ATOM 5228 O O . LEU B 1 343 ? 17.414 2.996 23.169 1.00 113.28 343 LEU B O 1
ATOM 5233 N N . LEU B 1 344 ? 18.996 2.242 21.753 1.00 100.97 344 LEU B N 1
ATOM 5234 C CA . LEU B 1 344 ? 19.224 3.574 21.198 1.00 97.31 344 LEU B CA 1
ATOM 5235 C C . LEU B 1 344 ? 17.996 4.085 20.457 1.00 89.44 344 LEU B C 1
ATOM 5236 O O . LEU B 1 344 ? 17.624 5.256 20.595 1.00 84.32 344 LEU B O 1
ATOM 5241 N N . LEU B 1 345 ? 17.356 3.227 19.663 1.00 85.93 345 LEU B N 1
ATOM 5242 C CA . LEU B 1 345 ? 16.144 3.643 18.969 1.00 85.63 345 LEU B CA 1
ATOM 5243 C C . LEU B 1 345 ? 14.969 3.794 19.924 1.00 95.80 345 LEU B C 1
ATOM 5244 O O . LEU B 1 345 ? 14.016 4.520 19.610 1.00 99.95 345 LEU B O 1
ATOM 5249 N N . GLY B 1 346 ? 15.022 3.137 21.081 1.00 105.90 346 GLY B N 1
ATOM 5250 C CA . GLY B 1 346 ? 13.980 3.272 22.081 1.00 112.67 346 GLY B CA 1
ATOM 5251 C C . GLY B 1 346 ? 14.011 4.598 22.816 1.00 117.98 346 GLY B C 1
ATOM 5252 O O . GLY B 1 346 ? 12.985 5.276 22.907 1.00 112.82 346 GLY B O 1
ATOM 5253 N N . PHE B 1 347 ? 15.186 4.991 23.334 1.00 129.49 347 PHE B N 1
ATOM 5254 C CA . PHE B 1 347 ? 15.327 6.218 24.124 1.00 141.86 347 PHE B CA 1
ATOM 5255 C C . PHE B 1 347 ? 15.288 7.491 23.288 1.00 150.16 347 PHE B C 1
ATOM 5256 O O . PHE B 1 347 ? 15.454 8.577 23.858 1.00 150.94 347 PHE B O 1
ATOM 5264 N N . SER B 1 348 ? 15.083 7.389 21.974 1.00 159.98 348 SER B N 1
ATOM 5265 C CA . SER B 1 348 ? 15.117 8.546 21.078 1.00 165.19 348 SER B CA 1
ATOM 5266 C C . SER B 1 348 ? 16.430 9.310 21.227 1.00 162.33 348 SER B C 1
ATOM 5267 O O . SER B 1 348 ? 16.456 10.540 21.296 1.00 160.60 348 SER B O 1
ATOM 5270 N N . SER B 1 349 ? 17.528 8.564 21.294 1.00 138.71 349 SER B N 1
ATOM 5271 C CA . SER B 1 349 ? 18.836 9.179 21.446 1.00 115.92 349 SER B CA 1
ATOM 5272 C C . SER B 1 349 ? 19.162 10.018 20.212 1.00 102.09 349 SER B C 1
ATOM 5273 O O . SER B 1 349 ? 18.831 9.623 19.087 1.00 102.51 349 SER B O 1
ATOM 5276 N N . PRO B 1 350 ? 19.808 11.176 20.380 1.00 87.44 350 PRO B N 1
ATOM 5277 C CA . PRO B 1 350 ? 20.117 12.031 19.224 1.00 81.48 350 PRO B CA 1
ATOM 5278 C C . PRO B 1 350 ? 21.139 11.440 18.268 1.00 80.85 350 PRO B C 1
ATOM 5279 O O . PRO B 1 350 ? 21.452 12.076 17.256 1.00 80.81 350 PRO B O 1
ATOM 5283 N N . ILE B 1 351 ? 21.664 10.250 18.546 1.00 78.97 351 ILE B N 1
ATOM 5284 C CA . ILE B 1 351 ? 22.678 9.619 17.713 1.00 72.73 351 ILE B CA 1
ATOM 5285 C C . ILE B 1 351 ? 22.190 8.231 17.326 1.00 81.17 351 ILE B C 1
ATOM 5286 O O . ILE B 1 351 ? 21.886 7.408 18.199 1.00 82.44 351 ILE B O 1
ATOM 5291 N N . LEU B 1 352 ? 22.109 7.976 16.023 1.00 90.69 352 LEU B N 1
ATOM 5292 C CA . LEU B 1 352 ? 21.727 6.674 15.492 1.00 96.59 352 LEU B CA 1
ATOM 5293 C C . LEU B 1 352 ? 22.979 5.930 15.045 1.00 93.58 352 LEU B C 1
ATOM 5294 O O . LEU B 1 352 ? 23.813 6.488 14.325 1.00 85.78 352 LEU B O 1
ATOM 5299 N N . ILE B 1 353 ? 23.103 4.675 15.467 1.00 94.32 353 ILE B N 1
ATOM 5300 C CA . ILE B 1 353 ? 24.279 3.856 15.198 1.00 97.35 353 ILE B CA 1
ATOM 5301 C C . ILE B 1 353 ? 23.910 2.781 14.186 1.00 93.31 353 ILE B C 1
ATOM 5302 O O . ILE B 1 353 ? 22.932 2.047 14.376 1.00 95.38 353 ILE B O 1
ATOM 5307 N N . ILE B 1 354 ? 24.693 2.687 13.116 1.00 93.59 354 ILE B N 1
ATOM 5308 C CA . ILE B 1 354 ? 24.524 1.638 12.114 1.00 91.12 354 ILE B CA 1
ATOM 5309 C C . ILE B 1 354 ? 25.640 0.617 12.304 1.00 91.61 354 ILE B C 1
ATOM 5310 O O . ILE B 1 354 ? 26.792 0.890 11.936 1.00 93.31 354 ILE B O 1
ATOM 5315 N N . PRO B 1 355 ? 25.358 -0.554 12.875 1.00 90.96 355 PRO B N 1
ATOM 5316 C CA . PRO B 1 355 ? 26.427 -1.524 13.141 1.00 87.02 355 PRO B CA 1
ATOM 5317 C C . PRO B 1 355 ? 27.024 -2.079 11.857 1.00 79.05 355 PRO B C 1
ATOM 5318 O O . PRO B 1 355 ? 26.363 -2.153 10.819 1.00 64.76 355 PRO B O 1
ATOM 5322 N N . GLY B 1 356 ? 28.292 -2.479 11.942 1.00 87.30 356 GLY B N 1
ATOM 5323 C CA . GLY B 1 356 ? 28.973 -3.063 10.806 1.00 91.24 356 GLY B CA 1
ATOM 5324 C C . GLY B 1 356 ? 29.393 -4.498 11.045 1.00 90.08 356 GLY B C 1
ATOM 5325 O O . GLY B 1 356 ? 29.393 -4.972 12.185 1.00 85.64 356 GLY B O 1
ATOM 5326 N N . PHE B 1 357 ? 29.760 -5.201 9.974 1.00 85.01 357 PHE B N 1
ATOM 5327 C CA . PHE B 1 357 ? 30.112 -6.608 10.101 1.00 78.57 357 PHE B CA 1
ATOM 5328 C C . PHE B 1 357 ? 31.508 -6.790 10.685 1.00 75.85 357 PHE B C 1
ATOM 5329 O O . PHE B 1 357 ? 31.741 -7.732 11.451 1.00 86.36 357 PHE B O 1
ATOM 5337 N N . ILE B 1 358 ? 32.440 -5.897 10.343 1.00 65.84 358 ILE B N 1
ATOM 5338 C CA . ILE B 1 358 ? 33.833 -6.081 10.758 1.00 54.03 358 ILE B CA 1
ATOM 5339 C C . ILE B 1 358 ? 33.991 -6.063 12.276 1.00 70.98 358 ILE B C 1
ATOM 5340 O O . ILE B 1 358 ? 34.553 -7.026 12.826 1.00 72.24 358 ILE B O 1
ATOM 5345 N N . PRO B 1 359 ? 33.529 -5.038 13.009 1.00 72.28 359 PRO B N 1
ATOM 5346 C CA . PRO B 1 359 ? 33.734 -5.063 14.468 1.00 55.08 359 PRO B CA 1
ATOM 5347 C C . PRO B 1 359 ? 32.987 -6.191 15.159 1.00 79.71 359 PRO B C 1
ATOM 5348 O O . PRO B 1 359 ? 33.527 -6.794 16.096 1.00 80.70 359 PRO B O 1
ATOM 5352 N N . MET B 1 360 ? 31.756 -6.491 14.724 1.00 71.33 360 MET B N 1
ATOM 5353 C CA . MET B 1 360 ? 31.030 -7.639 15.260 1.00 70.47 360 MET B CA 1
ATOM 5354 C C . MET B 1 360 ? 31.855 -8.909 15.121 1.00 62.24 360 MET B C 1
ATOM 5355 O O . MET B 1 360 ? 32.279 -9.509 16.117 1.00 64.89 360 MET B O 1
ATOM 5360 N N . PHE B 1 361 ? 32.120 -9.311 13.876 1.00 57.21 361 PHE B N 1
ATOM 5361 C CA . PHE B 1 361 ? 32.744 -10.604 13.622 1.00 59.53 361 PHE B CA 1
ATOM 5362 C C . PHE B 1 361 ? 34.139 -10.677 14.227 1.00 69.31 361 PHE B C 1
ATOM 5363 O O . PHE B 1 361 ? 34.449 -11.600 14.988 1.00 77.91 361 PHE B O 1
ATOM 5371 N N . PHE B 1 362 ? 34.993 -9.704 13.912 1.00 65.86 362 PHE B N 1
ATOM 5372 C CA . PHE B 1 362 ? 36.384 -9.797 14.341 1.00 61.88 362 PHE B CA 1
ATOM 5373 C C . PHE B 1 362 ? 36.528 -9.515 15.833 1.00 62.48 362 PHE B C 1
ATOM 5374 O O . PHE B 1 362 ? 37.144 -10.301 16.566 1.00 65.23 362 PHE B O 1
ATOM 5382 N N . SER B 1 363 ? 35.956 -8.407 16.307 1.00 59.23 363 SER B N 1
ATOM 5383 C CA . SER B 1 363 ? 36.066 -8.071 17.723 1.00 62.76 363 SER B CA 1
ATOM 5384 C C . SER B 1 363 ? 35.403 -9.134 18.589 1.00 69.35 363 SER B C 1
ATOM 5385 O O . SER B 1 363 ? 36.059 -9.792 19.407 1.00 72.41 363 SER B O 1
ATOM 5388 N N . ASN B 1 364 ? 34.095 -9.327 18.409 1.00 73.01 364 ASN B N 1
ATOM 5389 C CA . ASN B 1 364 ? 33.365 -10.246 19.271 1.00 76.65 364 ASN B CA 1
ATOM 5390 C C . ASN B 1 364 ? 33.735 -11.701 19.014 1.00 84.66 364 ASN B C 1
ATOM 5391 O O . ASN B 1 364 ? 33.474 -12.553 19.870 1.00 89.70 364 ASN B O 1
ATOM 5396 N N . ALA B 1 365 ? 34.351 -12.005 17.868 1.00 87.59 365 ALA B N 1
ATOM 5397 C CA . ALA B 1 365 ? 34.824 -13.363 17.625 1.00 90.40 365 ALA B CA 1
ATOM 5398 C C . ALA B 1 365 ? 36.164 -13.622 18.299 1.00 94.32 365 ALA B C 1
ATOM 5399 O O . ALA B 1 365 ? 36.418 -14.740 18.756 1.00 104.02 365 ALA B O 1
ATOM 5401 N N . THR B 1 366 ? 37.039 -12.615 18.359 1.00 101.69 366 THR B N 1
ATOM 5402 C CA . THR B 1 366 ? 38.278 -12.766 19.116 1.00 103.80 366 THR B CA 1
ATOM 5403 C C . THR B 1 366 ? 37.993 -12.833 20.612 1.00 100.85 366 THR B C 1
ATOM 5404 O O . THR B 1 366 ? 38.536 -13.690 21.326 1.00 102.14 366 THR B O 1
ATOM 5408 N N . ILE B 1 367 ? 37.140 -11.930 21.105 1.00 86.40 367 ILE B N 1
ATOM 5409 C CA . ILE B 1 367 ? 36.692 -12.013 22.491 1.00 85.04 367 ILE B CA 1
ATOM 5410 C C . ILE B 1 367 ? 35.961 -13.326 22.732 1.00 80.96 367 ILE B C 1
ATOM 5411 O O . ILE B 1 367 ? 35.994 -13.871 23.841 1.00 82.48 367 ILE B O 1
ATOM 5416 N N . GLY B 1 368 ? 35.300 -13.862 21.703 1.00 88.51 368 GLY B N 1
ATOM 5417 C CA . GLY B 1 368 ? 34.733 -15.193 21.817 1.00 93.47 368 GLY B CA 1
ATOM 5418 C C . GLY B 1 368 ? 35.789 -16.274 21.928 1.00 96.56 368 GLY B C 1
ATOM 5419 O O . GLY B 1 368 ? 35.584 -17.278 22.614 1.00 97.89 368 GLY B O 1
ATOM 5420 N N . VAL B 1 369 ? 36.931 -16.085 21.265 1.00 96.03 369 VAL B N 1
ATOM 5421 C CA . VAL B 1 369 ? 38.012 -17.062 21.346 1.00 85.58 369 VAL B CA 1
ATOM 5422 C C . VAL B 1 369 ? 38.609 -17.079 22.746 1.00 83.94 369 VAL B C 1
ATOM 5423 O O . VAL B 1 369 ? 38.732 -18.139 23.374 1.00 85.66 369 VAL B O 1
ATOM 5427 N N . PHE B 1 370 ? 38.990 -15.906 23.260 1.00 85.40 370 PHE B N 1
ATOM 5428 C CA . PHE B 1 370 ? 39.597 -15.865 24.588 1.00 86.98 370 PHE B CA 1
ATOM 5429 C C . PHE B 1 370 ? 38.589 -16.233 25.673 1.00 99.15 370 PHE B C 1
ATOM 5430 O O . PHE B 1 370 ? 38.910 -16.997 26.592 1.00 106.04 370 PHE B O 1
ATOM 5438 N N . ALA B 1 371 ? 37.365 -15.709 25.578 1.00 100.70 371 ALA B N 1
ATOM 5439 C CA . ALA B 1 371 ? 36.321 -16.075 26.526 1.00 103.41 371 ALA B CA 1
ATOM 5440 C C . ALA B 1 371 ? 35.943 -17.544 26.420 1.00 100.86 371 ALA B C 1
ATOM 5441 O O . ALA B 1 371 ? 35.384 -18.101 27.371 1.00 101.22 371 ALA B O 1
ATOM 5443 N N . ASN B 1 372 ? 36.229 -18.179 25.285 1.00 102.50 372 ASN B N 1
ATOM 5444 C CA . ASN B 1 372 ? 35.982 -19.608 25.145 1.00 105.98 372 ASN B CA 1
ATOM 5445 C C . ASN B 1 372 ? 37.088 -20.418 25.808 1.00 101.44 372 ASN B C 1
ATOM 5446 O O . ASN B 1 372 ? 36.814 -21.351 26.571 1.00 101.02 372 ASN B O 1
ATOM 5451 N N . GLN B 1 373 ? 38.345 -20.063 25.532 1.00 103.15 373 GLN B N 1
ATOM 5452 C CA . GLN B 1 373 ? 39.469 -20.791 26.109 1.00 105.08 373 GLN B CA 1
ATOM 5453 C C . GLN B 1 373 ? 39.541 -20.619 27.621 1.00 103.80 373 GLN B C 1
ATOM 5454 O O . GLN B 1 373 ? 39.983 -21.533 28.327 1.00 105.47 373 GLN B O 1
ATOM 5460 N N . PHE B 1 374 ? 39.108 -19.469 28.138 1.00 105.86 374 PHE B N 1
ATOM 5461 C CA . PHE B 1 374 ? 39.185 -19.202 29.566 1.00 108.38 374 PHE B CA 1
ATOM 5462 C C . PHE B 1 374 ? 37.847 -19.291 30.288 1.00 114.61 374 PHE B C 1
ATOM 5463 O O . PHE B 1 374 ? 37.832 -19.256 31.523 1.00 117.19 374 PHE B O 1
ATOM 5471 N N . GLY B 1 375 ? 36.732 -19.413 29.570 1.00 114.09 375 GLY B N 1
ATOM 5472 C CA . GLY B 1 375 ? 35.439 -19.436 30.229 1.00 108.50 375 GLY B CA 1
ATOM 5473 C C . GLY B 1 375 ? 34.299 -20.023 29.422 1.00 103.78 375 GLY B C 1
ATOM 5474 O O . GLY B 1 375 ? 33.128 -19.724 29.686 1.00 99.98 375 GLY B O 1
ATOM 5475 N N . GLY B 1 376 ? 34.628 -20.846 28.428 1.00 110.77 376 GLY B N 1
ATOM 5476 C CA . GLY B 1 376 ? 33.638 -21.593 27.675 1.00 119.18 376 GLY B CA 1
ATOM 5477 C C . GLY B 1 376 ? 32.541 -20.761 27.016 1.00 129.03 376 GLY B C 1
ATOM 5478 O O . GLY B 1 376 ? 32.576 -19.531 26.950 1.00 134.73 376 GLY B O 1
ATOM 5479 N N . TRP B 1 377 ? 31.535 -21.494 26.531 1.00 131.80 377 TRP B N 1
ATOM 5480 C CA . TRP B 1 377 ? 30.438 -20.872 25.797 1.00 145.88 377 TRP B CA 1
ATOM 5481 C C . TRP B 1 377 ? 29.622 -19.932 26.675 1.00 154.64 377 TRP B C 1
ATOM 5482 O O . TRP B 1 377 ? 29.020 -18.982 26.164 1.00 155.31 377 TRP B O 1
ATOM 5493 N N . LYS B 1 378 ? 29.583 -20.174 27.986 1.00 162.95 378 LYS B N 1
ATOM 5494 C CA . LYS B 1 378 ? 28.857 -19.271 28.875 1.00 171.01 378 LYS B CA 1
ATOM 5495 C C . LYS B 1 378 ? 29.549 -17.916 28.957 1.00 181.19 378 LYS B C 1
ATOM 5496 O O . LYS B 1 378 ? 28.912 -16.868 28.778 1.00 182.03 378 LYS B O 1
ATOM 5502 N N . SER B 1 379 ? 30.860 -17.916 29.219 1.00 189.96 379 SER B N 1
ATOM 5503 C CA . SER B 1 379 ? 31.598 -16.659 29.237 1.00 190.20 379 SER B CA 1
ATOM 5504 C C . SER B 1 379 ? 31.594 -15.992 27.869 1.00 184.76 379 SER B C 1
ATOM 5505 O O . SER B 1 379 ? 31.626 -14.759 27.779 1.00 187.96 379 SER B O 1
ATOM 5508 N N . VAL B 1 380 ? 31.551 -16.786 26.795 1.00 147.55 380 VAL B N 1
ATOM 5509 C CA . VAL B 1 380 ? 31.419 -16.214 25.458 1.00 125.40 380 VAL B CA 1
ATOM 5510 C C . VAL B 1 380 ? 30.095 -15.471 25.328 1.00 132.20 380 VAL B C 1
ATOM 5511 O O . VAL B 1 380 ? 30.049 -14.322 24.873 1.00 139.39 380 VAL B O 1
ATOM 5515 N N . MET B 1 381 ? 28.999 -16.117 25.733 1.00 133.74 381 MET B N 1
ATOM 5516 C CA . MET B 1 381 ? 27.682 -15.497 25.633 1.00 144.00 381 MET B CA 1
ATOM 5517 C C . MET B 1 381 ? 27.615 -14.210 26.445 1.00 151.11 381 MET B C 1
ATOM 5518 O O . MET B 1 381 ? 27.333 -13.131 25.909 1.00 152.73 381 MET B O 1
ATOM 5523 N N . LYS B 1 382 ? 27.880 -14.306 27.750 1.00 156.71 382 LYS B N 1
ATOM 5524 C CA . LYS B 1 382 ? 27.740 -13.144 28.622 1.00 158.79 382 LYS B CA 1
ATOM 5525 C C . LYS B 1 382 ? 28.735 -12.051 28.248 1.00 147.65 382 LYS B C 1
ATOM 5526 O O . LYS B 1 382 ? 28.348 -10.924 27.910 1.00 148.98 382 LYS B O 1
ATOM 5532 N N . ILE B 1 383 ? 30.029 -12.376 28.291 1.00 131.64 383 ILE B N 1
ATOM 5533 C CA . ILE B 1 383 ? 31.056 -11.355 28.100 1.00 108.66 383 ILE B CA 1
ATOM 5534 C C . ILE B 1 383 ? 30.983 -10.772 26.695 1.00 99.56 383 ILE B C 1
ATOM 5535 O O . ILE B 1 383 ? 31.155 -9.564 26.506 1.00 97.05 383 ILE B O 1
ATOM 5540 N N . CYS B 1 384 ? 30.711 -11.608 25.690 1.00 92.32 384 CYS B N 1
ATOM 5541 C CA . CYS B 1 384 ? 30.619 -11.094 24.326 1.00 96.71 384 CYS B CA 1
ATOM 5542 C C . CYS B 1 384 ? 29.382 -10.221 24.141 1.00 107.00 384 CYS B C 1
ATOM 5543 O O . CYS B 1 384 ? 29.435 -9.199 23.445 1.00 114.41 384 CYS B O 1
ATOM 5546 N N . PHE B 1 385 ? 28.260 -10.612 24.751 1.00 110.99 385 PHE B N 1
ATOM 5547 C CA . PHE B 1 385 ? 27.060 -9.781 24.720 1.00 111.66 385 PHE B CA 1
ATOM 5548 C C . PHE B 1 385 ? 27.345 -8.398 25.300 1.00 108.05 385 PHE B C 1
ATOM 5549 O O . PHE B 1 385 ? 27.074 -7.366 24.662 1.00 108.05 385 PHE B O 1
ATOM 5557 N N . ILE B 1 386 ? 27.921 -8.364 26.506 1.00 102.31 386 ILE B N 1
ATOM 5558 C CA . ILE B 1 386 ? 28.295 -7.095 27.125 1.00 92.58 386 ILE B CA 1
ATOM 5559 C C . ILE B 1 386 ? 29.262 -6.328 26.232 1.00 95.38 386 ILE B C 1
ATOM 5560 O O . ILE B 1 386 ? 29.194 -5.098 26.131 1.00 100.66 386 ILE B O 1
ATOM 5565 N N . MET B 1 387 ? 30.172 -7.041 25.564 1.00 85.64 387 MET B N 1
ATOM 5566 C CA . MET B 1 387 ? 31.138 -6.375 24.697 1.00 79.33 387 MET B CA 1
ATOM 5567 C C . MET B 1 387 ? 30.447 -5.678 23.535 1.00 78.82 387 MET B C 1
ATOM 5568 O O . MET B 1 387 ? 30.804 -4.549 23.184 1.00 76.29 387 MET B O 1
ATOM 5573 N N . GLY B 1 388 ? 29.455 -6.330 22.928 1.00 83.89 388 GLY B N 1
ATOM 5574 C CA . GLY B 1 388 ? 28.727 -5.691 21.842 1.00 88.57 388 GLY B CA 1
ATOM 5575 C C . GLY B 1 388 ? 27.945 -4.476 22.307 1.00 90.11 388 GLY B C 1
ATOM 5576 O O . GLY B 1 388 ? 27.969 -3.417 21.662 1.00 94.94 388 GLY B O 1
ATOM 5577 N N . ILE B 1 389 ? 27.246 -4.609 23.439 1.00 86.63 389 ILE B N 1
ATOM 5578 C CA . ILE B 1 389 ? 26.502 -3.471 23.979 1.00 76.09 389 ILE B CA 1
ATOM 5579 C C . ILE B 1 389 ? 27.438 -2.292 24.229 1.00 67.28 389 ILE B C 1
ATOM 5580 O O . ILE B 1 389 ? 27.166 -1.156 23.817 1.00 64.53 389 ILE B O 1
ATOM 5585 N N . ILE B 1 390 ? 28.567 -2.552 24.894 1.00 64.83 390 ILE B N 1
ATOM 5586 C CA . ILE B 1 390 ? 29.543 -1.500 25.158 1.00 65.75 390 ILE B CA 1
ATOM 5587 C C . ILE B 1 390 ? 30.115 -0.954 23.856 1.00 68.02 390 ILE B C 1
ATOM 5588 O O . ILE B 1 390 ? 30.499 0.219 23.780 1.00 61.25 390 ILE B O 1
ATOM 5593 N N . GLU B 1 391 ? 30.165 -1.778 22.809 1.00 77.07 391 GLU B N 1
ATOM 5594 C CA . GLU B 1 391 ? 30.644 -1.306 21.514 1.00 75.73 391 GLU B CA 1
ATOM 5595 C C . GLU B 1 391 ? 29.712 -0.244 20.946 1.00 78.85 391 GLU B C 1
ATOM 5596 O O . GLU B 1 391 ? 30.136 0.879 20.641 1.00 79.66 391 GLU B O 1
ATOM 5602 N N . VAL B 1 392 ? 28.426 -0.576 20.810 1.00 80.02 392 VAL B N 1
ATOM 5603 C CA . VAL B 1 392 ? 27.486 0.369 20.207 1.00 74.70 392 VAL B CA 1
ATOM 5604 C C . VAL B 1 392 ? 27.333 1.609 21.083 1.00 74.66 392 VAL B C 1
ATOM 5605 O O . VAL B 1 392 ? 27.461 2.748 20.609 1.00 75.17 392 VAL B O 1
ATOM 5609 N N . LEU B 1 393 ? 27.060 1.405 22.376 1.00 69.60 393 LEU B N 1
ATOM 5610 C CA . LEU B 1 393 ? 26.827 2.540 23.266 1.00 64.38 393 LEU B CA 1
ATOM 5611 C C . LEU B 1 393 ? 28.068 3.414 23.391 1.00 67.55 393 LEU B C 1
ATOM 5612 O O . LEU B 1 393 ? 27.972 4.647 23.393 1.00 70.91 393 LEU B O 1
ATOM 5617 N N . GLY B 1 394 ? 29.243 2.792 23.498 1.00 72.70 394 GLY B N 1
ATOM 5618 C CA . GLY B 1 394 ? 30.471 3.563 23.594 1.00 58.77 394 GLY B CA 1
ATOM 5619 C C . GLY B 1 394 ? 30.767 4.345 22.329 1.00 75.79 394 GLY B C 1
ATOM 5620 O O . GLY B 1 394 ? 31.247 5.480 22.388 1.00 72.79 394 GLY B O 1
ATOM 5621 N N . SER B 1 395 ? 30.485 3.750 21.168 1.00 78.29 395 SER B N 1
ATOM 5622 C CA . SER B 1 395 ? 30.663 4.472 19.912 1.00 86.76 395 SER B CA 1
ATOM 5623 C C . SER B 1 395 ? 29.745 5.687 19.849 1.00 100.55 395 SER B C 1
ATOM 5624 O O . SER B 1 395 ? 30.185 6.793 19.511 1.00 98.71 395 SER B O 1
ATOM 5627 N N . ALA B 1 396 ? 28.464 5.503 20.185 1.00 113.65 396 ALA B N 1
ATOM 5628 C CA . ALA B 1 396 ? 27.536 6.633 20.186 1.00 109.46 396 ALA B CA 1
ATOM 5629 C C . ALA B 1 396 ? 27.981 7.715 21.163 1.00 107.30 396 ALA B C 1
ATOM 5630 O O . ALA B 1 396 ? 27.881 8.912 20.867 1.00 112.12 396 ALA B O 1
ATOM 5632 N N . TRP B 1 397 ? 28.471 7.309 22.336 1.00 101.29 397 TRP B N 1
ATOM 5633 C CA . TRP B 1 397 ? 28.997 8.260 23.311 1.00 98.20 397 TRP B CA 1
ATOM 5634 C C . TRP B 1 397 ? 30.151 9.068 22.722 1.00 90.54 397 TRP B C 1
ATOM 5635 O O . TRP B 1 397 ? 30.165 10.305 22.800 1.00 82.64 397 TRP B O 1
ATOM 5646 N N . VAL B 1 398 ? 31.124 8.382 22.116 1.00 104.40 398 VAL B N 1
ATOM 5647 C CA . VAL B 1 398 ? 32.253 9.081 21.506 1.00 109.08 398 VAL B CA 1
ATOM 5648 C C . VAL B 1 398 ? 31.767 10.061 20.449 1.00 103.95 398 VAL B C 1
ATOM 5649 O O . VAL B 1 398 ? 32.257 11.191 20.360 1.00 95.53 398 VAL B O 1
ATOM 5653 N N . ILE B 1 399 ? 30.793 9.649 19.636 1.00 105.70 399 ILE B N 1
ATOM 5654 C CA . ILE B 1 399 ? 30.269 10.546 18.610 1.00 114.49 399 ILE B CA 1
ATOM 5655 C C . ILE B 1 399 ? 29.589 11.752 19.244 1.00 117.32 399 ILE B C 1
ATOM 5656 O O . ILE B 1 399 ? 29.639 12.861 18.697 1.00 117.21 399 ILE B O 1
ATOM 5661 N N . HIS B 1 400 ? 28.959 11.567 20.407 1.00 114.58 400 HIS B N 1
ATOM 5662 C CA . HIS B 1 400 ? 28.422 12.710 21.138 1.00 117.63 400 HIS B CA 1
ATOM 5663 C C . HIS B 1 400 ? 29.534 13.668 21.539 1.00 108.04 400 HIS B C 1
ATOM 5664 O O . HIS B 1 400 ? 29.396 14.891 21.394 1.00 113.39 400 HIS B O 1
ATOM 5671 N N . LEU B 1 401 ? 30.652 13.130 22.036 1.00 96.32 401 LEU B N 1
ATOM 5672 C CA . LEU B 1 401 ? 31.793 13.981 22.358 1.00 90.37 401 LEU B CA 1
ATOM 5673 C C . LEU B 1 401 ? 32.273 14.741 21.128 1.00 89.08 401 LEU B C 1
ATOM 5674 O O . LEU B 1 401 ? 32.460 15.962 21.173 1.00 88.93 401 LEU B O 1
ATOM 5679 N N . LEU B 1 402 ? 32.458 14.034 20.010 1.00 91.15 402 LEU B N 1
ATOM 5680 C CA . LEU B 1 402 ? 32.928 14.675 18.785 1.00 90.47 402 LEU B CA 1
ATOM 5681 C C . LEU B 1 402 ? 31.983 15.783 18.339 1.00 89.11 402 LEU B C 1
ATOM 5682 O O . LEU B 1 402 ? 32.427 16.837 17.871 1.00 92.86 402 LEU B O 1
ATOM 5687 N N . ALA B 1 403 ? 30.674 15.563 18.479 1.00 87.99 403 ALA B N 1
ATOM 5688 C CA . ALA B 1 403 ? 29.712 16.591 18.100 1.00 95.25 403 ALA B CA 1
ATOM 5689 C C . ALA B 1 403 ? 29.815 17.805 19.015 1.00 106.46 403 ALA B C 1
ATOM 5690 O O . ALA B 1 403 ? 29.817 18.948 18.541 1.00 104.90 403 ALA B O 1
ATOM 5692 N N . THR B 1 404 ? 29.917 17.583 20.328 1.00 118.71 404 THR B N 1
ATOM 5693 C CA . THR B 1 404 ? 30.016 18.711 21.249 1.00 125.37 404 THR B CA 1
ATOM 5694 C C . THR B 1 404 ? 3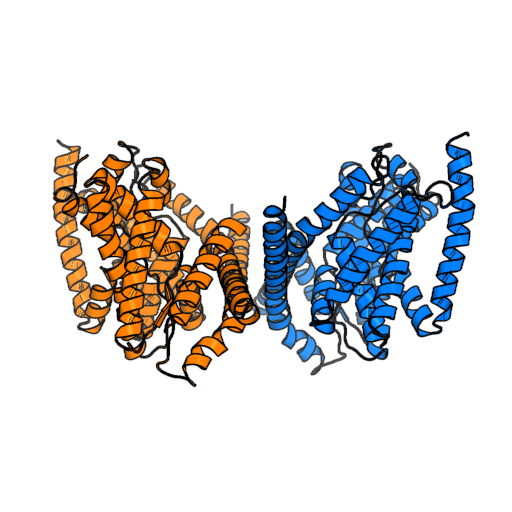1.387 19.374 21.217 1.00 153.15 404 THR B C 1
ATOM 5695 O O . THR B 1 404 ? 31.515 20.519 21.662 1.00 149.55 404 THR B O 1
ATOM 5699 N N . GLN B 1 405 ? 32.412 18.689 20.707 1.00 189.60 405 GLN B N 1
ATOM 5700 C CA . GLN B 1 405 ? 33.738 19.288 20.619 1.00 204.74 405 GLN B CA 1
ATOM 5701 C C . GLN B 1 405 ? 33.868 20.265 19.457 1.00 202.46 405 GLN B C 1
ATOM 5702 O O . GLN B 1 405 ? 34.808 21.067 19.443 1.00 209.36 405 GLN B O 1
ATOM 5708 N N . GLY B 1 406 ? 32.958 20.214 18.486 1.00 172.16 406 GLY B N 1
ATOM 5709 C CA . GLY B 1 406 ? 32.942 21.200 17.422 1.00 152.13 406 GLY B CA 1
ATOM 5710 C C . GLY B 1 406 ? 33.203 20.658 16.031 1.00 136.92 406 GLY B C 1
ATOM 5711 O O . GLY B 1 406 ? 33.757 21.366 15.185 1.00 138.19 406 GLY B O 1
ATOM 5712 N N . THR B 1 407 ? 32.811 19.411 15.777 1.00 121.57 407 THR B N 1
ATOM 5713 C CA . THR B 1 407 ? 32.968 18.811 14.458 1.00 103.04 407 THR B CA 1
ATOM 5714 C C . THR B 1 407 ? 31.917 17.726 14.277 1.00 97.35 407 THR B C 1
ATOM 5715 O O . THR B 1 407 ? 31.587 17.007 15.223 1.00 91.60 407 THR B O 1
ATOM 5719 N N . THR B 1 408 ? 31.395 17.617 13.058 1.00 103.81 408 THR B N 1
ATOM 5720 C CA . THR B 1 408 ? 30.418 16.590 12.715 1.00 115.06 408 THR B CA 1
ATOM 5721 C C . THR B 1 408 ? 31.164 15.378 12.166 1.00 108.76 408 THR B C 1
ATOM 5722 O O . THR B 1 408 ? 31.704 15.421 11.056 1.00 114.23 408 THR B O 1
ATOM 5726 N N . PHE B 1 409 ? 31.195 14.301 12.945 1.00 98.61 409 PHE B N 1
ATOM 5727 C CA . PHE B 1 409 ? 31.883 13.073 12.574 1.00 86.79 409 PHE B CA 1
ATOM 5728 C C . PHE B 1 409 ? 30.854 11.961 12.431 1.00 86.73 409 PHE B C 1
ATOM 5729 O O . PHE B 1 409 ? 29.993 11.794 13.301 1.00 86.90 409 PHE B O 1
ATOM 5737 N N . ASN B 1 410 ? 30.939 11.209 11.332 1.00 82.91 410 ASN B N 1
ATOM 5738 C CA . ASN B 1 410 ? 29.936 10.206 11.002 1.00 78.92 410 ASN B CA 1
ATOM 5739 C C . ASN B 1 410 ? 30.410 8.770 11.166 1.00 91.26 410 ASN B C 1
ATOM 5740 O O . ASN B 1 410 ? 29.579 7.857 11.120 1.00 94.65 410 ASN B O 1
ATOM 5745 N N . GLY B 1 411 ? 31.706 8.541 11.347 1.00 90.94 411 GLY B N 1
ATOM 5746 C CA . GLY B 1 411 ? 32.202 7.188 11.499 1.00 85.52 411 GLY B CA 1
ATOM 5747 C C . GLY B 1 411 ? 32.947 6.963 12.797 1.00 81.58 411 GLY B C 1
ATOM 5748 O O . GLY B 1 411 ? 33.425 7.914 13.420 1.00 80.32 411 GLY B O 1
ATOM 5749 N N . TRP B 1 412 ? 33.042 5.707 13.223 1.00 80.74 412 TRP B N 1
ATOM 5750 C CA . TRP B 1 412 ? 33.838 5.359 14.389 1.00 77.42 412 TRP B CA 1
ATOM 5751 C C . TRP B 1 412 ? 34.340 3.932 14.235 1.00 75.00 412 TRP B C 1
ATOM 5752 O O . TRP B 1 412 ? 33.726 3.115 13.543 1.00 71.31 412 TRP B O 1
ATOM 5763 N N . MET B 1 413 ? 35.475 3.650 14.884 1.00 84.36 413 MET B N 1
ATOM 5764 C CA . MET B 1 413 ? 36.094 2.329 14.805 1.00 53.04 413 MET B CA 1
ATOM 5765 C C . MET B 1 413 ? 35.126 1.233 15.234 1.00 62.93 413 MET B C 1
ATOM 5766 O O . MET B 1 413 ? 34.998 0.204 14.560 1.00 64.80 413 MET B O 1
ATOM 5771 N N . GLY B 1 414 ? 34.442 1.435 16.359 1.00 72.29 414 GLY B N 1
ATOM 5772 C CA . GLY B 1 414 ? 33.362 0.562 16.775 1.00 71.95 414 GLY B CA 1
ATOM 5773 C C . GLY B 1 414 ? 33.843 -0.788 17.253 1.00 75.52 414 GLY B C 1
ATOM 5774 O O . GLY B 1 414 ? 33.048 -1.699 17.507 1.00 80.17 414 GLY B O 1
ATOM 5775 N N . MET B 1 415 ? 35.160 -0.924 17.383 1.00 70.64 415 MET B N 1
ATOM 5776 C CA . MET B 1 415 ? 35.749 -2.164 17.870 1.00 62.10 415 MET B CA 1
ATOM 5777 C C . MET B 1 415 ? 35.538 -2.283 19.374 1.00 58.92 415 MET B C 1
ATOM 5778 O O . MET B 1 415 ? 34.714 -1.566 19.953 1.00 66.01 415 MET B O 1
ATOM 5783 N N . ALA B 1 416 ? 36.287 -3.172 20.018 1.00 62.08 416 ALA B N 1
ATOM 5784 C CA . ALA B 1 416 ? 36.104 -3.403 21.443 1.00 69.70 416 ALA B CA 1
ATOM 5785 C C . ALA B 1 416 ? 36.971 -2.485 22.296 1.00 80.91 416 ALA B C 1
ATOM 5786 O O . ALA B 1 416 ? 36.507 -1.981 23.324 1.00 53.04 416 ALA B O 1
ATOM 5788 N N . ASP B 1 417 ? 38.215 -2.244 21.886 1.00 86.19 417 ASP B N 1
ATOM 5789 C CA . ASP B 1 417 ? 39.105 -1.330 22.593 1.00 84.68 417 ASP B CA 1
ATOM 5790 C C . ASP B 1 417 ? 38.936 0.120 22.154 1.00 82.23 417 ASP B C 1
ATOM 5791 O O . ASP B 1 417 ? 39.622 1.000 22.688 1.00 52.59 417 ASP B O 1
ATOM 5796 N N . TRP B 1 418 ? 38.051 0.382 21.193 1.00 82.35 418 TRP B N 1
ATOM 5797 C CA . TRP B 1 418 ? 37.761 1.729 20.722 1.00 78.36 418 TRP B CA 1
ATOM 5798 C C . TRP B 1 418 ? 36.347 2.171 21.069 1.00 80.73 418 TRP B C 1
ATOM 5799 O O . TRP B 1 418 ? 35.907 3.236 20.621 1.00 79.25 418 TRP B O 1
ATOM 5810 N N . ALA B 1 419 ? 35.623 1.371 21.854 1.00 82.15 419 ALA B N 1
ATOM 5811 C CA . ALA B 1 419 ? 34.332 1.786 22.387 1.00 77.77 419 ALA B CA 1
ATOM 5812 C C . ALA B 1 419 ? 34.180 1.395 23.854 1.00 78.79 419 ALA B C 1
ATOM 5813 O O . ALA B 1 419 ? 33.051 1.242 24.330 1.00 79.97 419 ALA B O 1
ATOM 5815 N N . LEU B 1 420 ? 35.288 1.237 24.579 1.00 75.42 420 LEU B N 1
ATOM 5816 C CA . LEU B 1 420 ? 35.265 0.787 25.967 1.00 66.18 420 LEU B CA 1
ATOM 5817 C C . LEU B 1 420 ? 36.414 1.405 26.752 1.00 61.76 420 LEU B C 1
ATOM 5818 O O . LEU B 1 420 ? 36.220 1.890 27.871 1.00 69.58 420 LEU B O 1
ATOM 5823 N N . PHE B 1 421 ? 37.614 1.383 26.175 1.00 53.89 421 PHE B N 1
ATOM 5824 C CA . PHE B 1 421 ? 38.812 1.901 26.824 1.00 60.01 421 PHE B CA 1
ATOM 5825 C C . PHE B 1 421 ? 39.199 3.293 26.344 1.00 61.62 421 PHE B C 1
ATOM 5826 O O . PHE B 1 421 ? 39.697 4.098 27.136 1.00 60.38 421 PHE B O 1
ATOM 5834 N N . PHE B 1 422 ? 38.991 3.595 25.068 1.00 66.14 422 PHE B N 1
ATOM 5835 C CA . PHE B 1 422 ? 39.359 4.901 24.533 1.00 66.42 422 PHE B CA 1
ATOM 5836 C C . PHE B 1 422 ? 38.286 5.977 24.707 1.00 69.87 422 PHE B C 1
ATOM 5837 O O . PHE B 1 422 ? 38.632 7.163 24.710 1.00 77.07 422 PHE B O 1
ATOM 5845 N N . PRO B 1 423 ? 36.999 5.648 24.822 1.00 72.71 423 PRO B N 1
ATOM 5846 C CA . PRO B 1 423 ? 36.016 6.675 25.215 1.00 85.91 423 PRO B CA 1
ATOM 5847 C C . PRO B 1 423 ? 36.381 7.343 26.534 1.00 96.24 423 PRO B C 1
ATOM 5848 O O . PRO B 1 423 ? 36.348 8.582 26.623 1.00 99.43 423 PRO B O 1
ATOM 5852 N N . PRO B 1 424 ? 36.743 6.587 27.585 1.00 89.61 424 PRO B N 1
ATOM 5853 C CA . PRO B 1 424 ? 37.144 7.266 28.829 1.00 77.58 424 PRO B CA 1
ATOM 5854 C C . PRO B 1 424 ? 38.435 8.054 28.698 1.00 71.48 424 PRO B C 1
ATOM 5855 O O . PRO B 1 424 ? 38.620 9.033 29.430 1.00 80.10 424 PRO B O 1
ATOM 5859 N N . ILE B 1 425 ? 39.337 7.661 27.798 1.00 71.72 425 ILE B N 1
ATOM 5860 C CA . ILE B 1 425 ? 40.580 8.408 27.625 1.00 69.90 425 ILE B CA 1
ATOM 5861 C C . ILE B 1 425 ? 40.314 9.718 26.896 1.00 66.91 425 ILE B C 1
ATOM 5862 O O . ILE B 1 425 ? 40.791 10.782 27.306 1.00 68.04 425 ILE B O 1
ATOM 5867 N N . LEU B 1 426 ? 39.553 9.660 25.800 1.00 69.04 426 LEU B N 1
ATOM 5868 C CA . LEU B 1 426 ? 39.184 10.881 25.092 1.00 77.25 426 LEU B CA 1
ATOM 5869 C C . LEU B 1 426 ? 38.410 11.823 26.003 1.00 82.37 426 LEU B C 1
ATOM 5870 O O . LEU B 1 426 ? 38.631 13.040 25.983 1.00 85.70 426 LEU B O 1
ATOM 5875 N N . GLN B 1 427 ? 37.507 11.274 26.822 1.00 84.10 427 GLN B N 1
ATOM 5876 C CA . GLN B 1 427 ? 36.828 12.091 27.823 1.00 83.78 427 GLN B CA 1
ATOM 5877 C C . GLN B 1 427 ? 37.811 12.654 28.843 1.00 76.72 427 GLN B C 1
ATOM 5878 O O . GLN B 1 427 ? 37.618 13.768 29.344 1.00 67.72 427 GLN B O 1
ATOM 5884 N N . GLY B 1 428 ? 38.869 11.905 29.159 1.00 81.38 428 GLY B N 1
ATOM 5885 C CA . GLY B 1 428 ? 39.876 12.410 30.078 1.00 79.09 428 GLY B CA 1
ATOM 5886 C C . GLY B 1 428 ? 40.644 13.590 29.511 1.00 75.70 428 GLY B C 1
ATOM 5887 O O . GLY B 1 428 ? 40.911 14.564 30.220 1.00 87.87 428 GLY B O 1
ATOM 5888 N N . ILE B 1 429 ? 41.017 13.519 28.231 1.00 75.60 429 ILE B N 1
ATOM 5889 C CA . ILE B 1 429 ? 41.634 14.673 27.585 1.00 75.36 429 ILE B CA 1
ATOM 5890 C C . ILE B 1 429 ? 40.641 15.826 27.512 1.00 77.90 429 ILE B C 1
ATOM 5891 O O . ILE B 1 429 ? 41.023 16.997 27.637 1.00 78.92 429 ILE B O 1
ATOM 5896 N N . VAL B 1 430 ? 39.352 15.518 27.344 1.00 83.77 430 VAL B N 1
ATOM 5897 C CA . VAL B 1 430 ? 38.327 16.560 27.365 1.00 98.24 430 VAL B CA 1
ATOM 5898 C C . VAL B 1 430 ? 38.323 17.280 28.709 1.00 106.61 430 VAL B C 1
ATOM 5899 O O . VAL B 1 430 ? 38.250 18.514 28.769 1.00 103.89 430 VAL B O 1
ATOM 5903 N N . SER B 1 431 ? 38.416 16.525 29.806 1.00 114.31 431 SER B N 1
ATOM 5904 C CA . SER B 1 431 ? 38.377 17.131 31.133 1.00 114.33 431 SER B CA 1
ATOM 5905 C C . SER B 1 431 ? 39.619 17.976 31.396 1.00 125.92 431 SER B C 1
ATOM 5906 O O . SER B 1 431 ? 39.528 19.195 31.579 1.00 134.16 431 SER B O 1
ATOM 5909 N N . ILE B 1 432 ? 40.789 17.346 31.419 1.00 122.03 432 ILE B N 1
ATOM 5910 C CA . ILE B 1 432 ? 42.023 18.042 31.778 1.00 125.91 432 ILE B CA 1
ATOM 5911 C C . ILE B 1 432 ? 43.113 17.762 30.752 1.00 153.51 432 ILE B C 1
ATOM 5912 O O . ILE B 1 432 ? 43.165 16.661 30.184 1.00 153.19 432 ILE B O 1
ATOM 5917 N N . PRO B 1 433 ? 44.000 18.724 30.481 1.00 175.29 433 PRO B N 1
ATOM 5918 C CA . PRO B 1 433 ? 45.190 18.413 29.676 1.00 175.44 433 PRO B CA 1
ATOM 5919 C C . PRO B 1 433 ? 46.226 17.605 30.437 1.00 173.25 433 PRO B C 1
ATOM 5920 O O . PRO B 1 433 ? 47.117 17.021 29.807 1.00 171.65 433 PRO B O 1
ATOM 5924 N N . GLY B 1 434 ? 46.140 17.557 31.765 1.00 155.86 434 GLY B N 1
ATOM 5925 C CA . GLY B 1 434 ? 47.016 16.747 32.584 1.00 139.79 434 GLY B CA 1
ATOM 5926 C C . GLY B 1 434 ? 46.628 15.293 32.695 1.00 130.34 434 GLY B C 1
ATOM 5927 O O . GLY B 1 434 ? 47.346 14.513 33.327 1.00 134.88 434 GLY B O 1
ATOM 5928 N N . PHE B 1 435 ? 45.496 14.905 32.100 1.00 116.30 435 PHE B N 1
ATOM 5929 C CA . PHE B 1 435 ? 45.106 13.500 32.079 1.00 108.17 435 PHE B CA 1
ATOM 5930 C C . PHE B 1 435 ? 46.093 12.662 31.278 1.00 105.88 435 PHE B C 1
ATOM 5931 O O . PHE B 1 435 ? 46.284 11.475 31.571 1.00 107.04 435 PHE B O 1
ATOM 5939 N N . PHE B 1 436 ? 46.732 13.263 30.270 1.00 103.12 436 PHE B N 1
ATOM 59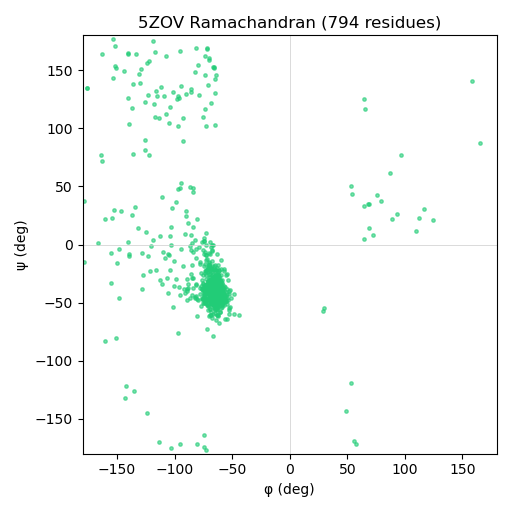40 C CA . PHE B 1 436 ? 47.704 12.539 29.458 1.00 102.90 436 PHE B CA 1
ATOM 5941 C C . PHE B 1 436 ? 48.909 12.117 30.289 1.00 107.71 436 PHE B C 1
ATOM 5942 O O . PHE B 1 436 ? 49.363 10.969 30.209 1.00 105.84 436 PHE B O 1
ATOM 5950 N N . PHE B 1 437 ? 49.444 13.036 31.098 1.00 109.05 437 PHE B N 1
ATOM 5951 C CA . PHE B 1 437 ? 50.569 12.695 31.962 1.00 106.52 437 PHE B CA 1
ATOM 5952 C C . PHE B 1 437 ? 50.166 11.689 33.033 1.00 106.38 437 PHE B C 1
ATOM 5953 O O . PHE B 1 437 ? 51.004 10.902 33.489 1.00 107.08 437 PHE B O 1
ATOM 5961 N N . VAL B 1 438 ? 48.895 11.700 33.444 1.00 103.69 438 VAL B N 1
ATOM 5962 C CA . VAL B 1 438 ? 48.388 10.647 34.319 1.00 93.53 438 VAL B CA 1
ATOM 5963 C C . VAL B 1 438 ? 48.439 9.302 33.605 1.00 97.44 438 VAL B C 1
ATOM 5964 O O . VAL B 1 438 ? 48.836 8.284 34.189 1.00 104.71 438 VAL B O 1
ATOM 5968 N N . LEU B 1 439 ? 48.046 9.277 32.328 1.00 94.02 439 LEU B N 1
ATOM 5969 C CA . LEU B 1 439 ? 48.183 8.057 31.540 1.00 91.10 439 LEU B CA 1
ATOM 5970 C C . LEU B 1 439 ? 49.641 7.629 31.426 1.00 100.53 439 LEU B C 1
ATOM 5971 O O . LEU B 1 439 ? 49.933 6.429 31.385 1.00 102.94 439 LEU B O 1
ATOM 5976 N N . LEU B 1 440 ? 50.568 8.591 31.380 1.00 105.59 440 LEU B N 1
ATOM 5977 C CA . LEU B 1 440 ? 51.986 8.243 31.361 1.00 108.75 440 LEU B CA 1
ATOM 5978 C C . LEU B 1 440 ? 52.417 7.618 32.682 1.00 116.49 440 LEU B C 1
ATOM 5979 O O . LEU B 1 440 ? 53.187 6.649 32.697 1.00 115.73 440 LEU B O 1
ATOM 5984 N N . THR B 1 441 ? 51.930 8.159 33.802 1.00 122.64 441 THR B N 1
ATOM 5985 C CA . THR B 1 441 ? 52.242 7.567 35.099 1.00 125.30 441 THR B CA 1
ATOM 5986 C C . THR B 1 441 ? 51.684 6.153 35.206 1.00 123.00 441 THR B C 1
ATOM 5987 O O . THR B 1 441 ? 52.318 5.273 35.798 1.00 124.83 441 THR B O 1
ATOM 5991 N N . LEU B 1 442 ? 50.498 5.913 34.636 1.00 108.14 442 LEU B N 1
ATOM 5992 C CA . LEU B 1 442 ? 49.980 4.548 34.573 1.00 93.11 442 LEU B CA 1
ATOM 5993 C C . LEU B 1 442 ? 50.862 3.668 33.695 1.00 84.61 442 LEU B C 1
ATOM 5994 O O . LEU B 1 442 ? 51.078 2.485 33.999 1.00 83.05 442 LEU B O 1
ATOM 5999 N N . ALA B 1 443 ? 51.381 4.230 32.600 1.00 76.68 443 ALA B N 1
ATOM 6000 C CA . ALA B 1 443 ? 52.299 3.485 31.746 1.00 77.76 443 ALA B CA 1
ATOM 6001 C C . ALA B 1 443 ? 53.564 3.095 32.496 1.00 92.01 443 ALA B C 1
ATOM 6002 O O . ALA B 1 443 ? 54.139 2.034 32.231 1.00 98.44 443 ALA B O 1
ATOM 6004 N N . ILE B 1 444 ? 54.014 3.937 33.429 1.00 99.96 444 ILE B N 1
ATOM 6005 C CA . ILE B 1 444 ? 55.141 3.554 34.274 1.00 105.94 444 ILE B CA 1
ATOM 6006 C C . ILE B 1 444 ? 54.708 2.517 35.305 1.00 125.51 444 ILE B C 1
ATOM 6007 O O . ILE B 1 444 ? 55.482 1.614 35.651 1.00 123.37 444 ILE B O 1
ATOM 6012 N N . VAL B 1 445 ? 53.468 2.615 35.796 1.00 148.61 445 VAL B N 1
ATOM 6013 C CA . VAL B 1 445 ? 52.952 1.631 36.745 1.00 158.64 445 VAL B CA 1
ATOM 6014 C C . VAL B 1 445 ? 52.997 0.235 36.141 1.00 155.36 445 VAL B C 1
ATOM 6015 O O . VAL B 1 445 ? 53.431 -0.725 36.790 1.00 160.30 445 VAL B O 1
ATOM 6019 N N . TYR B 1 446 ? 52.560 0.097 34.889 1.00 139.38 446 TYR B N 1
ATOM 6020 C CA . TYR B 1 446 ? 52.680 -1.196 34.224 1.00 127.79 446 TYR B CA 1
ATOM 6021 C C . TYR B 1 446 ? 54.111 -1.479 33.780 1.00 121.08 446 TYR B C 1
ATOM 6022 O O . TYR B 1 446 ? 54.508 -2.647 33.683 1.00 124.01 446 TYR B O 1
ATOM 6031 N N . MET B 1 447 ? 54.898 -0.432 33.532 1.00 111.48 447 MET B N 1
ATOM 6032 C CA . MET B 1 447 ? 56.205 -0.603 32.907 1.00 104.03 447 MET B CA 1
ATOM 6033 C C . MET B 1 447 ? 57.233 -1.159 33.887 1.00 106.14 447 MET B C 1
ATOM 6034 O O . MET B 1 447 ? 57.973 -2.092 33.555 1.00 108.47 447 MET B O 1
ATOM 6039 N N . VAL B 1 448 ? 57.296 -0.601 35.099 1.00 105.78 448 VAL B N 1
ATOM 6040 C CA . VAL B 1 448 ? 58.275 -1.073 36.076 1.00 103.23 448 VAL B CA 1
ATOM 6041 C C . VAL B 1 448 ? 57.950 -2.496 36.515 1.00 108.00 448 VAL B C 1
ATOM 6042 O O . VAL B 1 448 ? 58.845 -3.344 36.638 1.00 109.88 448 VAL B O 1
ATOM 6046 N N . PHE B 1 449 ? 56.668 -2.782 36.756 1.00 109.39 449 PHE B N 1
ATOM 6047 C CA . PHE B 1 449 ? 56.272 -4.135 37.135 1.00 114.13 449 PHE B CA 1
ATOM 6048 C C . PHE B 1 449 ? 56.527 -5.118 35.999 1.00 109.35 449 PHE B C 1
ATOM 6049 O O . PHE B 1 449 ? 56.914 -6.269 36.239 1.00 112.85 449 PHE B O 1
ATOM 6057 N N . ALA B 1 450 ? 56.314 -4.684 34.754 1.00 103.05 450 ALA B N 1
ATOM 6058 C CA . ALA B 1 450 ? 56.647 -5.532 33.614 1.00 89.51 450 ALA B CA 1
ATOM 6059 C C . ALA B 1 450 ? 58.145 -5.801 33.552 1.00 86.68 450 ALA B C 1
ATOM 6060 O O . ALA B 1 450 ? 58.573 -6.902 33.186 1.00 85.64 450 ALA B O 1
ATOM 6062 N N . SER B 1 451 ? 58.958 -4.806 33.912 1.00 94.74 451 SER B N 1
ATOM 6063 C CA . SER B 1 451 ? 60.403 -5.000 33.941 1.00 102.26 451 SER B CA 1
ATOM 6064 C C . SER B 1 451 ? 60.795 -6.021 35.002 1.00 122.15 451 SER B C 1
ATOM 6065 O O . SER B 1 451 ? 61.601 -6.924 34.744 1.00 113.74 451 SER B O 1
ATOM 6068 N N . LYS B 1 452 ? 60.226 -5.896 36.206 1.00 145.44 452 LYS B N 1
ATOM 6069 C CA . LYS B 1 452 ? 60.545 -6.839 37.275 1.00 153.65 452 LYS B CA 1
ATOM 6070 C C . LYS B 1 452 ? 60.092 -8.251 36.924 1.00 157.00 452 LYS B C 1
ATOM 6071 O O . LYS B 1 452 ? 60.805 -9.225 37.194 1.00 165.59 452 LYS B O 1
ATOM 6077 N N . GLN B 1 453 ? 58.905 -8.385 36.325 1.00 135.81 453 GLN B N 1
ATOM 6078 C CA . GLN B 1 453 ? 58.430 -9.707 35.931 1.00 123.11 453 GLN B CA 1
ATOM 6079 C C . GLN B 1 453 ? 59.282 -10.297 34.813 1.00 113.53 453 GLN B C 1
ATOM 6080 O O . GLN B 1 453 ? 59.494 -11.514 34.774 1.00 110.64 453 GLN B O 1
ATOM 6086 N N . LEU B 1 454 ? 59.779 -9.456 33.903 1.00 109.81 454 LEU B N 1
ATOM 6087 C CA . LEU B 1 454 ? 60.651 -9.947 32.841 1.00 111.97 454 LEU B CA 1
ATOM 6088 C C . LEU B 1 454 ? 61.980 -10.430 33.410 1.00 109.77 454 LEU B C 1
ATOM 6089 O O . LEU B 1 454 ? 62.465 -11.511 33.052 1.00 105.64 454 LEU B O 1
ATOM 6094 N N . ARG B 1 455 ? 62.584 -9.640 34.303 1.00 114.78 455 ARG B N 1
ATOM 6095 C CA . ARG B 1 455 ? 63.853 -10.037 34.905 1.00 114.01 455 ARG B CA 1
ATOM 6096 C C . ARG B 1 455 ? 63.699 -11.302 35.739 1.00 122.48 455 ARG B C 1
ATOM 6097 O O . ARG B 1 455 ? 64.534 -12.210 35.664 1.00 121.74 455 ARG B O 1
ATOM 6105 N N . SER B 1 456 ? 62.636 -11.382 36.539 1.00 133.78 456 SER B N 1
ATOM 6106 C CA . SER B 1 456 ? 62.346 -12.591 37.298 1.00 140.90 456 SER B CA 1
ATOM 6107 C C . SER B 1 456 ? 61.748 -13.695 36.436 1.00 143.20 456 SER B C 1
ATOM 6108 O O . SER B 1 456 ? 61.410 -14.759 36.965 1.00 147.17 456 SER B O 1
ATOM 6111 N N . GLU B 1 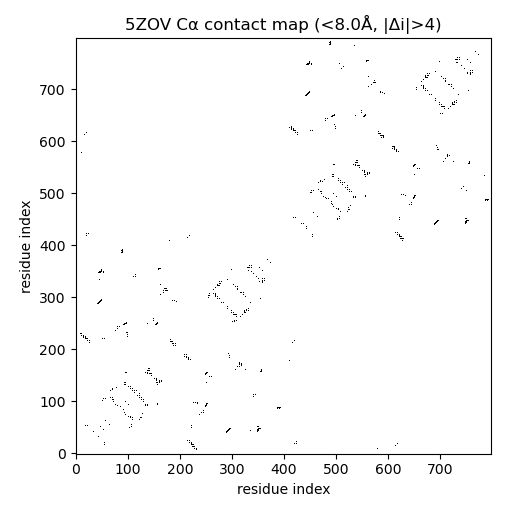457 ? 61.605 -13.467 35.132 1.00 138.12 457 GLU B N 1
ATOM 6112 C CA . GLU B 1 457 ? 61.082 -14.469 34.215 1.00 133.04 457 GLU B CA 1
ATOM 6113 C C . GLU B 1 457 ? 62.144 -15.072 33.312 1.00 138.41 457 GLU B C 1
ATOM 6114 O O . GLU B 1 457 ? 62.001 -16.224 32.899 1.00 134.65 457 GLU B O 1
ATOM 6120 N N . GLU B 1 458 ? 63.201 -14.324 32.996 1.00 149.19 458 GLU B N 1
ATOM 6121 C CA . GLU B 1 458 ? 64.320 -14.864 32.234 1.00 160.98 458 GLU B CA 1
ATOM 6122 C C . GLU B 1 458 ? 65.380 -15.472 33.147 1.00 165.16 458 GLU B C 1
ATOM 6123 O O . GLU B 1 458 ? 65.848 -16.589 32.902 1.00 169.82 458 GLU B O 1
ATOM 6129 N N . ALA B 1 459 ? 65.766 -14.751 34.201 1.00 165.83 459 ALA B N 1
ATOM 6130 C CA . ALA B 1 459 ? 66.754 -15.271 35.138 1.00 163.72 459 ALA B CA 1
ATOM 6131 C C . ALA B 1 459 ? 66.205 -16.411 35.984 1.00 162.40 459 ALA B C 1
ATOM 6132 O O . ALA B 1 459 ? 66.989 -17.162 36.573 1.00 164.96 459 ALA B O 1
ATOM 6134 N N . ALA B 1 460 ? 64.886 -16.557 36.056 1.00 160.14 460 ALA B N 1
ATOM 6135 C CA . ALA B 1 460 ? 64.273 -17.634 36.824 1.00 157.92 460 ALA B CA 1
ATOM 6136 C C . ALA B 1 460 ? 63.340 -18.462 35.947 1.00 155.06 460 ALA B C 1
ATOM 6137 O O . ALA B 1 460 ? 63.225 -19.676 36.118 1.00 153.28 460 ALA B O 1
#

Organism: Pasteurella multocida (strain Pm70) (NCBI:txid272843)

Secondary structure (DSSP, 8-state):
-THHHHHHHHHHHHHHHHHHHHHHHHHHHHHHHHHHHHSSSS--EEEE-HHHHHHHHHHTTGGGTHHHHHHHHHHHHHHHHHHHT-TTT---EEE--HHHHHHHHHHHHHHHHHTT--HHHHHHHHHHHHHHHHHHHHHHTHHHHHHHTTS-S-EE-SS-HHHHHHHHHHSTTS----HHHHHHHHHHHHHHHHHHHT---HHHHHHHHHHHHHHHHHHHHHHHHHHHHHHHHHHHHHHHHHHH-TTPEEEE-GGGGGGG-SHHHHHHHHHHHHHHHHHHHHHHHTT-SSEEE--HHIIIIIHHHHHHHHHHHHHHHHHHHHHHHHHHHHHHHHHHHHHHHHHTT----EE--SSTTTTTHHHHHHHHHH-THHHHHHHHHHHHHHHHHHHHHHHHHT-/-THHHHHHHHHHHHHHHHHHHHHHHHHTTTHHHHHHHHTTSS--EEEE-HHHHHHHHHHTTGGGGHHHHHHHHHHHHHHHHHHHTHHHH---EEE--HHHHHHHHHHHHHHHHHHT--HHHHHHHHHHHHHHHHHHHHHHSHHHHHHHHTS-S-EE-SS-HHHHHHHHHHGGGT-----HHHHHHHHHHHHHHHHHHHT--HHHHHHHHHHHHHHHHHHHHHHHHHHHHHHHHHHHHHHHHHHHSTTPEEEE-GGGGGGG-TTHHHHHHHHHHHHHHHHHHHHHHTT-S-EEE--HHIIIIIIHHHHHHHHHHHHHHHHHHHHHHHHHHHHHHHHHHHHHHHHHT----EE--SSTTTTTHHHHHHHHHH-TTHHHHHHHHHHHHHHHHHHHHHHHH--

Foldseek 3Di:
DVVVVVVLVVQLVVLVVLLVVLLCLQCVLCVVVQVVVVVPDFGAAFEQAQLLLLSLLCVLQPPNLVLLVLLLVLLQVLLLVCCLVCLLFVFQEHELPQLQSSSQLSVQLSLCPLLPHDSVVSSVLSSVVSNLCQRVLQSLQQVLLCVLQVHPQATAGHACSVLLVCLLVVAQVWADDVQCNQLVQQLVLQLVVVVVVVVVVVVNSVVSSVSSNSNSNSSVSNVSSSCSSRVSVSVVSVVVCCPSPVPGHYHDHLCVSCVSPVPLQCLLLVLLVVLLVVLQVVCVVVVPSYHYRYGSCQSRRQSSSSSSSSCSNHNSRSSNVSSNVQNNLLGQQQVLVQVVSVVSHDHRRYFNSHRCRRHPVSVVSVQCVVPVCVSVVVVVVSCVNRNVSSVVVVVVPVD/DVVVVVVLVVLLVVLVVLLVVLLVLQCVQPVCVQVVVVVPDQGADFEQALLLLLSLLPVLCDVVLCLLVLLLVLLQVVLLVLCLPCLLFLFFEGEQDFLQSSSQLSNQLSLCVLLPDDSVCSSVLSSVVVNLCQRVLFSVQVVLLCVLQVNPQATAGHQCSVLLVCLQVVQLVAADADDVNQLVQQLVLQLVVVVVVVVLVVVVSVVSSVSSNSNSNSSVSSVSSSCSNRVVVSVVSCVVCCPSVVPGHYNDHLVVSCVSPVPLQCLQLVLLVVLLVVLQVVCSVVVPSYHYRYGSVQSRRQSSSSSSSSCRNHNSRSSNVSSSVQSNLLRVLQRLVQVVSVVSHDHGRYFNSHRNRRHVVSVVSVQCVVDVCVSVVVVVVSSVSGNVSSVCVVVVVVD

Nearest PDB structures (foldseek):
  5zov-assembly1_B  TM=1.001E+00  e=3.191E-51  Pasteurella multocida
  4rp8-assembly1_C  TM=7.378E-01  e=5.015E-33  Escherichia coli K-12
  4rp9-assembly1_A  TM=7.203E-01  e=2.127E-32  Escherichia coli K-12
  7rpi-assembly1_A  TM=1.596E-01  e=3.300E+00  Mus musculus
  5zov-assembly1_B  TM=1.003E+00  e=1.027E-56  Pasteurella multocida